Protein AF-0000000067828177 (afdb_homodimer)

Secondary structure (DSSP, 8-state):
--EEEE-HHHHH--SHHHHHHHHHHHHHHHHSGGGGEEEEEETT-S---TT-EEEEE----GGGHHHHHHHHHHHHHHTT-SEEEESSS---SSS-EEEEE---HHHHHT--TTSHHHHHHHHHHHH-SEEEESSHHHHHHHHHH-TTS-GGGEEE----B-TT-SPPPHHHHHHHHHHTT--SEEEEEES--SSTT--S-THHHHHHHHH---SS-EEEEEESS-GGGGGG-----TTEEEEEE---HHHHHHHHHH-SEEEE--S--SS-HHHHHHHHTT--EEEESSTTHHHHHGGGSEEE-TT-HHHHHHHHHHHTSHHHHHHHHHHHHHHHTT-BHHHHHHHHHHHHHHHHHHHHH----HHHHHHHHHHHHHHHHHHHHHHHHHHHHHHHHHHHHHHHHHHHHHHHHHHHHHHHHHHHHHHHHHHHHHHHHHHHHHHHHHHHHHHHHHHHHHHHHHHHHHHHHHHH-/--EEEE-HHHHH--SHHHHHHHHHHHHHHHHSGGGGEEEEEETT-S---TT-EEEEE----GGGHHHHHHHHHHHHHHTT-SEEEESSS---SSS-EEEEE---HHHHHT--TTSHHHHHHHHHHHH-SEEEESSHHHHHHHHHH-TTS-GGGEEE----B-TT-SPPPHHHHHHHHHHTT--SEEEEEES--SSTT-SS-THHHHHHHHH---SS-EEEEEESS-GGGGGG-----TTEEEEEE---HHHHHHHHHH-SEEEE--S--SS-HHHHHHHHTT--EEEESSTTHHHHHGGGSEEE-TT-HHHHHHHHHHTTSHHHHHHHHHHHHHHHTT-BHHHHHHHHHHHHHHHHHHHHH----HHHHHHHHHHHHHHHHHHHHHHHHHHHHHHHHHHHHHHHHHHHHHHHHHHHHHHHHHHHHHHHHHHHHHHHHHHHHHHHHHHHHHHHHHHHHHHHHHHHHHHHHHH--

pLDDT: mean 90.27, std 10.96, range [35.34, 98.75]

Foldseek 3Di:
DAEEEEPQVLLVDDDPLLVQVVLLCALCLVVVVQLRYEYEAEPNSHDDGPNHHYDYDYHDDLLCLLVQQDVVQVVCVVVVHQEYEYSAQRHHQQHAYEYEDFADLCVVLVHDCPDSRSVSNVVSQVRHQAYEAQFPLRLVVCCVSPVVDDSVRYDYFHAAADPLQAADDPVLLVVLCVVQVPPDAEEEEEDACDDDSHQQLVVLLQVLQQVADDPAAYEYEYEDHDPVCVVVRPDGDPRYYYTYDHDDPNSVSSVLNRHLAYEGAGNEGRACRPLLSSLNNLHAYEYAPDRNCCVQCVPLHHHDHSVDSVSSSVRSVQSPDPVSSVSSSVSSNVSNVVGHNSRSSVVVSVVVVVSSVVVVPDPPPVVVSVVSNVVSVVSNVVSVVVVVVVVVVVVVVVVVVVVVVVVVVVVVVVVVVVVVVVVVVVVVVVVVVVVVVVVVVVVVVVVVVVVVVVVVVVVVVVVVVVVVVVVVD/DAEEEEPQVLLVDDDPLLVQVVLLCQLCLVVVVQLRYEYEAEPNSHDDGPNHHYDYDYHDDLLCLLVVQDVVQVVCVVVVHQEYEYSAQRHHQQRAYEYEQFADLCVVLVHDCPDSRSVSNVVSQVRHQAYEAQFPLRLVVCCVSPVVDDSVRYDYFHAAADPLQAADDPVLLVVLCVVQVVPDAEEEEEDACDDDSHQQLVVLLQVLQQVADDPAAYEYEYEDHDPVCVVVRPDGDPRYYYTYDHDDPNSVSSVLNRHLAYEGAGNEGRACRPLLSSLRNLHAYEYAPDRNCCVQCVPLHHHDHSVDSVSSSVRSVQSPDPVSSNSSSVSSNVSNVVGHNSRSSVVVSVVVVVSSVVVVPDPPDVVVSVVSNVVSVVSNVVSVVVVVVVVVVVVVVVVVVVVVVVVVVVVVVVVVVVVVVVVVVVVVVVVVVVVVVVVVVVVVVVVVVVVVVVVVVVVVVVVVVVVVVVVVD

Nearest PDB structures (foldseek):
  3c4q-assembly1_A  TM=8.137E-01  e=4.133E-17  Corynebacterium glutamicum
  6n1x-assembly1_A  TM=7.890E-01  e=1.104E-14  Staphylococcus aureus subsp. aureus CN1
  3c48-assembly1_A  TM=4.936E-01  e=5.446E-18  Corynebacterium glutamicum
  3c48-assembly1_B  TM=4.935E-01  e=3.712E-18  Corynebacterium glutamicum
  3vuf-assembly1_A  TM=6.745E-01  e=2.109E-09  Oryza sativa Japonica Group

Organism: Synechocystis sp. (strain ATCC 27184 / PCC 6803 / Kazusa) (NCBI:txid1111708)

Sequence (946 aa):
MKIVIDGIFFHIANTGIARVWRSVLAQWCDSGFIENIILIDRGHTAPQLQGAQYYHLPTFNYQEEALFSTKLQEICDQFHADLFISTYYTTPLSTPSLLMIHDMIPEVMGWDLREFWWREKNYAILYANQYIAVSNNTAQDLMRFYPEVQPSRITVIHNGVDKGFHPAESREISGIKTKFAINASYLLLVGTHLGANQYKNGTILFEALKHWQSPEKLTIVCVGGNVDLQREMPSLPNNVDICLIRPTDEELKALYSGAIALVYPSLYEGFGLPILEAMACGCPVITCHNSSLPEVGKDAVIYIDGQNKREMIEALEKVQNQAIRNELITKGKERAKKFPWSTTAGKISDLCLEIIADTKNKAEKNNFISLWQDFRQCQVQEYQYSSMAETIQAKNIAVNDLVCHLENEIENNNYVIAHLQTENQQLQDSIDKLNWQIEELLNTKKTLKRLCRKVLKKLFRLKLDTDKRYRDHMKIVIDGIFFHIANTGIARVWRSVLAQWCDSGFIENIILIDRGHTAPQLQGAQYYHLPTFNYQEEALFSTKLQEICDQFHADLFISTYYTTPLSTPSLLMIHDMIPEVMGWDLREFWWREKNYAILYANQYIAVSNNTAQDLMRFYPEVQPSRITVIHNGVDKGFHPAESREISGIKTKFAINASYLLLVGTHLGANQYKNGTILFEALKHWQSPEKLTIVCVGGNVDLQREMPSLPNNVDICLIRPTDEELKALYSGAIALVYPSLYEGFGLPILEAMACGCPVITCHNSSLPEVGKDAVIYIDGQNKREMIEALEKVQNQAIRNELITKGKERAKKFPWSTTAGKISDLCLEIIADTKNKAEKNNFISLWQDFRQCQVQEYQYSSMAETIQAKNIAVNDLVCHLENEIENNNYVIAHLQTENQQLQDSIDKLNWQIEELLNTKKTLKRLCRKVLKKLFRLKLDTDKRYRDH

Radius of gyration: 51.06 Å; Cα contacts (8 Å, |Δi|>4): 1534; chains: 2; bounding box: 177×111×82 Å

Solvent-accessible surface area (backbone atoms only — not comparable to full-atom values): 48750 Å² total; per-residue (Å²): 125,31,34,36,34,40,32,58,34,42,59,74,43,88,48,71,68,36,51,52,51,53,50,34,52,51,42,23,42,74,72,51,58,24,67,34,33,38,37,32,23,28,64,74,43,45,83,90,57,75,68,50,40,76,44,81,43,69,66,87,54,80,88,46,52,40,51,45,22,56,51,46,32,50,52,34,58,76,62,58,36,54,32,34,32,33,66,55,44,64,53,52,48,75,64,46,28,48,37,64,43,65,51,56,58,54,73,76,72,63,50,72,56,79,40,69,67,48,38,32,37,53,50,32,63,72,65,33,67,34,35,36,15,30,19,69,43,30,42,51,50,47,38,67,78,36,64,81,55,55,69,89,36,50,42,72,46,50,69,47,50,63,83,80,39,34,63,51,50,72,68,50,30,52,50,50,29,58,72,68,69,49,87,50,56,30,38,32,34,76,46,59,50,72,57,96,83,57,35,42,36,44,56,48,56,58,57,23,45,61,73,44,82,65,92,57,58,35,31,41,38,31,32,56,51,72,75,72,42,66,77,71,55,71,89,62,51,92,53,50,45,81,44,81,45,81,70,52,72,71,50,41,23,22,49,30,37,61,27,63,25,39,50,48,32,33,67,56,46,21,43,50,62,67,60,43,42,24,12,30,9,44,12,28,38,38,28,23,76,40,64,14,35,47,79,65,41,57,88,22,43,47,68,31,58,69,85,37,46,67,45,50,44,51,49,60,54,48,50,68,36,67,69,54,35,51,50,23,21,54,41,13,37,61,52,35,67,76,24,45,39,60,57,35,32,49,53,50,54,52,48,52,54,51,51,46,60,48,56,75,72,43,91,73,53,62,70,56,36,51,52,51,40,53,37,38,49,37,43,41,50,25,48,53,26,45,52,49,30,52,53,48,50,53,50,43,54,53,48,51,51,49,42,53,52,46,53,51,50,41,54,51,45,52,52,52,40,53,51,42,52,53,51,40,51,53,43,51,53,51,43,53,52,49,51,50,50,44,52,52,51,52,51,49,44,53,51,52,53,51,51,42,53,52,52,50,51,52,44,52,50,54,52,50,54,57,55,49,59,59,68,76,93,124,30,33,37,35,40,33,56,35,42,57,74,44,88,49,70,66,37,50,52,53,53,49,33,52,51,44,24,41,76,72,51,58,24,66,34,34,38,38,32,24,28,64,74,43,46,83,90,57,76,68,50,40,76,46,82,43,69,65,89,52,79,89,47,52,42,50,46,21,57,52,46,32,52,51,34,58,72,63,59,35,54,33,32,34,31,68,55,43,66,52,53,48,74,64,47,27,47,36,63,42,64,53,57,58,53,71,75,73,62,51,73,54,79,40,70,68,47,38,32,37,53,51,32,63,69,66,34,68,34,35,35,15,29,20,69,42,30,42,50,49,48,38,68,78,36,63,82,53,56,71,89,37,52,44,73,48,52,69,47,48,65,82,81,38,34,64,51,52,71,66,51,30,53,49,50,28,58,74,69,68,49,89,48,55,30,38,34,33,75,47,59,51,74,58,95,85,52,38,42,38,44,58,48,58,57,57,24,45,61,75,44,83,67,93,55,58,35,31,40,36,32,32,56,51,72,77,73,44,66,76,69,54,71,90,62,49,93,53,51,45,79,43,81,45,82,70,53,70,69,51,43,23,22,49,29,38,61,28,62,24,37,52,48,33,34,66,55,47,22,44,50,63,66,59,43,41,24,12,30,10,46,12,29,38,38,28,24,77,41,64,13,35,48,79,66,41,58,88,22,42,45,69,32,57,70,85,38,46,68,46,50,46,50,49,60,55,48,50,67,35,65,70,53,34,52,52,24,22,52,41,14,36,61,52,34,67,75,25,47,39,62,59,33,33,49,52,50,54,51,47,51,53,50,50,46,59,49,57,76,72,43,92,71,55,62,68,58,35,52,53,51,40,53,38,39,50,36,43,41,48,24,49,51,26,44,52,48,31,53,50,47,50,54,50,42,55,54,50,52,51,48,43,54,51,47,53,52,50,41,55,51,45,53,51,51,42,55,51,43,53,52,50,39,51,54,43,51,52,50,42,54,51,49,52,51,50,44,52,52,50,52,51,49,46,54,50,50,54,52,50,41,52,52,50,51,53,53,42,52,53,52,50,57,56,50,52,55,58,48,70,79,89

InterPro domains:
  IPR001296 Glycosyl transferase, family 1 [PF00534] (198-334)
  IPR028098 Glycosyltransferase subfamily 4-like, N-terminal domain [PF13439] (53-162)

Structure (mmCIF, N/CA/C/O backbone):
data_AF-0000000067828177-model_v1
#
loop_
_entity.id
_entity.type
_entity.pdbx_description
1 polymer 'Mannosyl transferase'
#
loop_
_atom_site.group_PDB
_atom_site.id
_atom_site.type_symbol
_atom_site.label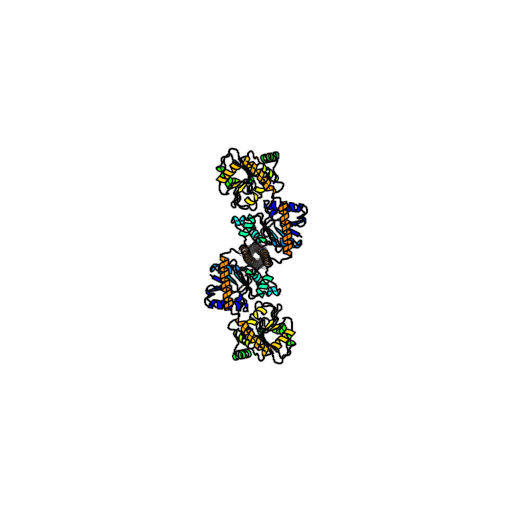_atom_id
_atom_site.label_alt_id
_atom_site.label_comp_id
_atom_site.label_asym_id
_atom_site.label_entity_id
_atom_site.label_seq_id
_atom_site.pdbx_PDB_ins_code
_atom_site.Cartn_x
_atom_site.Cartn_y
_atom_site.Cartn_z
_atom_site.occupancy
_atom_site.B_iso_or_equiv
_atom_site.auth_seq_id
_atom_site.auth_comp_id
_atom_site.auth_asym_id
_atom_site.auth_atom_id
_atom_site.pdbx_PDB_model_num
ATOM 1 N N . MET A 1 1 ? 6.637 21.594 -20.297 1 91.06 1 MET A N 1
ATOM 2 C CA . MET A 1 1 ? 6.684 21.094 -18.922 1 91.06 1 MET A CA 1
ATOM 3 C C . MET A 1 1 ? 5.516 21.625 -18.109 1 91.06 1 MET A C 1
ATOM 5 O O . MET A 1 1 ? 5.23 22.828 -18.141 1 91.06 1 MET A O 1
ATOM 9 N N . LYS A 1 2 ? 4.754 20.812 -17.5 1 96.25 2 LYS A N 1
ATOM 10 C CA . LYS A 1 2 ? 3.645 21.203 -16.641 1 96.25 2 LYS A CA 1
ATOM 11 C C . LYS A 1 2 ? 3.773 20.594 -15.25 1 96.25 2 LYS A C 1
ATOM 13 O O . LYS A 1 2 ? 4.051 19.391 -15.125 1 96.25 2 LYS A O 1
ATOM 18 N N . ILE A 1 3 ? 3.637 21.438 -14.281 1 98.19 3 ILE A N 1
ATOM 19 C CA . ILE A 1 3 ? 3.707 21 -12.891 1 98.19 3 ILE A CA 1
ATOM 20 C C . ILE A 1 3 ? 2.398 21.344 -12.18 1 98.19 3 ILE A C 1
ATOM 22 O O . ILE A 1 3 ? 1.932 22.484 -12.227 1 98.19 3 ILE A O 1
ATOM 26 N N . VAL A 1 4 ? 1.787 20.359 -11.578 1 98.44 4 VAL A N 1
ATOM 27 C CA . VAL A 1 4 ? 0.589 20.578 -10.781 1 98.44 4 VAL A CA 1
ATOM 28 C C . VAL A 1 4 ? 0.97 20.719 -9.305 1 98.44 4 VAL A C 1
ATOM 30 O O . VAL A 1 4 ? 1.676 19.875 -8.758 1 98.44 4 VAL A O 1
ATOM 33 N N . ILE A 1 5 ? 0.545 21.797 -8.695 1 98.44 5 ILE A N 1
ATOM 34 C CA . ILE A 1 5 ? 0.7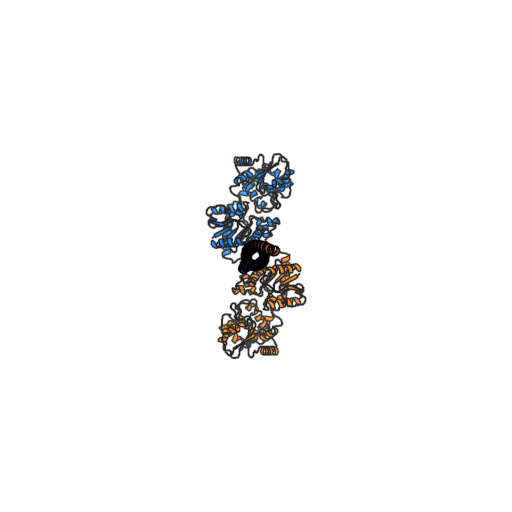7 22.016 -7.266 1 98.44 5 ILE A CA 1
ATOM 35 C C . ILE A 1 5 ? -0.566 22.016 -6.527 1 98.44 5 ILE A C 1
ATOM 37 O O . ILE A 1 5 ? -1.457 22.812 -6.844 1 98.44 5 ILE A O 1
ATOM 41 N N . ASP A 1 6 ? -0.733 21.094 -5.578 1 97.38 6 ASP A N 1
ATOM 42 C CA . ASP A 1 6 ? -1.915 21.109 -4.723 1 97.38 6 ASP A CA 1
ATOM 43 C C . ASP A 1 6 ? -1.773 22.156 -3.609 1 97.38 6 ASP A C 1
ATOM 45 O O . ASP A 1 6 ? -0.955 21.984 -2.703 1 97.38 6 ASP A O 1
ATOM 49 N N . GLY A 1 7 ? -2.613 23.203 -3.656 1 96.81 7 GLY A N 1
ATOM 50 C CA . GLY A 1 7 ? -2.566 24.266 -2.666 1 96.81 7 GLY A CA 1
ATOM 51 C C . GLY A 1 7 ? -3.301 23.922 -1.386 1 96.81 7 GLY A C 1
ATOM 52 O O . GLY A 1 7 ? -3.869 24.797 -0.734 1 96.81 7 GLY A O 1
ATOM 53 N N . ILE A 1 8 ? -3.289 22.688 -0.943 1 95.19 8 ILE A N 1
ATOM 54 C CA . ILE A 1 8 ? -4.117 22.172 0.144 1 95.19 8 ILE A CA 1
ATOM 55 C C . ILE A 1 8 ? -3.754 22.875 1.447 1 95.19 8 ILE A C 1
ATOM 57 O O . ILE A 1 8 ? -4.617 23.109 2.297 1 95.19 8 ILE A O 1
ATOM 61 N N . PHE A 1 9 ? -2.525 23.266 1.608 1 96.5 9 PHE A N 1
ATOM 62 C CA . PHE A 1 9 ? -2.143 23.812 2.906 1 96.5 9 PHE A CA 1
ATOM 63 C C . PHE A 1 9 ? -2.721 25.203 3.1 1 96.5 9 PHE A C 1
ATOM 65 O O . PHE A 1 9 ? -2.982 25.625 4.227 1 96.5 9 PHE A O 1
ATOM 72 N N . PHE A 1 10 ? -2.912 25.922 2.049 1 95.88 10 PHE A N 1
ATOM 73 C CA . PHE A 1 10 ? -3.541 27.219 2.162 1 95.88 10 PHE A CA 1
ATOM 74 C C . PHE A 1 10 ? -4.945 27.109 2.748 1 95.88 10 PHE A C 1
ATOM 76 O O . PHE A 1 10 ? -5.441 28.031 3.381 1 95.88 10 PHE A O 1
ATOM 83 N N . HIS A 1 11 ? -5.516 25.969 2.539 1 92.12 11 HIS A N 1
ATOM 84 C CA . HIS A 1 11 ? -6.848 25.688 3.066 1 92.12 11 HIS A CA 1
ATOM 85 C C . HIS A 1 11 ? -6.781 25.25 4.523 1 92.12 11 HIS A C 1
ATOM 87 O O . HIS A 1 11 ? -7.703 25.516 5.301 1 92.12 11 HIS A O 1
ATOM 93 N N . ILE A 1 12 ? -5.738 24.656 4.91 1 90.94 12 ILE A N 1
ATOM 94 C CA . ILE A 1 12 ? -5.609 24.031 6.227 1 90.94 12 ILE A CA 1
ATOM 95 C C . ILE A 1 12 ? -5.234 25.094 7.258 1 90.94 12 ILE A C 1
ATOM 97 O O . ILE A 1 12 ? -5.82 25.156 8.344 1 90.94 12 ILE A O 1
ATOM 101 N N . ALA A 1 13 ? -4.203 25.875 6.914 1 88.94 13 ALA A N 1
ATOM 102 C CA . ALA A 1 13 ? -3.703 26.828 7.906 1 88.94 13 ALA A CA 1
ATOM 103 C C . ALA A 1 13 ? -2.922 27.953 7.246 1 88.94 13 ALA A C 1
ATOM 105 O O . ALA A 1 13 ? -2.525 27.844 6.082 1 88.94 13 ALA A O 1
ATOM 106 N N . ASN A 1 14 ? -2.781 29 7.938 1 87.94 14 ASN A N 1
ATOM 107 C CA . ASN A 1 14 ? -1.951 30.125 7.531 1 87.94 14 ASN A CA 1
ATOM 108 C C . ASN A 1 14 ? -0.753 30.297 8.461 1 87.94 14 ASN A C 1
ATOM 110 O O . ASN A 1 14 ? -0.645 31.312 9.148 1 87.94 14 ASN A O 1
ATOM 114 N N . THR A 1 15 ? 0.125 29.344 8.43 1 88.19 15 THR A N 1
ATOM 115 C CA . THR A 1 15 ? 1.312 29.297 9.281 1 88.19 15 THR A CA 1
ATOM 116 C C . THR A 1 15 ? 2.582 29.391 8.438 1 88.19 15 THR A C 1
ATOM 118 O O . THR A 1 15 ? 2.562 29.953 7.336 1 88.19 15 THR A O 1
ATOM 121 N N . GLY A 1 16 ? 3.668 28.953 9.008 1 91 16 GLY A N 1
ATOM 122 C CA . GLY A 1 16 ? 4.961 29.031 8.344 1 91 16 GLY A CA 1
ATOM 123 C C . GLY A 1 16 ? 5 28.297 7.02 1 91 16 GLY A C 1
ATOM 124 O O . GLY A 1 16 ? 5.652 28.75 6.074 1 91 16 GLY A O 1
ATOM 125 N N . ILE A 1 17 ? 4.273 27.25 6.926 1 95.62 17 ILE A N 1
ATOM 126 C CA . ILE A 1 17 ? 4.266 26.469 5.699 1 95.62 17 ILE A CA 1
ATOM 127 C C . ILE A 1 17 ? 3.59 27.25 4.582 1 95.62 17 ILE A C 1
ATOM 129 O O . ILE A 1 17 ? 4.062 27.266 3.443 1 95.62 17 ILE A O 1
ATOM 133 N N . ALA A 1 18 ? 2.512 27.906 4.926 1 95.12 18 ALA A N 1
ATOM 134 C CA . ALA A 1 18 ? 1.847 28.766 3.945 1 95.12 18 ALA A CA 1
ATOM 135 C C . ALA A 1 18 ? 2.779 29.875 3.463 1 95.12 18 ALA A C 1
ATOM 137 O O . ALA A 1 18 ? 2.797 30.203 2.275 1 95.12 18 ALA A O 1
ATOM 138 N N . ARG A 1 19 ? 3.537 30.438 4.375 1 93.75 19 ARG A N 1
ATOM 139 C CA . ARG A 1 19 ? 4.484 31.484 4.031 1 93.75 19 ARG A CA 1
ATOM 140 C C . ARG A 1 19 ? 5.543 30.984 3.061 1 93.75 19 ARG A C 1
ATOM 142 O O . ARG A 1 19 ? 5.91 31.688 2.111 1 93.75 19 ARG A O 1
ATOM 149 N N . VAL A 1 20 ? 6.031 29.797 3.291 1 97.69 20 VAL A N 1
ATOM 150 C CA . VAL A 1 20 ? 7.043 29.203 2.422 1 97.69 20 VAL A CA 1
ATOM 151 C C . VAL A 1 20 ? 6.508 29.109 0.996 1 97.69 20 VAL A C 1
ATOM 153 O O . VAL A 1 20 ? 7.145 29.578 0.053 1 97.69 20 VAL A O 1
ATOM 156 N N . TRP A 1 21 ? 5.367 28.594 0.835 1 98.06 21 TRP A N 1
ATOM 157 C CA . TRP A 1 21 ? 4.828 28.359 -0.5 1 98.06 21 TRP A CA 1
ATOM 158 C C . TRP A 1 21 ? 4.426 29.672 -1.159 1 98.06 21 TRP A C 1
ATOM 160 O O . TRP A 1 21 ? 4.609 29.859 -2.365 1 98.06 21 TRP A O 1
ATOM 170 N N . ARG A 1 22 ? 3.895 30.609 -0.367 1 96.25 22 ARG A N 1
ATOM 171 C CA . ARG A 1 22 ? 3.586 31.922 -0.917 1 96.25 22 ARG A CA 1
ATOM 172 C C . ARG A 1 22 ? 4.84 32.594 -1.463 1 96.25 22 ARG A C 1
ATOM 174 O O . ARG A 1 22 ? 4.805 33.219 -2.523 1 96.25 22 ARG A O 1
ATOM 181 N N . SER A 1 23 ? 5.867 32.469 -0.699 1 97.19 23 SER A N 1
ATOM 182 C CA . SER A 1 23 ? 7.121 33.125 -1.074 1 97.19 23 SER A CA 1
ATOM 183 C C . SER A 1 23 ? 7.73 32.469 -2.312 1 97.19 23 SER A C 1
ATOM 185 O O . SER A 1 23 ? 8.188 33.156 -3.225 1 97.19 23 SER A O 1
ATOM 187 N N . VAL A 1 24 ? 7.711 31.141 -2.402 1 98.12 24 VAL A N 1
ATOM 188 C CA . VAL A 1 24 ? 8.258 30.422 -3.541 1 98.12 24 VAL A CA 1
ATOM 189 C C . VAL A 1 24 ? 7.453 30.734 -4.797 1 98.12 24 VAL A C 1
ATOM 191 O O . VAL A 1 24 ? 8.023 31.047 -5.848 1 98.12 24 VAL A O 1
ATOM 194 N N . LEU A 1 25 ? 6.148 30.703 -4.695 1 97.88 25 LEU A N 1
ATOM 195 C CA . LEU A 1 25 ? 5.273 30.969 -5.832 1 97.88 25 LEU A CA 1
ATOM 196 C C . LEU A 1 25 ? 5.449 32.406 -6.328 1 97.88 25 LEU A C 1
ATOM 198 O O . LEU A 1 25 ? 5.449 32.656 -7.535 1 97.88 25 LEU A O 1
ATOM 202 N N . ALA A 1 26 ? 5.613 33.312 -5.379 1 96.5 26 ALA A N 1
ATOM 203 C CA . ALA A 1 26 ? 5.824 34.719 -5.75 1 96.5 26 ALA A CA 1
ATOM 204 C C . ALA A 1 26 ? 7.117 34.875 -6.547 1 96.5 26 ALA A C 1
ATOM 206 O O . ALA A 1 26 ? 7.152 35.625 -7.539 1 96.5 26 ALA A O 1
ATOM 207 N N . GLN A 1 27 ? 8.172 34.25 -6.082 1 97.25 27 GLN A N 1
ATOM 208 C CA . GLN A 1 27 ? 9.438 34.312 -6.801 1 97.25 27 GLN A CA 1
ATOM 209 C C . GLN A 1 27 ? 9.305 33.719 -8.203 1 97.25 27 GLN A C 1
ATOM 211 O O . GLN A 1 27 ? 9.945 34.156 -9.141 1 97.25 27 GLN A O 1
ATOM 216 N N . TRP A 1 28 ? 8.484 32.688 -8.352 1 97.69 28 TRP A N 1
ATOM 217 C CA . TRP A 1 28 ? 8.289 32.031 -9.641 1 97.69 28 TRP A CA 1
ATOM 218 C C . TRP A 1 28 ? 7.496 32.906 -10.594 1 97.69 28 TRP A C 1
ATOM 220 O O . TRP A 1 28 ? 7.613 32.781 -11.812 1 97.69 28 TRP A O 1
ATOM 230 N N . CYS A 1 29 ? 6.625 33.812 -10.016 1 96.62 29 CYS A N 1
ATOM 231 C CA . CYS A 1 29 ? 5.992 34.844 -10.852 1 96.62 29 CYS A CA 1
ATOM 232 C C . CYS A 1 29 ? 7.035 35.75 -11.477 1 96.62 29 CYS A C 1
ATOM 234 O O . CYS A 1 29 ? 6.977 36.031 -12.672 1 96.62 29 CYS A O 1
ATOM 236 N N . ASP A 1 30 ? 8 36.125 -10.688 1 94.81 30 ASP A N 1
ATOM 237 C CA . ASP A 1 30 ? 9.039 37.031 -11.125 1 94.81 30 ASP A CA 1
ATOM 238 C C . ASP A 1 30 ? 9.93 36.406 -12.18 1 94.81 30 ASP A C 1
ATOM 240 O O . ASP A 1 30 ? 10.336 37.062 -13.141 1 94.81 30 ASP A O 1
ATOM 244 N N . SER A 1 31 ? 10.211 35.156 -12.039 1 95.62 31 SER A N 1
ATOM 245 C CA . SER A 1 31 ? 11.141 34.5 -12.945 1 95.62 31 SER A CA 1
ATOM 246 C C . SER A 1 31 ? 10.422 33.969 -14.18 1 95.62 31 SER A C 1
ATOM 248 O O . SER A 1 31 ? 11.07 33.562 -15.156 1 95.62 31 SER A O 1
ATOM 250 N N . GLY A 1 32 ? 9.109 33.875 -14.109 1 96.06 32 GLY A N 1
ATOM 251 C CA . GLY A 1 32 ? 8.336 33.344 -15.211 1 96.06 32 GLY A CA 1
ATOM 252 C C . GLY A 1 32 ? 8.078 31.859 -15.094 1 96.06 32 GLY A C 1
ATOM 253 O O . GLY A 1 32 ? 7.324 31.297 -15.883 1 96.06 32 GLY A O 1
ATOM 254 N N . PHE A 1 33 ? 8.656 31.234 -14.102 1 97 33 PHE A N 1
ATOM 255 C CA . PHE A 1 33 ? 8.484 29.797 -13.898 1 97 33 PHE A CA 1
ATOM 256 C C . PHE A 1 33 ? 7.031 29.453 -13.609 1 97 33 PHE A C 1
ATOM 258 O O . PHE A 1 33 ? 6.582 28.344 -13.875 1 97 33 PHE A O 1
ATOM 265 N N . ILE A 1 34 ? 6.254 30.469 -13.188 1 97.06 34 ILE A N 1
ATOM 266 C CA . ILE A 1 34 ? 4.863 30.312 -12.766 1 97.06 34 ILE A CA 1
ATOM 267 C C . ILE A 1 34 ? 4.012 29.859 -13.953 1 97.06 34 ILE A C 1
ATOM 269 O O . ILE A 1 34 ? 2.949 29.266 -13.773 1 97.06 34 ILE A O 1
ATOM 273 N N . GLU A 1 35 ? 4.438 30.141 -15.141 1 95.94 35 GLU A N 1
ATOM 274 C CA . GLU A 1 35 ? 3.686 29.812 -16.344 1 95.94 35 GLU A CA 1
ATOM 275 C C . GLU A 1 35 ? 3.582 28.297 -16.531 1 95.94 35 GLU A C 1
ATOM 277 O O . GLU A 1 35 ? 2.699 27.812 -17.25 1 95.94 35 GLU A O 1
ATOM 282 N N . ASN A 1 36 ? 4.488 27.578 -15.906 1 96.31 36 ASN A N 1
ATOM 283 C CA . ASN A 1 36 ? 4.512 26.125 -16 1 96.31 36 ASN A CA 1
ATOM 284 C C . ASN A 1 36 ? 3.668 25.469 -14.914 1 96.31 36 ASN A C 1
ATOM 286 O O . ASN A 1 36 ? 3.518 24.25 -14.891 1 96.31 36 ASN A O 1
ATOM 290 N N . ILE A 1 37 ? 3.018 26.328 -14.086 1 97.06 37 ILE A N 1
ATOM 291 C CA . ILE A 1 37 ? 2.396 25.797 -12.875 1 97.06 37 ILE A CA 1
ATOM 292 C C . ILE A 1 37 ? 0.877 25.828 -13.023 1 97.06 37 ILE A C 1
ATOM 294 O O . ILE A 1 37 ? 0.306 26.828 -13.469 1 97.06 37 ILE A O 1
ATOM 298 N N . ILE A 1 38 ? 0.232 24.734 -12.75 1 97.88 38 ILE A N 1
ATOM 299 C CA . ILE A 1 38 ? -1.198 24.672 -12.469 1 97.88 38 ILE A CA 1
ATOM 300 C C . ILE A 1 38 ? -1.426 24.547 -10.969 1 97.88 38 ILE A C 1
ATOM 302 O O . ILE A 1 38 ? -1.095 23.531 -10.359 1 97.88 38 ILE A O 1
ATOM 306 N N . LEU A 1 39 ? -2 25.562 -10.344 1 98.12 39 LEU A N 1
ATOM 307 C CA . LEU A 1 39 ? -2.215 25.594 -8.898 1 98.12 39 LEU A CA 1
ATOM 308 C C . LEU A 1 39 ? -3.643 25.172 -8.555 1 98.12 39 LEU A C 1
ATOM 310 O O . LEU A 1 39 ? -4.602 25.828 -8.977 1 98.12 39 LEU A O 1
ATOM 314 N N . ILE A 1 40 ? -3.771 24.078 -7.852 1 97.06 40 ILE A N 1
ATOM 315 C CA . ILE A 1 40 ? -5.086 23.672 -7.359 1 97.06 40 ILE A CA 1
ATOM 316 C C . ILE A 1 40 ? -5.492 24.562 -6.188 1 97.06 40 ILE A C 1
ATOM 318 O O . ILE A 1 40 ? -4.812 24.594 -5.156 1 97.06 40 ILE A O 1
ATOM 322 N N . ASP A 1 41 ? -6.566 25.281 -6.324 1 96.81 41 ASP A N 1
ATOM 323 C CA . ASP A 1 41 ? -7.09 26.219 -5.332 1 96.81 41 ASP A CA 1
ATOM 324 C C . ASP A 1 41 ? -8.336 25.656 -4.656 1 96.81 41 ASP A C 1
ATOM 326 O O . ASP A 1 41 ? -9.414 25.625 -5.254 1 96.81 41 ASP A O 1
ATOM 330 N N . ARG A 1 42 ? -8.133 25.297 -3.416 1 93.12 42 ARG A N 1
ATOM 331 C CA . ARG A 1 42 ? -9.25 24.75 -2.652 1 93.12 42 ARG A CA 1
ATOM 332 C C . ARG A 1 42 ? -9.961 25.828 -1.854 1 93.12 42 ARG A C 1
ATOM 334 O O . ARG A 1 42 ? -9.336 26.547 -1.073 1 93.12 42 ARG A O 1
ATOM 341 N N . GLY A 1 43 ? -11.266 25.953 -2.051 1 91.75 43 GLY A N 1
ATOM 342 C CA . GLY A 1 43 ? -12.055 26.922 -1.292 1 91.75 43 GLY A CA 1
ATOM 343 C C . GLY A 1 43 ? -11.617 28.344 -1.518 1 91.75 43 GLY A C 1
ATOM 344 O O . GLY A 1 43 ? -11.805 29.203 -0.651 1 91.75 43 GLY A O 1
ATOM 345 N N . HIS A 1 44 ? -10.781 28.562 -2.516 1 94.31 44 HIS A N 1
ATOM 346 C CA . HIS A 1 44 ? -10.305 29.891 -2.873 1 94.31 44 HIS A CA 1
ATOM 347 C C . HIS A 1 44 ? -9.406 30.469 -1.786 1 94.31 44 HIS A C 1
ATOM 349 O O . HIS A 1 44 ? -9.523 31.641 -1.429 1 94.31 44 HIS A O 1
ATOM 355 N N . THR A 1 45 ? -8.641 29.578 -1.296 1 95.06 45 THR A N 1
ATOM 356 C CA . THR A 1 45 ? -7.762 30 -0.21 1 95.06 45 THR A CA 1
ATOM 357 C C . THR A 1 45 ? -6.348 30.25 -0.725 1 95.06 45 THR A C 1
ATOM 359 O O . THR A 1 45 ? -5.535 30.875 -0.036 1 95.06 45 THR A O 1
ATOM 362 N N . ALA A 1 46 ? -6.035 29.844 -1.941 1 95.69 46 ALA A N 1
ATOM 363 C CA . ALA A 1 46 ? -4.699 30.031 -2.5 1 95.69 46 ALA A CA 1
ATOM 364 C C . ALA A 1 46 ? -4.461 31.5 -2.869 1 95.69 46 ALA A C 1
ATOM 366 O O . ALA A 1 46 ? -5.406 32.219 -3.166 1 95.69 46 ALA A O 1
ATOM 367 N N . PRO A 1 47 ? -3.201 31.922 -2.83 1 94.88 47 PRO A N 1
ATOM 368 C CA . PRO A 1 47 ? -2.922 33.312 -3.238 1 94.88 47 PRO A CA 1
ATOM 369 C C . PRO A 1 47 ? -3.191 33.531 -4.723 1 94.88 47 PRO A C 1
ATOM 371 O O . PRO A 1 47 ? -3.018 32.625 -5.539 1 94.88 47 PRO A O 1
ATOM 374 N N . GLN A 1 48 ? -3.553 34.75 -4.977 1 93.19 48 GLN A N 1
ATOM 375 C CA . GLN A 1 48 ? -3.734 35.156 -6.367 1 93.19 48 GLN A CA 1
ATOM 376 C C . GLN A 1 48 ? -2.418 35.625 -6.984 1 93.19 48 GLN A C 1
ATOM 378 O O . GLN A 1 48 ? -1.837 36.625 -6.543 1 93.19 48 GLN A O 1
ATOM 383 N N . LEU A 1 49 ? -1.972 34.906 -7.938 1 93.69 49 LEU A N 1
ATOM 384 C CA . LEU A 1 49 ? -0.672 35.156 -8.555 1 93.69 49 LEU A CA 1
ATOM 385 C C . LEU A 1 49 ? -0.826 35.469 -10.039 1 93.69 49 LEU A C 1
ATOM 387 O O . LEU A 1 49 ? -1.592 34.812 -10.742 1 93.69 49 LEU A O 1
ATOM 391 N N . GLN A 1 50 ? -0.135 36.438 -10.43 1 90.5 50 GLN A N 1
ATOM 392 C CA . GLN A 1 50 ? -0.181 36.812 -11.844 1 90.5 50 GLN A CA 1
ATOM 393 C C . GLN A 1 50 ? 0.461 35.75 -12.719 1 90.5 50 GLN A C 1
ATOM 395 O O . GLN A 1 50 ? 1.581 35.312 -12.445 1 90.5 50 GLN A O 1
ATOM 400 N N . GLY A 1 51 ? -0.262 35.281 -13.719 1 89.75 51 GLY A N 1
ATOM 401 C CA . GLY A 1 51 ? 0.295 34.312 -14.68 1 89.75 51 GLY A CA 1
ATOM 402 C C . GLY A 1 51 ? 0.046 32.875 -14.305 1 89.75 51 GLY A C 1
ATOM 403 O O . GLY A 1 51 ? 0.278 31.969 -15.109 1 89.75 51 GLY A O 1
ATOM 404 N N . ALA A 1 52 ? -0.404 32.656 -13.125 1 89.06 52 ALA A N 1
ATOM 405 C CA . ALA A 1 52 ? -0.632 31.297 -12.695 1 89.06 52 ALA A CA 1
ATOM 406 C C . ALA A 1 52 ? -1.944 30.75 -13.25 1 89.06 52 ALA A C 1
ATOM 408 O O . ALA A 1 52 ? -2.902 31.5 -13.445 1 89.06 52 ALA A O 1
ATOM 409 N N . GLN A 1 53 ? -1.968 29.531 -13.609 1 95.69 53 GLN A N 1
ATOM 410 C CA . GLN A 1 53 ? -3.193 28.797 -13.93 1 95.69 53 GLN A CA 1
ATOM 411 C C . GLN A 1 53 ? -3.766 28.109 -12.695 1 95.69 53 GLN A C 1
ATOM 413 O O . GLN A 1 53 ? -3.02 27.578 -11.875 1 95.69 53 GLN A O 1
ATOM 418 N N . TYR A 1 54 ? -5.117 28.219 -12.586 1 96.88 54 TYR A N 1
ATOM 419 C CA . TYR A 1 54 ? -5.738 27.672 -11.391 1 96.88 54 TYR A CA 1
ATOM 420 C C . TYR A 1 54 ? -6.73 26.562 -11.75 1 96.88 54 TYR A C 1
ATOM 422 O O . TYR A 1 54 ? -7.387 26.625 -12.789 1 96.88 54 TYR A O 1
ATOM 430 N N . TYR A 1 55 ? -6.805 25.562 -10.977 1 96.88 55 TYR A N 1
ATOM 431 C CA . TYR A 1 55 ? -7.891 24.594 -10.938 1 96.88 55 TYR A CA 1
ATOM 432 C C . TYR A 1 55 ? -8.633 24.656 -9.602 1 96.88 55 TYR A C 1
ATOM 434 O O . TYR A 1 55 ? -8.039 24.406 -8.547 1 96.88 55 TYR A O 1
ATOM 442 N N . HIS A 1 56 ? -9.891 24.969 -9.641 1 95.69 56 HIS A N 1
ATOM 443 C CA . HIS A 1 56 ? -10.641 25.203 -8.406 1 95.69 56 HIS A CA 1
ATOM 444 C C . HIS A 1 56 ? -11.312 23.922 -7.918 1 95.69 56 HIS A C 1
ATOM 446 O O . HIS A 1 56 ? -11.953 23.219 -8.695 1 95.69 56 HIS A O 1
ATOM 452 N N . LEU A 1 57 ? -11.07 23.5 -6.672 1 92.19 57 LEU A N 1
ATOM 453 C CA . LEU A 1 57 ? -11.727 22.406 -5.973 1 92.19 57 LEU A CA 1
ATOM 454 C C . LEU A 1 57 ? -12.453 22.922 -4.73 1 92.19 57 LEU A C 1
ATOM 456 O O . LEU A 1 57 ? -12.062 23.922 -4.148 1 92.19 57 LEU A O 1
ATOM 460 N N . PRO A 1 58 ? -13.516 22.188 -4.312 1 88.31 58 PRO A N 1
ATOM 461 C CA . PRO A 1 58 ? -14.148 22.531 -3.035 1 88.31 58 PRO A CA 1
ATOM 462 C C . PRO A 1 58 ? -13.242 22.266 -1.837 1 88.31 58 PRO A C 1
ATOM 464 O O . PRO A 1 58 ? -12.148 21.703 -1.996 1 88.31 58 PRO A O 1
ATOM 467 N N . THR A 1 59 ? -13.734 22.625 -0.675 1 87.94 59 THR A N 1
ATOM 468 C CA . THR A 1 59 ? -13 22.406 0.565 1 87.94 59 THR A CA 1
ATOM 469 C C . THR A 1 59 ? -12.719 20.922 0.785 1 87.94 59 THR A C 1
ATOM 471 O O . THR A 1 59 ? -13.508 20.078 0.366 1 87.94 59 THR A O 1
ATOM 474 N N . PHE A 1 60 ? -11.641 20.766 1.406 1 81.12 60 PHE A N 1
ATOM 475 C CA . PHE A 1 60 ? -11.172 19.406 1.649 1 81.12 60 PHE A CA 1
ATOM 476 C C . PHE A 1 60 ? -12.047 18.703 2.68 1 81.12 60 PHE A C 1
ATOM 478 O O . PHE A 1 60 ? -12.336 19.266 3.742 1 81.12 60 PHE A O 1
ATOM 485 N N . ASN A 1 61 ? -12.516 17.531 2.219 1 78.62 61 ASN A N 1
ATOM 486 C CA . ASN A 1 61 ? -13.289 16.688 3.123 1 78.62 61 ASN A CA 1
ATOM 487 C C . ASN A 1 61 ? -12.469 15.484 3.598 1 78.62 61 ASN A C 1
ATOM 489 O O . ASN A 1 61 ? -12.164 14.586 2.811 1 78.62 61 ASN A O 1
ATOM 493 N N . TYR A 1 62 ? -12.227 15.383 4.863 1 75.06 62 TYR A N 1
ATOM 494 C CA . TYR A 1 62 ? -11.367 14.359 5.457 1 75.06 62 TYR A CA 1
ATOM 495 C C . TYR A 1 62 ? -11.977 12.977 5.305 1 75.06 62 TYR A C 1
ATOM 497 O O . TYR A 1 62 ? -11.266 11.969 5.328 1 75.06 62 TYR A O 1
ATOM 505 N N . GLN A 1 63 ? -13.273 12.883 5.152 1 69.25 63 GLN A N 1
ATOM 506 C CA . GLN A 1 63 ? -13.945 11.602 5.023 1 69.25 63 GLN A CA 1
ATOM 507 C C . GLN A 1 63 ? -13.758 11.016 3.627 1 69.25 63 GLN A C 1
ATOM 509 O O . GLN A 1 63 ? -13.953 9.812 3.42 1 69.25 63 GLN A O 1
ATOM 514 N N . GLU A 1 64 ? -13.383 11.945 2.785 1 68.5 64 GLU A N 1
ATOM 515 C CA . GLU A 1 64 ? -13.211 11.492 1.41 1 68.5 64 GLU A CA 1
ATOM 516 C C . GLU A 1 64 ? -11.734 11.398 1.039 1 68.5 64 GLU A C 1
ATOM 518 O O . GLU A 1 64 ? -11.359 11.703 -0.095 1 68.5 64 GLU A O 1
ATOM 523 N N . GLU A 1 65 ? -10.945 11.023 1.946 1 60.94 65 GLU A N 1
ATOM 524 C CA . GLU A 1 65 ? -9.492 11 1.803 1 60.94 65 GLU A CA 1
ATOM 525 C C . GLU A 1 65 ? -9.078 10.312 0.504 1 60.94 65 GLU A C 1
ATOM 527 O O . GLU A 1 65 ? -8.25 10.836 -0.245 1 60.94 65 GLU A O 1
ATOM 532 N N . ALA A 1 66 ? -9.547 8.992 0.303 1 60.06 66 ALA A N 1
ATOM 533 C CA . ALA A 1 66 ? -9.094 8.219 -0.848 1 60.06 66 ALA A CA 1
ATOM 534 C C . ALA A 1 66 ? -9.539 8.867 -2.156 1 60.06 66 ALA A C 1
ATOM 536 O O . ALA A 1 66 ? -8.859 8.75 -3.176 1 60.06 66 ALA A O 1
ATOM 537 N N . LEU A 1 67 ? -10.469 9.711 -1.979 1 67.5 67 LEU A N 1
ATOM 538 C CA . LEU A 1 67 ? -11.023 10.352 -3.17 1 67.5 67 LEU A CA 1
ATOM 539 C C . LEU A 1 67 ? -10.102 11.461 -3.668 1 67.5 67 LEU A C 1
ATOM 541 O O . LEU A 1 67 ? -10.07 11.75 -4.867 1 67.5 67 LEU A O 1
ATOM 545 N N . PHE A 1 68 ? -9.211 11.734 -2.871 1 80.38 68 PHE A N 1
ATOM 546 C CA . PHE A 1 68 ? -8.414 12.883 -3.279 1 80.38 68 PHE A CA 1
ATOM 547 C C . PHE A 1 68 ? -7.293 12.461 -4.215 1 80.38 68 PHE A C 1
ATOM 549 O O . PHE A 1 68 ? -6.984 13.164 -5.18 1 80.38 68 PHE A O 1
ATOM 556 N N . SER A 1 69 ? -6.766 11.258 -4.008 1 92.5 69 SER A N 1
ATOM 557 C CA . SER A 1 69 ? -5.684 10.836 -4.891 1 92.5 69 SER A CA 1
ATOM 558 C C . SER A 1 69 ? -6.18 10.625 -6.316 1 92.5 69 SER A C 1
ATOM 560 O O . SER A 1 69 ? -5.48 10.953 -7.277 1 92.5 69 SER A O 1
ATOM 562 N N . THR A 1 70 ? -7.367 10.125 -6.402 1 91.62 70 THR A N 1
ATOM 563 C CA . THR A 1 70 ? -7.957 9.898 -7.719 1 91.62 70 THR A CA 1
ATOM 564 C C . THR A 1 70 ? -8.227 11.227 -8.422 1 91.62 70 THR A C 1
ATOM 566 O O . THR A 1 70 ? -7.926 11.375 -9.609 1 91.62 70 THR A O 1
ATOM 569 N N . LYS A 1 71 ? -8.789 12.109 -7.695 1 92.38 71 LYS A N 1
ATOM 570 C CA . LYS A 1 71 ? -9.086 13.422 -8.266 1 92.38 71 LYS A CA 1
ATOM 571 C C . LYS A 1 71 ? -7.801 14.141 -8.664 1 92.38 71 LYS A C 1
ATOM 573 O O . LYS A 1 71 ? -7.746 14.773 -9.719 1 92.38 71 LYS A O 1
ATOM 578 N N . LEU A 1 72 ? -6.824 14.078 -7.812 1 95.69 72 LEU A N 1
ATOM 579 C CA . LEU A 1 72 ? -5.543 14.703 -8.125 1 95.69 72 LEU A CA 1
ATOM 580 C C . LEU A 1 72 ? -4.934 14.094 -9.383 1 95.69 72 LEU A C 1
ATOM 582 O O . LEU A 1 72 ? -4.379 14.82 -10.219 1 95.69 72 LEU A O 1
ATOM 586 N N . GLN A 1 73 ? -5.039 12.797 -9.5 1 96.12 73 GLN A N 1
ATOM 587 C CA . GLN A 1 73 ? -4.504 12.133 -10.688 1 96.12 73 GLN A CA 1
ATOM 588 C C . GLN A 1 73 ? -5.242 12.578 -11.945 1 96.12 73 GLN A C 1
ATOM 590 O O . GLN A 1 73 ? -4.629 12.781 -12.992 1 96.12 73 GLN A O 1
ATOM 595 N N . GLU A 1 74 ? -6.574 12.711 -11.844 1 95.75 74 GLU A N 1
ATOM 596 C CA . GLU A 1 74 ? -7.375 13.188 -12.961 1 95.75 74 GLU A CA 1
ATOM 597 C C . GLU A 1 74 ? -6.906 14.562 -13.43 1 95.75 74 GLU A C 1
ATOM 599 O O . GLU A 1 74 ? -6.824 14.82 -14.633 1 95.75 74 GLU A O 1
ATOM 604 N N . ILE A 1 75 ? -6.637 15.375 -12.516 1 96.69 75 ILE A N 1
ATOM 605 C CA . ILE A 1 75 ? -6.168 16.719 -12.836 1 96.69 75 ILE A CA 1
ATOM 606 C C . ILE A 1 75 ? -4.793 16.641 -13.5 1 96.69 75 ILE A C 1
ATOM 608 O O . ILE A 1 75 ? -4.551 17.312 -14.508 1 96.69 75 ILE A O 1
ATOM 612 N N . CYS A 1 76 ? -3.906 15.867 -12.906 1 97.88 76 CYS A N 1
ATOM 613 C CA . CYS A 1 76 ? -2.59 15.688 -13.508 1 97.88 76 CYS A CA 1
ATOM 614 C C . CYS A 1 76 ? -2.711 15.18 -14.945 1 97.88 76 CYS A C 1
ATOM 616 O O . CYS A 1 76 ? -2.002 15.648 -15.836 1 97.88 76 CYS A O 1
ATOM 618 N N . ASP A 1 77 ? -3.598 14.258 -15.141 1 97.5 77 ASP A N 1
ATOM 619 C CA . ASP A 1 77 ? -3.791 13.695 -16.469 1 97.5 77 ASP A CA 1
ATOM 620 C C . ASP A 1 77 ? -4.375 14.734 -17.422 1 97.5 77 ASP A C 1
ATOM 622 O O . ASP A 1 77 ? -3.967 14.812 -18.594 1 97.5 77 ASP A O 1
ATOM 626 N N . GLN A 1 78 ? -5.344 15.477 -16.969 1 96.94 78 GLN A N 1
ATOM 627 C CA . GLN A 1 78 ? -6 16.5 -17.781 1 96.94 78 GLN A CA 1
ATOM 628 C C . GLN A 1 78 ? -4.984 17.5 -18.328 1 96.94 78 GLN A C 1
ATOM 630 O O . GLN A 1 78 ? -5.094 17.938 -19.469 1 96.94 78 GLN A O 1
ATOM 635 N N . PHE A 1 79 ? -3.971 17.766 -17.562 1 97.25 79 PHE A N 1
ATOM 636 C CA . PHE A 1 79 ? -3.012 18.797 -17.969 1 97.25 79 PHE A CA 1
ATOM 637 C C . PHE A 1 79 ? -1.708 18.156 -18.438 1 97.25 79 PHE A C 1
ATOM 639 O O . PHE A 1 79 ? -0.71 18.844 -18.641 1 97.25 79 PHE A O 1
ATOM 646 N N . HIS A 1 80 ? -1.685 16.812 -18.438 1 96.56 80 HIS A N 1
ATOM 647 C CA . HIS A 1 80 ? -0.478 16.078 -18.812 1 96.56 80 HIS A CA 1
ATOM 648 C C . HIS A 1 80 ? 0.716 16.531 -17.969 1 96.56 80 HIS A C 1
ATOM 650 O O . HIS A 1 80 ? 1.768 16.875 -18.516 1 96.56 80 HIS A O 1
ATOM 656 N N . ALA A 1 81 ? 0.481 16.531 -16.672 1 97.38 81 ALA A N 1
ATOM 657 C CA . ALA A 1 81 ? 1.496 17.016 -15.742 1 97.38 81 ALA A CA 1
ATOM 658 C C . ALA A 1 81 ? 2.711 16.094 -15.727 1 97.38 81 ALA A C 1
ATOM 660 O O . ALA A 1 81 ? 2.566 14.867 -15.711 1 97.38 81 ALA A O 1
ATOM 661 N N . ASP A 1 82 ? 3.877 16.688 -15.703 1 97.31 82 ASP A N 1
ATOM 662 C CA . ASP A 1 82 ? 5.129 15.938 -15.609 1 97.31 82 ASP A CA 1
ATOM 663 C C . ASP A 1 82 ? 5.508 15.68 -14.156 1 97.31 82 ASP A C 1
ATOM 665 O O . ASP A 1 82 ? 6.254 14.742 -13.852 1 97.31 82 ASP A O 1
ATOM 669 N N . LEU A 1 83 ? 5.039 16.531 -13.359 1 97.94 83 LEU A N 1
ATOM 670 C CA . LEU A 1 83 ? 5.426 16.484 -11.953 1 97.94 83 LEU A CA 1
ATOM 671 C C . LEU A 1 83 ? 4.301 17 -11.062 1 97.94 83 LEU A C 1
ATOM 673 O O . LEU A 1 83 ? 3.547 17.891 -11.461 1 97.94 83 LEU A O 1
ATOM 677 N N . PHE A 1 84 ? 4.16 16.406 -9.906 1 98.25 84 PHE A N 1
ATOM 678 C CA . PHE A 1 84 ? 3.189 16.828 -8.898 1 98.25 84 PHE A CA 1
ATOM 679 C C . PHE A 1 84 ? 3.889 17.266 -7.621 1 98.25 84 PHE A C 1
ATOM 681 O O . PHE A 1 84 ? 4.863 16.656 -7.191 1 98.25 84 PHE A O 1
ATOM 688 N N . ILE A 1 85 ? 3.42 18.359 -7.047 1 98.62 85 ILE A N 1
ATOM 689 C CA . ILE A 1 85 ? 3.906 18.859 -5.762 1 98.62 85 ILE A CA 1
ATOM 690 C C . ILE A 1 85 ? 2.725 19.172 -4.848 1 98.62 85 ILE A C 1
ATOM 692 O O . ILE A 1 85 ? 1.763 19.812 -5.27 1 98.62 85 ILE A O 1
ATOM 696 N N . SER A 1 86 ? 2.773 18.672 -3.674 1 97.81 86 SER A N 1
ATOM 697 C CA . SER A 1 86 ? 1.805 19.062 -2.656 1 97.81 86 SER A CA 1
ATOM 698 C C . SER A 1 86 ? 2.389 20.109 -1.714 1 97.81 86 SER A C 1
ATOM 700 O O . SER A 1 86 ? 3.553 20.016 -1.32 1 97.81 86 SER A O 1
ATOM 702 N N . THR A 1 87 ? 1.576 21.078 -1.372 1 98 87 THR A N 1
ATOM 703 C CA . THR A 1 87 ? 2.041 22.031 -0.374 1 98 87 THR A CA 1
ATOM 704 C C . THR A 1 87 ? 2.07 21.391 1.013 1 98 87 THR A C 1
ATOM 706 O O . THR A 1 87 ? 2.533 22.016 1.975 1 98 87 THR A O 1
ATOM 709 N N . TYR A 1 88 ? 1.568 20.141 1.032 1 96.44 88 TYR A N 1
ATOM 710 C CA . TYR A 1 88 ? 1.62 19.375 2.27 1 96.44 88 TYR A CA 1
ATOM 711 C C . TYR A 1 88 ? 1.876 17.906 1.981 1 96.44 88 TYR A C 1
ATOM 713 O O . TYR A 1 88 ? 2.934 17.531 1.461 1 96.44 88 TYR A O 1
ATOM 721 N N . TYR A 1 89 ? 0.775 17.062 2.133 1 95.81 89 TYR A N 1
ATOM 722 C CA . TYR A 1 89 ? 1.109 15.648 2.057 1 95.81 89 TYR A CA 1
ATOM 723 C C . TYR A 1 89 ? 0.088 14.891 1.216 1 95.81 89 TYR A C 1
ATOM 725 O O . TYR A 1 89 ? -0.139 13.695 1.428 1 95.81 89 TYR A O 1
ATOM 733 N N . THR A 1 90 ? -0.536 15.562 0.251 1 95 90 THR A N 1
ATOM 734 C CA . THR A 1 90 ? -1.421 14.867 -0.675 1 95 90 THR A CA 1
ATOM 735 C C . THR A 1 90 ? -0.623 14.219 -1.802 1 95 90 THR A C 1
ATOM 737 O O . THR A 1 90 ? 0.466 14.688 -2.146 1 95 90 THR A O 1
ATOM 740 N N . THR A 1 91 ? -1.14 13.117 -2.359 1 95.38 91 THR A N 1
ATOM 741 C CA . THR A 1 91 ? -0.422 12.359 -3.373 1 95.38 91 THR A CA 1
ATOM 742 C C . THR A 1 91 ? -1.365 11.922 -4.492 1 95.38 91 THR A C 1
ATOM 744 O O . THR A 1 91 ? -2.51 11.539 -4.23 1 95.38 91 THR A O 1
ATOM 747 N N . PRO A 1 92 ? -0.935 12.062 -5.75 1 96.19 92 PRO A N 1
ATOM 748 C CA . PRO A 1 92 ? -1.703 11.453 -6.84 1 96.19 92 PRO A CA 1
ATOM 749 C C . PRO A 1 92 ? -1.496 9.945 -6.934 1 96.19 92 PRO A C 1
ATOM 751 O O . PRO A 1 92 ? -0.967 9.328 -6 1 96.19 92 PRO A O 1
ATOM 754 N N . LEU A 1 93 ? -1.918 9.328 -8.016 1 94.44 93 LEU A N 1
ATOM 755 C CA . LEU A 1 93 ? -1.9 7.867 -8.094 1 94.44 93 LEU A CA 1
ATOM 756 C C . LEU A 1 93 ? -0.662 7.379 -8.836 1 94.44 93 LEU A C 1
ATOM 758 O O . LEU A 1 93 ? -0.18 6.273 -8.594 1 94.44 93 LEU A O 1
ATOM 762 N N . SER A 1 94 ? -0.093 8.211 -9.789 1 94.06 94 SER A N 1
ATOM 763 C CA . SER A 1 94 ? 1.003 7.664 -10.586 1 94.06 94 SER A CA 1
ATOM 764 C C . SER A 1 94 ? 1.961 8.766 -11.031 1 94.06 94 SER A C 1
ATOM 766 O O . SER A 1 94 ? 3.115 8.492 -11.367 1 94.06 94 SER A O 1
ATOM 768 N N . THR A 1 95 ? 1.55 10.031 -11.047 1 95.75 95 THR A N 1
ATOM 769 C CA . THR A 1 95 ? 2.404 11.125 -11.484 1 95.75 95 THR A CA 1
ATOM 770 C C . THR A 1 95 ? 3.59 11.305 -10.547 1 95.75 95 THR A C 1
ATOM 772 O O . THR A 1 95 ? 3.42 11.328 -9.32 1 95.75 95 THR A O 1
ATOM 775 N N . PRO A 1 96 ? 4.789 11.445 -11.086 1 95.88 96 PRO A N 1
ATOM 776 C CA . PRO A 1 96 ? 5.953 11.656 -10.227 1 95.88 96 PRO A CA 1
ATOM 777 C C . PRO A 1 96 ? 5.805 12.875 -9.32 1 95.88 96 PRO A C 1
ATOM 779 O O . PRO A 1 96 ? 5.211 13.883 -9.734 1 95.88 96 PRO A O 1
ATOM 782 N N . SER A 1 97 ? 6.395 12.789 -8.109 1 96.81 97 SER A N 1
ATOM 783 C CA . SER A 1 97 ? 6.137 13.867 -7.16 1 96.81 97 SER A CA 1
ATOM 784 C C . SER A 1 97 ? 7.422 14.328 -6.488 1 96.81 97 SER A C 1
ATOM 786 O O . SER A 1 97 ? 8.375 13.555 -6.348 1 96.81 97 SER A O 1
ATOM 788 N N . LEU A 1 98 ? 7.484 15.594 -6.176 1 98.38 98 LEU A N 1
ATOM 789 C CA . LEU A 1 98 ? 8.484 16.234 -5.328 1 98.38 98 LEU A CA 1
ATOM 790 C C . LEU A 1 98 ? 7.883 16.625 -3.984 1 98.38 98 LEU A C 1
ATOM 792 O O . LEU A 1 98 ? 6.859 17.312 -3.934 1 98.38 98 LEU A O 1
ATOM 796 N N . LEU A 1 99 ? 8.484 16.125 -2.92 1 98.56 99 LEU A N 1
ATOM 797 C CA . LEU A 1 99 ? 7.938 16.375 -1.591 1 98.56 99 LEU A CA 1
ATOM 798 C C . LEU A 1 99 ? 8.867 17.281 -0.781 1 98.56 99 LEU A C 1
ATOM 800 O O . LEU A 1 99 ? 10.062 17.016 -0.685 1 98.56 99 LEU A O 1
ATOM 804 N N . MET A 1 100 ? 8.305 18.312 -0.273 1 98.69 100 MET A N 1
ATOM 805 C CA . MET A 1 100 ? 9.055 19.156 0.654 1 98.69 100 MET A CA 1
ATOM 806 C C . MET A 1 100 ? 8.82 18.719 2.098 1 98.69 100 MET A C 1
ATOM 808 O O . MET A 1 100 ? 7.672 18.656 2.549 1 98.69 100 MET A O 1
ATOM 812 N N . ILE A 1 101 ? 9.859 18.391 2.762 1 98.56 101 ILE A N 1
ATOM 813 C CA . ILE A 1 101 ? 9.797 18.047 4.18 1 98.56 101 ILE A CA 1
ATOM 814 C C . ILE A 1 101 ? 10.062 19.297 5.023 1 98.56 101 ILE A C 1
ATOM 816 O O . ILE A 1 101 ? 11.203 19.766 5.098 1 98.56 101 ILE A O 1
ATOM 820 N N . HIS A 1 102 ? 9.016 19.719 5.664 1 97.88 102 HIS A N 1
ATOM 821 C CA . HIS A 1 102 ? 9.109 20.953 6.434 1 97.88 102 HIS A CA 1
ATOM 822 C C . HIS A 1 102 ? 9.734 20.703 7.805 1 97.88 102 HIS A C 1
ATOM 824 O O . HIS A 1 102 ? 10.352 21.594 8.383 1 97.88 102 HIS A O 1
ATOM 830 N N . ASP A 1 103 ? 9.461 19.578 8.336 1 96.44 103 ASP A N 1
ATOM 831 C CA . ASP A 1 103 ? 9.992 19.203 9.641 1 96.44 103 ASP A CA 1
ATOM 832 C C . ASP A 1 103 ? 9.758 17.719 9.922 1 96.44 103 ASP A C 1
ATOM 834 O O . ASP A 1 103 ? 9.109 17.031 9.125 1 96.44 103 ASP A O 1
ATOM 838 N N . MET A 1 104 ? 10.414 17.297 10.969 1 96.94 104 MET A N 1
ATOM 839 C CA . MET A 1 104 ? 10.211 15.938 11.469 1 96.94 104 MET A CA 1
ATOM 840 C C . MET A 1 104 ? 9.695 15.961 12.906 1 96.94 104 MET A C 1
ATOM 842 O O . MET A 1 104 ? 10.039 15.086 13.695 1 96.94 104 MET A O 1
ATOM 846 N N . ILE A 1 105 ? 8.891 16.953 13.273 1 94.38 105 ILE A N 1
ATOM 847 C CA . ILE A 1 105 ? 8.453 17.219 14.641 1 94.38 105 ILE A CA 1
ATOM 848 C C . ILE A 1 105 ? 7.656 16.031 15.172 1 94.38 105 ILE A C 1
ATOM 850 O O . ILE A 1 105 ? 7.965 15.484 16.234 1 94.38 105 ILE A O 1
ATOM 854 N N . PRO A 1 106 ? 6.641 15.555 14.43 1 94 106 PRO A N 1
ATOM 855 C CA . PRO A 1 106 ? 5.855 14.453 15 1 94 106 PRO A CA 1
ATOM 856 C C . PRO A 1 106 ? 6.695 13.219 15.289 1 94 106 PRO A C 1
ATOM 858 O O . PRO A 1 106 ? 6.496 12.555 16.312 1 94 106 PRO A O 1
ATOM 861 N N . GLU A 1 107 ? 7.605 12.922 14.445 1 93.81 107 GLU A N 1
ATOM 862 C CA . GLU A 1 107 ? 8.477 11.758 14.609 1 93.81 107 GLU A CA 1
ATOM 863 C C . GLU A 1 107 ? 9.414 11.938 15.797 1 93.81 107 GLU A C 1
ATOM 865 O O . GLU A 1 107 ? 9.57 11.031 16.625 1 93.81 107 GLU A O 1
ATOM 870 N N . VAL A 1 108 ? 10 13.133 15.883 1 94.06 108 VAL A N 1
ATOM 871 C CA . VAL A 1 108 ? 10.984 13.414 16.922 1 94.06 108 VAL A CA 1
ATOM 872 C C . VAL A 1 108 ? 10.289 13.492 18.281 1 94.06 108 VAL A C 1
ATOM 874 O O . VAL A 1 108 ? 10.812 13.016 19.297 1 94.06 108 VAL A O 1
ATOM 877 N N . MET A 1 109 ? 9.078 14.094 18.266 1 91.06 109 MET A N 1
ATOM 878 C CA . MET A 1 109 ? 8.359 14.305 19.516 1 91.06 109 MET A CA 1
ATOM 879 C C . MET A 1 109 ? 7.57 13.055 19.906 1 91.06 109 MET A C 1
ATOM 881 O O . MET A 1 109 ? 7.023 12.984 21.016 1 91.06 109 MET A O 1
ATOM 885 N N . GLY A 1 110 ? 7.449 12.109 19.031 1 91.06 110 GLY A N 1
ATOM 886 C CA . GLY A 1 110 ? 6.77 10.859 19.344 1 91.06 110 GLY A CA 1
ATOM 887 C C . GLY A 1 110 ? 5.258 10.984 19.312 1 91.06 110 GLY A C 1
ATOM 888 O O . GLY A 1 110 ? 4.57 10.391 20.156 1 91.06 110 GLY A O 1
ATOM 889 N N . TRP A 1 111 ? 4.773 11.797 18.391 1 91.31 111 TRP A N 1
ATOM 890 C CA . TRP A 1 111 ? 3.326 11.93 18.25 1 91.31 111 TRP A CA 1
ATOM 891 C C . TRP A 1 111 ? 2.709 10.672 17.656 1 91.31 111 TRP A C 1
ATOM 893 O O . TRP A 1 111 ? 3.428 9.773 17.219 1 91.31 111 TRP A O 1
ATOM 903 N N . ASP A 1 112 ? 1.366 10.57 17.766 1 92 112 ASP A N 1
ATOM 904 C CA . ASP A 1 112 ? 0.66 9.453 17.141 1 92 112 ASP A CA 1
ATOM 905 C C . ASP A 1 112 ? 0.657 9.57 15.625 1 92 112 ASP A C 1
ATOM 907 O O . ASP A 1 112 ? -0.158 10.297 15.055 1 92 112 ASP A O 1
ATOM 911 N N . LEU A 1 113 ? 1.488 8.82 15.047 1 91.31 113 LEU A N 1
ATOM 912 C CA . LEU A 1 113 ? 1.687 8.922 13.602 1 91.31 113 LEU A CA 1
ATOM 913 C C . LEU A 1 113 ? 0.519 8.305 12.844 1 91.31 113 LEU A C 1
ATOM 915 O O . LEU A 1 113 ? 0.5 8.305 11.609 1 91.31 113 LEU A O 1
ATOM 919 N N . ARG A 1 114 ? -0.516 7.824 13.641 1 88.88 114 ARG A N 1
ATOM 920 C CA . ARG A 1 114 ? -1.708 7.258 13.016 1 88.88 114 ARG A CA 1
ATOM 921 C C . ARG A 1 114 ? -2.738 8.344 12.727 1 88.88 114 ARG A C 1
ATOM 923 O O . ARG A 1 114 ? -3.703 8.109 11.992 1 88.88 114 ARG A O 1
ATOM 930 N N . GLU A 1 115 ? -2.469 9.477 13.164 1 90.44 115 GLU A N 1
ATOM 931 C CA . GLU A 1 115 ? -3.346 10.594 12.844 1 90.44 115 GLU A CA 1
ATOM 932 C C . GLU A 1 115 ? -3.338 10.891 11.344 1 90.44 115 GLU A C 1
ATOM 934 O O . GLU A 1 115 ? -2.344 10.633 10.664 1 90.44 115 GLU A O 1
ATOM 939 N N . PHE A 1 116 ? -4.348 11.469 10.82 1 89.5 116 PHE A N 1
ATOM 940 C CA . PHE A 1 116 ? -4.629 11.578 9.398 1 89.5 116 PHE A CA 1
ATOM 941 C C . PHE A 1 116 ? -3.43 12.156 8.648 1 89.5 116 PHE A C 1
ATOM 943 O O . PHE A 1 116 ? -2.881 11.516 7.758 1 89.5 116 PHE A O 1
ATOM 950 N N . TRP A 1 117 ? -2.961 13.328 9.055 1 92.06 117 TRP A N 1
ATOM 951 C CA . TRP A 1 117 ? -1.938 14.016 8.273 1 92.06 117 TRP A CA 1
ATOM 952 C C . TRP A 1 117 ? -0.58 13.352 8.453 1 92.06 117 TRP A C 1
ATOM 954 O O . TRP A 1 117 ? 0.265 13.406 7.551 1 92.06 117 TRP A O 1
ATOM 964 N N . TRP A 1 118 ? -0.373 12.758 9.609 1 94.25 118 TRP A N 1
ATOM 965 C CA . TRP A 1 118 ? 0.907 12.086 9.805 1 94.25 118 TRP A CA 1
ATOM 966 C C . TRP A 1 118 ? 0.958 10.773 9.016 1 94.25 118 TRP A C 1
ATOM 968 O O . TRP A 1 118 ? 2.012 10.391 8.5 1 94.25 118 TRP A O 1
ATOM 978 N N . ARG A 1 119 ? -0.194 10.125 8.867 1 92.12 119 ARG A N 1
ATOM 979 C CA . ARG A 1 119 ? -0.281 8.961 7.992 1 92.12 119 ARG A CA 1
ATOM 980 C C . ARG A 1 119 ? -0.05 9.344 6.535 1 92.12 119 ARG A C 1
ATOM 982 O O . ARG A 1 119 ? 0.679 8.664 5.812 1 92.12 119 ARG A O 1
ATOM 989 N N . GLU A 1 120 ? -0.706 10.438 6.184 1 93.38 120 GLU A N 1
ATOM 990 C CA . GLU A 1 120 ? -0.55 10.914 4.812 1 93.38 120 GLU A CA 1
ATOM 991 C C . GLU A 1 120 ? 0.891 11.328 4.531 1 93.38 120 GLU A C 1
ATOM 993 O O . GLU A 1 120 ? 1.386 11.164 3.414 1 93.38 120 GLU A O 1
ATOM 998 N N . LYS A 1 121 ? 1.52 11.898 5.535 1 95.88 121 LYS A N 1
ATOM 999 C CA . LYS A 1 121 ? 2.934 12.227 5.398 1 95.88 121 LYS A CA 1
ATOM 1000 C C . LYS A 1 121 ? 3.768 10.984 5.117 1 95.88 121 LYS A C 1
ATOM 1002 O O . LYS A 1 121 ? 4.641 10.992 4.25 1 95.88 121 LYS A O 1
ATOM 1007 N N . ASN A 1 122 ? 3.488 10 5.855 1 94.69 122 ASN A N 1
ATOM 1008 C CA . ASN A 1 122 ? 4.176 8.727 5.652 1 94.69 122 ASN A CA 1
ATOM 1009 C C . ASN A 1 122 ? 3.984 8.203 4.23 1 94.69 122 ASN A C 1
ATOM 1011 O O . ASN A 1 122 ? 4.938 7.746 3.6 1 94.69 122 ASN A O 1
ATOM 1015 N N . TYR A 1 123 ? 2.766 8.266 3.742 1 94.44 123 TYR A N 1
ATOM 1016 C CA . TYR A 1 123 ? 2.475 7.828 2.381 1 94.44 123 TYR A CA 1
ATOM 1017 C C . TYR A 1 123 ? 3.203 8.695 1.361 1 94.44 123 TYR A C 1
ATOM 1019 O O . TYR A 1 123 ? 3.736 8.18 0.373 1 94.44 123 TYR A O 1
ATOM 1027 N N . ALA A 1 124 ? 3.178 9.969 1.656 1 96.12 124 ALA A N 1
ATOM 1028 C CA . ALA A 1 124 ? 3.816 10.898 0.733 1 96.12 124 ALA A CA 1
ATOM 1029 C C . ALA A 1 124 ? 5.316 10.641 0.641 1 96.12 124 ALA A C 1
ATOM 1031 O O . ALA A 1 124 ? 5.914 10.773 -0.432 1 96.12 124 ALA A O 1
ATOM 1032 N N . ILE A 1 125 ? 5.918 10.305 1.746 1 96.62 125 ILE A N 1
ATOM 1033 C CA . ILE A 1 125 ? 7.348 10.016 1.78 1 96.62 125 ILE A CA 1
ATOM 1034 C C . ILE A 1 125 ? 7.641 8.758 0.962 1 96.62 125 ILE A C 1
ATOM 1036 O O . ILE A 1 125 ? 8.625 8.711 0.225 1 96.62 125 ILE A O 1
ATOM 1040 N N . LEU A 1 126 ? 6.797 7.766 1.042 1 93.25 126 LEU A N 1
ATOM 1041 C CA . LEU A 1 126 ? 6.969 6.535 0.276 1 93.25 126 LEU A CA 1
ATOM 1042 C C . LEU A 1 126 ? 6.754 6.789 -1.213 1 93.25 126 LEU A C 1
ATOM 1044 O O . LEU A 1 126 ? 7.441 6.199 -2.051 1 93.25 126 LEU A O 1
ATOM 1048 N N . TYR A 1 127 ? 5.891 7.668 -1.546 1 94 127 TYR A N 1
ATOM 1049 C CA . TYR A 1 127 ? 5.449 7.898 -2.916 1 94 127 TYR A CA 1
ATOM 1050 C C . TYR A 1 127 ? 6.438 8.789 -3.664 1 94 127 TYR A C 1
ATOM 1052 O O . TYR A 1 127 ? 6.648 8.617 -4.867 1 94 127 TYR A O 1
ATOM 1060 N N . ALA A 1 128 ? 7.082 9.711 -2.994 1 95.75 128 ALA A N 1
ATOM 1061 C CA . ALA A 1 128 ? 7.84 10.789 -3.625 1 95.75 128 ALA A CA 1
ATOM 1062 C C . ALA A 1 128 ? 9.039 10.242 -4.387 1 95.75 128 ALA A C 1
ATOM 1064 O O . ALA A 1 128 ? 9.641 9.242 -3.979 1 95.75 128 ALA A O 1
ATOM 1065 N N . ASN A 1 129 ? 9.352 10.938 -5.461 1 93.62 129 ASN A N 1
ATOM 1066 C CA . ASN A 1 129 ? 10.547 10.617 -6.234 1 93.62 129 ASN A CA 1
ATOM 1067 C C . ASN A 1 129 ? 11.789 11.281 -5.648 1 93.62 129 ASN A C 1
ATOM 1069 O O . ASN A 1 129 ? 12.875 10.703 -5.676 1 93.62 129 ASN A O 1
ATOM 1073 N N . GLN A 1 130 ? 11.633 12.492 -5.184 1 96.5 130 GLN A N 1
ATOM 1074 C CA . GLN A 1 130 ? 12.695 13.266 -4.551 1 96.5 130 GLN A CA 1
ATOM 1075 C C . GLN A 1 130 ? 12.148 14.109 -3.4 1 96.5 130 GLN A C 1
ATOM 1077 O O . GLN A 1 130 ? 10.938 14.305 -3.291 1 96.5 130 GLN A O 1
ATOM 1082 N N . TYR A 1 131 ? 13.109 14.555 -2.6 1 98.25 131 TYR A N 1
ATOM 1083 C CA . TYR A 1 131 ? 12.742 15.297 -1.401 1 98.25 131 TYR A CA 1
ATOM 1084 C C . TYR A 1 131 ? 13.531 16.594 -1.305 1 98.25 131 TYR A C 1
ATOM 1086 O O . TYR A 1 131 ? 14.703 16.641 -1.663 1 98.25 131 TYR A O 1
ATOM 1094 N N . ILE A 1 132 ? 12.836 17.562 -0.87 1 98.75 132 ILE A N 1
ATOM 1095 C CA . ILE A 1 132 ? 13.492 18.766 -0.372 1 98.75 132 ILE A CA 1
ATOM 1096 C C . ILE A 1 132 ? 13.453 18.781 1.154 1 98.75 132 ILE A C 1
ATOM 1098 O O . ILE A 1 132 ? 12.383 18.625 1.755 1 98.75 132 ILE A O 1
ATOM 1102 N N . ALA A 1 133 ? 14.562 18.859 1.793 1 98.75 133 ALA A N 1
ATOM 1103 C CA . ALA A 1 133 ? 14.625 19.156 3.223 1 98.75 133 ALA A CA 1
ATOM 1104 C C . ALA A 1 133 ? 14.961 20.625 3.467 1 98.75 133 ALA A C 1
ATOM 1106 O O . ALA A 1 133 ? 15.914 21.156 2.887 1 98.75 133 ALA A O 1
ATOM 1107 N N . VAL A 1 134 ? 14.281 21.203 4.324 1 98.69 134 VAL A N 1
ATOM 1108 C CA . VAL A 1 134 ? 14.414 22.656 4.48 1 98.69 134 VAL A CA 1
ATOM 1109 C C . VAL A 1 134 ? 15.672 22.969 5.297 1 98.69 134 VAL A C 1
ATOM 1111 O O . VAL A 1 134 ? 16.062 24.125 5.422 1 98.69 134 VAL A O 1
ATOM 1114 N N . SER A 1 135 ? 16.297 22 5.871 1 98.56 135 SER A N 1
ATOM 1115 C CA . SER A 1 135 ? 17.562 22.141 6.598 1 98.56 135 SER A CA 1
ATOM 1116 C C . SER A 1 135 ? 18.359 20.844 6.59 1 98.56 135 SER A C 1
ATOM 1118 O O . SER A 1 135 ? 17.828 19.781 6.246 1 98.56 135 SER A O 1
ATOM 1120 N N . ASN A 1 136 ? 19.641 20.953 6.91 1 98.31 136 ASN A N 1
ATOM 1121 C CA . ASN A 1 136 ? 20.453 19.734 7.066 1 98.31 136 ASN A CA 1
ATOM 1122 C C . ASN A 1 136 ? 19.922 18.844 8.188 1 98.31 136 ASN A C 1
ATOM 1124 O O . ASN A 1 136 ? 19.922 17.625 8.062 1 98.31 136 ASN A O 1
ATOM 1128 N N . ASN A 1 137 ? 19.5 19.484 9.195 1 98.38 137 ASN A N 1
ATOM 1129 C CA . ASN A 1 137 ? 18.953 18.719 10.305 1 98.38 137 ASN A CA 1
ATOM 1130 C C . ASN A 1 137 ? 17.688 17.953 9.891 1 98.38 137 ASN A C 1
ATOM 1132 O O . ASN A 1 137 ? 17.516 16.797 10.266 1 98.38 137 ASN A O 1
ATOM 1136 N N . THR A 1 138 ? 16.812 18.641 9.195 1 98.38 138 THR A N 1
ATOM 1137 C CA . THR A 1 138 ? 15.602 17.984 8.711 1 98.38 138 THR A CA 1
ATOM 1138 C C . THR A 1 138 ? 15.961 16.812 7.812 1 98.38 138 THR A C 1
ATOM 1140 O O . THR A 1 138 ? 15.328 15.75 7.891 1 98.38 138 THR A O 1
ATOM 1143 N N . ALA A 1 139 ? 16.969 16.969 6.969 1 98.5 139 ALA A N 1
ATOM 1144 C CA . ALA A 1 139 ? 17.438 15.883 6.105 1 98.5 139 ALA A CA 1
ATOM 1145 C C . ALA A 1 139 ? 17.938 14.703 6.926 1 98.5 139 ALA A C 1
ATOM 1147 O O . ALA A 1 139 ? 17.609 13.555 6.637 1 98.5 139 ALA A O 1
ATOM 1148 N N . GLN A 1 140 ? 18.688 15.008 7.906 1 97.88 140 GLN A N 1
ATOM 1149 C CA . GLN A 1 140 ? 19.25 13.961 8.75 1 97.88 140 GLN A CA 1
ATOM 1150 C C . GLN A 1 140 ? 18.156 13.188 9.477 1 97.88 140 GLN A C 1
ATOM 1152 O O . GLN A 1 140 ? 18.203 11.961 9.562 1 97.88 140 GLN A O 1
ATOM 1157 N N . ASP A 1 141 ? 17.234 13.953 10.023 1 97.69 141 ASP A N 1
ATOM 1158 C CA . ASP A 1 141 ? 16.141 13.305 10.75 1 97.69 141 ASP A CA 1
ATOM 1159 C C . ASP A 1 141 ? 15.258 12.492 9.812 1 97.69 141 ASP A C 1
ATOM 1161 O O . ASP A 1 141 ? 14.734 11.445 10.195 1 97.69 141 ASP A O 1
ATOM 1165 N N . LEU A 1 142 ? 15.055 13.016 8.594 1 97.31 142 LEU A N 1
ATOM 1166 C CA . LEU A 1 142 ? 14.32 12.242 7.602 1 97.31 142 LEU A CA 1
ATOM 1167 C C . LEU A 1 142 ? 14.977 10.891 7.367 1 97.31 142 LEU A C 1
ATOM 1169 O O . LEU A 1 142 ? 14.305 9.859 7.363 1 97.31 142 LEU A O 1
ATOM 1173 N N . MET A 1 143 ? 16.266 10.844 7.223 1 95.5 143 MET A N 1
ATOM 1174 C CA . MET A 1 143 ? 17 9.609 6.977 1 95.5 143 MET A CA 1
ATOM 1175 C C . MET A 1 143 ? 16.984 8.711 8.211 1 95.5 143 MET A C 1
ATOM 1177 O O . MET A 1 143 ? 16.953 7.484 8.086 1 95.5 143 MET A O 1
ATOM 1181 N N . ARG A 1 144 ? 17 9.359 9.32 1 94.44 144 ARG A N 1
ATOM 1182 C CA . ARG A 1 144 ? 17 8.617 10.578 1 94.44 144 ARG A CA 1
ATOM 1183 C C . ARG A 1 144 ? 15.695 7.852 10.766 1 94.44 144 ARG A C 1
ATOM 1185 O O . ARG A 1 144 ? 15.703 6.668 11.109 1 94.44 144 ARG A O 1
ATOM 1192 N N . PHE A 1 145 ? 14.57 8.539 10.516 1 93.69 145 PHE A N 1
ATOM 1193 C CA . PHE A 1 145 ? 13.266 7.957 10.812 1 93.69 145 PHE A CA 1
ATOM 1194 C C . PHE A 1 145 ? 12.758 7.141 9.633 1 93.69 145 PHE A C 1
ATOM 1196 O O . PHE A 1 145 ? 11.914 6.262 9.797 1 93.69 145 PHE A O 1
ATOM 1203 N N . TYR A 1 146 ? 13.266 7.414 8.477 1 92.75 146 TYR A N 1
ATOM 1204 C CA . TYR A 1 146 ? 12.898 6.699 7.258 1 92.75 146 TYR A CA 1
ATOM 1205 C C . TYR A 1 146 ? 14.141 6.227 6.512 1 92.75 146 TYR A C 1
ATOM 1207 O O . TYR A 1 146 ? 14.469 6.754 5.445 1 92.75 146 TYR A O 1
ATOM 1215 N N . PRO A 1 147 ? 14.695 5.191 6.973 1 87.25 147 PRO A N 1
ATOM 1216 C CA . PRO A 1 147 ? 15.977 4.734 6.422 1 87.25 147 PRO A CA 1
ATOM 1217 C C . PRO A 1 147 ? 15.859 4.254 4.977 1 87.25 147 PRO A C 1
ATOM 1219 O O . PRO A 1 147 ? 16.875 4.133 4.281 1 87.25 147 PRO A O 1
ATOM 1222 N N . GLU A 1 148 ? 14.742 4.02 4.512 1 82.94 148 GLU A N 1
ATOM 1223 C CA . GLU A 1 148 ? 14.539 3.588 3.133 1 82.94 148 GLU A CA 1
ATOM 1224 C C . GLU A 1 148 ? 14.758 4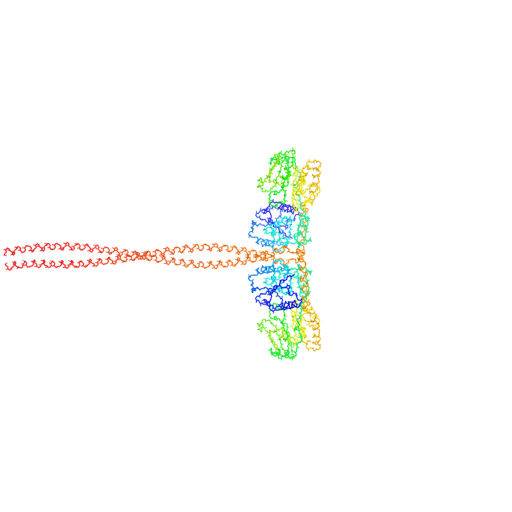.738 2.154 1 82.94 148 GLU A C 1
ATOM 1226 O O . GLU A 1 148 ? 14.922 4.516 0.954 1 82.94 148 GLU A O 1
ATOM 1231 N N . VAL A 1 149 ? 14.734 5.969 2.695 1 90.12 149 VAL A N 1
ATOM 1232 C CA . VAL A 1 149 ? 14.969 7.137 1.853 1 90.12 149 VAL A CA 1
ATOM 1233 C C . VAL A 1 149 ? 16.453 7.246 1.524 1 90.12 149 VAL A C 1
ATOM 1235 O O . VAL A 1 149 ? 17.297 7.367 2.424 1 90.12 149 VAL A O 1
ATOM 1238 N N . GLN A 1 150 ? 16.766 7.219 0.295 1 89.31 150 GLN A N 1
ATOM 1239 C CA . GLN A 1 150 ? 18.156 7.316 -0.138 1 89.31 150 GLN A CA 1
ATOM 1240 C C . GLN A 1 150 ? 18.656 8.758 -0.04 1 89.31 150 GLN A C 1
ATOM 1242 O O . GLN A 1 150 ? 17.984 9.688 -0.473 1 89.31 150 GLN A O 1
ATOM 1247 N N . PRO A 1 151 ? 19.812 8.922 0.43 1 95 151 PRO A N 1
ATOM 1248 C CA . PRO A 1 151 ? 20.375 10.273 0.556 1 95 151 PRO A CA 1
ATOM 1249 C C . PRO A 1 151 ? 20.469 11 -0.783 1 95 151 PRO A C 1
ATOM 1251 O O . PRO A 1 151 ? 20.312 12.219 -0.837 1 95 151 PRO A O 1
ATOM 1254 N N . SER A 1 152 ? 20.609 10.227 -1.837 1 94.62 152 SER A N 1
ATOM 1255 C CA . SER A 1 152 ? 20.766 10.82 -3.158 1 94.62 152 SER A CA 1
ATOM 1256 C C . SER A 1 152 ? 19.469 11.477 -3.635 1 94.62 152 SER A C 1
ATOM 1258 O O . SER A 1 152 ? 19.484 12.273 -4.57 1 94.62 152 SER A O 1
ATOM 1260 N N . ARG A 1 153 ? 18.422 11.195 -2.965 1 95.06 153 ARG A N 1
ATOM 1261 C CA . ARG A 1 153 ? 17.125 11.727 -3.377 1 95.06 153 ARG A CA 1
ATOM 1262 C C . ARG A 1 153 ? 16.719 12.93 -2.531 1 95.06 153 ARG A C 1
ATOM 1264 O O . ARG A 1 153 ? 15.648 13.5 -2.715 1 95.06 153 ARG A O 1
ATOM 1271 N N . ILE A 1 154 ? 17.609 13.352 -1.623 1 98.12 154 ILE A N 1
ATOM 1272 C CA . ILE A 1 154 ? 17.328 14.477 -0.738 1 98.12 154 ILE A CA 1
ATOM 1273 C C . ILE A 1 154 ? 18.188 15.68 -1.143 1 98.12 154 ILE A C 1
ATOM 1275 O O . ILE A 1 154 ? 19.406 15.578 -1.24 1 98.12 154 ILE A O 1
ATOM 1279 N N . THR A 1 155 ? 17.594 16.734 -1.432 1 98.62 155 THR A N 1
ATOM 1280 C CA . THR A 1 155 ? 18.281 18 -1.646 1 98.62 155 THR A CA 1
ATOM 1281 C C . THR A 1 155 ? 17.953 18.984 -0.531 1 98.62 155 THR A C 1
ATOM 1283 O O . THR A 1 155 ? 16.781 19.266 -0.259 1 98.62 155 THR A O 1
ATOM 1286 N N . VAL A 1 156 ? 18.953 19.5 0.117 1 98.69 156 VAL A N 1
ATOM 1287 C CA . VAL A 1 156 ? 18.734 20.5 1.158 1 98.69 156 VAL A CA 1
ATOM 1288 C C . VAL A 1 156 ? 18.594 21.875 0.527 1 98.69 156 VAL A C 1
ATOM 1290 O O . VAL A 1 156 ? 19.516 22.359 -0.141 1 98.69 156 VAL A O 1
ATOM 1293 N N . ILE A 1 157 ? 17.469 22.469 0.686 1 98.75 157 ILE A N 1
ATOM 1294 C CA . ILE A 1 157 ? 17.188 23.812 0.23 1 98.75 157 ILE A CA 1
ATOM 1295 C C . ILE A 1 157 ? 16.609 24.641 1.38 1 98.75 157 ILE A C 1
ATOM 1297 O O . ILE A 1 157 ? 15.445 24.484 1.742 1 98.75 157 ILE A O 1
ATOM 1301 N N . HIS A 1 158 ? 17.391 25.562 1.862 1 98.56 158 HIS A N 1
ATOM 1302 C CA . HIS A 1 158 ? 16.984 26.391 2.996 1 98.56 158 HIS A CA 1
ATOM 1303 C C . HIS A 1 158 ? 15.867 27.344 2.609 1 98.56 158 HIS A C 1
ATOM 1305 O O . HIS A 1 158 ? 15.797 27.797 1.464 1 98.56 158 HIS A O 1
ATOM 1311 N N . ASN A 1 159 ? 14.969 27.625 3.592 1 98.38 159 ASN A N 1
ATOM 1312 C CA . ASN A 1 159 ? 13.984 28.688 3.395 1 98.38 159 ASN A CA 1
ATOM 1313 C C . ASN A 1 159 ? 14.641 30.062 3.377 1 98.38 159 ASN A C 1
ATOM 1315 O O . ASN A 1 159 ? 15.828 30.203 3.684 1 98.38 159 ASN A O 1
ATOM 1319 N N . GLY A 1 160 ? 13.828 31.062 2.979 1 97.75 160 GLY A N 1
ATOM 1320 C CA . GLY A 1 160 ? 14.328 32.406 2.92 1 97.75 160 GLY A CA 1
ATOM 1321 C C . GLY A 1 160 ? 13.562 33.375 3.82 1 97.75 160 GLY A C 1
ATOM 1322 O O . GLY A 1 160 ? 12.742 32.938 4.629 1 97.75 160 GLY A O 1
ATOM 1323 N N . VAL A 1 161 ? 13.961 34.625 3.756 1 97.25 161 VAL A N 1
ATOM 1324 C CA . VAL A 1 161 ? 13.258 35.656 4.48 1 97.25 161 VAL A CA 1
ATOM 1325 C C . VAL A 1 161 ? 12.789 36.75 3.502 1 97.25 161 VAL A C 1
ATOM 1327 O O . VAL A 1 161 ? 13.516 37.125 2.582 1 97.25 161 VAL A O 1
ATOM 1330 N N . ASP A 1 162 ? 11.508 37.094 3.686 1 93.88 162 ASP A N 1
ATOM 1331 C CA . ASP A 1 162 ? 10.883 38.094 2.816 1 93.88 162 ASP A CA 1
ATOM 1332 C C . ASP A 1 162 ? 11.578 39.438 2.943 1 93.88 162 ASP A C 1
ATOM 1334 O O . ASP A 1 162 ? 11.945 39.875 4.043 1 93.88 162 ASP A O 1
ATOM 1338 N N . LYS A 1 163 ? 11.602 40.156 1.849 1 91.38 163 LYS A N 1
ATOM 1339 C CA . LYS A 1 163 ? 12.203 41.469 1.833 1 91.38 163 LYS A CA 1
ATOM 1340 C C . LYS A 1 163 ? 11.414 42.438 2.705 1 91.38 163 LYS A C 1
ATOM 1342 O O . LYS A 1 163 ? 11.945 43.469 3.139 1 91.38 163 LYS A O 1
ATOM 1347 N N . GLY A 1 164 ? 10.258 42.062 2.945 1 93.19 164 GLY A N 1
ATOM 1348 C CA . GLY A 1 164 ? 9.422 42.906 3.799 1 93.19 164 GLY A CA 1
ATOM 1349 C C . GLY A 1 164 ? 9.914 42.969 5.234 1 93.19 164 GLY A C 1
ATOM 1350 O O . GLY A 1 164 ? 9.578 43.906 5.969 1 93.19 164 GLY A O 1
ATOM 1351 N N . PHE A 1 165 ? 10.648 42.031 5.629 1 96.25 165 PHE A N 1
ATOM 1352 C CA . PHE A 1 165 ? 11.242 42.031 6.965 1 96.25 165 PHE A CA 1
ATOM 1353 C C . PHE A 1 165 ? 12.57 42.781 6.961 1 96.25 165 PHE A C 1
ATOM 1355 O O . PHE A 1 165 ? 13.578 42.219 6.496 1 96.25 165 PHE A O 1
ATOM 1362 N N . HIS A 1 166 ? 12.609 43.906 7.355 1 96.81 166 HIS A N 1
ATOM 1363 C CA . HIS A 1 166 ? 13.742 44.812 7.531 1 96.81 166 HIS A CA 1
ATOM 1364 C C . HIS A 1 166 ? 13.508 45.781 8.688 1 96.81 166 HIS A C 1
ATOM 1366 O O . HIS A 1 166 ? 12.383 45.906 9.172 1 96.81 166 HIS A O 1
ATOM 1372 N N . PRO A 1 167 ? 14.562 46.406 9.18 1 97.25 167 PRO A N 1
ATOM 1373 C CA . PRO A 1 167 ? 14.367 47.281 10.336 1 97.25 167 PRO A CA 1
ATOM 1374 C C . PRO A 1 167 ? 13.305 48.344 10.094 1 97.25 167 PRO A C 1
ATOM 1376 O O . PRO A 1 167 ? 13.328 49.031 9.062 1 97.25 167 PRO A O 1
ATOM 1379 N N . ALA A 1 168 ? 12.414 48.438 11.016 1 97.38 168 ALA A N 1
ATOM 1380 C CA . ALA A 1 168 ? 11.328 49.438 10.922 1 97.38 168 ALA A CA 1
ATOM 1381 C C . ALA A 1 168 ? 11.781 50.812 11.406 1 97.38 168 ALA A C 1
ATOM 1383 O O . ALA A 1 168 ? 12.719 50.906 12.203 1 97.38 168 ALA A O 1
ATOM 1384 N N . GLU A 1 169 ? 11.008 51.812 10.977 1 96.56 169 GLU A N 1
ATOM 1385 C CA . GLU A 1 169 ? 11.266 53.156 11.445 1 96.56 169 GLU A CA 1
ATOM 1386 C C . GLU A 1 169 ? 10.703 53.406 12.844 1 96.56 169 GLU A C 1
ATOM 1388 O O . GLU A 1 169 ? 9.773 52.688 13.258 1 96.56 169 GLU A O 1
ATOM 1393 N N . SER A 1 170 ? 11.305 54.438 13.461 1 95.56 170 SER A N 1
ATOM 1394 C CA . SER A 1 170 ? 10.898 54.719 14.828 1 95.56 170 SER A CA 1
ATOM 1395 C C . SER A 1 170 ? 9.406 55.031 14.914 1 95.56 170 SER A C 1
ATOM 1397 O O . SER A 1 170 ? 8.742 54.656 15.875 1 95.56 170 SER A O 1
ATOM 1399 N N . ARG A 1 171 ? 8.984 55.656 13.914 1 95.81 171 ARG A N 1
ATOM 1400 C CA . ARG A 1 171 ? 7.57 56.031 13.891 1 95.81 171 ARG A CA 1
ATOM 1401 C C . ARG A 1 171 ? 6.691 54.781 13.805 1 95.81 171 ARG A C 1
ATOM 1403 O O . ARG A 1 171 ? 5.625 54.719 14.422 1 95.81 171 ARG A O 1
ATOM 1410 N N . GLU A 1 172 ? 7.117 53.812 13.016 1 96.19 172 GLU A N 1
ATOM 1411 C CA . GLU A 1 172 ? 6.391 52.531 12.883 1 96.19 172 GLU A CA 1
ATOM 1412 C C . GLU A 1 172 ? 6.375 51.781 14.195 1 96.19 172 GLU A C 1
ATOM 1414 O O . GLU A 1 172 ? 5.348 51.219 14.578 1 96.19 172 GLU A O 1
ATOM 1419 N N . ILE A 1 173 ? 7.496 51.781 14.867 1 96.75 173 ILE A N 1
ATOM 1420 C CA . ILE A 1 173 ? 7.641 51.094 16.141 1 96.75 173 ILE A CA 1
ATOM 1421 C C . ILE A 1 173 ? 6.727 51.719 17.188 1 96.75 173 ILE A C 1
ATOM 1423 O O . ILE A 1 173 ? 6.012 51 17.906 1 96.75 173 ILE A O 1
ATOM 1427 N N . SER A 1 174 ? 6.723 53.031 17.219 1 96.12 174 SER A N 1
ATOM 1428 C CA . SER A 1 174 ? 5.867 53.75 18.156 1 96.12 174 SER A CA 1
ATOM 1429 C C . SER A 1 174 ? 4.395 53.5 17.859 1 96.12 174 SER A C 1
ATOM 1431 O O . SER A 1 174 ? 3.582 53.375 18.781 1 96.12 174 SER A O 1
ATOM 1433 N N . GLY A 1 175 ? 4.098 53.5 16.641 1 95.38 175 GLY A N 1
ATOM 1434 C CA . GLY A 1 175 ? 2.727 53.25 16.219 1 95.38 175 GLY A CA 1
ATOM 1435 C C . GLY A 1 175 ? 2.211 51.906 16.641 1 95.38 175 GLY A C 1
ATOM 1436 O O . GLY A 1 175 ? 1.073 51.781 17.109 1 95.38 175 GLY A O 1
ATOM 1437 N N . ILE A 1 176 ? 3.043 50.906 16.484 1 94.94 176 ILE A N 1
ATOM 1438 C CA . ILE A 1 176 ? 2.617 49.531 16.797 1 94.94 176 ILE A CA 1
ATOM 1439 C C . ILE A 1 176 ? 2.512 49.375 18.312 1 94.94 176 ILE A C 1
ATOM 1441 O O . ILE A 1 176 ? 1.632 48.688 18.812 1 94.94 176 ILE A O 1
ATOM 1445 N N . LYS A 1 177 ? 3.434 49.938 19.062 1 95.06 177 LYS A N 1
ATOM 1446 C CA . LYS A 1 177 ? 3.371 49.906 20.531 1 95.06 177 LYS A CA 1
ATOM 1447 C C . LYS A 1 177 ? 2.078 50.531 21.031 1 95.06 177 LYS A C 1
ATOM 1449 O O . LYS A 1 177 ? 1.453 50 21.969 1 95.06 177 LYS A O 1
ATOM 1454 N N . THR A 1 178 ? 1.728 51.625 20.375 1 95.19 178 THR A N 1
ATOM 1455 C CA . THR A 1 178 ? 0.486 52.281 20.734 1 95.19 178 THR A CA 1
ATOM 1456 C C . THR A 1 178 ? -0.721 51.406 20.391 1 95.19 178 THR A C 1
ATOM 1458 O O . THR A 1 178 ? -1.64 51.25 21.188 1 95.19 178 THR A O 1
ATOM 1461 N N . LYS A 1 179 ? -0.662 50.906 19.266 1 95.38 179 LYS A N 1
ATOM 1462 C CA . LYS A 1 179 ? -1.772 50.094 18.766 1 95.38 179 LYS A CA 1
ATOM 1463 C C . LYS A 1 179 ? -2.064 48.938 19.703 1 95.38 179 LYS A C 1
ATOM 1465 O O . LYS A 1 179 ? -3.225 48.625 19.969 1 95.38 179 LYS A O 1
ATOM 1470 N N . PHE A 1 180 ? -1.018 48.312 20.234 1 93.69 180 PHE A N 1
ATOM 1471 C CA . PHE A 1 180 ? -1.213 47.125 21.016 1 93.69 180 PHE A CA 1
ATOM 1472 C C . PHE A 1 180 ? -1.031 47.406 22.5 1 93.69 180 PHE A C 1
ATOM 1474 O O . PHE A 1 180 ? -0.927 46.469 23.312 1 93.69 180 PHE A O 1
ATOM 1481 N N . ALA A 1 181 ? -0.904 48.625 22.922 1 92.12 181 ALA A N 1
ATOM 1482 C CA . ALA A 1 181 ? -0.806 49.094 24.297 1 92.12 181 ALA A CA 1
ATOM 1483 C C . ALA A 1 181 ? 0.415 48.5 25 1 92.12 181 ALA A C 1
ATOM 1485 O O . ALA A 1 181 ? 0.31 47.969 26.109 1 92.12 181 ALA A O 1
ATOM 1486 N N . ILE A 1 182 ? 1.473 48.5 24.203 1 93.12 182 ILE A N 1
ATOM 1487 C CA . ILE A 1 182 ? 2.75 48.094 24.781 1 93.12 182 ILE A CA 1
ATOM 1488 C C . ILE A 1 182 ? 3.475 49.312 25.359 1 93.12 182 ILE A C 1
ATOM 1490 O O . ILE A 1 182 ? 4.145 50.031 24.625 1 93.12 182 ILE A O 1
ATOM 1494 N N . ASN A 1 183 ? 3.465 49.5 26.609 1 87.38 183 ASN A N 1
ATOM 1495 C CA . ASN A 1 183 ? 3.904 50.75 27.234 1 87.38 183 ASN A CA 1
ATOM 1496 C C . ASN A 1 183 ? 5.289 50.594 27.859 1 87.38 183 ASN A C 1
ATOM 1498 O O . ASN A 1 183 ? 5.781 51.5 28.516 1 87.38 183 ASN A O 1
ATOM 1502 N N . ALA A 1 184 ? 5.898 49.5 27.703 1 90.12 184 ALA A N 1
ATOM 1503 C CA . ALA A 1 184 ? 7.227 49.219 28.25 1 90.12 184 ALA A CA 1
ATOM 1504 C C . ALA A 1 184 ? 8.078 48.469 27.234 1 90.12 184 ALA A C 1
ATOM 1506 O O . ALA A 1 184 ? 7.641 48.188 26.109 1 90.12 184 ALA A O 1
ATOM 1507 N N . SER A 1 185 ? 9.367 48.312 27.688 1 93.62 185 SER A N 1
ATOM 1508 C CA . SER A 1 185 ? 10.195 47.406 26.906 1 93.62 185 SER A CA 1
ATOM 1509 C C . SER A 1 185 ? 9.57 46 26.859 1 93.62 185 SER A C 1
ATOM 1511 O O . SER A 1 185 ? 8.82 45.625 27.766 1 93.62 185 SER A O 1
ATOM 1513 N N . TYR A 1 186 ? 9.82 45.312 25.719 1 94.81 186 TYR A N 1
ATOM 1514 C CA . TYR A 1 186 ? 9.125 44.031 25.625 1 94.81 186 TYR A CA 1
ATOM 1515 C C . TYR A 1 186 ? 10.016 42.969 24.984 1 94.81 186 TYR A C 1
ATOM 1517 O O . TYR A 1 186 ? 10.953 43.281 24.25 1 94.81 186 TYR A O 1
ATOM 1525 N N . LEU A 1 187 ? 9.703 41.719 25.359 1 94.81 187 LEU A N 1
ATOM 1526 C CA . LEU A 1 187 ? 10.195 40.5 24.703 1 94.81 187 LEU A CA 1
ATOM 1527 C C . LEU A 1 187 ? 9.125 39.906 23.812 1 94.81 187 LEU A C 1
ATOM 1529 O O . LEU A 1 187 ? 7.934 40.031 24.094 1 94.81 187 LEU A O 1
ATOM 1533 N N . LEU A 1 188 ? 9.625 39.312 22.75 1 95.62 188 LEU A N 1
ATOM 1534 C CA . LEU A 1 188 ? 8.695 38.719 21.812 1 95.62 188 LEU A CA 1
ATOM 1535 C C . LEU A 1 188 ? 8.75 37.188 21.891 1 95.62 188 LEU A C 1
ATOM 1537 O O . LEU A 1 188 ? 9.836 36.625 21.984 1 95.62 188 LEU A O 1
ATOM 1541 N N . LEU A 1 189 ? 7.605 36.625 21.953 1 91.38 189 LEU A N 1
ATOM 1542 C CA . LEU A 1 189 ? 7.43 35.188 21.875 1 91.38 189 LEU A CA 1
ATOM 1543 C C . LEU A 1 189 ? 6.527 34.781 20.719 1 91.38 189 LEU A C 1
ATOM 1545 O O . LEU A 1 189 ? 5.328 35.094 20.734 1 91.38 189 LEU A O 1
ATOM 1549 N N . VAL A 1 190 ? 7.113 34.125 19.734 1 85.5 190 VAL A N 1
ATOM 1550 C CA . VAL A 1 190 ? 6.352 33.781 18.531 1 85.5 190 VAL A CA 1
ATOM 1551 C C . VAL A 1 190 ? 6 32.312 18.531 1 85.5 190 VAL A C 1
ATOM 1553 O O . VAL A 1 190 ? 6.859 31.453 18.797 1 85.5 190 VAL A O 1
ATOM 1556 N N . GLY A 1 191 ? 4.715 31.891 18.25 1 76.69 191 GLY A N 1
ATOM 1557 C CA . GLY A 1 191 ? 4.254 30.516 18.125 1 76.69 191 GLY A CA 1
ATOM 1558 C C . GLY A 1 191 ? 3.27 30.109 19.203 1 76.69 191 GLY A C 1
ATOM 1559 O O . GLY A 1 191 ? 2.957 30.906 20.094 1 76.69 191 GLY A O 1
ATOM 1560 N N . THR A 1 192 ? 2.611 28.906 19 1 62.53 192 THR A N 1
ATOM 1561 C CA . THR A 1 192 ? 1.673 28.406 20 1 62.53 192 THR A CA 1
ATOM 1562 C C . THR A 1 192 ? 2.406 27.969 21.266 1 62.53 192 THR A C 1
ATOM 1564 O O . THR A 1 192 ? 3.348 27.172 21.203 1 62.53 192 THR A O 1
ATOM 1567 N N . HIS A 1 193 ? 2.334 28.766 22.344 1 56.34 193 HIS A N 1
ATOM 1568 C CA . HIS A 1 193 ? 3.264 28.734 23.469 1 56.34 193 HIS A CA 1
ATOM 1569 C C . HIS A 1 193 ? 2.809 27.734 24.531 1 56.34 193 HIS A C 1
ATOM 1571 O O . HIS A 1 193 ? 3.598 27.344 25.375 1 56.34 193 HIS A O 1
ATOM 1577 N N . LEU A 1 194 ? 1.431 27.531 24.625 1 49.56 194 LEU A N 1
ATOM 1578 C CA . LEU A 1 194 ? 0.913 26.734 25.719 1 49.56 194 LEU A CA 1
ATOM 1579 C C . LEU A 1 194 ? 0.113 25.547 25.203 1 49.56 194 LEU A C 1
ATOM 1581 O O . LEU A 1 194 ? -0.545 25.641 24.156 1 49.56 194 LEU A O 1
ATOM 1585 N N . GLY A 1 195 ? 0.676 24.234 25.234 1 47.38 195 GLY A N 1
ATOM 1586 C CA . GLY A 1 195 ? -0.077 23.016 24.969 1 47.38 195 GLY A CA 1
ATOM 1587 C C . GLY A 1 195 ? 0.789 21.781 24.938 1 47.38 195 GLY A C 1
ATOM 1588 O O . GLY A 1 195 ? 2.018 21.875 24.906 1 47.38 195 GLY A O 1
ATOM 1589 N N . ALA A 1 196 ? 0.115 20.656 25.109 1 44.88 196 ALA A N 1
ATOM 1590 C CA . ALA A 1 196 ? 0.593 19.297 25.281 1 44.88 196 ALA A CA 1
ATOM 1591 C C . ALA A 1 196 ? 1.77 19 24.359 1 44.88 196 ALA A C 1
ATOM 1593 O O . ALA A 1 196 ? 2.641 18.188 24.688 1 44.88 196 ALA A O 1
ATOM 1594 N N . ASN A 1 197 ? 1.779 19.547 23.172 1 56.25 197 ASN A N 1
ATOM 1595 C CA . ASN A 1 197 ? 2.748 19.141 22.156 1 56.25 197 ASN A CA 1
ATOM 1596 C C . ASN A 1 197 ? 3.943 20.094 22.109 1 56.25 197 ASN A C 1
ATOM 1598 O O . ASN A 1 197 ? 4.438 20.438 21.031 1 56.25 197 ASN A O 1
ATOM 1602 N N . GLN A 1 198 ? 4.496 20.531 23.188 1 71.12 198 GLN A N 1
ATOM 1603 C CA . GLN A 1 198 ? 5.246 21.641 23.75 1 71.12 198 GLN A CA 1
ATOM 1604 C C . GLN A 1 198 ? 6.637 21.734 23.125 1 71.12 198 GLN A C 1
ATOM 1606 O O . GLN A 1 198 ? 7.645 21.719 23.844 1 71.12 198 GLN A O 1
ATOM 1611 N N . TYR A 1 199 ? 6.746 21.734 21.906 1 86.75 199 TYR A N 1
ATOM 1612 C CA . TYR A 1 199 ? 8.109 21.797 21.391 1 86.75 199 TYR A CA 1
ATOM 1613 C C . TYR A 1 199 ? 8.578 23.25 21.266 1 86.75 199 TYR A C 1
ATOM 1615 O O . TYR A 1 199 ? 9.773 23.516 21.188 1 86.75 199 TYR A O 1
ATOM 1623 N N . LYS A 1 200 ? 7.668 24.25 21.344 1 88.38 200 LYS A N 1
ATOM 1624 C CA . LYS A 1 200 ? 8.062 25.641 21.281 1 88.38 200 LYS A CA 1
ATOM 1625 C C . LYS A 1 200 ? 8.594 26.125 22.625 1 88.38 200 LYS A C 1
ATOM 1627 O O . LYS A 1 200 ? 9.297 27.141 22.703 1 88.38 200 LYS A O 1
ATOM 1632 N N . ASN A 1 201 ? 8.188 25.562 23.719 1 89 201 ASN A N 1
ATOM 1633 C CA . ASN A 1 201 ? 8.82 25.625 25.031 1 89 201 ASN A CA 1
ATOM 1634 C C . ASN A 1 201 ? 8.805 27.047 25.594 1 89 201 ASN A C 1
ATOM 1636 O O . ASN A 1 201 ? 9.766 27.484 26.234 1 89 201 ASN A O 1
ATOM 1640 N N . GLY A 1 202 ? 7.734 27.781 25.375 1 86.31 202 GLY A N 1
ATOM 1641 C CA . GLY A 1 202 ? 7.605 29.125 25.922 1 86.31 202 GLY A CA 1
ATOM 1642 C C . GLY A 1 202 ? 7.57 29.156 27.438 1 86.31 202 GLY A C 1
ATOM 1643 O O . GLY A 1 202 ? 7.922 30.156 28.047 1 86.31 202 GLY A O 1
ATOM 1644 N N . THR A 1 203 ? 7.355 28.031 28.047 1 84.56 203 THR A N 1
ATOM 1645 C CA . THR A 1 203 ? 7.191 27.922 29.5 1 84.56 203 THR A CA 1
ATOM 1646 C C . THR A 1 203 ? 8.5 28.25 30.219 1 84.56 203 THR A C 1
ATOM 1648 O O . THR A 1 203 ? 8.484 28.812 31.312 1 84.56 203 THR A O 1
ATOM 1651 N N . ILE A 1 204 ? 9.57 28 29.594 1 89.06 204 ILE A N 1
ATOM 1652 C CA . ILE A 1 204 ? 10.859 28.203 30.25 1 89.06 204 ILE A CA 1
ATOM 1653 C C . ILE A 1 204 ? 11.094 29.703 30.453 1 89.06 204 ILE A C 1
ATOM 1655 O O . ILE A 1 204 ? 11.703 30.109 31.453 1 89.06 204 ILE A O 1
ATOM 1659 N N . LEU A 1 205 ? 10.594 30.516 29.578 1 90.25 205 LEU A N 1
ATOM 1660 C CA . LEU A 1 205 ? 10.719 31.953 29.734 1 90.25 205 LEU A CA 1
ATOM 1661 C C . LEU A 1 205 ? 9.93 32.438 30.938 1 90.25 205 LEU A C 1
ATOM 1663 O O . LEU A 1 205 ? 10.438 33.219 31.75 1 90.25 205 LEU A O 1
ATOM 1667 N N . PHE A 1 206 ? 8.773 31.938 31.078 1 86.88 206 PHE A N 1
ATOM 1668 C CA . PHE A 1 206 ? 7.91 32.375 32.188 1 86.88 206 PHE A CA 1
ATOM 1669 C C . PHE A 1 206 ? 8.477 31.891 33.5 1 86.88 206 PHE A C 1
ATOM 1671 O O . PHE A 1 206 ? 8.398 32.625 34.5 1 86.88 206 PHE A O 1
ATOM 1678 N N . GLU A 1 207 ? 8.969 30.797 33.469 1 87.56 207 GLU A N 1
ATOM 1679 C CA . GLU A 1 207 ? 9.594 30.297 34.688 1 87.56 207 GLU A CA 1
ATOM 1680 C C . GLU A 1 207 ? 10.82 31.109 35.062 1 87.56 207 GLU A C 1
ATOM 1682 O O . GLU A 1 207 ? 11.062 31.375 36.25 1 87.56 207 GLU A O 1
ATOM 1687 N N . ALA A 1 208 ? 11.555 31.438 34.094 1 90.62 208 ALA A N 1
ATOM 1688 C CA . ALA A 1 208 ? 12.75 32.25 34.344 1 90.62 208 ALA A CA 1
ATOM 1689 C C . ALA A 1 208 ? 12.375 33.625 34.875 1 90.62 208 ALA A C 1
ATOM 1691 O O . ALA A 1 208 ? 13.07 34.156 35.719 1 90.62 208 ALA A O 1
ATOM 1692 N N . LEU A 1 209 ? 11.266 34.188 34.438 1 88.88 209 LEU A N 1
ATOM 1693 C CA . LEU A 1 209 ? 10.844 35.531 34.812 1 88.88 209 LEU A CA 1
ATOM 1694 C C . LEU A 1 209 ? 10.398 35.562 36.25 1 88.88 209 LEU A C 1
ATOM 1696 O O . LEU A 1 209 ? 10.445 36.625 36.906 1 88.88 209 LEU A O 1
ATOM 1700 N N . LYS A 1 210 ? 10.023 34.438 36.75 1 85.56 210 LYS A N 1
ATOM 1701 C CA . LYS A 1 210 ? 9.648 34.375 38.156 1 85.56 210 LYS A CA 1
ATOM 1702 C C . LYS A 1 210 ? 10.859 34.625 39.062 1 85.56 210 LYS A C 1
ATOM 1704 O O . LYS A 1 210 ? 10.711 35.094 40.188 1 85.56 210 LYS A O 1
ATOM 1709 N N . HIS A 1 211 ? 11.914 34.312 38.562 1 85.06 211 HIS A N 1
ATOM 1710 C CA . HIS A 1 211 ? 13.117 34.375 39.375 1 85.06 211 HIS A CA 1
ATOM 1711 C C . HIS A 1 211 ? 14.016 35.531 38.969 1 85.06 211 HIS A C 1
ATOM 1713 O O . HIS A 1 211 ? 15.055 35.781 39.562 1 85.06 211 HIS A O 1
ATOM 1719 N N . TRP A 1 212 ? 13.594 36.094 37.906 1 82.25 212 TRP A N 1
ATOM 1720 C CA . TRP A 1 212 ? 14.375 37.188 37.375 1 82.25 212 TRP A CA 1
ATOM 1721 C C . TRP A 1 212 ? 13.758 38.531 37.781 1 82.25 212 TRP A C 1
ATOM 1723 O O . TRP A 1 212 ? 12.562 38.75 37.562 1 82.25 212 TRP A O 1
ATOM 1733 N N . GLN A 1 213 ? 14.461 39.312 38.5 1 75.25 213 GLN A N 1
ATOM 1734 C CA . GLN A 1 213 ? 13.984 40.656 38.875 1 75.25 213 GLN A CA 1
ATOM 1735 C C . GLN A 1 213 ? 14.414 41.688 37.812 1 75.25 213 GLN A C 1
ATOM 1737 O O . GLN A 1 213 ? 15.586 42.062 37.781 1 75.25 213 GLN A O 1
ATOM 1742 N N . SER A 1 214 ? 13.461 41.938 36.969 1 71.12 214 SER A N 1
ATOM 1743 C CA . SER A 1 214 ? 13.734 42.969 36 1 71.12 214 SER A CA 1
ATOM 1744 C C . SER A 1 214 ? 13.727 44.344 36.625 1 71.12 214 SER A C 1
ATOM 1746 O O . SER A 1 214 ? 12.844 44.656 37.438 1 71.12 214 SER A O 1
ATOM 1748 N N . PRO A 1 215 ? 14.711 45.062 36.25 1 69.69 215 PRO A N 1
ATOM 1749 C CA . PRO A 1 215 ? 14.75 46.375 36.875 1 69.69 215 PRO A CA 1
ATOM 1750 C C . PRO A 1 215 ? 13.602 47.281 36.406 1 69.69 215 PRO A C 1
ATOM 1752 O O . PRO A 1 215 ? 13.211 48.219 37.125 1 69.69 215 PRO A O 1
ATOM 1755 N N . GLU A 1 216 ? 13.094 47.062 35.281 1 82.56 216 GLU A N 1
ATOM 1756 C CA . GLU A 1 216 ? 12.039 47.906 34.719 1 82.56 216 GLU A CA 1
ATOM 1757 C C . GLU A 1 216 ? 10.82 47.094 34.312 1 82.56 216 GLU A C 1
ATOM 1759 O O . GLU A 1 216 ? 10.867 45.844 34.375 1 82.56 216 GLU A O 1
ATOM 1764 N N . LYS A 1 217 ? 9.805 47.812 34.062 1 90.06 217 LYS A N 1
ATOM 1765 C CA . LYS A 1 217 ? 8.594 47.188 33.594 1 90.06 217 LYS A CA 1
ATOM 1766 C C . LYS A 1 217 ? 8.836 46.469 32.25 1 90.06 217 LYS A C 1
ATOM 1768 O O . LYS A 1 217 ? 9.516 47.031 31.391 1 90.06 217 LYS A O 1
ATOM 1773 N N . LEU A 1 218 ? 8.305 45.25 32.219 1 91.69 218 LEU A N 1
ATOM 1774 C CA . LEU A 1 218 ? 8.523 44.438 31.031 1 91.69 218 LEU A CA 1
ATOM 1775 C C . LEU A 1 218 ? 7.215 43.844 30.531 1 91.69 218 LEU A C 1
ATOM 1777 O O . LEU A 1 218 ? 6.375 43.406 31.312 1 91.69 218 LEU A O 1
ATOM 1781 N N . THR A 1 219 ? 7.051 43.875 29.219 1 92.44 219 THR A N 1
ATOM 1782 C CA . THR A 1 219 ? 5.902 43.219 28.594 1 92.44 219 THR A CA 1
ATOM 1783 C C . THR A 1 219 ? 6.348 42.031 27.766 1 92.44 219 THR A C 1
ATOM 1785 O O . THR A 1 219 ? 7.344 42.094 27.047 1 92.44 219 THR A O 1
ATOM 1788 N N . ILE A 1 220 ? 5.684 40.938 27.969 1 91.69 220 ILE A N 1
ATOM 1789 C CA . ILE A 1 220 ? 5.871 39.781 27.094 1 91.69 220 ILE A CA 1
ATOM 1790 C C . ILE A 1 220 ? 4.793 39.781 26.016 1 91.69 220 ILE A C 1
ATOM 1792 O O . ILE A 1 220 ? 3.617 39.531 26.297 1 91.69 220 ILE A O 1
ATOM 1796 N N . VAL A 1 221 ? 5.234 40 24.766 1 92.56 221 VAL A N 1
ATOM 1797 C CA . VAL A 1 221 ? 4.301 40 23.641 1 92.56 221 VAL A CA 1
ATOM 1798 C C . VAL A 1 221 ? 4.262 38.625 23 1 92.56 221 VAL A C 1
ATOM 1800 O O . VAL A 1 221 ? 5.262 38.156 22.438 1 92.56 221 VAL A O 1
ATOM 1803 N N . CYS A 1 222 ? 3.15 37.969 23.031 1 89.12 222 CYS A N 1
ATOM 1804 C CA . CYS A 1 222 ? 2.947 36.656 22.453 1 89.12 222 CYS A CA 1
ATOM 1805 C C . CYS A 1 222 ? 2.197 36.75 21.125 1 89.12 222 CYS A C 1
ATOM 1807 O O . CYS A 1 222 ? 1.082 37.281 21.078 1 89.12 222 CYS A O 1
ATOM 1809 N N . VAL A 1 223 ? 2.918 36.219 20.156 1 87 223 VAL A N 1
ATOM 1810 C CA . VAL A 1 223 ? 2.316 36.219 18.828 1 87 223 VAL A CA 1
ATOM 1811 C C . VAL A 1 223 ? 1.792 34.844 18.484 1 87 223 VAL A C 1
ATOM 1813 O O . VAL A 1 223 ? 2.549 33.875 18.484 1 87 223 VAL A O 1
ATOM 1816 N N . GLY A 1 224 ? 0.607 34.719 18.109 1 74.75 224 GLY A N 1
ATOM 1817 C CA . GLY A 1 224 ? 0.002 33.469 17.688 1 74.75 224 GLY A CA 1
ATOM 1818 C C . GLY A 1 224 ? -0.495 32.625 18.859 1 74.75 224 GLY A C 1
ATOM 1819 O O . GLY A 1 224 ? -0.437 33.062 20 1 74.75 224 GLY A O 1
ATOM 1820 N N . GLY A 1 225 ? -1.131 31.5 18.797 1 62.5 225 GLY A N 1
ATOM 1821 C CA . GLY A 1 225 ? -1.541 30.531 19.781 1 62.5 225 GLY A CA 1
ATOM 1822 C C . GLY A 1 225 ? -2.975 30.703 20.25 1 62.5 225 GLY A C 1
ATOM 1823 O O . GLY A 1 225 ? -3.658 31.641 19.812 1 62.5 225 GLY A O 1
ATOM 1824 N N . ASN A 1 226 ? -3.43 29.641 20.891 1 57.28 226 ASN A N 1
ATOM 1825 C CA . ASN A 1 226 ? -4.801 29.641 21.375 1 57.28 226 ASN A CA 1
ATOM 1826 C C . ASN A 1 226 ? -4.949 30.547 22.609 1 57.28 226 ASN A C 1
ATOM 1828 O O . ASN A 1 226 ? -4.043 30.625 23.438 1 57.28 226 ASN A O 1
ATOM 1832 N N . VAL A 1 227 ? -5.805 31.469 22.562 1 53.62 227 VAL A N 1
ATOM 1833 C CA . VAL A 1 227 ? -6.156 32.469 23.562 1 53.62 227 VAL A CA 1
ATOM 1834 C C . VAL A 1 227 ? -6.34 31.797 24.922 1 53.62 227 VAL A C 1
ATOM 1836 O O . VAL A 1 227 ? -6.223 32.438 25.953 1 53.62 227 VAL A O 1
ATOM 1839 N N . ASP A 1 228 ? -6.594 30.516 24.875 1 52.56 228 ASP A N 1
ATOM 1840 C CA . ASP A 1 228 ? -6.969 29.922 26.156 1 52.56 228 ASP A CA 1
ATOM 1841 C C . ASP A 1 228 ? -5.777 29.875 27.109 1 52.56 228 ASP A C 1
ATOM 1843 O O . ASP A 1 228 ? -5.891 29.375 28.219 1 52.56 228 ASP A O 1
ATOM 1847 N N . LEU A 1 229 ? -4.672 30.188 26.719 1 50.62 229 LEU A N 1
ATOM 1848 C CA . LEU A 1 229 ? -3.445 30.109 27.516 1 50.62 229 LEU A CA 1
ATOM 1849 C C . LEU A 1 229 ? -3.506 31.062 28.703 1 50.62 229 LEU A C 1
ATOM 1851 O O . LEU A 1 229 ? -2.779 30.875 29.688 1 50.62 229 LEU A O 1
ATOM 1855 N N . GLN A 1 230 ? -4.215 32.094 28.578 1 51.12 230 GLN A N 1
ATOM 1856 C CA . GLN A 1 230 ? -4.254 33.094 29.641 1 51.12 230 GLN A CA 1
ATOM 1857 C C . GLN A 1 230 ? -4.629 32.469 30.984 1 51.12 230 GLN A C 1
ATOM 1859 O O . GLN A 1 230 ? -4.148 32.906 32.031 1 51.12 230 GLN A O 1
ATOM 1864 N N . ARG A 1 231 ? -5.379 31.469 30.719 1 50.97 231 ARG A N 1
ATOM 1865 C CA . ARG A 1 231 ? -5.848 30.938 32 1 50.97 231 ARG A CA 1
ATOM 1866 C C . ARG A 1 231 ? -4.738 30.172 32.719 1 50.97 231 ARG A C 1
ATOM 1868 O O . ARG A 1 231 ? -4.77 30.031 33.938 1 50.97 231 ARG A O 1
ATOM 1875 N N . GLU A 1 232 ? -3.857 29.719 31.922 1 55.12 232 GLU A N 1
ATOM 1876 C CA . GLU A 1 232 ? -2.859 28.875 32.562 1 55.12 232 GLU A CA 1
ATOM 1877 C C . GLU A 1 232 ? -1.574 29.656 32.844 1 55.12 232 GLU A C 1
ATOM 1879 O O . GLU A 1 232 ? -0.533 29.062 33.125 1 55.12 232 GLU A O 1
ATOM 1884 N N . MET A 1 233 ? -1.734 30.953 32.688 1 57.5 233 MET A N 1
ATOM 1885 C CA . MET A 1 233 ? -0.49 31.719 32.812 1 57.5 233 MET A CA 1
ATOM 1886 C C . MET A 1 233 ? -0.042 31.797 34.25 1 57.5 233 MET A C 1
ATOM 1888 O O . MET A 1 233 ? -0.81 32.219 35.125 1 57.5 233 MET A O 1
ATOM 1892 N N . PRO A 1 234 ? 1.18 31.328 34.469 1 60.97 234 PRO A N 1
ATOM 1893 C CA . PRO A 1 234 ? 1.805 31.312 35.812 1 60.97 234 PRO A CA 1
ATOM 1894 C C . PRO A 1 234 ? 1.83 32.688 36.469 1 60.97 234 PRO A C 1
ATOM 1896 O O . PRO A 1 234 ? 1.77 33.719 35.781 1 60.97 234 PRO A O 1
ATOM 1899 N N . SER A 1 235 ? 1.611 32.781 37.75 1 71.81 235 SER A N 1
ATOM 1900 C CA . SER A 1 235 ? 1.773 33.969 38.594 1 71.81 235 SER A CA 1
ATOM 1901 C C . SER A 1 235 ? 3.07 34.688 38.281 1 71.81 235 SER A C 1
ATOM 1903 O O . SER A 1 235 ? 4.156 34.219 38.625 1 71.81 235 SER A O 1
ATOM 1905 N N . LEU A 1 236 ? 3.043 35.688 37.344 1 80.06 236 LEU A N 1
ATOM 1906 C CA . LEU A 1 236 ? 4.195 36.5 37 1 80.06 236 LEU A CA 1
ATOM 1907 C C . LEU A 1 236 ? 4.367 37.656 37.969 1 80.06 236 LEU A C 1
ATOM 1909 O O . LEU A 1 236 ? 3.414 38.062 38.656 1 80.06 236 LEU A O 1
ATOM 1913 N N . PRO A 1 237 ? 5.648 38.094 38.094 1 83.69 237 PRO A N 1
ATOM 1914 C CA . PRO A 1 237 ? 5.859 39.281 38.938 1 83.69 237 PRO A CA 1
ATOM 1915 C C . PRO A 1 237 ? 5.004 40.469 38.531 1 83.69 237 PRO A C 1
ATOM 1917 O O . PRO A 1 237 ? 4.598 40.562 37.375 1 83.69 237 PRO A O 1
ATOM 1920 N N . ASN A 1 238 ? 4.793 41.438 39.438 1 81.19 238 ASN A N 1
ATOM 1921 C CA . ASN A 1 238 ? 3.889 42.562 39.25 1 81.19 238 ASN A CA 1
ATOM 1922 C C . ASN A 1 238 ? 4.391 43.5 38.156 1 81.19 238 ASN A C 1
ATOM 1924 O O . ASN A 1 238 ? 3.605 44.219 37.562 1 81.19 238 ASN A O 1
ATOM 1928 N N . ASN A 1 239 ? 5.613 43.406 37.875 1 87.38 239 ASN A N 1
ATOM 1929 C CA . ASN A 1 239 ? 6.164 44.344 36.875 1 87.38 239 ASN A CA 1
ATOM 1930 C C . ASN A 1 239 ? 6.242 43.719 35.5 1 87.38 239 ASN A C 1
ATOM 1932 O O . ASN A 1 239 ? 6.848 44.281 34.594 1 87.38 239 ASN A O 1
ATOM 1936 N N . VAL A 1 240 ? 5.656 42.562 35.344 1 88.56 240 VAL A N 1
ATOM 1937 C CA . VAL A 1 240 ? 5.668 41.906 34.031 1 88.56 240 VAL A CA 1
ATOM 1938 C C . VAL A 1 240 ? 4.238 41.75 33.531 1 88.56 240 VAL A C 1
ATOM 1940 O O . VAL A 1 240 ? 3.387 41.156 34.219 1 88.56 240 VAL A O 1
ATOM 1943 N N . ASP A 1 241 ? 3.998 42.219 32.312 1 87.06 241 ASP A N 1
ATOM 1944 C CA . ASP A 1 241 ? 2.691 42.094 31.672 1 87.06 241 ASP A CA 1
ATOM 1945 C C . ASP A 1 241 ? 2.756 41.156 30.469 1 87.06 241 ASP A C 1
ATOM 1947 O O . ASP A 1 241 ? 3.814 40.969 29.859 1 87.06 241 ASP A O 1
ATOM 1951 N N . ILE A 1 242 ? 1.627 40.594 30.141 1 86.12 242 ILE A N 1
ATOM 1952 C CA . ILE A 1 242 ? 1.53 39.719 28.984 1 86.12 242 ILE A CA 1
ATOM 1953 C C . ILE A 1 242 ? 0.538 40.312 27.984 1 86.12 242 ILE A C 1
ATOM 1955 O O . ILE A 1 242 ? -0.552 40.75 28.359 1 86.12 242 ILE A O 1
ATOM 1959 N N . CYS A 1 243 ? 0.981 40.312 26.719 1 86.81 243 CYS A N 1
ATOM 1960 C CA . CYS A 1 243 ? 0.139 40.812 25.625 1 86.81 243 CYS A CA 1
ATOM 1961 C C . CYS A 1 243 ? 0.028 39.75 24.531 1 86.81 243 CYS A C 1
ATOM 1963 O O . CYS A 1 243 ? 1.036 39.375 23.938 1 86.81 243 CYS A O 1
ATOM 1965 N N . LEU A 1 244 ? -1.192 39.281 24.25 1 85.81 244 LEU A N 1
ATOM 1966 C CA . LEU A 1 244 ? -1.435 38.344 23.172 1 85.81 244 LEU A CA 1
ATOM 1967 C C . LEU A 1 244 ? -1.964 39.062 21.922 1 85.81 244 LEU A C 1
ATOM 1969 O O . LEU A 1 244 ? -2.967 39.781 22 1 85.81 244 LEU A O 1
ATOM 1973 N N . ILE A 1 245 ? -1.22 38.812 20.891 1 87.56 245 ILE A N 1
ATOM 1974 C CA . ILE A 1 245 ? -1.66 39.562 19.703 1 87.56 245 ILE A CA 1
ATOM 1975 C C . ILE A 1 245 ? -1.581 38.656 18.484 1 87.56 245 ILE A C 1
ATOM 1977 O O . ILE A 1 245 ? -0.937 37.594 18.516 1 87.56 245 ILE A O 1
ATOM 1981 N N . ARG A 1 246 ? -2.305 39 17.375 1 85.69 246 ARG A N 1
ATOM 1982 C CA . ARG A 1 246 ? -2.264 38.406 16.047 1 85.69 246 ARG A CA 1
ATOM 1983 C C . ARG A 1 246 ? -1.958 39.438 14.977 1 85.69 246 ARG A C 1
ATOM 1985 O O . ARG A 1 246 ? -2.863 39.906 14.281 1 85.69 246 ARG A O 1
ATOM 1992 N N . PRO A 1 247 ? -0.648 39.688 14.82 1 91 247 PRO A N 1
ATOM 1993 C CA . PRO A 1 247 ? -0.252 40.781 13.938 1 91 247 PRO A CA 1
ATOM 1994 C C . PRO A 1 247 ? -0.192 40.375 12.469 1 91 247 PRO A C 1
ATOM 1996 O O . PRO A 1 247 ? -0.106 39.188 12.156 1 91 247 PRO A O 1
ATOM 1999 N N . THR A 1 248 ? -0.324 41.375 11.562 1 90.44 248 THR A N 1
ATOM 2000 C CA . THR A 1 248 ? 0.052 41.219 10.164 1 90.44 248 THR A CA 1
ATOM 2001 C C . THR A 1 248 ? 1.57 41.156 10.016 1 90.44 248 THR A C 1
ATOM 2003 O O . THR A 1 248 ? 2.303 41.406 10.977 1 90.44 248 THR A O 1
ATOM 2006 N N . ASP A 1 249 ? 2.006 40.906 8.883 1 90.81 249 ASP A N 1
ATOM 2007 C CA . ASP A 1 249 ? 3.445 40.844 8.641 1 90.81 249 ASP A CA 1
ATOM 2008 C C . ASP A 1 249 ? 4.105 42.188 8.859 1 90.81 249 ASP A C 1
ATOM 2010 O O . ASP A 1 249 ? 5.211 42.281 9.398 1 90.81 249 ASP A O 1
ATOM 2014 N N . GLU A 1 250 ? 3.414 43.156 8.43 1 93.5 250 GLU A N 1
ATOM 2015 C CA . GLU A 1 250 ? 3.939 44.5 8.602 1 93.5 250 GLU A CA 1
ATOM 2016 C C . GLU A 1 250 ? 4.02 44.875 10.078 1 93.5 250 GLU A C 1
ATOM 2018 O O . GLU A 1 250 ? 4.984 45.5 10.516 1 93.5 250 GLU A O 1
ATOM 2023 N N . GLU A 1 251 ? 3.047 44.469 10.758 1 95.19 251 GLU A N 1
ATOM 2024 C CA . GLU A 1 251 ? 3.041 44.719 12.195 1 95.19 251 GLU A CA 1
ATOM 2025 C C . GLU A 1 251 ? 4.117 43.906 12.898 1 95.19 251 GLU A C 1
ATOM 2027 O O . GLU A 1 251 ? 4.766 44.406 13.828 1 95.19 251 GLU A O 1
ATOM 2032 N N . LEU A 1 252 ? 4.238 42.75 12.422 1 95.06 252 LEU A N 1
ATOM 2033 C CA . LEU A 1 252 ? 5.242 41.875 13.008 1 95.06 252 LEU A CA 1
ATOM 2034 C C . LEU A 1 252 ? 6.645 42.438 12.797 1 95.06 252 LEU A C 1
ATOM 2036 O O . LEU A 1 252 ? 7.496 42.344 13.688 1 95.06 252 LEU A O 1
ATOM 2040 N N . LYS A 1 253 ? 6.875 42.969 11.633 1 96.69 253 LYS A N 1
ATOM 2041 C CA . LYS A 1 253 ? 8.141 43.625 11.328 1 96.69 253 LYS A CA 1
ATOM 2042 C C . LYS A 1 253 ? 8.445 44.719 12.344 1 96.69 253 LYS A C 1
ATOM 2044 O O . LYS A 1 253 ? 9.555 44.812 12.867 1 96.69 253 LYS A O 1
ATOM 2049 N N . ALA A 1 254 ? 7.465 45.469 12.633 1 97.44 254 ALA A N 1
ATOM 2050 C CA . ALA A 1 254 ? 7.633 46.562 13.594 1 97.44 254 ALA A CA 1
ATOM 2051 C C . ALA A 1 254 ? 7.84 46 15.008 1 97.44 254 ALA A C 1
ATOM 2053 O O . ALA A 1 254 ? 8.625 46.562 15.781 1 97.44 254 ALA A O 1
ATOM 2054 N N . LEU A 1 255 ? 7.168 44.969 15.289 1 97.19 255 LEU A N 1
ATOM 2055 C CA . LEU A 1 255 ? 7.305 44.344 16.594 1 97.19 255 LEU A CA 1
ATOM 2056 C C . LEU A 1 255 ? 8.711 43.781 16.781 1 97.19 255 LEU A C 1
ATOM 2058 O O . LEU A 1 255 ? 9.328 44 17.828 1 97.19 255 LEU A O 1
ATOM 2062 N N . TYR A 1 256 ? 9.188 43.156 15.812 1 98 256 TYR A N 1
ATOM 2063 C CA . TYR A 1 256 ? 10.555 42.656 15.867 1 98 256 TYR A CA 1
ATOM 2064 C C . TYR A 1 256 ? 11.539 43.781 16.094 1 98 256 TYR A C 1
ATOM 2066 O O . TYR A 1 256 ? 12.414 43.688 16.953 1 98 256 TYR A O 1
ATOM 2074 N N . SER A 1 257 ? 11.383 44.844 15.367 1 97.88 257 SER A N 1
ATOM 2075 C CA . SER A 1 257 ? 12.328 45.938 15.344 1 97.88 257 SER A CA 1
ATOM 2076 C C . SER A 1 257 ? 12.375 46.656 16.688 1 97.88 257 SER A C 1
ATOM 2078 O O . SER A 1 257 ? 13.398 47.25 17.047 1 97.88 257 SER A O 1
ATOM 2080 N N . GLY A 1 258 ? 11.281 46.594 17.375 1 96.19 258 GLY A N 1
ATOM 2081 C CA . GLY A 1 258 ? 11.203 47.312 18.641 1 96.19 258 GLY A CA 1
ATOM 2082 C C . GLY A 1 258 ? 11.453 46.438 19.844 1 96.19 258 GLY A C 1
ATOM 2083 O O . GLY A 1 258 ? 11.586 46.906 20.969 1 96.19 258 GLY A O 1
ATOM 2084 N N . ALA A 1 259 ? 11.625 45.188 19.703 1 97 259 ALA A N 1
ATOM 2085 C CA . ALA A 1 259 ? 11.727 44.25 20.812 1 97 259 ALA A CA 1
ATOM 2086 C C . ALA A 1 259 ? 13.141 44.219 21.391 1 97 259 ALA A C 1
ATOM 2088 O O . ALA A 1 259 ? 14.117 44.438 20.672 1 97 259 ALA A O 1
ATOM 2089 N N . ILE A 1 260 ? 13.188 43.906 22.703 1 95.69 260 ILE A N 1
ATOM 2090 C CA . ILE A 1 260 ? 14.484 43.625 23.297 1 95.69 260 ILE A CA 1
ATOM 2091 C C . ILE A 1 260 ? 15.117 42.406 22.656 1 95.69 260 ILE A C 1
ATOM 2093 O O . ILE A 1 260 ? 16.297 42.406 22.312 1 95.69 260 ILE A O 1
ATOM 2097 N N . ALA A 1 261 ? 14.328 41.438 22.5 1 97.56 261 ALA A N 1
ATOM 2098 C CA . ALA A 1 261 ? 14.758 40.219 21.859 1 97.56 261 ALA A CA 1
ATOM 2099 C C . ALA A 1 261 ? 13.555 39.312 21.5 1 97.56 261 ALA A C 1
ATOM 2101 O O . ALA A 1 261 ? 12.5 39.438 22.125 1 97.56 261 ALA A O 1
ATOM 2102 N N . LEU A 1 262 ? 13.734 38.531 20.5 1 98.06 262 LEU A N 1
ATOM 2103 C CA . LEU A 1 262 ? 12.883 37.375 20.312 1 98.06 262 LEU A CA 1
ATOM 2104 C C . LEU A 1 262 ? 13.352 36.219 21.172 1 98.06 262 LEU A C 1
ATOM 2106 O O . LEU A 1 262 ? 14.516 35.812 21.094 1 98.06 262 LEU A O 1
ATOM 2110 N N . VAL A 1 263 ? 12.484 35.781 22.016 1 96.5 263 VAL A N 1
ATOM 2111 C CA . VAL A 1 263 ? 12.758 34.562 22.766 1 96.5 263 VAL A CA 1
ATOM 2112 C C . VAL A 1 263 ? 12.07 33.375 22.094 1 96.5 263 VAL A C 1
ATOM 2114 O O . VAL A 1 263 ? 10.844 33.281 22.109 1 96.5 263 VAL A O 1
ATOM 2117 N N . TYR A 1 264 ? 12.914 32.469 21.531 1 95.38 264 TYR A N 1
ATOM 2118 C CA . TYR A 1 264 ? 12.453 31.328 20.734 1 95.38 264 TYR A CA 1
ATOM 2119 C C . TYR A 1 264 ? 13.102 30.031 21.203 1 95.38 264 TYR A C 1
ATOM 2121 O O . TYR A 1 264 ? 13.844 29.406 20.453 1 95.38 264 TYR A O 1
ATOM 2129 N N . PRO A 1 265 ? 12.734 29.641 22.406 1 94.44 265 PRO A N 1
ATOM 2130 C CA . PRO A 1 265 ? 13.422 28.484 23.016 1 94.44 265 PRO A CA 1
ATOM 2131 C C . PRO A 1 265 ? 12.844 27.156 22.578 1 94.44 265 PRO A C 1
ATOM 2133 O O . PRO A 1 265 ? 12.602 26.266 23.406 1 94.44 265 PRO A O 1
ATOM 2136 N N . SER A 1 266 ? 12.672 26.984 21.266 1 93.31 266 SER A N 1
ATOM 2137 C CA . SER A 1 266 ? 12.062 25.781 20.719 1 93.31 266 SER A CA 1
ATOM 2138 C C . SER A 1 266 ? 12.969 24.562 20.922 1 93.31 266 SER A C 1
ATOM 2140 O O . SER A 1 266 ? 14.188 24.656 20.734 1 93.31 266 SER A O 1
ATOM 2142 N N . LEU A 1 267 ? 12.328 23.453 21.281 1 93.31 267 LEU A N 1
ATOM 2143 C CA . LEU A 1 267 ? 13.062 22.203 21.453 1 93.31 267 LEU A CA 1
ATOM 2144 C C . LEU A 1 267 ? 13.328 21.531 20.109 1 93.31 267 LEU A C 1
ATOM 2146 O O . LEU A 1 267 ? 14.195 20.672 20 1 93.31 267 LEU A O 1
ATOM 2150 N N . TYR A 1 268 ? 12.547 21.922 19.125 1 94.5 268 TYR A N 1
ATOM 2151 C CA . TYR A 1 268 ? 12.734 21.422 17.766 1 94.5 268 TYR A CA 1
ATOM 2152 C C . TYR A 1 268 ? 12.102 22.344 16.75 1 94.5 268 TYR A C 1
ATOM 2154 O O . TYR A 1 268 ? 11.008 22.875 16.969 1 94.5 268 TYR A O 1
ATOM 2162 N N . GLU A 1 269 ? 12.898 22.547 15.656 1 94.88 269 GLU A N 1
ATOM 2163 C CA . GLU A 1 269 ? 12.375 23.281 14.508 1 94.88 269 GLU A CA 1
ATOM 2164 C C . GLU A 1 269 ? 12.82 22.641 13.195 1 94.88 269 GLU A C 1
ATOM 2166 O O . GLU A 1 269 ? 13.898 22.047 13.125 1 94.88 269 GLU A O 1
ATOM 2171 N N . GLY A 1 270 ? 11.977 22.766 12.227 1 96.88 270 GLY A N 1
ATOM 2172 C CA . GLY A 1 270 ? 12.375 22.328 10.898 1 96.88 270 GLY A CA 1
ATOM 2173 C C . GLY A 1 270 ? 13.383 23.25 10.242 1 96.88 270 GLY A C 1
ATOM 2174 O O . GLY A 1 270 ? 14.344 22.781 9.617 1 96.88 270 GLY A O 1
ATOM 2175 N N . PHE A 1 271 ? 13.117 24.5 10.367 1 97.44 271 PHE A N 1
ATOM 2176 C CA . PHE A 1 271 ? 14.016 25.5 9.82 1 97.44 271 PHE A CA 1
ATOM 2177 C C . PHE A 1 271 ? 14.188 26.656 10.797 1 97.44 271 PHE A C 1
ATOM 2179 O O . PHE A 1 271 ? 15.297 26.922 11.273 1 97.44 271 PHE A O 1
ATOM 2186 N N . GLY A 1 272 ? 13.133 27.328 11.203 1 96 272 GLY A N 1
ATOM 2187 C CA . GLY A 1 272 ? 13.219 28.438 12.133 1 96 272 GLY A CA 1
ATOM 2188 C C . GLY A 1 272 ? 13.023 29.797 11.469 1 96 272 GLY A C 1
ATOM 2189 O O . GLY A 1 272 ? 13.828 30.703 11.656 1 96 272 GLY A O 1
ATOM 2190 N N . LEU A 1 273 ? 11.953 29.922 10.805 1 96.19 273 LEU A N 1
ATOM 2191 C CA . LEU A 1 273 ? 11.641 31.141 10.078 1 96.19 273 LEU A CA 1
ATOM 2192 C C . LEU A 1 273 ? 11.602 32.344 11.016 1 96.19 273 LEU A C 1
ATOM 2194 O O . LEU A 1 273 ? 12.133 33.406 10.688 1 96.19 273 LEU A O 1
ATOM 2198 N N . PRO A 1 274 ? 11.07 32.219 12.227 1 95.31 274 PRO A N 1
ATOM 2199 C CA . PRO A 1 274 ? 10.953 33.375 13.109 1 95.31 274 PRO A CA 1
ATOM 2200 C C . PRO A 1 274 ? 12.312 33.969 13.484 1 95.31 274 PRO A C 1
ATOM 2202 O O . PRO A 1 274 ? 12.453 35.188 13.586 1 95.31 274 PRO A O 1
ATOM 2205 N N . ILE A 1 275 ? 13.305 33.156 13.703 1 97.69 275 ILE A N 1
ATOM 2206 C CA . ILE A 1 275 ? 14.602 33.688 14.094 1 97.69 275 ILE A CA 1
ATOM 2207 C C . ILE A 1 275 ? 15.227 34.438 12.922 1 97.69 275 ILE A C 1
ATOM 2209 O O . ILE A 1 275 ? 15.875 35.469 13.109 1 97.69 275 ILE A O 1
ATOM 2213 N N . LEU A 1 276 ? 14.961 33.875 11.758 1 97.75 276 LEU A N 1
ATOM 2214 C CA . LEU A 1 276 ? 15.461 34.531 10.555 1 97.75 276 LEU A CA 1
ATOM 2215 C C . LEU A 1 276 ? 14.773 35.906 10.352 1 97.75 276 LEU A C 1
ATOM 2217 O O . LEU A 1 276 ? 15.43 36.875 10.016 1 97.75 276 LEU A O 1
ATOM 2221 N N . GLU A 1 277 ? 13.516 35.969 10.492 1 97.62 277 GLU A N 1
ATOM 2222 C CA . GLU A 1 277 ? 12.742 37.188 10.391 1 97.62 277 GLU A CA 1
ATOM 2223 C C . GLU A 1 277 ? 13.195 38.219 11.414 1 97.62 277 GLU A C 1
ATOM 2225 O O . GLU A 1 277 ? 13.367 39.406 11.086 1 97.62 277 GLU A O 1
ATOM 2230 N N . ALA A 1 278 ? 13.375 37.781 12.586 1 98.31 278 ALA A N 1
ATOM 2231 C CA . ALA A 1 278 ? 13.828 38.656 13.672 1 98.31 278 ALA A CA 1
ATOM 2232 C C . ALA A 1 278 ? 15.195 39.25 13.352 1 98.31 278 ALA A C 1
ATOM 2234 O O . ALA A 1 278 ? 15.398 40.469 13.477 1 98.31 278 ALA A O 1
ATOM 2235 N N . MET A 1 279 ? 16.094 38.406 12.922 1 98.69 279 MET A N 1
ATOM 2236 C CA . MET A 1 279 ? 17.438 38.875 12.57 1 98.69 279 MET A CA 1
ATOM 2237 C C . MET A 1 279 ? 17.391 39.875 11.438 1 98.69 279 MET A C 1
ATOM 2239 O O . MET A 1 279 ? 18.078 40.906 11.484 1 98.69 279 MET A O 1
ATOM 2243 N N . ALA A 1 280 ? 16.578 39.656 10.477 1 98.44 280 ALA A N 1
ATOM 2244 C CA . ALA A 1 280 ? 16.422 40.562 9.344 1 98.44 280 ALA A CA 1
ATOM 2245 C C . ALA A 1 280 ? 15.938 41.938 9.805 1 98.44 280 ALA A C 1
ATOM 2247 O O . ALA A 1 280 ? 16.297 42.969 9.211 1 98.44 280 ALA A O 1
ATOM 2248 N N . CYS A 1 281 ? 15.188 41.969 10.844 1 98.38 281 CYS A N 1
ATOM 2249 C CA . CYS A 1 281 ? 14.586 43.188 11.352 1 98.38 281 CYS A CA 1
ATOM 2250 C C . CYS A 1 281 ? 15.492 43.844 12.375 1 98.38 281 CYS A C 1
ATOM 2252 O O . CYS A 1 281 ? 15.141 44.875 12.945 1 98.38 281 CYS A O 1
ATOM 2254 N N . GLY A 1 282 ? 16.594 43.219 12.68 1 98.19 282 GLY A N 1
ATOM 2255 C CA . GLY A 1 282 ? 17.516 43.75 13.664 1 98.19 282 GLY A CA 1
ATOM 2256 C C . GLY A 1 282 ? 17.125 43.438 15.094 1 98.19 282 GLY A C 1
ATOM 2257 O O . GLY A 1 282 ? 17.438 44.188 16.016 1 98.19 282 GLY A O 1
ATOM 2258 N N . CYS A 1 283 ? 16.438 42.438 15.273 1 98.44 283 CYS A N 1
ATOM 2259 C CA . CYS A 1 283 ? 16.031 42 16.594 1 98.44 283 CYS A CA 1
ATOM 2260 C C . CYS A 1 283 ? 16.953 40.906 17.109 1 98.44 283 CYS A C 1
ATOM 2262 O O . CYS A 1 283 ? 17.109 39.844 16.469 1 98.44 283 CYS A O 1
ATOM 2264 N N . PRO A 1 284 ? 17.609 41.094 18.266 1 98.56 284 PRO A N 1
ATOM 2265 C CA . PRO A 1 284 ? 18.375 40 18.844 1 98.56 284 PRO A CA 1
ATOM 2266 C C . PRO A 1 284 ? 17.516 38.75 19.125 1 98.56 284 PRO A C 1
ATOM 2268 O O . PRO A 1 284 ? 16.328 38.875 19.406 1 98.56 284 PRO A O 1
ATOM 2271 N N . VAL A 1 285 ? 18.203 37.562 19.062 1 98.75 285 VAL A N 1
ATOM 2272 C CA . VAL A 1 285 ? 17.453 36.344 19.203 1 98.75 285 VAL A CA 1
ATOM 2273 C C . VAL A 1 285 ? 18.078 35.5 20.328 1 98.75 285 VAL A C 1
ATOM 2275 O O . VAL A 1 285 ? 19.297 35.344 20.391 1 98.75 285 VAL A O 1
ATOM 2278 N N . ILE A 1 286 ? 17.25 35.062 21.234 1 98.31 286 ILE A N 1
ATOM 2279 C CA . ILE A 1 286 ? 17.594 34.031 22.203 1 98.31 286 ILE A CA 1
ATOM 2280 C C . ILE A 1 286 ? 16.906 32.719 21.812 1 98.31 286 ILE A C 1
ATOM 2282 O O . ILE A 1 286 ? 15.672 32.656 21.734 1 98.31 286 ILE A O 1
ATOM 2286 N N . THR A 1 287 ? 17.688 31.688 21.531 1 97.94 287 THR A N 1
ATOM 2287 C CA . THR A 1 287 ? 17.109 30.422 21.094 1 97.94 287 THR A CA 1
ATOM 2288 C C . THR A 1 287 ? 17.938 29.25 21.594 1 97.94 287 THR A C 1
ATOM 2290 O O . THR A 1 287 ? 18.781 29.406 22.469 1 97.94 287 THR A O 1
ATOM 2293 N N . CYS A 1 288 ? 17.594 28.047 21.141 1 97.19 288 CYS A N 1
ATOM 2294 C CA . CYS A 1 288 ? 18.266 26.828 21.594 1 97.19 288 CYS A CA 1
ATOM 2295 C C . CYS A 1 288 ? 19.25 26.328 20.547 1 97.19 288 CYS A C 1
ATOM 2297 O O . CYS A 1 288 ? 19.062 26.562 19.344 1 97.19 288 CYS A O 1
ATOM 2299 N N . HIS A 1 289 ? 20.312 25.656 21.016 1 96.75 289 HIS A N 1
ATOM 2300 C CA . HIS A 1 289 ? 21.297 25.047 20.109 1 96.75 289 HIS A CA 1
ATOM 2301 C C . HIS A 1 289 ? 20.891 23.641 19.734 1 96.75 289 HIS A C 1
ATOM 2303 O O . HIS A 1 289 ? 21.609 22.672 20.031 1 96.75 289 HIS A O 1
ATOM 2309 N N . ASN A 1 290 ? 19.797 23.5 19.109 1 95.69 290 ASN A N 1
ATOM 2310 C CA . ASN A 1 290 ? 19.266 22.203 18.703 1 95.69 290 ASN A CA 1
ATOM 2311 C C . ASN A 1 290 ? 18.578 22.281 17.344 1 95.69 290 ASN A C 1
ATOM 2313 O O . ASN A 1 290 ? 18.344 23.375 16.828 1 95.69 290 ASN A O 1
ATOM 2317 N N . SER A 1 291 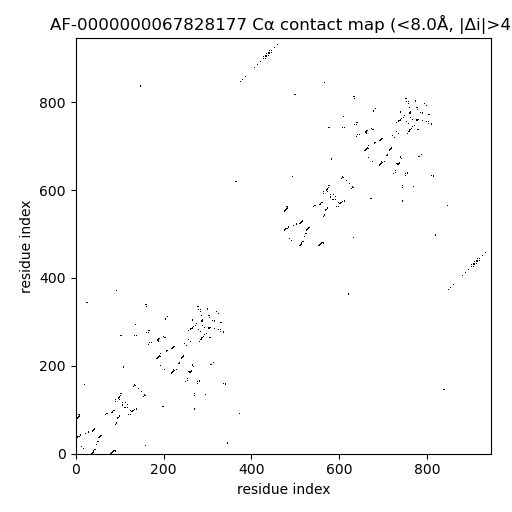? 18.453 21.109 16.719 1 96.75 291 SER A N 1
ATOM 2318 C CA . SER A 1 291 ? 17.75 20.953 15.445 1 96.75 291 SER A CA 1
ATOM 2319 C C . SER A 1 291 ? 18.359 21.875 14.383 1 96.75 291 SER A C 1
ATOM 2321 O O . SER A 1 291 ? 19.578 21.906 14.219 1 96.75 291 SER A O 1
ATOM 2323 N N . SER A 1 292 ? 17.5 22.609 13.672 1 98.06 292 SER A N 1
ATOM 2324 C CA . SER A 1 292 ? 17.969 23.422 12.555 1 98.06 292 SER A CA 1
ATOM 2325 C C . SER A 1 292 ? 18.438 24.797 13.031 1 98.06 292 SER A C 1
ATOM 2327 O O . SER A 1 292 ? 19.047 25.562 12.273 1 98.06 292 SER A O 1
ATOM 2329 N N . LEU A 1 293 ? 18.281 25.188 14.258 1 98 293 LEU A N 1
ATOM 2330 C CA . LEU A 1 293 ? 18.438 26.562 14.75 1 98 293 LEU A CA 1
ATOM 2331 C C . LEU A 1 293 ? 19.906 27 14.648 1 98 293 LEU A C 1
ATOM 2333 O O . LEU A 1 293 ? 20.188 28.141 14.258 1 98 293 LEU A O 1
ATOM 2337 N N . PRO A 1 294 ? 20.844 26.078 14.883 1 97.81 294 PRO A N 1
ATOM 2338 C CA . PRO A 1 294 ? 22.25 26.484 14.711 1 97.81 294 PRO A CA 1
ATOM 2339 C C . PRO A 1 294 ? 22.609 26.734 13.25 1 97.81 294 PRO A C 1
ATOM 2341 O O . PRO A 1 294 ? 23.516 27.516 12.953 1 97.81 294 PRO A O 1
ATOM 2344 N N . GLU A 1 295 ? 21.922 26.047 12.344 1 97.19 295 GLU A N 1
ATOM 2345 C CA . GLU A 1 295 ? 22.125 26.25 10.914 1 97.19 295 GLU A CA 1
ATOM 2346 C C . GLU A 1 295 ? 21.656 27.625 10.469 1 97.19 295 GLU A C 1
ATOM 2348 O O . GLU A 1 295 ? 22.281 28.25 9.609 1 97.19 295 GLU A O 1
ATOM 2353 N N . VAL A 1 296 ? 20.672 28.109 11.125 1 97.81 296 VAL A N 1
ATOM 2354 C CA . VAL A 1 296 ? 20.047 29.375 10.75 1 97.81 296 VAL A CA 1
ATOM 2355 C C . VAL A 1 296 ? 20.719 30.516 11.5 1 97.81 296 VAL A C 1
ATOM 2357 O O . VAL A 1 296 ? 21.062 31.547 10.898 1 97.81 296 VAL A O 1
ATOM 2360 N N . GLY A 1 297 ? 20.953 30.375 12.797 1 98.25 297 GLY A N 1
ATOM 2361 C CA . GLY A 1 297 ? 21.406 31.469 13.648 1 98.25 297 GLY A CA 1
ATOM 2362 C C . GLY A 1 297 ? 22.922 31.625 13.664 1 98.25 297 GLY A C 1
ATOM 2363 O O . GLY A 1 297 ? 23.422 32.75 13.828 1 98.25 297 GLY A O 1
ATOM 2364 N N . LYS A 1 298 ? 23.641 30.469 13.531 1 97.94 298 LYS A N 1
ATOM 2365 C CA . LYS A 1 298 ? 25.094 30.438 13.68 1 97.94 298 LYS A CA 1
ATOM 2366 C C . LYS A 1 298 ? 25.531 31.266 14.883 1 97.94 298 LYS A C 1
ATOM 2368 O O . LYS A 1 298 ? 25.047 31.062 16 1 97.94 298 LYS A O 1
ATOM 2373 N N . ASP A 1 299 ? 26.406 32.312 14.641 1 97.56 299 ASP A N 1
ATOM 2374 C CA . ASP A 1 299 ? 26.922 33.062 15.766 1 97.56 299 ASP A CA 1
ATOM 2375 C C . ASP A 1 299 ? 26.156 34.375 15.953 1 97.56 299 ASP A C 1
ATOM 2377 O O . ASP A 1 299 ? 26.578 35.25 16.719 1 97.56 299 ASP A O 1
ATOM 2381 N N . ALA A 1 300 ? 25.016 34.469 15.391 1 98.44 300 ALA A N 1
ATOM 2382 C CA . ALA A 1 300 ? 24.266 35.719 15.422 1 98.44 300 ALA A CA 1
ATOM 2383 C C . ALA A 1 300 ? 23.188 35.688 16.5 1 98.44 300 ALA A C 1
ATOM 2385 O O . ALA A 1 300 ? 22.391 36.625 16.625 1 98.44 300 ALA A O 1
ATOM 2386 N N . VAL A 1 301 ? 23.125 34.625 17.297 1 98.62 301 VAL A N 1
ATOM 2387 C CA . VAL A 1 301 ? 22.062 34.5 18.297 1 98.62 301 VAL A CA 1
ATOM 2388 C C . VAL A 1 301 ? 22.672 34.031 19.625 1 98.62 301 VAL A C 1
ATOM 2390 O O . VAL A 1 301 ? 23.844 33.688 19.688 1 98.62 301 VAL A O 1
ATOM 2393 N N . ILE A 1 302 ? 21.906 34.25 20.688 1 98.44 302 ILE A N 1
ATOM 2394 C CA . ILE A 1 302 ? 22.281 33.688 21.984 1 98.44 302 ILE A CA 1
ATOM 2395 C C . ILE A 1 302 ? 21.641 32.312 22.156 1 98.44 302 ILE A C 1
ATOM 2397 O O . ILE A 1 302 ? 20.406 32.188 22.125 1 98.44 302 ILE A O 1
ATOM 2401 N N . TYR A 1 303 ? 22.516 31.312 22.297 1 98.38 303 TYR A N 1
ATOM 2402 C CA . TYR A 1 303 ? 22.016 29.969 22.484 1 98.38 303 TYR A CA 1
ATOM 2403 C C . TYR A 1 303 ? 21.891 29.609 23.953 1 98.38 303 TYR A C 1
ATOM 2405 O O . TYR A 1 303 ? 22.75 29.969 24.766 1 98.38 303 TYR A O 1
ATOM 2413 N N . ILE A 1 304 ? 20.828 28.969 24.281 1 97.69 304 ILE A N 1
ATOM 2414 C CA . ILE A 1 304 ? 20.625 28.438 25.625 1 97.69 304 ILE A CA 1
ATOM 2415 C C . ILE A 1 304 ? 20.219 26.969 25.547 1 97.69 304 ILE A C 1
ATOM 2417 O O . ILE A 1 304 ? 19.844 26.469 24.469 1 97.69 304 ILE A O 1
ATOM 2421 N N . ASP A 1 305 ? 20.344 26.25 26.688 1 96.12 305 ASP A N 1
ATOM 2422 C CA . ASP A 1 305 ? 19.719 24.938 26.828 1 96.12 305 ASP A CA 1
ATOM 2423 C C . ASP A 1 305 ? 18.234 25.078 27.156 1 96.12 305 ASP A C 1
ATOM 2425 O O . ASP A 1 305 ? 17.859 25.75 28.125 1 96.12 305 ASP A O 1
ATOM 2429 N N . GLY A 1 306 ? 17.422 24.453 26.391 1 92.19 306 GLY A N 1
ATOM 2430 C CA . GLY A 1 306 ? 15.977 24.594 26.484 1 92.19 306 GLY A CA 1
ATOM 2431 C C . GLY A 1 306 ? 15.398 24.062 27.781 1 92.19 306 GLY A C 1
ATOM 2432 O O . GLY A 1 306 ? 14.234 24.297 28.094 1 92.19 306 GLY A O 1
ATOM 2433 N N . GLN A 1 307 ? 16.266 23.5 28.609 1 91.81 307 GLN A N 1
ATOM 2434 C CA . GLN A 1 307 ? 15.812 22.969 29.875 1 91.81 307 GLN A CA 1
ATOM 2435 C C . GLN A 1 307 ? 16.5 23.656 31.047 1 91.81 307 GLN A C 1
ATOM 2437 O O . GLN A 1 307 ? 16.312 23.297 32.219 1 91.81 307 GLN A O 1
ATOM 2442 N N . ASN A 1 308 ? 17.234 24.672 30.734 1 94.62 308 ASN A N 1
ATOM 2443 C CA . ASN A 1 308 ? 18.031 25.344 31.75 1 94.62 308 ASN A CA 1
ATOM 2444 C C . ASN A 1 308 ? 17.531 26.766 32 1 94.62 308 ASN A C 1
ATOM 2446 O O . ASN A 1 308 ? 17.906 27.703 31.312 1 94.62 308 ASN A O 1
ATOM 2450 N N . LYS A 1 309 ? 16.891 26.953 33.156 1 93.62 309 LYS A N 1
ATOM 2451 C CA . LYS A 1 309 ? 16.297 28.234 33.531 1 93.62 309 LYS A CA 1
ATOM 2452 C C . LYS A 1 309 ? 17.375 29.281 33.781 1 93.62 309 LYS A C 1
ATOM 2454 O O . LYS A 1 309 ? 17.203 30.453 33.469 1 93.62 309 LYS A O 1
ATOM 2459 N N . ARG A 1 310 ? 18.438 28.875 34.406 1 95.19 310 ARG A N 1
ATOM 2460 C CA . ARG A 1 310 ? 19.516 29.797 34.719 1 95.19 310 ARG A CA 1
ATOM 2461 C C . ARG A 1 310 ? 20.125 30.391 33.438 1 95.19 310 ARG A C 1
ATOM 2463 O O . ARG A 1 310 ? 20.438 31.578 33.406 1 95.19 310 ARG A O 1
ATOM 2470 N N . GLU A 1 311 ? 20.234 29.578 32.438 1 97 311 GLU A N 1
ATOM 2471 C CA . GLU A 1 311 ? 20.766 30.062 31.188 1 97 311 GLU A CA 1
ATOM 2472 C C . GLU A 1 311 ? 19.812 31.062 30.531 1 97 311 GLU A C 1
ATOM 2474 O O . GLU A 1 311 ? 20.234 32 29.875 1 97 311 GLU A O 1
ATOM 2479 N N . MET A 1 312 ? 18.547 30.828 30.688 1 96 312 MET A N 1
ATOM 2480 C CA . MET A 1 312 ? 17.562 31.766 30.188 1 96 312 MET A CA 1
ATOM 2481 C C . MET A 1 312 ? 17.719 33.125 30.875 1 96 312 MET A C 1
ATOM 2483 O O . MET A 1 312 ? 17.719 34.156 30.203 1 96 312 MET A O 1
ATOM 2487 N N . ILE A 1 313 ? 17.891 33.125 32.188 1 94.88 313 ILE A N 1
ATOM 2488 C CA . ILE A 1 313 ? 18.047 34.344 32.969 1 94.88 313 ILE A CA 1
ATOM 2489 C C . ILE A 1 313 ? 19.312 35.062 32.531 1 94.88 313 ILE A C 1
ATOM 2491 O O . ILE A 1 313 ? 19.297 36.281 32.312 1 94.88 313 ILE A O 1
ATOM 2495 N N . GLU A 1 314 ? 20.359 34.281 32.375 1 96.25 314 GLU A N 1
ATOM 2496 C CA . GLU A 1 314 ? 21.625 34.875 31.922 1 96.25 314 GLU A CA 1
ATOM 2497 C C . GLU A 1 314 ? 21.5 35.5 30.547 1 96.25 314 GLU A C 1
ATOM 2499 O O . GLU A 1 314 ? 22.062 36.562 30.281 1 96.25 314 GLU A O 1
ATOM 2504 N N . ALA A 1 315 ? 20.812 34.844 29.656 1 97.06 315 ALA A N 1
ATOM 2505 C CA . ALA A 1 315 ? 20.609 35.344 28.297 1 97.06 315 ALA A CA 1
ATOM 2506 C C . ALA A 1 315 ? 19.812 36.656 28.312 1 97.06 315 ALA A C 1
ATOM 2508 O O . ALA A 1 315 ? 20.109 37.562 27.547 1 97.06 315 ALA A O 1
ATOM 2509 N N . LEU A 1 316 ? 18.812 36.719 29.188 1 94.56 316 LEU A N 1
ATOM 2510 C CA . LEU A 1 316 ? 18 37.938 29.297 1 94.56 316 LEU A CA 1
ATOM 2511 C C . LEU A 1 316 ? 18.812 39.094 29.812 1 94.56 316 LEU A C 1
ATOM 2513 O O . LEU A 1 316 ? 18.609 40.25 29.406 1 94.56 316 LEU A O 1
ATOM 2517 N N . GLU A 1 317 ? 19.703 38.812 30.672 1 93.81 317 GLU A N 1
ATOM 2518 C CA . GLU A 1 317 ? 20.594 39.844 31.172 1 93.81 317 GLU A CA 1
ATOM 2519 C C . GLU A 1 317 ? 21.594 40.281 30.109 1 93.81 317 GLU A C 1
ATOM 2521 O O . GLU A 1 317 ? 21.828 41.469 29.922 1 93.81 317 GLU A O 1
ATOM 2526 N N . LYS A 1 318 ? 22.109 39.312 29.453 1 95.44 318 LYS A N 1
ATOM 2527 C CA . LYS A 1 318 ? 23.141 39.531 28.438 1 95.44 318 LYS A CA 1
ATOM 2528 C C . LYS A 1 318 ? 22.594 40.406 27.297 1 95.44 318 LYS A C 1
ATOM 2530 O O . LYS A 1 318 ? 23.297 41.281 26.797 1 95.44 318 LYS A O 1
ATOM 2535 N N . VAL A 1 319 ? 21.391 40.219 26.875 1 95.5 319 VAL A N 1
ATOM 2536 C CA . VAL A 1 319 ? 20.844 40.875 25.703 1 95.5 319 VAL A CA 1
ATOM 2537 C C . VAL A 1 319 ? 20.531 42.344 26.031 1 95.5 319 VAL A C 1
ATOM 2539 O O . VAL A 1 319 ? 20.375 43.156 25.125 1 95.5 319 VAL A O 1
ATOM 2542 N N . GLN A 1 320 ? 20.5 42.656 27.297 1 90.94 320 GLN A N 1
ATOM 2543 C CA . GLN A 1 320 ? 20.234 44.031 27.703 1 90.94 320 GLN A CA 1
ATOM 2544 C C . GLN A 1 320 ? 21.5 44.875 27.672 1 90.94 320 GLN A C 1
ATOM 2546 O O . GLN A 1 320 ? 21.422 46.094 27.734 1 90.94 320 GLN A O 1
ATOM 2551 N N . ASN A 1 321 ? 22.641 44.156 27.578 1 93.44 321 ASN A N 1
ATOM 2552 C CA . ASN A 1 321 ? 23.906 44.875 27.391 1 93.44 321 ASN A CA 1
ATOM 2553 C C . ASN A 1 321 ? 23.984 45.469 26 1 93.44 321 ASN A C 1
ATOM 2555 O O . ASN A 1 321 ? 23.953 44.75 24.984 1 93.44 321 ASN A O 1
ATOM 2559 N N . GLN A 1 322 ? 24.281 46.781 25.938 1 94.56 322 GLN A N 1
ATOM 2560 C CA . GLN A 1 322 ? 24.203 47.5 24.672 1 94.56 322 GLN A CA 1
ATOM 2561 C C . GLN A 1 322 ? 25.25 47.031 23.688 1 94.56 322 GLN A C 1
ATOM 2563 O O . GLN A 1 322 ? 24.984 46.938 22.484 1 94.56 322 GLN A O 1
ATOM 2568 N N . ALA A 1 323 ? 26.406 46.75 24.172 1 96.5 323 ALA A N 1
ATOM 2569 C CA . ALA A 1 323 ? 27.484 46.25 23.297 1 96.5 323 ALA A CA 1
ATOM 2570 C C . ALA A 1 323 ? 27.141 44.906 22.703 1 96.5 323 ALA A C 1
ATOM 2572 O O . ALA A 1 323 ? 27.328 44.688 21.5 1 96.5 323 ALA A O 1
ATOM 2573 N N . ILE A 1 324 ? 26.672 44.062 23.484 1 96.94 324 ILE A N 1
ATOM 2574 C CA . ILE A 1 324 ? 26.297 42.719 23.047 1 96.94 324 ILE A CA 1
ATOM 2575 C C . ILE A 1 324 ? 25.125 42.812 22.094 1 96.94 324 ILE A C 1
ATOM 2577 O O . ILE A 1 324 ? 25.109 42.156 21.047 1 96.94 324 ILE A O 1
ATOM 2581 N N . ARG A 1 325 ? 24.156 43.562 22.438 1 96.81 325 ARG A N 1
ATOM 2582 C CA . ARG A 1 325 ? 22.969 43.75 21.609 1 96.81 325 ARG A CA 1
ATOM 2583 C C . ARG A 1 325 ? 23.328 44.25 20.219 1 96.81 325 ARG A C 1
ATOM 2585 O O . ARG A 1 325 ? 22.859 43.719 19.219 1 96.81 325 ARG A O 1
ATOM 2592 N N . ASN A 1 326 ? 24.203 45.219 20.156 1 97.12 326 ASN A N 1
ATOM 2593 C CA . ASN A 1 326 ? 24.625 45.781 18.875 1 97.12 326 ASN A CA 1
ATOM 2594 C C . ASN A 1 326 ? 25.359 44.75 18.031 1 97.12 326 ASN A C 1
ATOM 2596 O O . ASN A 1 326 ? 25.203 44.719 16.812 1 97.12 326 ASN A O 1
ATOM 2600 N N . GLU A 1 327 ? 26.156 44 18.656 1 98.06 327 GLU A N 1
ATOM 2601 C CA . GLU A 1 327 ? 26.859 42.969 17.953 1 98.06 327 GLU A CA 1
ATOM 2602 C C . GLU A 1 327 ? 25.891 41.938 17.375 1 98.06 327 GLU A C 1
ATOM 2604 O O . GLU A 1 327 ? 26.047 41.5 16.219 1 98.06 327 GLU A O 1
ATOM 2609 N N . LEU A 1 328 ? 24.906 41.531 18.141 1 98.44 328 LEU A N 1
ATOM 2610 C CA . LEU A 1 328 ? 23.906 40.562 17.703 1 98.44 328 LEU A CA 1
ATOM 2611 C C . LEU A 1 328 ? 23.094 41.125 16.531 1 98.44 328 LEU A C 1
ATOM 2613 O O . LEU A 1 328 ? 22.797 40.375 15.578 1 98.44 328 LEU A O 1
ATOM 2617 N N . ILE A 1 329 ? 22.75 42.375 16.625 1 98.38 329 ILE A N 1
ATOM 2618 C CA . ILE A 1 329 ? 21.969 43 15.578 1 98.38 329 ILE A CA 1
ATOM 2619 C C . ILE A 1 329 ? 22.766 43.031 14.273 1 98.38 329 ILE A C 1
ATOM 2621 O O . ILE A 1 329 ? 22.25 42.688 13.211 1 98.38 329 ILE A O 1
ATOM 2625 N N . THR A 1 330 ? 24.047 43.375 14.367 1 98.31 330 THR A N 1
ATOM 2626 C CA . THR A 1 330 ? 24.906 43.438 13.195 1 98.31 330 THR A CA 1
ATOM 2627 C C . THR A 1 330 ? 25.109 42.062 12.578 1 98.31 330 THR A C 1
ATOM 2629 O O . THR A 1 330 ? 24.922 41.875 11.367 1 98.31 330 THR A O 1
ATOM 2632 N N . LYS A 1 331 ? 25.406 41.125 13.336 1 98.56 331 LYS A N 1
ATOM 2633 C CA . LYS A 1 331 ? 25.609 39.75 12.859 1 98.56 331 LYS A CA 1
ATOM 2634 C C . LYS A 1 331 ? 24.312 39.156 12.297 1 98.56 331 LYS A C 1
ATOM 2636 O O . LYS A 1 331 ? 24.344 38.438 11.297 1 98.56 331 LYS A O 1
ATOM 2641 N N . GLY A 1 332 ? 23.219 39.469 13 1 98.62 332 GLY A N 1
ATOM 2642 C CA . GLY A 1 332 ? 21.922 38.969 12.562 1 98.62 332 GLY A CA 1
ATOM 2643 C C . GLY A 1 332 ? 21.531 39.469 11.188 1 98.62 332 GLY A C 1
ATOM 2644 O O . GLY A 1 332 ? 21.062 38.688 10.344 1 98.62 332 GLY A O 1
ATOM 2645 N N . LYS A 1 333 ? 21.719 40.719 10.984 1 98.12 333 LYS A N 1
ATOM 2646 C CA . LYS A 1 333 ? 21.391 41.312 9.688 1 98.12 333 LYS A CA 1
ATOM 2647 C C . LYS A 1 333 ? 22.25 40.688 8.578 1 98.12 333 LYS A C 1
ATOM 2649 O O . LYS A 1 333 ? 21.75 40.406 7.492 1 98.12 333 LYS A O 1
ATOM 2654 N N . GLU A 1 334 ? 23.516 40.531 8.844 1 98 334 GLU A N 1
ATOM 2655 C CA . GLU A 1 334 ? 24.422 39.906 7.867 1 98 334 GLU A CA 1
ATOM 2656 C C . GLU A 1 334 ? 24.031 38.469 7.578 1 98 334 GLU A C 1
ATOM 2658 O O . GLU A 1 334 ? 24.094 38.031 6.434 1 98 334 GLU A O 1
ATOM 2663 N N . ARG A 1 335 ? 23.656 37.781 8.602 1 98 335 ARG A N 1
ATOM 2664 C CA . ARG A 1 335 ? 23.234 36.406 8.469 1 98 335 ARG A CA 1
ATOM 2665 C C . ARG A 1 335 ? 21.969 36.281 7.637 1 98 335 ARG A C 1
ATOM 2667 O O . ARG A 1 335 ? 21.875 35.438 6.754 1 98 335 ARG A O 1
ATOM 2674 N N . ALA A 1 336 ? 20.984 37.125 7.887 1 97.94 336 ALA A N 1
ATOM 2675 C CA . ALA A 1 336 ? 19.703 37.094 7.211 1 97.94 336 ALA A CA 1
ATOM 2676 C C . ALA A 1 336 ? 19.859 37.312 5.707 1 97.94 336 ALA A C 1
ATOM 2678 O O . ALA A 1 336 ? 19.109 36.75 4.91 1 97.94 336 ALA A O 1
ATOM 2679 N N . LYS A 1 337 ? 20.859 38 5.289 1 97.06 337 LYS A N 1
ATOM 2680 C CA . LYS A 1 337 ? 21.109 38.344 3.885 1 97.06 337 LYS A CA 1
ATOM 2681 C C . LYS A 1 337 ? 21.469 37.094 3.092 1 97.06 337 LYS A C 1
ATOM 2683 O O . LYS A 1 337 ? 21.359 37.062 1.864 1 97.06 337 LYS A O 1
ATOM 2688 N N . LYS A 1 338 ? 21.844 36.062 3.734 1 97.56 338 LYS A N 1
ATOM 2689 C CA . LYS A 1 338 ? 22.312 34.844 3.076 1 97.56 338 LYS A CA 1
ATOM 2690 C C . LYS A 1 338 ? 21.125 33.938 2.701 1 97.56 338 LYS A C 1
ATOM 2692 O O . LYS A 1 338 ? 21.312 32.938 2.021 1 97.56 338 LYS A O 1
ATOM 2697 N N . PHE A 1 339 ? 19.906 34.375 3.035 1 98.25 339 PHE A N 1
ATOM 2698 C CA . PHE A 1 339 ? 18.75 33.531 2.834 1 98.25 339 PHE A CA 1
ATOM 2699 C C . PHE A 1 339 ? 17.703 34.219 1.973 1 98.25 339 PHE A C 1
ATOM 2701 O O . PHE A 1 339 ? 16.547 34.344 2.381 1 98.25 339 PHE A O 1
ATOM 2708 N N . PRO A 1 340 ? 18.031 34.594 0.778 1 97.5 340 PRO A N 1
ATOM 2709 C CA . PRO A 1 340 ? 16.984 35.125 -0.093 1 97.5 340 PRO A CA 1
ATOM 2710 C C . PRO A 1 340 ? 16.062 34.062 -0.666 1 97.5 340 PRO A C 1
ATOM 2712 O O . PRO A 1 340 ? 16.516 33 -1.047 1 97.5 340 PRO A O 1
ATOM 2715 N N . TRP A 1 341 ? 14.797 34.375 -0.804 1 98 341 TRP A N 1
ATOM 2716 C CA . TRP A 1 341 ? 13.828 33.438 -1.353 1 98 341 TRP A CA 1
ATOM 2717 C C . TRP A 1 341 ? 14.117 33.125 -2.818 1 98 341 TRP A C 1
ATOM 2719 O O . TRP A 1 341 ? 13.781 32.062 -3.32 1 98 341 TRP A O 1
ATOM 2729 N N . SER A 1 342 ? 14.711 34.031 -3.512 1 97.56 342 SER A N 1
ATOM 2730 C CA . SER A 1 342 ? 15.047 33.844 -4.918 1 97.56 342 SER A CA 1
ATOM 2731 C C . SER A 1 342 ? 15.945 32.625 -5.109 1 97.56 342 SER A C 1
ATOM 2733 O O . SER A 1 342 ? 15.758 31.859 -6.051 1 97.56 342 SER A O 1
ATOM 2735 N N . THR A 1 343 ? 16.875 32.469 -4.184 1 97.81 343 THR A N 1
ATOM 2736 C CA . THR A 1 343 ? 17.75 31.297 -4.223 1 97.81 343 THR A CA 1
ATOM 2737 C C . THR A 1 343 ? 16.969 30.016 -3.973 1 97.81 343 THR A C 1
ATOM 2739 O O . THR A 1 343 ? 17.156 29.016 -4.68 1 97.81 343 THR A O 1
ATOM 2742 N N . THR A 1 344 ? 16.125 30.062 -2.994 1 98.38 344 THR A N 1
ATOM 2743 C CA . THR A 1 344 ? 15.297 28.906 -2.658 1 98.38 344 THR A CA 1
ATOM 2744 C C . THR A 1 344 ? 14.43 28.5 -3.848 1 98.38 344 THR A C 1
ATOM 2746 O O . THR A 1 344 ? 14.445 27.344 -4.262 1 98.38 344 THR A O 1
ATOM 2749 N N . ALA A 1 345 ? 13.719 29.469 -4.402 1 98.5 345 ALA A N 1
ATOM 2750 C CA . ALA A 1 345 ? 12.805 29.203 -5.516 1 98.5 345 ALA A CA 1
ATOM 2751 C C . ALA A 1 345 ? 13.57 28.703 -6.742 1 98.5 345 ALA A C 1
ATOM 2753 O O . ALA A 1 345 ? 13.094 27.812 -7.453 1 98.5 345 ALA A O 1
ATOM 2754 N N . GLY A 1 346 ? 14.711 29.281 -6.984 1 98.5 346 GLY A N 1
ATOM 2755 C CA . GLY A 1 346 ? 15.539 28.859 -8.102 1 98.5 346 GLY A CA 1
ATOM 2756 C C . GLY A 1 346 ? 16.016 27.422 -7.98 1 98.5 346 GLY A C 1
ATOM 2757 O O . GLY A 1 346 ? 15.953 26.656 -8.945 1 98.5 346 GLY A O 1
ATOM 2758 N N . LYS A 1 347 ? 16.438 27.047 -6.848 1 98.56 347 LYS A N 1
ATOM 2759 C CA . LYS A 1 347 ? 16.906 25.688 -6.617 1 98.56 347 LYS A CA 1
ATOM 2760 C C . LYS A 1 347 ? 15.773 24.688 -6.762 1 98.56 347 LYS A C 1
ATOM 2762 O O . LYS A 1 347 ? 15.977 23.578 -7.273 1 98.56 347 LYS A O 1
ATOM 2767 N N . ILE A 1 348 ? 14.602 25.078 -6.309 1 98.69 348 ILE A N 1
ATOM 2768 C CA . ILE A 1 348 ? 13.461 24.172 -6.41 1 98.69 348 ILE A CA 1
ATOM 2769 C C . ILE A 1 348 ? 13.07 24 -7.875 1 98.69 348 ILE A C 1
ATOM 2771 O O . ILE A 1 348 ? 12.781 22.875 -8.312 1 98.69 348 ILE A O 1
ATOM 2775 N N . SER A 1 349 ? 13.031 25.125 -8.625 1 98.31 349 SER A N 1
ATOM 2776 C CA . SER A 1 349 ? 12.703 25.016 -10.047 1 98.31 349 SER A CA 1
ATOM 2777 C C . SER A 1 349 ? 13.719 24.156 -10.789 1 98.31 349 SER A C 1
ATOM 2779 O O . SER A 1 349 ? 13.344 23.359 -11.648 1 98.31 349 SER A O 1
ATOM 2781 N N . ASP A 1 350 ? 15.023 24.266 -10.445 1 98.06 350 ASP A N 1
ATOM 2782 C CA . ASP A 1 350 ? 16.062 23.438 -11.047 1 98.06 350 ASP A CA 1
ATOM 2783 C C . ASP A 1 350 ? 15.828 21.953 -10.734 1 98.06 350 ASP A C 1
ATOM 2785 O O . ASP A 1 350 ? 15.992 21.094 -11.602 1 98.06 350 ASP A O 1
ATOM 2789 N N . LEU A 1 351 ? 15.469 21.766 -9.539 1 97.94 351 LEU A N 1
ATOM 2790 C CA . LEU A 1 351 ? 15.219 20.391 -9.117 1 97.94 351 LEU A CA 1
ATOM 2791 C C . LEU A 1 351 ? 14.016 19.797 -9.852 1 97.94 351 LEU A C 1
ATOM 2793 O O . LEU A 1 351 ? 14.023 18.625 -10.211 1 97.94 351 LEU A O 1
ATOM 2797 N N . CYS A 1 352 ? 12.953 20.578 -10.023 1 97.81 352 CYS A N 1
ATOM 2798 C CA . CYS A 1 352 ? 11.797 20.141 -10.797 1 97.81 352 CYS A CA 1
ATOM 2799 C C . CYS A 1 352 ? 12.211 19.688 -12.188 1 97.81 352 CYS A C 1
ATOM 2801 O O . CYS A 1 352 ? 11.797 18.625 -12.648 1 97.81 352 CYS A O 1
ATOM 2803 N N . LEU A 1 353 ? 13.039 20.453 -12.805 1 96.69 353 LEU A N 1
ATOM 2804 C CA . LEU A 1 353 ? 13.492 20.156 -14.156 1 96.69 353 LEU A CA 1
ATOM 2805 C C . LEU A 1 353 ? 14.312 18.859 -14.18 1 96.69 353 LEU A C 1
ATOM 2807 O O . LEU A 1 353 ? 14.164 18.047 -15.102 1 96.69 353 LEU A O 1
ATOM 2811 N N . GLU A 1 354 ? 15.086 18.703 -13.188 1 95.62 354 GLU A N 1
ATOM 2812 C CA . GLU A 1 354 ? 15.906 17.5 -13.078 1 95.62 354 GLU A CA 1
ATOM 2813 C C . GLU A 1 354 ? 15.047 16.25 -12.938 1 95.62 354 GLU A C 1
ATOM 2815 O O . GLU A 1 354 ? 15.297 15.242 -13.594 1 95.62 354 GLU A O 1
ATOM 2820 N N . ILE A 1 355 ? 14.07 16.328 -12.086 1 94.75 355 ILE A N 1
ATOM 2821 C CA . ILE A 1 355 ? 13.195 15.188 -11.836 1 94.75 355 ILE A CA 1
ATOM 2822 C C . ILE A 1 355 ? 12.438 14.828 -13.109 1 94.75 355 ILE A C 1
ATOM 2824 O O . ILE A 1 355 ? 12.305 13.648 -13.445 1 94.75 355 ILE A O 1
ATOM 2828 N N . ILE A 1 356 ? 11.938 15.836 -13.789 1 94.88 356 ILE A N 1
ATOM 2829 C CA . ILE A 1 356 ? 11.156 15.633 -15.008 1 94.88 356 ILE A CA 1
ATOM 2830 C C . ILE A 1 356 ? 12.031 14.953 -16.062 1 94.88 356 ILE A C 1
ATOM 2832 O O . ILE A 1 356 ? 11.578 14.031 -16.75 1 94.88 356 ILE A O 1
ATOM 2836 N N . ALA A 1 357 ? 13.25 15.305 -16.156 1 92.5 357 ALA A N 1
ATOM 2837 C CA . ALA A 1 357 ? 14.18 14.695 -17.109 1 92.5 357 ALA A CA 1
ATOM 2838 C C . ALA A 1 357 ? 14.477 13.25 -16.734 1 92.5 357 ALA A C 1
ATOM 2840 O O . ALA A 1 357 ? 14.547 12.383 -17.609 1 92.5 357 ALA A O 1
ATOM 2841 N N . ASP A 1 358 ? 14.578 12.969 -15.477 1 88.94 358 ASP A N 1
ATOM 2842 C CA . ASP A 1 358 ? 14.93 11.633 -14.992 1 88.94 358 ASP A CA 1
ATOM 2843 C C . ASP A 1 358 ? 13.758 10.664 -15.148 1 88.94 358 ASP A C 1
ATOM 2845 O O . ASP A 1 358 ? 13.961 9.484 -15.43 1 88.94 358 ASP A O 1
ATOM 2849 N N . THR A 1 359 ? 12.594 11.086 -14.82 1 83.69 359 THR A N 1
ATOM 2850 C CA . THR A 1 359 ? 11.43 10.203 -14.828 1 83.69 359 THR A CA 1
ATOM 2851 C C . THR A 1 359 ? 11.031 9.844 -16.25 1 83.69 359 THR A C 1
ATOM 2853 O O . THR A 1 359 ? 10.367 8.828 -16.484 1 83.69 359 THR A O 1
ATOM 2856 N N . LYS A 1 360 ? 11.297 10.555 -17.125 1 76.69 360 LYS A N 1
ATOM 2857 C CA . LYS A 1 360 ? 11.047 10.227 -18.531 1 76.69 360 LYS A CA 1
ATOM 2858 C C . LYS A 1 360 ? 11.961 9.094 -18.984 1 76.69 360 LYS A C 1
ATOM 2860 O O . LYS A 1 360 ? 11.57 8.281 -19.828 1 76.69 360 LYS A O 1
ATOM 2865 N N . ASN A 1 361 ? 13 8.82 -18.266 1 66.94 361 ASN A N 1
ATOM 2866 C CA . ASN A 1 361 ? 14.008 7.863 -18.703 1 66.94 361 ASN A CA 1
ATOM 2867 C C . ASN A 1 361 ? 13.953 6.582 -17.875 1 66.94 361 ASN A C 1
ATOM 2869 O O . ASN A 1 361 ? 14.508 5.555 -18.266 1 66.94 361 ASN A O 1
ATOM 2873 N N . LYS A 1 362 ? 13.492 6.699 -16.766 1 63.62 362 LYS A N 1
ATOM 2874 C CA . LYS A 1 362 ? 13.586 5.543 -15.883 1 63.62 362 LYS A CA 1
ATOM 2875 C C . LYS A 1 362 ? 12.195 5.074 -15.445 1 63.62 362 LYS A C 1
ATOM 2877 O O . LYS A 1 362 ? 11.359 5.883 -15.047 1 63.62 362 LYS A O 1
ATOM 2882 N N . ALA A 1 363 ? 11.906 3.791 -15.836 1 57.38 363 ALA A N 1
ATOM 2883 C CA . ALA A 1 363 ? 10.703 3.188 -15.266 1 57.38 363 ALA A CA 1
ATOM 2884 C C . ALA A 1 363 ? 10.883 2.891 -13.781 1 57.38 363 ALA A C 1
ATOM 2886 O O . ALA A 1 363 ? 11.492 1.88 -13.414 1 57.38 363 ALA A O 1
ATOM 2887 N N . GLU A 1 364 ? 10.859 3.908 -12.898 1 63.44 364 GLU A N 1
ATOM 2888 C CA . GLU A 1 364 ? 11.102 3.609 -11.492 1 63.44 364 GLU A CA 1
ATOM 2889 C C . GLU A 1 364 ? 9.789 3.475 -10.727 1 63.44 364 GLU A C 1
ATOM 2891 O O . GLU A 1 364 ? 8.773 4.047 -11.117 1 63.44 364 GLU A O 1
ATOM 2896 N N . LYS A 1 365 ? 9.5 2.496 -9.914 1 71.19 365 LYS A N 1
ATOM 2897 C CA . LYS A 1 365 ? 8.602 2.25 -8.789 1 71.19 365 LYS A CA 1
ATOM 2898 C C . LYS A 1 365 ? 7.285 1.64 -9.258 1 71.19 365 LYS A C 1
ATOM 2900 O O . LYS A 1 365 ? 6.23 1.916 -8.688 1 71.19 365 LYS A O 1
ATOM 2905 N N . ASN A 1 366 ? 7.277 0.958 -10.414 1 77.44 366 ASN A N 1
ATOM 2906 C CA . ASN A 1 366 ? 6.031 0.467 -10.984 1 77.44 366 ASN A CA 1
ATOM 2907 C C . ASN A 1 366 ? 5.309 -0.478 -10.023 1 77.44 366 ASN A C 1
ATOM 2909 O O . ASN A 1 366 ? 4.086 -0.423 -9.898 1 77.44 366 ASN A O 1
ATOM 2913 N N . ASN A 1 367 ? 6.098 -1.23 -9.375 1 83.69 367 ASN A N 1
ATOM 2914 C CA . ASN A 1 367 ? 5.477 -2.188 -8.461 1 83.69 367 ASN A CA 1
ATOM 2915 C C . ASN A 1 367 ? 4.828 -1.491 -7.273 1 83.69 367 ASN A C 1
ATOM 2917 O O . ASN A 1 367 ? 3.701 -1.818 -6.895 1 83.69 367 ASN A O 1
ATOM 2921 N N . PHE A 1 368 ? 5.477 -0.499 -6.77 1 87.25 368 PHE A N 1
ATOM 2922 C CA . PHE A 1 368 ? 4.906 0.26 -5.664 1 87.25 368 PHE A CA 1
ATOM 2923 C C . PHE A 1 368 ? 3.658 1.014 -6.109 1 87.25 368 PHE A C 1
ATOM 2925 O O . PHE A 1 368 ? 2.66 1.059 -5.383 1 87.25 368 PHE A O 1
ATOM 2932 N N . ILE A 1 369 ? 3.703 1.612 -7.289 1 88.75 369 ILE A N 1
ATOM 2933 C CA . ILE A 1 369 ? 2.596 2.412 -7.797 1 88.75 369 ILE A CA 1
ATOM 2934 C C . ILE A 1 369 ? 1.352 1.539 -7.941 1 88.75 369 ILE A C 1
ATOM 2936 O O . ILE A 1 369 ? 0.239 1.979 -7.645 1 88.75 369 ILE A O 1
ATOM 2940 N N . SER A 1 370 ? 1.565 0.331 -8.32 1 88.69 370 SER A N 1
ATOM 2941 C CA . SER A 1 370 ? 0.438 -0.588 -8.438 1 88.69 370 SER A CA 1
ATOM 2942 C C . SER A 1 370 ? -0.209 -0.847 -7.082 1 88.69 370 SER A C 1
ATOM 2944 O O . SER A 1 370 ? -1.434 -0.794 -6.953 1 88.69 370 SER A O 1
ATOM 2946 N N . LEU A 1 371 ? 0.599 -1.141 -6.113 1 90.69 371 LEU A N 1
ATOM 2947 C CA . LEU A 1 371 ? 0.088 -1.339 -4.762 1 90.69 371 LEU A CA 1
ATOM 2948 C C . LEU A 1 371 ? -0.605 -0.079 -4.254 1 90.69 371 LEU A C 1
ATOM 2950 O O . LEU A 1 371 ? -1.675 -0.157 -3.643 1 90.69 371 LEU A O 1
ATOM 2954 N N . TRP A 1 372 ? 0.042 1.077 -4.492 1 92.25 372 TRP A N 1
ATOM 2955 C CA . TRP A 1 372 ? -0.497 2.365 -4.07 1 92.25 372 TRP A CA 1
ATOM 2956 C C . TRP A 1 372 ? -1.881 2.6 -4.668 1 92.25 372 TRP A C 1
ATOM 2958 O O . TRP A 1 372 ? -2.814 2.98 -3.957 1 92.25 372 TRP A O 1
ATOM 2968 N N . GLN A 1 373 ? -2.041 2.305 -5.938 1 91.62 373 GLN A N 1
ATOM 2969 C CA . GLN A 1 373 ? -3.326 2.469 -6.613 1 91.62 373 GLN A CA 1
ATOM 2970 C C . GLN A 1 373 ? -4.371 1.517 -6.043 1 91.62 373 GLN A C 1
ATOM 2972 O O . GLN A 1 373 ? -5.523 1.906 -5.828 1 91.62 373 GLN A O 1
ATOM 2977 N N . ASP A 1 374 ? -3.938 0.282 -5.77 1 90.81 374 ASP A N 1
ATOM 2978 C CA . ASP A 1 374 ? -4.844 -0.69 -5.172 1 90.81 374 ASP A CA 1
ATOM 2979 C C . ASP A 1 374 ? -5.32 -0.223 -3.797 1 90.81 374 ASP A C 1
ATOM 2981 O O . ASP A 1 374 ? -6.496 -0.36 -3.461 1 90.81 374 ASP A O 1
ATOM 2985 N N . PHE A 1 375 ? -4.438 0.319 -3.029 1 92.5 375 PHE A N 1
ATOM 2986 C CA . PHE A 1 375 ? -4.742 0.778 -1.679 1 92.5 375 PHE A CA 1
ATOM 2987 C C . PHE A 1 375 ? -5.738 1.933 -1.713 1 92.5 375 PHE A C 1
ATOM 2989 O O . PHE A 1 375 ? -6.758 1.899 -1.022 1 92.5 375 PHE A O 1
ATOM 2996 N N . ARG A 1 376 ? -5.406 2.945 -2.508 1 91.81 376 ARG A N 1
ATOM 2997 C CA . ARG A 1 376 ? -6.285 4.109 -2.586 1 91.81 376 ARG A CA 1
ATOM 2998 C C . ARG A 1 376 ? -7.664 3.717 -3.109 1 91.81 376 ARG A C 1
ATOM 3000 O O . ARG A 1 376 ? -8.68 4.211 -2.619 1 91.81 376 ARG A O 1
ATOM 3007 N N . GLN A 1 377 ? -7.719 2.824 -4.09 1 88.94 377 GLN A N 1
ATOM 3008 C CA . GLN A 1 377 ? -8.992 2.338 -4.609 1 88.94 377 GLN A CA 1
ATOM 3009 C C . GLN A 1 377 ? -9.773 1.59 -3.533 1 88.94 377 GLN A C 1
ATOM 3011 O O . GLN A 1 377 ? -11 1.713 -3.451 1 88.94 377 GLN A O 1
ATOM 3016 N N . CYS A 1 378 ? -9.07 0.788 -2.789 1 89.31 378 CYS A N 1
ATOM 3017 C CA . CYS A 1 378 ? -9.695 0.063 -1.687 1 89.31 378 CYS A CA 1
ATOM 3018 C C . CYS A 1 378 ? -10.336 1.025 -0.694 1 89.31 378 CYS A C 1
ATOM 3020 O O . CYS A 1 378 ? -11.438 0.776 -0.206 1 89.31 378 CYS A O 1
ATOM 3022 N N . GLN A 1 379 ? -9.602 2.096 -0.384 1 88.06 379 GLN A N 1
ATOM 3023 C CA . GLN A 1 379 ? -10.133 3.09 0.54 1 88.06 379 GLN A CA 1
ATOM 3024 C C . GLN A 1 379 ? -11.422 3.705 0.001 1 88.06 379 GLN A C 1
ATOM 3026 O O . GLN A 1 379 ? -12.359 3.957 0.76 1 88.06 379 GLN A O 1
ATOM 3031 N N . VAL A 1 380 ? -11.477 3.957 -1.289 1 85.38 380 VAL A N 1
ATOM 3032 C CA . VAL A 1 380 ? -12.672 4.504 -1.928 1 85.38 380 VAL A CA 1
ATOM 3033 C C . VAL A 1 380 ? -13.828 3.518 -1.792 1 85.38 380 VAL A C 1
ATOM 3035 O O . VAL A 1 380 ? -14.938 3.904 -1.425 1 85.38 380 VAL A O 1
ATOM 3038 N N . GLN A 1 381 ? -13.531 2.305 -2.049 1 85.38 381 GLN A N 1
ATOM 3039 C CA . GLN A 1 381 ? -14.57 1.276 -1.975 1 85.38 381 GLN A CA 1
ATOM 3040 C C . GLN A 1 381 ? -15.055 1.089 -0.541 1 85.38 381 GLN A C 1
ATOM 3042 O O . GLN A 1 381 ? -16.25 0.919 -0.302 1 85.38 381 GLN A O 1
ATOM 3047 N N . GLU A 1 382 ? -14.133 1.073 0.321 1 84.81 382 GLU A N 1
ATOM 3048 C CA . GLU A 1 382 ? -14.492 0.964 1.731 1 84.81 382 GLU A CA 1
ATOM 3049 C C . GLU A 1 382 ? -15.461 2.068 2.139 1 84.81 382 GLU A C 1
ATOM 3051 O O . GLU A 1 382 ? -16.453 1.81 2.822 1 84.81 382 GLU A O 1
ATOM 3056 N N . TYR A 1 383 ? -15.164 3.238 1.756 1 83.12 383 TYR A N 1
ATOM 3057 C CA . TYR A 1 383 ? -16.016 4.375 2.072 1 83.12 383 TYR A CA 1
ATOM 3058 C C . TYR A 1 383 ? -17.391 4.219 1.428 1 83.12 383 TYR A C 1
ATOM 3060 O O . TYR A 1 383 ? -18.422 4.5 2.057 1 83.12 383 TYR A O 1
ATOM 3068 N N . GLN A 1 384 ? -17.406 3.809 0.231 1 83.38 384 GLN A N 1
ATOM 3069 C CA . GLN A 1 384 ? -18.672 3.631 -0.489 1 83.38 384 GLN A CA 1
ATOM 3070 C C . GLN A 1 384 ? -19.547 2.586 0.193 1 83.38 384 GLN A C 1
ATOM 3072 O O . GLN A 1 384 ? -20.75 2.814 0.403 1 83.38 384 GLN A O 1
ATOM 3077 N N . TYR A 1 385 ? -18.922 1.554 0.573 1 85.12 385 TYR A N 1
ATOM 3078 C CA . TYR A 1 385 ? -19.672 0.485 1.212 1 85.12 385 TYR A CA 1
ATOM 3079 C C . TYR A 1 385 ? -20.125 0.896 2.609 1 85.12 385 TYR A C 1
ATOM 3081 O O . TYR A 1 385 ? -21.234 0.555 3.037 1 85.12 385 TYR A O 1
ATOM 3089 N N . SER A 1 386 ? -19.312 1.523 3.283 1 84.25 386 SER A N 1
ATOM 3090 C CA . SER A 1 386 ? -19.672 1.989 4.617 1 84.25 386 SER A CA 1
ATOM 3091 C C . SER A 1 386 ? -20.844 2.973 4.559 1 84.25 386 SER A C 1
ATOM 3093 O O . SER A 1 386 ? -21.766 2.895 5.363 1 84.25 386 SER A O 1
ATOM 3095 N N . SER A 1 387 ? -20.797 3.861 3.631 1 82.81 387 SER A N 1
ATOM 3096 C CA . SER A 1 387 ? -21.875 4.832 3.441 1 82.81 387 SER A CA 1
ATOM 3097 C C . SER A 1 387 ? -23.156 4.148 3.018 1 82.81 387 SER A C 1
ATOM 3099 O O . SER A 1 387 ? -24.25 4.508 3.488 1 82.81 387 SER A O 1
ATOM 3101 N N . MET A 1 388 ? -23.031 3.229 2.184 1 84 388 MET A N 1
ATOM 3102 C CA . MET A 1 388 ? -24.188 2.461 1.731 1 84 388 MET A CA 1
ATOM 3103 C C . MET A 1 388 ? -24.812 1.695 2.891 1 84 388 MET A C 1
ATOM 3105 O O . MET A 1 388 ? -26.047 1.675 3.031 1 84 388 MET A O 1
ATOM 3109 N N . ALA A 1 389 ? -24 1.118 3.648 1 83.5 389 ALA A N 1
ATOM 3110 C CA . ALA A 1 389 ? -24.5 0.374 4.805 1 83.5 389 ALA A CA 1
ATOM 3111 C C . ALA A 1 389 ? -25.266 1.287 5.762 1 83.5 389 ALA A C 1
ATOM 3113 O O . ALA A 1 389 ? -26.312 0.914 6.277 1 83.5 389 ALA A O 1
ATOM 3114 N N . GLU A 1 390 ? -24.734 2.422 5.934 1 83.31 390 GLU A N 1
ATOM 3115 C CA . GLU A 1 390 ? -25.406 3.387 6.809 1 83.31 390 GLU A CA 1
ATOM 3116 C C . GLU A 1 390 ? -26.75 3.814 6.234 1 83.31 390 GLU A C 1
ATOM 3118 O O . GLU A 1 390 ? -27.734 3.92 6.965 1 83.31 390 GLU A O 1
ATOM 3123 N N . THR A 1 391 ? -26.797 4.008 5 1 84.44 391 THR A N 1
ATOM 3124 C CA . THR A 1 391 ? -28.016 4.422 4.332 1 84.44 391 THR A CA 1
ATOM 3125 C C . THR A 1 391 ? -29.062 3.316 4.387 1 84.44 391 THR A C 1
ATOM 3127 O O . THR A 1 391 ? -30.234 3.572 4.691 1 84.44 391 THR A O 1
ATOM 3130 N N . ILE A 1 392 ? -28.625 2.152 4.141 1 84.06 392 ILE A N 1
ATOM 3131 C CA . ILE A 1 392 ? -29.547 1.014 4.133 1 84.06 392 ILE A CA 1
ATOM 3132 C C . ILE A 1 392 ? -30.062 0.763 5.547 1 84.06 392 ILE A C 1
ATOM 3134 O O . ILE A 1 392 ? -31.25 0.47 5.734 1 84.06 392 ILE A O 1
ATOM 3138 N N . GLN A 1 393 ? -29.25 0.932 6.449 1 83.12 393 GLN A N 1
ATOM 3139 C CA . GLN A 1 393 ? -29.656 0.752 7.836 1 83.12 393 GLN A CA 1
ATOM 3140 C C . GLN A 1 393 ? -30.719 1.785 8.234 1 83.12 393 GLN A C 1
ATOM 3142 O O . GLN A 1 393 ? -31.688 1.457 8.922 1 83.12 393 GLN A O 1
ATOM 3147 N N . ALA A 1 394 ? -30.562 2.961 7.805 1 84.5 394 ALA A N 1
ATOM 3148 C CA . ALA A 1 394 ? -31.547 4.008 8.094 1 84.5 394 ALA A CA 1
ATOM 3149 C C . ALA A 1 394 ? -32.906 3.688 7.441 1 84.5 394 ALA A C 1
ATOM 3151 O O . ALA A 1 394 ? -33.938 3.863 8.062 1 84.5 394 ALA A O 1
ATOM 3152 N N . LYS A 1 395 ? -32.844 3.184 6.32 1 82.81 395 LYS A N 1
ATOM 3153 C CA . LYS A 1 395 ? -34.062 2.805 5.621 1 82.81 395 LYS A CA 1
ATOM 3154 C C . LYS A 1 395 ? -34.75 1.642 6.324 1 82.81 395 LYS A C 1
ATOM 3156 O O . LYS A 1 395 ? -36 1.611 6.418 1 82.81 395 LYS A O 1
ATOM 3161 N N . ASN A 1 396 ? -33.969 0.77 6.801 1 82.75 396 ASN A N 1
ATOM 3162 C CA . ASN A 1 396 ? -34.5 -0.38 7.516 1 82.75 396 ASN A CA 1
ATOM 3163 C C . ASN A 1 396 ? -35.219 0.041 8.797 1 82.75 396 ASN A C 1
ATOM 3165 O O . ASN A 1 396 ? -36.281 -0.502 9.133 1 82.75 396 ASN A O 1
ATOM 3169 N N . ILE A 1 397 ? -34.688 0.98 9.406 1 85.81 397 ILE A N 1
ATOM 3170 C CA . ILE A 1 397 ? -35.312 1.486 10.617 1 85.81 397 ILE A CA 1
ATOM 3171 C C . ILE A 1 397 ? -36.656 2.135 10.266 1 85.81 397 ILE A C 1
ATOM 3173 O O . ILE A 1 397 ? -37.656 1.895 10.938 1 85.81 397 ILE A O 1
ATOM 3177 N N . ALA A 1 398 ? -36.719 2.834 9.188 1 86.94 398 ALA A N 1
ATOM 3178 C CA . ALA A 1 398 ? -37.938 3.5 8.758 1 86.94 398 ALA A CA 1
ATOM 3179 C C . ALA A 1 398 ? -39 2.482 8.359 1 86.94 398 ALA A C 1
ATOM 3181 O O . ALA A 1 398 ? -40.156 2.633 8.711 1 86.94 398 ALA A O 1
ATOM 3182 N N . VAL A 1 399 ? -38.562 1.438 7.73 1 88.94 399 VAL A N 1
ATOM 3183 C CA . VAL A 1 399 ? -39.531 0.435 7.254 1 88.94 399 VAL A CA 1
ATOM 3184 C C . VAL A 1 399 ? -40.031 -0.381 8.43 1 88.94 399 VAL A C 1
ATOM 3186 O O . VAL A 1 399 ? -41.219 -0.732 8.469 1 88.94 399 VAL A O 1
ATOM 3189 N N . ASN A 1 400 ? -39.25 -0.59 9.336 1 88.75 400 ASN A N 1
ATOM 3190 C CA . ASN A 1 400 ? -39.719 -1.308 10.523 1 88.75 400 ASN A CA 1
ATOM 3191 C C . ASN A 1 400 ? -40.719 -0.494 11.32 1 88.75 400 ASN A C 1
ATOM 3193 O O . ASN A 1 400 ? -41.688 -1.05 11.867 1 88.75 400 ASN A O 1
ATOM 3197 N N . ASP A 1 401 ? -40.5 0.787 11.312 1 91.31 401 ASP A N 1
ATOM 3198 C CA . ASP A 1 401 ? -41.469 1.662 11.945 1 91.31 401 ASP A CA 1
ATOM 3199 C C . ASP A 1 401 ? -42.812 1.602 11.219 1 91.31 401 ASP A C 1
ATOM 3201 O O . ASP A 1 401 ? -43.875 1.558 11.852 1 91.31 401 ASP A O 1
ATOM 3205 N N . LEU A 1 402 ? -42.75 1.536 9.969 1 91.19 402 LEU A N 1
ATOM 3206 C CA . LEU A 1 402 ? -43.969 1.429 9.156 1 91.19 402 LEU A CA 1
ATOM 3207 C C . LEU A 1 402 ? -44.688 0.111 9.422 1 91.19 402 LEU A C 1
ATOM 3209 O O . LEU A 1 402 ? -45.906 0.082 9.555 1 91.19 402 LEU A O 1
ATOM 3213 N N . VAL A 1 403 ? -43.938 -0.888 9.531 1 91.94 403 VAL A N 1
ATOM 3214 C CA . VAL A 1 403 ? -44.5 -2.203 9.805 1 91.94 403 VAL A CA 1
ATOM 3215 C C . VAL A 1 403 ? -45.25 -2.18 11.148 1 91.94 403 VAL A C 1
ATOM 3217 O O . VAL A 1 403 ? -46.375 -2.674 11.25 1 91.94 403 VAL A O 1
ATOM 3220 N N . CYS A 1 404 ? -44.656 -1.529 12.086 1 93.12 404 CYS A N 1
ATOM 3221 C CA . CYS A 1 404 ? -45.281 -1.426 13.398 1 93.12 404 CYS A CA 1
ATOM 3222 C C . CYS A 1 404 ? -46.594 -0.659 13.312 1 93.12 404 CYS A C 1
ATOM 3224 O O . CYS A 1 404 ? -47.594 -1.07 13.898 1 93.12 404 CYS A O 1
ATOM 3226 N N . HIS A 1 405 ? -46.625 0.369 12.508 1 94.81 405 HIS A N 1
ATOM 3227 C CA . HIS A 1 405 ? -47.812 1.164 12.328 1 94.81 405 HIS A CA 1
ATOM 3228 C C . HIS A 1 405 ? -48.906 0.358 11.625 1 94.81 405 HIS A C 1
ATOM 3230 O O . HIS A 1 405 ? -50.062 0.387 12.039 1 94.81 405 HIS A O 1
ATOM 3236 N N . LEU A 1 406 ? -48.5 -0.405 10.703 1 93.06 406 LEU A N 1
ATOM 3237 C CA . LEU A 1 406 ? -49.469 -1.192 9.938 1 93.06 406 LEU A CA 1
ATOM 3238 C C . LEU A 1 406 ? -50.031 -2.316 10.789 1 93.06 406 LEU A C 1
ATOM 3240 O O . LEU A 1 406 ? -51.25 -2.602 10.719 1 93.06 406 LEU A O 1
ATOM 3244 N N . GLU A 1 407 ? -49.188 -2.861 11.578 1 94.44 407 GLU A N 1
ATOM 3245 C CA . GLU A 1 407 ? -49.656 -3.914 12.469 1 94.44 407 GLU A CA 1
ATOM 3246 C C . GLU A 1 407 ? -50.688 -3.367 13.484 1 94.44 407 GLU A C 1
ATOM 3248 O O . GLU A 1 407 ? -51.688 -4.02 13.781 1 94.44 407 GLU A O 1
ATOM 3253 N N . ASN A 1 408 ? -50.438 -2.139 13.922 1 95.5 408 ASN A N 1
ATOM 3254 C CA . ASN A 1 408 ? -51.375 -1.493 14.828 1 95.5 408 ASN A CA 1
ATOM 3255 C C . ASN A 1 408 ? -52.719 -1.194 14.148 1 95.5 408 ASN A C 1
ATOM 3257 O O . ASN A 1 408 ? -53.781 -1.367 14.742 1 95.5 408 ASN A O 1
ATOM 3261 N N . GLU A 1 409 ? -52.625 -0.799 12.961 1 95.44 409 GLU A N 1
ATOM 3262 C CA . GLU A 1 409 ? -53.844 -0.525 12.195 1 95.44 409 GLU A CA 1
ATOM 3263 C C . GLU A 1 409 ? -54.656 -1.801 11.969 1 95.44 409 GLU A C 1
ATOM 3265 O O . GLU A 1 409 ? -55.875 -1.79 12.062 1 95.44 409 GLU A O 1
ATOM 3270 N N . ILE A 1 410 ? -54 -2.818 11.734 1 95 410 ILE A N 1
ATOM 3271 C CA . ILE A 1 410 ? -54.656 -4.098 11.516 1 95 410 ILE A CA 1
ATOM 3272 C C . ILE A 1 410 ? -55.312 -4.566 12.805 1 95 410 ILE A C 1
ATOM 3274 O O . ILE A 1 410 ? -56.438 -5.055 12.789 1 95 410 ILE A O 1
ATOM 3278 N N . GLU A 1 411 ? -54.625 -4.355 13.898 1 95.5 411 GLU A N 1
ATOM 3279 C CA . GLU A 1 411 ? -55.219 -4.711 15.188 1 95.5 411 GLU A CA 1
ATOM 3280 C C . GLU A 1 411 ? -56.469 -3.887 15.477 1 95.5 411 GLU A C 1
ATOM 3282 O O . GLU A 1 411 ? -57.469 -4.422 15.945 1 95.5 411 GLU A O 1
ATOM 3287 N N . ASN A 1 412 ? -56.469 -2.646 15.148 1 96.44 412 ASN A N 1
ATOM 3288 C CA . ASN A 1 412 ? -57.625 -1.777 15.312 1 96.44 412 ASN A CA 1
ATOM 3289 C C . ASN A 1 412 ? -58.781 -2.207 14.406 1 96.44 412 ASN A C 1
ATOM 3291 O O . ASN A 1 412 ? -59.938 -2.25 14.836 1 96.44 412 ASN A O 1
ATOM 3295 N N . ASN A 1 413 ? -58.438 -2.547 13.219 1 95.62 413 ASN A N 1
ATOM 3296 C CA . ASN A 1 413 ? -59.469 -3.006 12.281 1 95.62 413 ASN A CA 1
ATOM 3297 C C . ASN A 1 413 ? -60.094 -4.305 12.758 1 95.62 413 ASN A C 1
ATOM 3299 O O . ASN A 1 413 ? -61.312 -4.469 12.641 1 95.62 413 ASN A O 1
ATOM 3303 N N . ASN A 1 414 ? -59.281 -5.109 13.312 1 95.94 414 ASN A N 1
ATOM 3304 C CA . ASN A 1 414 ? -59.812 -6.359 13.836 1 95.94 414 ASN A CA 1
ATOM 3305 C C . ASN A 1 414 ? -60.781 -6.117 15 1 95.94 414 ASN A C 1
ATOM 3307 O O . ASN A 1 414 ? -61.812 -6.789 15.117 1 95.94 414 ASN A O 1
ATOM 3311 N N . TYR A 1 415 ? -60.5 -5.105 15.766 1 96.12 415 TYR A N 1
ATOM 3312 C CA . TYR A 1 415 ? -61.406 -4.727 16.859 1 96.12 415 TYR A CA 1
ATOM 3313 C C . TYR A 1 415 ? -62.719 -4.176 16.328 1 96.12 415 TYR A C 1
ATOM 3315 O O . TYR A 1 415 ? -63.781 -4.562 16.812 1 96.12 415 TYR A O 1
ATOM 3323 N N . VAL A 1 416 ? -62.656 -3.385 15.383 1 96.38 416 VAL A N 1
ATOM 3324 C CA . VAL A 1 416 ? -63.844 -2.785 14.781 1 96.38 416 VAL A CA 1
ATOM 3325 C C . VAL A 1 416 ? -64.688 -3.871 14.133 1 96.38 416 VAL A C 1
ATOM 3327 O O . VAL A 1 416 ? -65.938 -3.889 14.297 1 96.38 416 VAL A O 1
ATOM 3330 N N . ILE A 1 417 ? -64.062 -4.746 13.516 1 96 417 ILE A N 1
ATOM 3331 C CA . ILE A 1 417 ? -64.75 -5.836 12.852 1 96 417 ILE A CA 1
ATOM 3332 C C . ILE A 1 417 ? -65.5 -6.695 13.883 1 96 417 ILE A C 1
ATOM 3334 O O . ILE A 1 417 ? -66.625 -7.008 13.727 1 96 417 ILE A O 1
ATOM 3338 N N . ALA A 1 418 ? -64.812 -6.984 14.961 1 96.12 418 ALA A N 1
ATOM 3339 C CA . ALA A 1 418 ? -65.438 -7.781 16.031 1 96.12 418 ALA A CA 1
ATOM 3340 C C . ALA A 1 418 ? -66.625 -7.059 16.641 1 96.12 418 ALA A C 1
ATOM 3342 O O . ALA A 1 418 ? -67.688 -7.676 16.891 1 96.12 418 ALA A O 1
ATOM 3343 N N . HIS A 1 419 ? -66.562 -5.801 16.766 1 96.5 419 HIS A N 1
ATOM 3344 C CA . HIS A 1 419 ? -67.688 -4.996 17.328 1 96.5 419 HIS A CA 1
ATOM 3345 C C . HIS A 1 419 ? -68.875 -4.945 16.375 1 96.5 419 HIS A C 1
ATOM 3347 O O . HIS A 1 419 ? -70 -5.129 16.812 1 96.5 419 HIS A O 1
ATOM 3353 N N . LEU A 1 420 ? -68.625 -4.797 15.141 1 95.38 420 LEU A N 1
ATOM 3354 C CA . LEU A 1 420 ? -69.688 -4.723 14.156 1 95.38 420 LEU A CA 1
ATOM 3355 C C . LEU A 1 420 ? -70.375 -6.066 14.008 1 95.38 420 LEU A C 1
ATOM 3357 O O . LEU A 1 420 ? -71.625 -6.121 13.859 1 95.38 420 LEU A O 1
ATOM 3361 N N . GLN A 1 421 ? -69.625 -7.113 14.156 1 95.62 421 GLN A N 1
ATOM 3362 C CA . GLN A 1 421 ? -70.188 -8.445 14.094 1 95.62 421 GLN A CA 1
ATOM 3363 C C . GLN A 1 421 ? -71.125 -8.695 15.289 1 95.62 421 GLN A C 1
ATOM 3365 O O . GLN A 1 421 ? -72.25 -9.234 15.141 1 95.62 421 GLN A O 1
ATOM 3370 N N . THR A 1 422 ? -70.75 -8.234 16.438 1 96.06 422 THR A N 1
ATOM 3371 C CA . THR A 1 422 ? -71.562 -8.367 17.641 1 96.06 422 THR A CA 1
ATOM 3372 C C . THR A 1 422 ? -72.875 -7.531 17.531 1 96.06 422 THR A C 1
ATOM 3374 O O . THR A 1 422 ? -73.938 -8 17.875 1 96.06 422 THR A O 1
ATOM 3377 N N . GLU A 1 423 ? -72.688 -6.375 17.016 1 95.94 423 GLU A N 1
ATOM 3378 C CA . GLU A 1 423 ? -73.875 -5.488 16.828 1 95.94 423 GLU A CA 1
ATOM 3379 C C . GLU A 1 423 ? -74.812 -6.078 15.828 1 95.94 423 GLU A C 1
ATOM 3381 O O . GLU A 1 423 ? -76.062 -6.055 16.062 1 95.94 423 GLU A O 1
ATOM 3386 N N . ASN A 1 424 ? -74.375 -6.602 14.781 1 95.25 424 ASN A N 1
ATOM 3387 C CA . ASN A 1 424 ? -75.188 -7.234 13.773 1 95.25 424 ASN A CA 1
ATOM 3388 C C . ASN A 1 424 ? -76 -8.422 14.359 1 95.25 424 ASN A C 1
ATOM 3390 O O . ASN A 1 424 ? -77.188 -8.594 14.086 1 95.25 424 ASN A O 1
ATOM 3394 N N . GLN A 1 425 ? -75.375 -9.125 15.234 1 95.06 425 GLN A N 1
ATOM 3395 C CA . GLN A 1 425 ? -76 -10.258 15.875 1 95.06 425 GLN A CA 1
ATOM 3396 C C . GLN A 1 425 ? -77.125 -9.797 16.812 1 95.06 425 GLN A C 1
ATOM 3398 O O . GLN A 1 425 ? -78.188 -10.375 16.844 1 95.06 425 GLN A O 1
ATOM 3403 N N . GLN A 1 426 ? -76.938 -8.727 17.547 1 95.31 426 GLN A N 1
ATOM 3404 C CA . GLN A 1 426 ? -77.938 -8.172 18.438 1 95.31 426 GLN A CA 1
ATOM 3405 C C . GLN A 1 426 ? -79.125 -7.645 17.672 1 95.31 426 GLN A C 1
ATOM 3407 O O . GLN A 1 426 ? -80.25 -7.852 18.078 1 95.31 426 GLN A O 1
ATOM 3412 N N . LEU A 1 427 ? -78.875 -7.051 16.547 1 94.69 427 LEU A N 1
ATOM 3413 C CA . LEU A 1 427 ? -79.938 -6.539 15.719 1 94.69 427 LEU A CA 1
ATOM 3414 C C . LEU A 1 427 ? -80.75 -7.68 15.125 1 94.69 427 LEU A C 1
ATOM 3416 O O . LEU A 1 427 ? -82 -7.609 15.086 1 94.69 427 LEU A O 1
ATOM 3420 N N . GLN A 1 428 ? -80.125 -8.727 14.82 1 95.12 428 GLN A N 1
ATOM 3421 C CA . GLN A 1 428 ? -80.812 -9.891 14.312 1 95.12 428 GLN A CA 1
ATOM 3422 C C . GLN A 1 428 ? -81.688 -10.531 15.391 1 95.12 428 GLN A C 1
ATOM 3424 O O . GLN A 1 428 ? -82.812 -10.914 15.133 1 95.12 428 GLN A O 1
ATOM 3429 N N . ASP A 1 429 ? -81.25 -10.531 16.609 1 94.75 429 ASP A N 1
ATOM 3430 C CA . ASP A 1 429 ? -82 -11.047 17.719 1 94.75 429 ASP A CA 1
ATOM 3431 C C . ASP A 1 429 ? -83.25 -10.18 17.984 1 94.75 429 ASP A C 1
ATOM 3433 O O . ASP A 1 429 ? -84.375 -10.695 18.25 1 94.75 429 ASP A O 1
ATOM 3437 N N . SER A 1 430 ? -83.062 -8.922 17.891 1 95.06 430 SER A N 1
ATOM 3438 C CA . SER A 1 430 ? -84.188 -7.996 18.062 1 95.06 430 SER A CA 1
ATOM 3439 C C . SER A 1 430 ? -85.25 -8.188 16.984 1 95.06 430 SER A C 1
ATOM 3441 O O . SER A 1 430 ? -86.438 -8.164 17.266 1 95.06 430 SER A O 1
ATOM 3443 N N . ILE A 1 431 ? -84.75 -8.391 15.828 1 94.69 431 ILE A N 1
ATOM 3444 C CA . ILE A 1 431 ? -85.688 -8.617 14.711 1 94.69 431 ILE A CA 1
ATOM 3445 C C . ILE A 1 431 ? -86.5 -9.898 14.953 1 94.69 431 ILE A C 1
ATOM 3447 O O . ILE A 1 431 ? -87.688 -9.93 14.766 1 94.69 431 ILE A O 1
ATOM 3451 N N . ASP A 1 432 ? -85.938 -10.938 15.469 1 94.25 432 ASP A N 1
ATOM 3452 C CA . ASP A 1 432 ? -86.625 -12.188 15.758 1 94.25 432 ASP A CA 1
ATOM 3453 C C . ASP A 1 432 ? -87.625 -12 16.859 1 94.25 432 ASP A C 1
ATOM 3455 O O . ASP A 1 432 ? -88.75 -12.516 16.75 1 94.25 432 ASP A O 1
ATOM 3459 N N . LYS A 1 433 ? -87.438 -11.195 17.844 1 94.88 433 LYS A N 1
ATOM 3460 C CA . LYS A 1 433 ? -88.375 -10.914 18.922 1 94.88 433 LYS A CA 1
ATOM 3461 C C . LYS A 1 433 ? -89.562 -10.133 18.391 1 94.88 433 LYS A C 1
ATOM 3463 O O . LYS A 1 433 ? -90.688 -10.438 18.734 1 94.88 433 LYS A O 1
ATOM 3468 N N . LEU A 1 434 ? -89.25 -9.219 17.516 1 93.56 434 LEU A N 1
ATOM 3469 C CA . LEU A 1 434 ? -90.312 -8.414 16.953 1 93.56 434 LEU A CA 1
ATOM 3470 C C . LEU A 1 434 ? -91.188 -9.258 16.047 1 93.56 434 LEU A C 1
ATOM 3472 O O . LEU A 1 434 ? -92.438 -9.117 16.062 1 93.56 434 LEU A O 1
ATOM 3476 N N . ASN A 1 435 ? -90.562 -10.133 15.375 1 93.56 435 ASN A N 1
ATOM 3477 C CA . ASN A 1 435 ? -91.375 -11.039 14.547 1 93.56 435 ASN A CA 1
ATOM 3478 C C . ASN A 1 435 ? -92.25 -11.938 15.398 1 93.56 435 ASN A C 1
ATOM 3480 O O . ASN A 1 435 ? -93.375 -12.18 15.039 1 93.56 435 ASN A O 1
ATOM 3484 N N . TRP A 1 436 ? -91.812 -12.32 16.562 1 94.56 436 TRP A N 1
ATOM 3485 C CA . TRP A 1 436 ? -92.625 -13.109 17.484 1 94.56 436 TRP A CA 1
ATOM 3486 C C . TRP A 1 436 ? -93.812 -12.281 18.016 1 94.56 436 TRP A C 1
ATOM 3488 O O . TRP A 1 436 ? -94.938 -12.75 18.047 1 94.56 436 TRP A O 1
ATOM 3498 N N . GLN A 1 437 ? -93.562 -11.117 18.312 1 93.56 437 GLN A N 1
ATOM 3499 C CA . GLN A 1 437 ? -94.625 -10.227 18.812 1 93.56 437 GLN A CA 1
ATOM 3500 C C . GLN A 1 437 ? -95.688 -9.984 17.734 1 93.56 437 GLN A C 1
ATOM 3502 O O . GLN A 1 437 ? -96.875 -9.969 18.031 1 93.56 437 GLN A O 1
ATOM 3507 N N . ILE A 1 438 ? -95.188 -9.805 16.562 1 93 438 ILE A N 1
ATOM 3508 C CA . ILE A 1 438 ? -96.062 -9.594 15.461 1 93 438 ILE A CA 1
ATOM 3509 C C . ILE A 1 438 ? -96.938 -10.836 15.266 1 93 438 ILE A C 1
ATOM 3511 O O . ILE A 1 438 ? -98.188 -10.742 15.086 1 93 438 ILE A O 1
ATOM 3515 N N . GLU A 1 439 ? -96.375 -11.977 15.375 1 92.06 439 GLU A N 1
ATOM 3516 C CA . GLU A 1 439 ? -97.188 -13.211 15.25 1 92.06 439 GLU A CA 1
ATOM 3517 C C . GLU A 1 439 ? -98.188 -13.328 16.359 1 92.06 439 GLU A C 1
ATOM 3519 O O . GLU A 1 439 ? -99.375 -13.703 16.109 1 92.06 439 GLU A O 1
ATOM 3524 N N . GLU A 1 440 ? -97.875 -12.961 17.547 1 91.88 440 GLU A N 1
ATOM 3525 C CA . GLU A 1 440 ? -98.812 -13 18.672 1 91.88 440 GLU A CA 1
ATOM 3526 C C . GLU A 1 440 ? -99.938 -12.008 18.469 1 91.88 440 GLU A C 1
ATOM 3528 O O . GLU A 1 440 ? -101.125 -12.336 18.703 1 91.88 440 GLU A O 1
ATOM 3533 N N . LEU A 1 441 ? -99.625 -10.867 17.969 1 90.19 441 LEU A N 1
ATOM 3534 C CA . LEU A 1 441 ? -100.625 -9.859 17.719 1 90.19 441 LEU A CA 1
ATOM 3535 C C . LEU A 1 441 ? -101.562 -10.273 16.578 1 90.19 441 LEU A C 1
ATOM 3537 O O . LEU A 1 441 ? -102.812 -10.047 16.641 1 90.19 441 LEU A O 1
ATOM 3541 N N . LEU A 1 442 ? -101.062 -10.898 15.641 1 89.94 442 LEU A N 1
ATOM 3542 C CA . LEU A 1 442 ? -101.875 -11.391 14.539 1 89.94 442 LEU A CA 1
ATOM 3543 C C . LEU A 1 442 ? -102.812 -12.484 15.023 1 89.94 442 LEU A C 1
ATOM 3545 O O . LEU A 1 442 ? -104 -12.516 14.633 1 89.94 442 LEU A O 1
ATOM 3549 N N . ASN A 1 443 ? -102.375 -13.32 15.914 1 90.06 443 ASN A N 1
ATOM 3550 C CA . ASN A 1 443 ? -103.188 -14.344 16.484 1 90.06 443 ASN A CA 1
ATOM 3551 C C . ASN A 1 443 ? -104.312 -13.742 17.359 1 90.06 443 ASN A C 1
ATOM 3553 O O . ASN A 1 443 ? -105.438 -14.156 17.281 1 90.06 443 ASN A O 1
ATOM 3557 N N . THR A 1 444 ? -103.938 -12.82 18.062 1 89.88 444 THR A N 1
ATOM 3558 C CA . THR A 1 444 ? -104.938 -12.141 18.891 1 89.88 444 THR A CA 1
ATOM 3559 C C . THR A 1 444 ? -105.938 -11.438 18.031 1 89.88 444 THR A C 1
ATOM 3561 O O . THR A 1 444 ? -107.125 -11.484 18.312 1 89.88 444 THR A O 1
ATOM 3564 N N . LYS A 1 445 ? -105.5 -10.82 17.016 1 86.38 445 LYS A N 1
ATOM 3565 C CA . LYS A 1 445 ? -106.438 -10.164 16.094 1 86.38 445 LYS A CA 1
ATOM 3566 C C . LYS A 1 445 ? -107.438 -11.172 15.484 1 86.38 445 LYS A C 1
ATOM 3568 O O . LYS A 1 445 ? -108.625 -10.898 15.414 1 86.38 445 LYS A O 1
ATOM 3573 N N . LYS A 1 446 ? -107 -12.266 15.117 1 86.19 446 LYS A N 1
ATOM 3574 C CA . LYS A 1 446 ? -107.875 -13.305 14.562 1 86.19 446 LYS A CA 1
ATOM 3575 C C . LYS A 1 446 ? -108.875 -13.773 15.594 1 86.19 446 LYS A C 1
ATOM 3577 O O . LYS A 1 446 ? -110.062 -13.93 15.281 1 86.19 446 LYS A O 1
ATOM 3582 N N . THR A 1 447 ? -108.438 -13.922 16.828 1 87.75 447 THR A N 1
ATOM 3583 C CA . THR A 1 447 ? -109.375 -14.359 17.891 1 87.75 447 THR A CA 1
ATOM 3584 C C . THR A 1 447 ? -110.438 -13.305 18.172 1 87.75 447 THR A C 1
ATOM 3586 O O . THR A 1 447 ? -111.562 -13.625 18.312 1 87.75 447 THR A O 1
ATOM 3589 N N . LEU A 1 448 ? -110 -12.133 18.172 1 86.12 448 LEU A N 1
ATOM 3590 C CA . LEU A 1 448 ? -110.938 -11.055 18.406 1 86.12 448 LEU A CA 1
ATOM 3591 C C . LEU A 1 448 ? -111.938 -10.953 17.266 1 86.12 448 LEU A C 1
ATOM 3593 O O . LEU A 1 448 ? -113.125 -10.734 17.484 1 86.12 448 LEU A O 1
ATOM 3597 N N . LYS A 1 449 ? -111.562 -11.148 16.078 1 84.5 449 LYS A N 1
ATOM 3598 C CA . LYS A 1 449 ? -112.5 -11.125 14.93 1 84.5 449 LYS A CA 1
ATOM 3599 C C . LYS A 1 449 ? -113.5 -12.258 15.008 1 84.5 449 LYS A C 1
ATOM 3601 O O . LYS A 1 449 ? -114.688 -12.062 14.734 1 84.5 449 LYS A O 1
ATOM 3606 N N . ARG A 1 450 ? -113.062 -13.398 15.492 1 85.56 450 ARG A N 1
ATOM 3607 C CA . ARG A 1 450 ? -114 -14.531 15.633 1 85.56 450 ARG A CA 1
ATOM 3608 C C . ARG A 1 450 ? -115 -14.281 16.734 1 85.56 450 ARG A C 1
ATOM 3610 O O . ARG A 1 450 ? -116.188 -14.562 16.547 1 85.56 450 ARG A O 1
ATOM 3617 N N . LEU A 1 451 ? -114.562 -13.742 17.781 1 84.06 451 LEU A N 1
ATOM 3618 C CA . LEU A 1 451 ? -115.438 -13.445 18.891 1 84.06 451 LEU A CA 1
ATOM 3619 C C . LEU A 1 451 ? -116.5 -12.383 18.484 1 84.06 451 LEU A C 1
ATOM 3621 O O . LEU A 1 451 ? -117.688 -12.508 18.781 1 84.06 451 LEU A O 1
ATOM 3625 N N . CYS A 1 452 ? -116.062 -11.469 17.766 1 82.62 452 CYS A N 1
ATOM 3626 C CA . CYS A 1 452 ? -117 -10.422 17.297 1 82.62 452 CYS A CA 1
ATOM 3627 C C . CYS A 1 452 ? -118 -11 16.328 1 82.62 452 CYS A C 1
ATOM 3629 O O . CYS A 1 452 ? -119.188 -10.664 16.422 1 82.62 452 CYS A O 1
ATOM 3631 N N . ARG A 1 453 ? -117.625 -11.859 15.516 1 82.75 453 ARG A N 1
ATOM 3632 C CA . ARG A 1 453 ? -118.562 -12.484 14.594 1 82.75 453 ARG A CA 1
ATOM 3633 C C . ARG A 1 453 ? -119.625 -13.32 15.344 1 82.75 453 ARG A C 1
ATOM 3635 O O . ARG A 1 453 ? -120.812 -13.289 15.016 1 82.75 453 ARG A O 1
ATOM 3642 N N . LYS A 1 454 ? -119.188 -13.961 16.406 1 83.62 454 LYS A N 1
ATOM 3643 C CA . LYS A 1 454 ? -120.062 -14.781 17.188 1 83.62 454 LYS A CA 1
ATOM 3644 C C . LYS A 1 454 ? -121.062 -13.906 17.938 1 83.62 454 LYS A C 1
ATOM 3646 O O . LYS A 1 454 ? -122.312 -14.211 17.969 1 83.62 454 LYS A O 1
ATOM 3651 N N . VAL A 1 455 ? -120.625 -12.852 18.406 1 82.5 455 VAL A N 1
ATOM 3652 C CA . VAL A 1 455 ? -121.5 -11.961 19.156 1 82.5 455 VAL A CA 1
ATOM 3653 C C . VAL A 1 455 ? -122.5 -11.266 18.203 1 82.5 455 VAL A C 1
ATOM 3655 O O . VAL A 1 455 ? -123.688 -11.148 18.5 1 82.5 455 VAL A O 1
ATOM 3658 N N . LEU A 1 456 ? -122.125 -11.008 17.078 1 81 456 LEU A N 1
ATOM 3659 C CA . LEU A 1 456 ? -123 -10.367 16.094 1 81 456 LEU A CA 1
ATOM 3660 C C . LEU A 1 456 ? -124 -11.344 15.57 1 81 456 LEU A C 1
ATOM 3662 O O . LEU A 1 456 ? -125.188 -10.977 15.383 1 81 456 LEU A O 1
ATOM 3666 N N . LYS A 1 457 ? -123.625 -12.57 15.43 1 80.81 457 LYS A N 1
ATOM 3667 C CA . LYS A 1 457 ? -124.625 -13.57 15 1 80.81 457 LYS A CA 1
ATOM 3668 C C . LYS A 1 457 ? -125.625 -13.805 16.094 1 80.81 457 LYS A C 1
ATOM 3670 O O . LYS A 1 457 ? -126.812 -13.922 15.789 1 80.81 457 LYS A O 1
ATOM 3675 N N . LYS A 1 458 ? -125.188 -13.867 17.297 1 81.12 458 LYS A N 1
ATOM 3676 C CA . LYS A 1 458 ? -126.188 -14.039 18.391 1 81.12 458 LYS A CA 1
ATOM 3677 C C . LYS A 1 458 ? -127.062 -12.82 18.516 1 81.12 458 LYS A C 1
ATOM 3679 O O . LYS A 1 458 ? -128.25 -12.953 18.75 1 81.12 458 LYS A O 1
ATOM 3684 N N . LEU A 1 459 ? -126.562 -11.703 18.25 1 78 459 LEU A N 1
ATOM 3685 C CA . LEU A 1 459 ? -127.375 -10.484 18.297 1 78 459 LEU A CA 1
ATOM 3686 C C . LEU A 1 459 ? -128.375 -10.461 17.141 1 78 459 LEU A C 1
ATOM 3688 O O . LEU A 1 459 ? -129.5 -10.086 17.344 1 78 459 LEU A O 1
ATOM 3692 N N . PHE A 1 460 ? -128 -10.961 16.031 1 78.12 460 PHE A N 1
ATOM 3693 C CA . PHE A 1 460 ? -128.875 -11.016 14.891 1 78.12 460 PHE A CA 1
ATOM 3694 C C . PHE A 1 460 ? -130 -12.07 15.102 1 78.12 460 PHE A C 1
ATOM 3696 O O . PHE A 1 460 ? -131.125 -11.852 14.781 1 78.12 460 PHE A O 1
ATOM 3703 N N . ARG A 1 461 ? -129.625 -13.18 15.68 1 77.56 461 ARG A N 1
ATOM 3704 C CA . ARG A 1 461 ? -130.625 -14.203 15.961 1 77.56 461 ARG A CA 1
ATOM 3705 C C . ARG A 1 461 ? -131.625 -13.734 17.031 1 77.56 461 ARG A C 1
ATOM 3707 O O . ARG A 1 461 ? -132.875 -13.977 16.938 1 77.56 461 ARG A O 1
ATOM 3714 N N . LEU A 1 462 ? -131.25 -13.125 17.953 1 77.19 462 LEU A N 1
ATOM 3715 C CA . LEU A 1 462 ? -132.125 -12.625 18.984 1 77.19 462 LEU A CA 1
ATOM 3716 C C . LEU A 1 462 ? -133 -11.539 18.438 1 77.19 462 LEU A C 1
ATOM 3718 O O . LEU A 1 462 ? -134.25 -11.453 18.812 1 77.19 462 LEU A O 1
ATOM 3722 N N . LYS A 1 463 ? -132.625 -10.828 17.531 1 70.88 463 LYS A N 1
ATOM 3723 C CA . LYS A 1 463 ? -133.5 -9.828 16.906 1 70.88 463 LYS A CA 1
ATOM 3724 C C . LYS A 1 463 ? -134.5 -10.477 15.961 1 70.88 463 LYS A C 1
ATOM 3726 O O . LYS A 1 463 ? -135.75 -10.062 15.898 1 70.88 463 LYS A O 1
ATOM 3731 N N . LEU A 1 464 ? -134.25 -11.539 15.273 1 72.56 464 LEU A N 1
ATOM 3732 C CA . LEU A 1 464 ? -135.125 -12.242 14.422 1 72.56 464 LEU A CA 1
ATOM 3733 C C . LEU A 1 464 ? -136.125 -13.023 15.266 1 72.56 464 LEU A C 1
ATOM 3735 O O . LEU A 1 464 ? -137.375 -13.102 14.914 1 72.56 464 LEU A O 1
ATOM 3739 N N . ASP A 1 465 ? -135.75 -13.664 16.266 1 74.06 465 ASP A N 1
ATOM 3740 C CA . ASP A 1 465 ? -136.75 -14.359 17.141 1 74.06 465 ASP A CA 1
ATOM 3741 C C . ASP A 1 465 ? -137.625 -13.367 17.828 1 74.06 465 ASP A C 1
ATOM 3743 O O . ASP A 1 465 ? -138.875 -13.68 18.062 1 74.06 465 ASP A O 1
ATOM 3747 N N . THR A 1 466 ? -137.25 -12.352 18.172 1 68.06 466 THR A N 1
ATOM 3748 C CA . THR A 1 466 ? -138.25 -11.352 18.734 1 68.06 466 THR A CA 1
ATOM 3749 C C . THR A 1 466 ? -139.125 -10.805 17.656 1 68.06 466 THR A C 1
ATOM 3751 O O . THR A 1 466 ? -140.25 -10.492 17.938 1 68.06 466 THR A O 1
ATOM 3754 N N . ASP A 1 467 ? -138.75 -10.75 16.484 1 61.72 467 ASP A N 1
ATOM 3755 C CA . ASP A 1 467 ? -139.625 -10.273 15.43 1 61.72 467 ASP A CA 1
ATOM 3756 C C . ASP A 1 467 ? -140.625 -11.375 14.984 1 61.72 467 ASP A C 1
ATOM 3758 O O . ASP A 1 467 ? -141.75 -11.086 14.531 1 61.72 467 ASP A O 1
ATOM 3762 N N . LYS A 1 468 ? -140.375 -12.633 15 1 61.19 468 LYS A N 1
ATOM 3763 C CA . LYS A 1 468 ? -141.375 -13.703 14.703 1 61.19 468 LYS A CA 1
ATOM 3764 C C . LYS A 1 468 ? -142.375 -13.914 15.852 1 61.19 468 LYS A C 1
ATOM 3766 O O . LYS A 1 468 ? -143.5 -14.312 15.641 1 61.19 468 LYS A O 1
ATOM 3771 N N . ARG A 1 469 ? -142.25 -14.125 16.969 1 58.25 469 ARG A N 1
ATOM 3772 C CA . ARG A 1 469 ? -143.25 -14.234 18.047 1 58.25 469 ARG A CA 1
ATOM 3773 C C . ARG A 1 469 ? -144.125 -13.039 18.047 1 58.25 469 ARG A C 1
ATOM 3775 O O . ARG A 1 469 ? -145.25 -13.109 18.594 1 58.25 469 ARG A O 1
ATOM 3782 N N . TYR A 1 470 ? -143.875 -11.922 17.672 1 57.97 470 TYR A N 1
ATOM 3783 C CA . TYR A 1 470 ? -144.75 -10.836 17.5 1 57.97 470 TYR A CA 1
ATOM 3784 C C . TYR A 1 470 ? -145.75 -11.094 16.312 1 57.97 470 TYR A C 1
ATOM 3786 O O . TYR A 1 470 ? -146.75 -10.531 16.219 1 57.97 470 TYR A O 1
ATOM 3794 N N . ARG A 1 471 ? -145.375 -11.82 15.227 1 60.41 471 ARG A N 1
ATOM 3795 C CA . ARG A 1 471 ? -146.25 -12.156 14.172 1 60.41 471 ARG A CA 1
ATOM 3796 C C . ARG A 1 471 ? -147.125 -13.336 14.586 1 60.41 471 ARG A C 1
ATOM 3798 O O . ARG A 1 471 ? -148.25 -13.531 14.031 1 60.41 471 ARG A O 1
ATOM 3805 N N . ASP A 1 472 ? -146.75 -14.422 15.227 1 55.28 472 ASP A N 1
ATOM 3806 C CA . ASP A 1 472 ? -147.625 -15.508 15.609 1 55.28 472 ASP A CA 1
ATOM 3807 C C . ASP A 1 472 ? -148.5 -15.086 16.766 1 55.28 472 ASP A C 1
ATOM 3809 O O . ASP A 1 472 ? -149.375 -15.852 17.188 1 55.28 472 ASP A O 1
ATOM 3813 N N . HIS A 1 473 ? -148.25 -14.367 17.594 1 36.5 473 HIS A N 1
ATOM 3814 C CA . HIS A 1 473 ? -149.375 -13.812 18.406 1 36.5 473 HIS A CA 1
ATOM 3815 C C . HIS A 1 473 ? -150 -12.609 17.734 1 36.5 473 HIS A C 1
ATOM 3817 O O . HIS A 1 473 ? -149.25 -11.688 17.312 1 36.5 473 HIS A O 1
ATOM 3823 N N . MET B 1 1 ? 15.422 -20.125 16.922 1 91 1 MET B N 1
ATOM 3824 C CA . MET B 1 1 ? 14.977 -19.656 15.609 1 91 1 MET B CA 1
ATOM 3825 C C . MET B 1 1 ? 13.703 -20.359 15.172 1 91 1 MET B C 1
ATOM 3827 O O . MET B 1 1 ? 13.602 -21.578 15.273 1 91 1 MET B O 1
ATOM 3831 N N . LYS B 1 2 ? 12.68 -19.656 14.859 1 96.19 2 LYS B N 1
ATOM 3832 C CA . LYS B 1 2 ? 11.43 -20.219 14.367 1 96.19 2 LYS B CA 1
ATOM 3833 C C . LYS B 1 2 ? 11.047 -19.609 13.016 1 96.19 2 LYS B C 1
ATOM 3835 O O . LYS B 1 2 ? 11.094 -18.406 12.836 1 96.19 2 LYS B O 1
ATOM 3840 N N . ILE B 1 3 ? 10.734 -20.5 12.117 1 98.19 3 ILE B N 1
ATOM 3841 C CA . ILE B 1 3 ? 10.32 -20.109 10.781 1 98.19 3 ILE B CA 1
ATOM 3842 C C . ILE B 1 3 ? 8.914 -20.625 10.492 1 98.19 3 ILE B C 1
ATOM 3844 O O . ILE B 1 3 ? 8.648 -21.812 10.664 1 98.19 3 ILE B O 1
ATOM 3848 N N . VAL B 1 4 ? 8.023 -19.75 10.125 1 98.44 4 VAL B N 1
ATOM 3849 C CA . VAL B 1 4 ? 6.684 -20.156 9.719 1 98.44 4 VAL B CA 1
ATOM 3850 C C . VAL B 1 4 ? 6.617 -20.266 8.195 1 98.44 4 VAL B C 1
ATOM 3852 O O . VAL B 1 4 ? 7.004 -19.344 7.48 1 98.44 4 VAL B O 1
ATOM 3855 N N . ILE B 1 5 ? 6.172 -21.406 7.719 1 98.44 5 ILE B N 1
ATOM 3856 C CA . ILE B 1 5 ? 5.98 -21.625 6.289 1 98.44 5 ILE B CA 1
ATOM 3857 C C . ILE B 1 5 ? 4.496 -21.828 5.992 1 98.44 5 ILE B C 1
ATOM 3859 O O . ILE B 1 5 ? 3.863 -22.719 6.551 1 98.44 5 ILE B O 1
ATOM 3863 N N . ASP B 1 6 ? 3.928 -20.953 5.16 1 97.25 6 ASP B N 1
ATOM 3864 C CA . ASP B 1 6 ? 2.555 -21.156 4.703 1 97.25 6 ASP B CA 1
ATOM 3865 C C . ASP B 1 6 ? 2.494 -22.188 3.58 1 97.25 6 ASP B C 1
ATOM 3867 O O . ASP B 1 6 ? 2.965 -21.938 2.469 1 97.25 6 ASP B O 1
ATOM 3871 N N . GLY B 1 7 ? 1.872 -23.344 3.855 1 96.75 7 GLY B N 1
ATOM 3872 C CA . GLY B 1 7 ? 1.763 -24.406 2.877 1 96.75 7 GLY B CA 1
ATOM 3873 C C . GLY B 1 7 ? 0.63 -24.203 1.89 1 96.75 7 GLY B C 1
ATOM 3874 O O . GLY B 1 7 ? 0.012 -25.172 1.434 1 96.75 7 GLY B O 1
ATOM 3875 N N . ILE B 1 8 ? 0.336 -22.984 1.483 1 95.12 8 ILE B N 1
ATOM 3876 C CA . ILE B 1 8 ? -0.846 -22.625 0.712 1 95.12 8 ILE B CA 1
ATOM 3877 C C . ILE B 1 8 ? -0.806 -23.297 -0.652 1 95.12 8 ILE B C 1
ATOM 3879 O O . ILE B 1 8 ? -1.849 -23.672 -1.201 1 95.12 8 ILE B O 1
ATOM 3883 N N . PHE B 1 9 ? 0.352 -23.516 -1.184 1 96.44 9 PHE B N 1
ATOM 3884 C CA . PHE B 1 9 ? 0.393 -24.047 -2.547 1 96.44 9 PHE B CA 1
ATOM 3885 C C . PHE B 1 9 ? -0.018 -25.5 -2.58 1 96.44 9 PHE B C 1
ATOM 3887 O O . PHE B 1 9 ? -0.547 -25.984 -3.586 1 96.44 9 PHE B O 1
ATOM 3894 N N . PHE B 1 10 ? 0.211 -26.219 -1.533 1 95.88 10 PHE B N 1
ATOM 3895 C CA . PHE B 1 10 ? -0.237 -27.594 -1.473 1 95.88 10 PHE B CA 1
ATOM 3896 C C . PHE B 1 10 ? -1.754 -27.688 -1.601 1 95.88 10 PHE B C 1
ATOM 3898 O O . PHE B 1 10 ? -2.287 -28.688 -2.072 1 95.88 10 PHE B O 1
ATOM 3905 N N . HIS B 1 11 ? -2.385 -26.625 -1.211 1 92.19 11 HIS B N 1
ATOM 3906 C CA . HIS B 1 11 ? -3.838 -26.547 -1.307 1 92.19 11 HIS B CA 1
ATOM 3907 C C . HIS B 1 11 ? -4.277 -26.125 -2.707 1 92.19 11 HIS B C 1
ATOM 3909 O O . HIS B 1 11 ? -5.34 -26.547 -3.176 1 92.19 11 HIS B O 1
ATOM 3915 N N . ILE B 1 12 ? -3.492 -25.406 -3.369 1 90.88 12 ILE B N 1
ATOM 3916 C CA . ILE B 1 12 ? -3.854 -24.797 -4.648 1 90.88 12 ILE B CA 1
ATOM 3917 C C . ILE B 1 12 ? -3.67 -25.828 -5.77 1 90.88 12 ILE B C 1
ATOM 3919 O O . ILE B 1 12 ? -4.551 -25.984 -6.617 1 90.88 12 ILE B O 1
ATOM 3923 N N . ALA B 1 13 ? -2.482 -26.469 -5.781 1 88.88 13 ALA B N 1
ATOM 3924 C CA . ALA B 1 13 ? -2.188 -27.359 -6.898 1 88.88 13 ALA B CA 1
ATOM 3925 C C . ALA B 1 13 ? -1.092 -28.359 -6.527 1 88.88 13 ALA B C 1
ATOM 3927 O O . ALA B 1 13 ? -0.368 -28.156 -5.551 1 88.88 13 ALA B O 1
ATOM 3928 N N . ASN B 1 14 ? -1.03 -29.391 -7.238 1 88.06 14 ASN B N 1
ATOM 3929 C CA . ASN B 1 14 ? 0.033 -30.375 -7.129 1 88.06 14 ASN B CA 1
ATOM 3930 C C . ASN B 1 14 ? 0.899 -30.422 -8.383 1 88.06 14 ASN B C 1
ATOM 3932 O O . ASN B 1 14 ? 0.918 -31.422 -9.102 1 88.06 14 ASN B O 1
ATOM 3936 N N . THR B 1 15 ? 1.614 -29.344 -8.602 1 88.12 15 THR B N 1
ATOM 3937 C CA . THR B 1 15 ? 2.469 -29.156 -9.773 1 88.12 15 THR B CA 1
ATOM 3938 C C . THR B 1 15 ? 3.934 -29.047 -9.359 1 88.12 15 THR B C 1
ATOM 3940 O O . THR B 1 15 ? 4.332 -29.578 -8.32 1 88.12 15 THR B O 1
ATOM 3943 N N . GLY B 1 16 ? 4.719 -28.484 -10.227 1 91 16 GLY B N 1
ATOM 3944 C CA . GLY B 1 16 ? 6.148 -28.359 -9.992 1 91 16 GLY B CA 1
ATOM 3945 C C . GLY B 1 16 ? 6.488 -27.609 -8.727 1 91 16 GLY B C 1
ATOM 3946 O O . GLY B 1 16 ? 7.449 -27.938 -8.031 1 91 16 GLY B O 1
ATOM 3947 N N . ILE B 1 17 ? 5.688 -26.672 -8.391 1 95.56 17 ILE B N 1
ATOM 3948 C CA . ILE B 1 17 ? 5.945 -25.859 -7.207 1 95.56 17 ILE B CA 1
ATOM 3949 C C . ILE B 1 17 ? 5.754 -26.719 -5.953 1 95.56 17 ILE B C 1
ATOM 3951 O O . ILE B 1 17 ? 6.547 -26.641 -5.012 1 95.56 17 ILE B O 1
ATOM 3955 N N . ALA B 1 18 ? 4.723 -27.516 -5.969 1 95.06 18 ALA B N 1
ATOM 3956 C CA . ALA B 1 18 ? 4.508 -28.422 -4.852 1 95.06 18 ALA B CA 1
ATOM 3957 C C . ALA B 1 18 ? 5.684 -29.391 -4.695 1 95.06 18 ALA B C 1
ATOM 3959 O O . ALA B 1 18 ? 6.109 -29.672 -3.576 1 95.06 18 ALA B O 1
ATOM 3960 N N . ARG B 1 19 ? 6.203 -29.859 -5.805 1 93.75 19 ARG B N 1
ATOM 3961 C CA . ARG B 1 19 ? 7.348 -30.766 -5.785 1 93.75 19 ARG B CA 1
ATOM 3962 C C . ARG B 1 19 ? 8.57 -30.094 -5.172 1 93.75 19 ARG B C 1
ATOM 3964 O O . ARG B 1 19 ? 9.297 -30.719 -4.391 1 93.75 19 ARG B O 1
ATOM 3971 N N . VAL B 1 20 ? 8.805 -28.859 -5.512 1 97.69 20 VAL B N 1
ATOM 3972 C CA . VAL B 1 20 ? 9.938 -28.125 -4.98 1 97.69 20 VAL B CA 1
ATOM 3973 C C . VAL B 1 20 ? 9.852 -28.062 -3.457 1 97.69 20 VAL B C 1
ATOM 3975 O O . VAL B 1 20 ? 10.805 -28.438 -2.764 1 97.69 20 VAL B O 1
ATOM 3978 N N . TRP B 1 21 ? 8.758 -27.719 -2.951 1 98.06 21 TRP B N 1
ATOM 3979 C CA . TRP B 1 21 ? 8.625 -27.531 -1.51 1 98.06 21 TRP B CA 1
ATOM 3980 C C . TRP B 1 21 ? 8.625 -28.859 -0.783 1 98.06 21 TRP B C 1
ATOM 3982 O O . TRP B 1 21 ? 9.188 -28.984 0.305 1 98.06 21 TRP B O 1
ATOM 3992 N N . ARG B 1 22 ? 8.016 -29.875 -1.399 1 96.25 22 ARG B N 1
ATOM 3993 C CA . ARG B 1 22 ? 8.07 -31.203 -0.805 1 96.25 22 ARG B CA 1
ATOM 3994 C C . ARG B 1 22 ? 9.508 -31.688 -0.68 1 96.25 22 ARG B C 1
ATOM 3996 O O . ARG B 1 22 ? 9.883 -32.281 0.331 1 96.25 22 ARG B O 1
ATOM 4003 N N . SER B 1 23 ? 10.227 -31.453 -1.716 1 97.25 23 SER B N 1
ATOM 4004 C CA . SER B 1 23 ? 11.609 -31.906 -1.754 1 97.25 23 SER B CA 1
ATOM 4005 C C . SER B 1 23 ? 12.469 -31.156 -0.747 1 97.25 23 SER B C 1
ATOM 4007 O O . SER B 1 23 ? 13.273 -31.75 -0.03 1 97.25 23 SER B O 1
ATOM 4009 N N . VAL B 1 24 ? 12.297 -29.844 -0.629 1 98.12 24 VAL B N 1
ATOM 4010 C CA . VAL B 1 24 ? 13.062 -29.016 0.302 1 98.12 24 VAL B CA 1
ATOM 4011 C C . VAL B 1 24 ? 12.727 -29.406 1.738 1 98.12 24 VAL B C 1
ATOM 4013 O O . VAL B 1 24 ? 13.625 -29.625 2.557 1 98.12 24 VAL B O 1
ATOM 4016 N N . LEU B 1 25 ? 11.453 -29.562 2.043 1 97.88 25 LEU B N 1
ATOM 4017 C CA . LEU B 1 25 ? 11.008 -29.922 3.385 1 97.88 25 LEU B CA 1
ATOM 4018 C C . LEU B 1 25 ? 11.523 -31.297 3.777 1 97.88 25 LEU B C 1
ATOM 4020 O O . LEU B 1 25 ? 11.922 -31.516 4.922 1 97.88 25 LEU B O 1
ATOM 4024 N N . ALA B 1 26 ? 11.516 -32.219 2.801 1 96.5 26 ALA B N 1
ATOM 4025 C CA . ALA B 1 26 ? 12.023 -33.562 3.066 1 96.5 26 ALA B CA 1
ATOM 4026 C C . ALA B 1 26 ? 13.5 -33.531 3.43 1 96.5 26 ALA B C 1
ATOM 4028 O O . ALA B 1 26 ? 13.938 -34.219 4.352 1 96.5 26 ALA B O 1
ATOM 4029 N N . GLN B 1 27 ? 14.266 -32.781 2.676 1 97.31 27 GLN B N 1
ATOM 4030 C CA . GLN B 1 27 ? 15.688 -32.625 2.977 1 97.31 27 GLN B CA 1
ATOM 4031 C C . GLN B 1 27 ? 15.898 -32.031 4.363 1 97.31 27 GLN B C 1
ATOM 4033 O O . GLN B 1 27 ? 16.859 -32.375 5.059 1 97.31 27 GLN B O 1
ATOM 4038 N N . TRP B 1 28 ? 15.039 -31.109 4.781 1 97.69 28 TRP B N 1
ATOM 4039 C CA . TRP B 1 28 ? 15.156 -30.453 6.078 1 97.69 28 TRP B CA 1
ATOM 4040 C C . TRP B 1 28 ? 14.812 -31.422 7.207 1 97.69 28 TRP B C 1
ATOM 4042 O O . TRP B 1 28 ? 15.281 -31.266 8.336 1 97.69 28 TRP B O 1
ATOM 4052 N N . CYS B 1 29 ? 13.945 -32.469 6.91 1 96.62 29 CYS B N 1
ATOM 4053 C CA . CYS B 1 29 ? 13.742 -33.531 7.875 1 96.62 29 CYS B CA 1
ATOM 4054 C C . CYS B 1 29 ? 15.039 -34.281 8.133 1 96.62 29 CYS B C 1
ATOM 4056 O O . CYS B 1 29 ? 15.383 -34.562 9.281 1 96.62 29 CYS B O 1
ATOM 4058 N N . ASP B 1 30 ? 15.766 -34.531 7.078 1 94.88 30 ASP B N 1
ATOM 4059 C CA . ASP B 1 30 ? 17 -35.312 7.16 1 94.88 30 ASP B CA 1
ATOM 4060 C C . ASP B 1 30 ? 18.078 -34.531 7.914 1 94.88 30 ASP B C 1
ATOM 4062 O O . ASP B 1 30 ? 18.844 -35.094 8.695 1 94.88 30 ASP B O 1
ATOM 4066 N N . SER B 1 31 ? 18.125 -33.25 7.715 1 95.62 31 SER B N 1
ATOM 4067 C CA . SER B 1 31 ? 19.188 -32.438 8.305 1 95.62 31 SER B CA 1
ATOM 4068 C C . SER B 1 31 ? 18.812 -31.984 9.711 1 95.62 31 SER B C 1
ATOM 4070 O O . SER B 1 31 ? 19.672 -31.469 10.445 1 95.62 31 SER B O 1
ATOM 4072 N N . GLY B 1 32 ? 17.547 -32.094 10.047 1 96.06 32 GLY B N 1
ATOM 4073 C CA . GLY B 1 32 ? 17.078 -31.641 11.344 1 96.06 32 GLY B CA 1
ATOM 4074 C C . GLY B 1 32 ? 16.594 -30.203 11.336 1 96.06 32 GLY B C 1
ATOM 4075 O O . GLY B 1 32 ? 16.047 -29.719 12.328 1 96.06 32 GLY B O 1
ATOM 4076 N N . PHE B 1 33 ? 16.75 -29.516 10.219 1 97 33 PHE B N 1
ATOM 4077 C CA . PHE B 1 33 ? 16.328 -28.125 10.109 1 97 33 PHE B CA 1
ATOM 4078 C C . PHE B 1 33 ? 14.82 -28 10.273 1 97 33 PHE B C 1
ATOM 4080 O O . PHE B 1 33 ? 14.328 -26.953 10.688 1 97 33 PHE B O 1
ATOM 4087 N N . ILE B 1 34 ? 14.094 -29.109 10.094 1 97.06 34 ILE B N 1
ATOM 4088 C CA . ILE B 1 34 ? 12.641 -29.156 10.117 1 97.06 34 ILE B CA 1
ATOM 4089 C C . ILE B 1 34 ? 12.133 -28.812 11.516 1 97.06 34 ILE B C 1
ATOM 4091 O O . ILE B 1 34 ? 10.992 -28.375 11.68 1 97.06 34 ILE B O 1
ATOM 4095 N N . GLU B 1 35 ? 12.93 -28.984 12.516 1 95.94 35 GLU B N 1
ATOM 4096 C CA . GLU B 1 35 ? 12.539 -28.734 13.898 1 95.94 35 GLU B CA 1
ATOM 4097 C C . GLU B 1 35 ? 12.297 -27.25 14.141 1 95.94 35 GLU B C 1
ATOM 4099 O O . GLU B 1 35 ? 11.617 -26.875 15.102 1 95.94 35 GLU B O 1
ATOM 4104 N N . ASN B 1 36 ? 12.867 -26.438 13.273 1 96.25 36 ASN B N 1
ATOM 4105 C CA . ASN B 1 36 ? 12.727 -24.984 13.398 1 96.25 36 ASN B CA 1
ATOM 4106 C C . ASN B 1 36 ? 11.508 -24.484 12.625 1 96.25 36 ASN B C 1
ATOM 4108 O O . ASN B 1 36 ? 11.195 -23.281 12.672 1 96.25 36 ASN B O 1
ATOM 4112 N N . ILE B 1 37 ? 10.758 -25.453 12.016 1 97.06 37 ILE B N 1
ATOM 4113 C CA . ILE B 1 37 ? 9.727 -25.031 11.062 1 97.06 37 ILE B CA 1
ATOM 4114 C C . ILE B 1 37 ? 8.344 -25.266 11.664 1 97.06 37 ILE B C 1
ATOM 4116 O O . ILE B 1 37 ? 8.078 -26.328 12.242 1 97.06 37 ILE B O 1
ATOM 4120 N N . ILE B 1 38 ? 7.508 -24.266 11.625 1 97.88 38 ILE B N 1
ATOM 4121 C CA . ILE B 1 38 ? 6.062 -24.391 11.789 1 97.88 38 ILE B CA 1
ATOM 4122 C C . ILE B 1 38 ? 5.379 -24.344 10.43 1 97.88 38 ILE B C 1
ATOM 4124 O O . ILE B 1 38 ? 5.371 -23.297 9.773 1 97.88 38 ILE B O 1
ATOM 4128 N N . LEU B 1 39 ? 4.785 -25.438 10 1 98.12 39 LEU B N 1
ATOM 4129 C CA . LEU B 1 39 ? 4.152 -25.531 8.688 1 98.12 39 LEU B CA 1
ATOM 4130 C C . LEU B 1 39 ? 2.645 -25.328 8.797 1 98.12 39 LEU B C 1
ATOM 4132 O O . LEU B 1 39 ? 1.958 -26.094 9.477 1 98.12 39 LEU B O 1
ATOM 4136 N N . ILE B 1 40 ? 2.15 -24.281 8.188 1 97 40 ILE B N 1
ATOM 4137 C CA . ILE B 1 40 ? 0.708 -24.078 8.125 1 97 40 ILE B CA 1
ATOM 4138 C C . ILE B 1 40 ? 0.09 -25.031 7.113 1 97 40 ILE B C 1
ATOM 4140 O O . ILE B 1 40 ? 0.418 -25 5.926 1 97 40 ILE B O 1
ATOM 4144 N N . ASP B 1 41 ? -0.77 -25.891 7.562 1 96.75 41 ASP B N 1
ATOM 4145 C CA . ASP B 1 41 ? -1.438 -26.906 6.762 1 96.75 41 ASP B CA 1
ATOM 4146 C C . ASP B 1 41 ? -2.898 -26.547 6.512 1 96.75 41 ASP B C 1
ATOM 4148 O O . ASP B 1 41 ? -3.736 -26.656 7.406 1 96.75 41 ASP B O 1
ATOM 4152 N N . ARG B 1 42 ? -3.143 -26.203 5.266 1 93.06 42 ARG B N 1
ATOM 4153 C CA . ARG B 1 42 ? -4.5 -25.812 4.895 1 93.06 42 ARG B CA 1
ATOM 4154 C C . ARG B 1 42 ? -5.27 -27 4.332 1 93.06 42 ARG B C 1
ATOM 4156 O O . ARG B 1 42 ? -4.82 -27.641 3.379 1 93.06 42 ARG B O 1
ATOM 4163 N N . GLY B 1 43 ? -6.414 -27.297 4.914 1 91.75 43 GLY B N 1
ATOM 4164 C CA . GLY B 1 43 ? -7.254 -28.375 4.41 1 91.75 43 GLY B CA 1
ATOM 4165 C C . GLY B 1 43 ? -6.578 -29.734 4.465 1 91.75 43 GLY B C 1
ATOM 4166 O O . GLY B 1 43 ? -6.902 -30.625 3.678 1 91.75 43 GLY B O 1
ATOM 4167 N N . HIS B 1 44 ? -5.465 -29.812 5.16 1 94.38 44 HIS B N 1
ATOM 4168 C CA . HIS B 1 44 ? -4.727 -31.062 5.332 1 94.38 44 HIS B CA 1
ATOM 4169 C C . HIS B 1 44 ? -4.129 -31.531 4.008 1 94.38 44 HIS B C 1
ATOM 4171 O O . HIS B 1 44 ? -4.195 -32.719 3.68 1 94.38 44 HIS B O 1
ATOM 4177 N N . THR B 1 45 ? -3.678 -30.547 3.326 1 95.06 45 THR B N 1
ATOM 4178 C CA . THR B 1 45 ? -3.123 -30.875 2.016 1 95.06 45 THR B CA 1
ATOM 4179 C C . THR B 1 45 ? -1.599 -30.922 2.07 1 95.06 45 THR B C 1
ATOM 4181 O O . THR B 1 45 ? -0.956 -31.438 1.151 1 95.06 45 THR B O 1
ATOM 4184 N N . ALA B 1 46 ? -0.986 -30.438 3.145 1 95.75 46 ALA B N 1
ATOM 4185 C CA . ALA B 1 46 ? 0.47 -30.438 3.266 1 95.75 46 ALA B CA 1
ATOM 4186 C C . ALA B 1 46 ? 1.006 -31.844 3.52 1 95.75 46 ALA B C 1
ATOM 4188 O O . ALA B 1 46 ? 0.302 -32.688 4.07 1 95.75 46 ALA B O 1
ATOM 4189 N N . PRO B 1 47 ? 2.242 -32.094 3.09 1 94.88 47 PRO B N 1
ATOM 4190 C CA . PRO B 1 47 ? 2.818 -33.406 3.367 1 94.88 47 PRO B CA 1
ATOM 4191 C C . PRO B 1 47 ? 3.049 -33.656 4.855 1 94.88 47 PRO B C 1
ATOM 4193 O O . PRO B 1 47 ? 3.336 -32.719 5.602 1 94.88 47 PRO B O 1
ATOM 4196 N N . GLN B 1 48 ? 2.951 -34.906 5.184 1 93.12 48 GLN B N 1
ATOM 4197 C CA . GLN B 1 48 ? 3.258 -35.281 6.559 1 93.12 48 GLN B CA 1
ATOM 4198 C C . GLN B 1 48 ? 4.75 -35.562 6.734 1 93.12 48 GLN B C 1
ATOM 4200 O O . GLN B 1 48 ? 5.301 -36.469 6.121 1 93.12 48 GLN B O 1
ATOM 4205 N N . LEU B 1 49 ? 5.371 -34.75 7.523 1 93.75 49 LEU B N 1
ATOM 4206 C CA . LEU B 1 49 ? 6.816 -34.781 7.707 1 93.75 49 LEU B CA 1
ATOM 4207 C C . LEU B 1 49 ? 7.168 -35.094 9.164 1 93.75 49 LEU B C 1
ATOM 4209 O O . LEU B 1 49 ? 6.57 -34.531 10.078 1 93.75 49 LEU B O 1
ATOM 4213 N N . GLN B 1 50 ? 8.062 -35.938 9.32 1 90.5 50 GLN B N 1
ATOM 4214 C CA . GLN B 1 50 ? 8.5 -36.281 10.672 1 90.5 50 GLN B CA 1
ATOM 4215 C C . GLN B 1 50 ? 9.227 -35.125 11.32 1 90.5 50 GLN B C 1
ATOM 4217 O O . GLN B 1 50 ? 10.141 -34.531 10.727 1 90.5 50 GLN B O 1
ATOM 4222 N N . GLY B 1 51 ? 8.797 -34.719 12.508 1 89.94 51 GLY B N 1
ATOM 4223 C CA . GLY B 1 51 ? 9.484 -33.688 13.258 1 89.94 51 GLY B CA 1
ATOM 4224 C C . GLY B 1 51 ? 8.938 -32.312 13 1 89.94 51 GLY B C 1
ATOM 4225 O O . GLY B 1 51 ? 9.273 -31.344 13.719 1 89.94 51 GLY B O 1
ATOM 4226 N N . ALA B 1 52 ? 8.125 -32.188 12.016 1 89.38 52 ALA B N 1
ATOM 4227 C CA . ALA B 1 52 ? 7.582 -30.859 11.703 1 89.38 52 ALA B CA 1
ATOM 4228 C C . ALA B 1 52 ? 6.441 -30.5 12.648 1 89.38 52 ALA B C 1
ATOM 4230 O O . ALA B 1 52 ? 5.703 -31.375 13.109 1 89.38 52 ALA B O 1
ATOM 4231 N N . GLN B 1 53 ? 6.344 -29.266 13.016 1 95.75 53 GLN B N 1
ATOM 4232 C CA . GLN B 1 53 ? 5.184 -28.719 13.711 1 95.75 53 GLN B CA 1
ATOM 4233 C C . GLN B 1 53 ? 4.172 -28.141 12.719 1 95.75 53 GLN B C 1
ATOM 4235 O O . GLN B 1 53 ? 4.555 -27.516 11.727 1 95.75 53 GLN B O 1
ATOM 4240 N N . TYR B 1 54 ? 2.881 -28.453 13.031 1 96.88 54 TYR B N 1
ATOM 4241 C CA . TYR B 1 54 ? 1.857 -28.016 12.094 1 96.88 54 TYR B CA 1
ATOM 4242 C C . TYR B 1 54 ? 0.882 -27.047 12.758 1 96.88 54 TYR B C 1
ATOM 4244 O O . TYR B 1 54 ? 0.578 -27.188 13.945 1 96.88 54 TYR B O 1
ATOM 4252 N N . TYR B 1 55 ? 0.45 -26.078 12.062 1 96.88 55 TYR B N 1
ATOM 4253 C CA . TYR B 1 55 ? -0.719 -25.266 12.375 1 96.88 55 TYR B CA 1
ATOM 4254 C C . TYR B 1 55 ? -1.812 -25.469 11.328 1 96.88 55 TYR B C 1
ATOM 4256 O O . TYR B 1 55 ? -1.612 -25.172 10.148 1 96.88 55 TYR B O 1
ATOM 4264 N N . HIS B 1 56 ? -2.951 -25.953 11.734 1 95.75 56 HIS B N 1
ATOM 4265 C CA . HIS B 1 56 ? -3.996 -26.312 10.789 1 95.75 56 HIS B CA 1
ATOM 4266 C C . HIS B 1 56 ? -4.953 -25.156 10.547 1 95.75 56 HIS B C 1
ATOM 4268 O O . HIS B 1 56 ? -5.422 -24.531 11.492 1 95.75 56 HIS B O 1
ATOM 4274 N N . LEU B 1 57 ? -5.152 -24.734 9.289 1 92 57 LEU B N 1
ATOM 4275 C CA . LEU B 1 57 ? -6.141 -23.766 8.844 1 92 57 LEU B CA 1
ATOM 4276 C C . LEU B 1 57 ? -7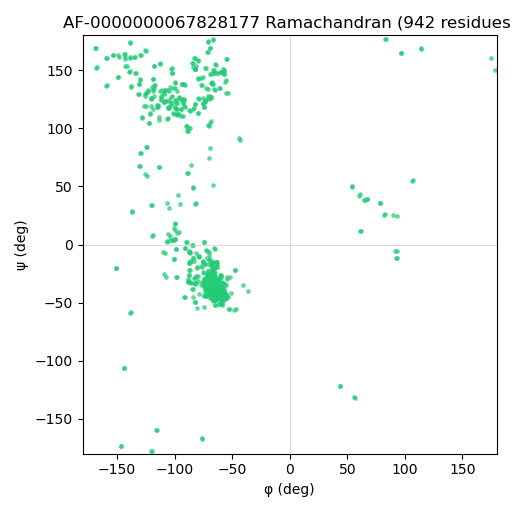.133 -24.391 7.875 1 92 57 LEU B C 1
ATOM 4278 O O . LEU B 1 57 ? -6.801 -25.359 7.18 1 92 57 LEU B O 1
ATOM 4282 N N . PRO B 1 58 ? -8.367 -23.828 7.812 1 88.44 58 PRO B N 1
ATOM 4283 C CA . PRO B 1 58 ? -9.297 -24.281 6.781 1 88.44 58 PRO B CA 1
ATOM 4284 C C . PRO B 1 58 ? -8.852 -23.922 5.371 1 88.44 58 PRO B C 1
ATOM 4286 O O . PRO B 1 58 ? -7.859 -23.203 5.199 1 88.44 58 PRO B O 1
ATOM 4289 N N . THR B 1 59 ? -9.617 -24.375 4.402 1 87.94 59 THR B N 1
ATOM 4290 C CA . THR B 1 59 ? -9.328 -24.094 2.998 1 87.94 59 THR B CA 1
ATOM 4291 C C . THR B 1 59 ? -9.336 -22.594 2.734 1 87.94 59 THR B C 1
ATOM 4293 O O . THR B 1 59 ? -10.07 -21.859 3.385 1 87.94 59 THR B O 1
ATOM 4296 N N . PHE B 1 60 ? -8.523 -22.297 1.822 1 81.62 60 PHE B N 1
ATOM 4297 C CA . PHE B 1 60 ? -8.344 -20.891 1.473 1 81.62 60 PHE B CA 1
ATOM 4298 C C . PHE B 1 60 ? -9.586 -20.344 0.765 1 81.62 60 PHE B C 1
ATOM 4300 O O . PHE B 1 60 ? -10.086 -20.969 -0.178 1 81.62 60 PHE B O 1
ATOM 4307 N N . ASN B 1 61 ? -10.062 -19.25 1.378 1 78.44 61 ASN B N 1
ATOM 4308 C CA . ASN B 1 61 ? -11.18 -18.531 0.761 1 78.44 61 ASN B CA 1
ATOM 4309 C C . ASN B 1 61 ? -10.727 -17.25 0.094 1 78.44 61 ASN B C 1
ATOM 4311 O O . ASN B 1 61 ? -10.336 -16.297 0.774 1 78.44 61 ASN B O 1
ATOM 4315 N N . TYR B 1 62 ? -10.891 -17.125 -1.192 1 74.81 62 TYR B N 1
ATOM 4316 C CA . TYR B 1 62 ? -10.406 -16 -1.993 1 74.81 62 TYR B CA 1
ATOM 4317 C C . TYR B 1 62 ? -11.141 -14.719 -1.633 1 74.81 62 TYR B C 1
ATOM 4319 O O . TYR B 1 62 ? -10.617 -13.625 -1.837 1 74.81 62 TYR B O 1
ATOM 4327 N N . GLN B 1 63 ? -12.336 -14.82 -1.099 1 68.94 63 GLN B N 1
ATOM 4328 C CA . GLN B 1 63 ? -13.117 -13.641 -0.738 1 68.94 63 GLN B CA 1
ATOM 4329 C C . GLN B 1 63 ? -12.602 -13.008 0.548 1 68.94 63 GLN B C 1
ATOM 4331 O O . GLN B 1 63 ? -12.891 -11.844 0.832 1 68.94 63 GLN B O 1
ATOM 4336 N N . GLU B 1 64 ? -11.883 -13.875 1.232 1 68.06 64 GLU B N 1
ATOM 4337 C CA . GLU B 1 64 ? -11.359 -13.375 2.5 1 68.06 64 GLU B CA 1
ATOM 4338 C C . GLU B 1 64 ? -9.867 -13.062 2.402 1 68.06 64 GLU B C 1
ATOM 4340 O O . GLU B 1 64 ? -9.133 -13.242 3.371 1 68.06 64 GLU B O 1
ATOM 4345 N N . GLU B 1 65 ? -9.461 -12.664 1.261 1 61.25 65 GLU B N 1
ATOM 4346 C CA . GLU B 1 65 ? -8.055 -12.445 0.94 1 61.25 65 GLU B CA 1
ATOM 4347 C C . GLU B 1 65 ? -7.352 -11.648 2.037 1 61.25 65 GLU B C 1
ATOM 4349 O O . GLU B 1 65 ? -6.262 -12.016 2.48 1 61.25 65 GLU B O 1
ATOM 4354 N N . ALA B 1 66 ? -7.93 -10.406 2.367 1 60.19 66 ALA B N 1
ATOM 4355 C CA . ALA B 1 66 ? -7.242 -9.516 3.303 1 60.19 66 ALA B CA 1
ATOM 4356 C C . ALA B 1 66 ? -7.137 -10.156 4.688 1 60.19 66 ALA B C 1
ATOM 4358 O O . ALA B 1 66 ? -6.207 -9.867 5.441 1 60.19 66 ALA B O 1
ATOM 4359 N N . LEU B 1 67 ? -7.93 -11.18 4.801 1 68 67 LEU B N 1
ATOM 4360 C CA . LEU B 1 67 ? -7.988 -11.805 6.117 1 68 67 LEU B CA 1
ATOM 4361 C C . LEU B 1 67 ? -6.816 -12.758 6.32 1 68 67 LEU B C 1
ATOM 4363 O O . LEU B 1 67 ? -6.41 -13.016 7.457 1 68 67 LEU B O 1
ATOM 4367 N N . PHE B 1 68 ? -6.145 -12.922 5.305 1 80.81 68 PHE B N 1
ATOM 4368 C CA . PHE B 1 68 ? -5.125 -13.953 5.469 1 80.81 68 PHE B CA 1
ATOM 4369 C C . PHE B 1 68 ? -3.836 -13.352 6.02 1 80.81 68 PHE B C 1
ATOM 4371 O O . PHE B 1 68 ? -3.164 -13.969 6.848 1 80.81 68 PHE B O 1
ATOM 4378 N N . SER B 1 69 ? -3.574 -12.102 5.676 1 92.38 69 SER B N 1
ATOM 4379 C CA . SER B 1 69 ? -2.344 -11.516 6.199 1 92.38 69 SER B CA 1
ATOM 4380 C C . SER B 1 69 ? -2.412 -11.344 7.711 1 92.38 69 SER B C 1
ATOM 4382 O O . SER B 1 69 ? -1.422 -11.562 8.414 1 92.38 69 SER B O 1
ATOM 4384 N N . THR B 1 70 ? -3.582 -10.992 8.172 1 91.62 70 THR B N 1
ATOM 4385 C CA . THR B 1 70 ? -3.773 -10.82 9.609 1 91.62 70 THR B CA 1
ATOM 4386 C C . THR B 1 70 ? -3.629 -12.156 10.336 1 91.62 70 THR B C 1
ATOM 4388 O O . THR B 1 70 ? -2.965 -12.234 11.375 1 91.62 70 THR B O 1
ATOM 4391 N N . LYS B 1 71 ? -4.254 -13.109 9.789 1 92.38 71 LYS B N 1
ATOM 4392 C CA . LYS B 1 71 ? -4.18 -14.438 10.391 1 92.38 71 LYS B CA 1
ATOM 4393 C C . LYS B 1 71 ? -2.752 -14.977 10.375 1 92.38 71 LYS B C 1
ATOM 4395 O O . LYS B 1 71 ? -2.291 -15.57 11.352 1 92.38 71 LYS B O 1
ATOM 4400 N N . LEU B 1 72 ? -2.096 -14.797 9.266 1 95.62 72 LEU B N 1
ATOM 4401 C CA . LEU B 1 72 ? -0.708 -15.234 9.156 1 95.62 72 LEU B CA 1
ATOM 4402 C C . LEU B 1 72 ? 0.166 -14.523 10.188 1 95.62 72 LEU B C 1
ATOM 4404 O O . LEU B 1 72 ? 1.039 -15.148 10.797 1 95.62 72 LEU B O 1
ATOM 4408 N N . GLN B 1 73 ? -0.076 -13.242 10.359 1 96.06 73 GLN B N 1
ATOM 4409 C CA . GLN B 1 73 ? 0.7 -12.484 11.336 1 96.06 73 GLN B CA 1
ATOM 4410 C C . GLN B 1 73 ? 0.445 -13 12.75 1 96.06 73 GLN B C 1
ATOM 4412 O O . GLN B 1 73 ? 1.371 -13.102 13.562 1 96.06 73 GLN B O 1
ATOM 4417 N N . GLU B 1 74 ? -0.833 -13.312 13.047 1 95.62 74 GLU B N 1
ATOM 4418 C CA . GLU B 1 74 ? -1.183 -13.867 14.352 1 95.62 74 GLU B CA 1
ATOM 4419 C C . GLU B 1 74 ? -0.411 -15.156 14.625 1 95.62 74 GLU B C 1
ATOM 4421 O O . GLU B 1 74 ? 0.065 -15.375 15.742 1 95.62 74 GLU B O 1
ATOM 4426 N N . ILE B 1 75 ? -0.313 -15.953 13.656 1 96.56 75 ILE B N 1
ATOM 4427 C CA . ILE B 1 75 ? 0.407 -17.219 13.789 1 96.56 75 ILE B CA 1
ATOM 4428 C C . ILE B 1 75 ? 1.894 -16.938 14.008 1 96.56 75 ILE B C 1
ATOM 4430 O O . ILE B 1 75 ? 2.52 -17.531 14.891 1 96.56 75 ILE B O 1
ATOM 4434 N N . CYS B 1 76 ? 2.449 -16.062 13.195 1 97.88 76 CYS B N 1
ATOM 4435 C CA . CYS B 1 76 ? 3.848 -15.68 13.375 1 97.88 76 CYS B CA 1
ATOM 4436 C C . CYS B 1 76 ? 4.098 -15.164 14.789 1 97.88 76 CYS B C 1
ATOM 4438 O O . CYS B 1 76 ? 5.098 -15.523 15.414 1 97.88 76 CYS B O 1
ATOM 4440 N N . ASP B 1 77 ? 3.193 -14.367 15.266 1 97.5 77 ASP B N 1
ATOM 4441 C CA . ASP B 1 77 ? 3.338 -13.797 16.609 1 97.5 77 ASP B CA 1
ATOM 4442 C C . ASP B 1 77 ? 3.219 -14.883 17.672 1 97.5 77 ASP B C 1
ATOM 4444 O O . ASP B 1 77 ? 3.969 -14.883 18.656 1 97.5 77 ASP B O 1
ATOM 4448 N N . GLN B 1 78 ? 2.271 -15.766 17.516 1 96.94 78 GLN B N 1
ATOM 4449 C CA . GLN B 1 78 ? 2.039 -16.859 18.453 1 96.94 78 GLN B CA 1
ATOM 4450 C C . GLN B 1 78 ? 3.297 -17.703 18.656 1 96.94 78 GLN B C 1
ATOM 4452 O O . GLN B 1 78 ? 3.6 -18.125 19.766 1 96.94 78 GLN B O 1
ATOM 4457 N N . PHE B 1 79 ? 4.055 -17.844 17.625 1 97.25 79 PHE B N 1
ATOM 4458 C CA . PHE B 1 79 ? 5.223 -18.719 17.703 1 97.25 79 PHE B CA 1
ATOM 4459 C C . PHE B 1 79 ? 6.508 -17.891 17.75 1 97.25 79 PHE B C 1
ATOM 4461 O O . PHE B 1 79 ? 7.605 -18.438 17.625 1 97.25 79 PHE B O 1
ATOM 4468 N N . HIS B 1 80 ? 6.355 -16.562 17.781 1 96.56 80 HIS B N 1
ATOM 4469 C CA . HIS B 1 80 ? 7.504 -15.672 17.781 1 96.56 80 HIS B CA 1
ATOM 4470 C C . HIS B 1 80 ? 8.438 -15.961 16.609 1 96.56 80 HIS B C 1
ATOM 4472 O O . HIS B 1 80 ? 9.641 -16.141 16.797 1 96.56 80 HIS B O 1
ATOM 4478 N N . ALA B 1 81 ? 7.809 -16.031 15.453 1 97.44 81 ALA B N 1
ATOM 4479 C CA . ALA B 1 81 ? 8.547 -16.391 14.242 1 97.44 81 ALA B CA 1
ATOM 4480 C C . ALA B 1 81 ? 9.562 -15.312 13.875 1 97.44 81 ALA B C 1
ATOM 4482 O O . ALA B 1 81 ? 9.258 -14.125 13.922 1 97.44 81 ALA B O 1
ATOM 4483 N N . ASP B 1 82 ? 10.742 -15.742 13.484 1 97.31 82 ASP B N 1
ATOM 4484 C CA . ASP B 1 82 ? 11.789 -14.836 13.031 1 97.31 82 ASP B CA 1
ATOM 4485 C C . ASP B 1 82 ? 11.672 -14.562 11.531 1 97.31 82 ASP B C 1
ATOM 4487 O O . ASP B 1 82 ? 12.156 -13.547 11.039 1 97.31 82 ASP B O 1
ATOM 4491 N N . LEU B 1 83 ? 11.102 -15.492 10.898 1 97.94 83 LEU B N 1
ATOM 4492 C CA . LEU B 1 83 ? 11.031 -15.422 9.438 1 97.94 83 LEU B CA 1
ATOM 4493 C C . LEU B 1 83 ? 9.773 -16.109 8.922 1 97.94 83 LEU B C 1
ATOM 4495 O O . LEU B 1 83 ? 9.305 -17.078 9.508 1 97.94 83 LEU B O 1
ATOM 4499 N N . PHE B 1 84 ? 9.219 -15.547 7.875 1 98.25 84 PHE B N 1
ATOM 4500 C CA . PHE B 1 84 ? 8.055 -16.109 7.203 1 98.25 84 PHE B CA 1
ATOM 4501 C C . PHE B 1 84 ? 8.383 -16.5 5.766 1 98.25 84 PHE B C 1
ATOM 4503 O O . PHE B 1 84 ? 9.086 -15.758 5.07 1 98.25 84 PHE B O 1
ATOM 4510 N N . ILE B 1 85 ? 7.91 -17.656 5.344 1 98.62 85 ILE B N 1
ATOM 4511 C CA . ILE B 1 85 ? 8.047 -18.109 3.963 1 98.62 85 ILE B CA 1
ATOM 4512 C C . ILE B 1 85 ? 6.703 -18.609 3.445 1 98.62 85 ILE B C 1
ATOM 4514 O O . ILE B 1 85 ? 6.012 -19.359 4.125 1 98.62 85 ILE B O 1
ATOM 4518 N N . SER B 1 86 ? 6.328 -18.125 2.322 1 97.75 86 SER B N 1
ATOM 4519 C CA . SER B 1 86 ? 5.156 -18.672 1.642 1 97.75 86 SER B CA 1
ATOM 4520 C C . SER B 1 86 ? 5.562 -19.641 0.543 1 97.75 86 SER B C 1
ATOM 4522 O O . SER B 1 86 ? 6.527 -19.406 -0.186 1 97.75 86 SER B O 1
ATOM 4524 N N . THR B 1 87 ? 4.82 -20.719 0.447 1 98 87 THR B N 1
ATOM 4525 C CA . THR B 1 87 ? 5.082 -21.625 -0.665 1 98 87 THR B CA 1
ATOM 4526 C C . THR B 1 87 ? 4.605 -21.016 -1.981 1 98 87 THR B C 1
ATOM 4528 O O . THR B 1 87 ? 4.836 -21.594 -3.051 1 98 87 THR B O 1
ATOM 4531 N N . TYR B 1 88 ? 3.963 -19.859 -1.822 1 96.31 88 TYR B N 1
ATOM 4532 C CA . TYR B 1 88 ? 3.535 -19.109 -3 1 96.31 88 TYR B CA 1
ATOM 4533 C C . TYR B 1 88 ? 3.66 -17.609 -2.768 1 96.31 88 TYR B C 1
ATOM 4535 O O . TYR B 1 88 ? 4.766 -17.094 -2.572 1 96.31 88 TYR B O 1
ATOM 4543 N N . TYR B 1 89 ? 2.459 -16.938 -2.568 1 95.56 89 TYR B N 1
ATOM 4544 C CA . TYR B 1 89 ? 2.605 -15.492 -2.568 1 95.56 89 TYR B CA 1
ATOM 4545 C C . TYR B 1 89 ? 1.796 -14.859 -1.441 1 95.56 89 TYR B C 1
ATOM 4547 O O . TYR B 1 89 ? 1.373 -13.703 -1.543 1 95.56 89 TYR B O 1
ATOM 4555 N N . THR B 1 90 ? 1.584 -15.586 -0.353 1 94.81 90 THR B N 1
ATOM 4556 C CA . THR B 1 90 ? 0.933 -15 0.811 1 94.81 90 THR B CA 1
ATOM 4557 C C . THR B 1 90 ? 1.938 -14.219 1.658 1 94.81 90 THR B C 1
ATOM 4559 O O . THR B 1 90 ? 3.133 -14.531 1.65 1 94.81 90 THR B O 1
ATOM 4562 N N . THR B 1 91 ? 1.478 -13.195 2.361 1 95.25 91 THR B N 1
ATOM 4563 C CA . THR B 1 91 ? 2.357 -12.32 3.127 1 95.25 91 THR B CA 1
ATOM 4564 C C . THR B 1 91 ? 1.745 -11.992 4.484 1 95.25 91 THR B C 1
ATOM 4566 O O . THR B 1 91 ? 0.536 -11.773 4.594 1 95.25 91 THR B O 1
ATOM 4569 N N . PRO B 1 92 ? 2.547 -12.039 5.551 1 96.06 92 PRO B N 1
ATOM 4570 C CA . PRO B 1 92 ? 2.066 -11.516 6.832 1 96.06 92 PRO B CA 1
ATOM 4571 C C . PRO B 1 92 ? 2.082 -9.984 6.891 1 96.06 92 PRO B C 1
ATOM 4573 O O . PRO B 1 92 ? 2.203 -9.328 5.855 1 96.06 92 PRO B O 1
ATOM 4576 N N . LEU B 1 93 ? 1.939 -9.422 8.07 1 94.31 93 LEU B N 1
ATOM 4577 C CA . LEU B 1 93 ? 1.781 -7.973 8.172 1 94.31 93 LEU B CA 1
ATOM 4578 C C . LEU B 1 93 ? 3.107 -7.305 8.523 1 94.31 93 LEU B C 1
ATOM 4580 O O . LEU B 1 93 ? 3.334 -6.145 8.172 1 94.31 93 LEU B O 1
ATOM 4584 N N . SER B 1 94 ? 4.047 -8.023 9.234 1 93.94 94 SER B N 1
ATOM 4585 C CA . SER B 1 94 ? 5.246 -7.32 9.672 1 93.94 94 SER B CA 1
ATOM 4586 C C . SER B 1 94 ? 6.434 -8.273 9.781 1 93.94 94 SER B C 1
ATOM 4588 O O . SER B 1 94 ? 7.586 -7.836 9.766 1 93.94 94 SER B O 1
ATOM 4590 N N . THR B 1 95 ? 6.227 -9.578 9.891 1 95.75 95 THR B N 1
ATOM 4591 C CA . THR B 1 95 ? 7.316 -10.531 10.031 1 95.75 95 THR B CA 1
ATOM 4592 C C . THR B 1 95 ? 8.172 -10.562 8.766 1 95.75 95 THR B C 1
ATOM 4594 O O . THR B 1 95 ? 7.645 -10.641 7.656 1 95.75 95 THR B O 1
ATOM 4597 N N . PRO B 1 96 ? 9.484 -10.523 8.922 1 95.81 96 PRO B N 1
ATOM 4598 C CA . PRO B 1 96 ? 10.352 -10.594 7.738 1 95.81 96 PRO B CA 1
ATOM 4599 C C . PRO B 1 96 ? 10.109 -11.852 6.898 1 95.81 96 PRO B C 1
ATOM 4601 O O . PRO B 1 96 ? 9.812 -12.914 7.449 1 95.81 96 PRO B O 1
ATOM 4604 N N . SER B 1 97 ? 10.281 -11.703 5.562 1 96.81 97 SER B N 1
ATOM 4605 C CA . SER B 1 97 ? 9.898 -12.828 4.711 1 96.81 97 SER B CA 1
ATOM 4606 C C . SER B 1 97 ? 10.969 -13.125 3.672 1 96.81 97 SER B C 1
ATOM 4608 O O . SER B 1 97 ? 11.711 -12.234 3.264 1 96.81 97 SER B O 1
ATOM 4610 N N . LEU B 1 98 ? 11.102 -14.375 3.336 1 98.38 98 LEU B N 1
ATOM 4611 C CA . LEU B 1 98 ? 11.875 -14.891 2.211 1 98.38 98 LEU B CA 1
ATOM 4612 C C . LEU B 1 98 ? 10.953 -15.398 1.104 1 98.38 98 LEU B C 1
ATOM 4614 O O . LEU B 1 98 ? 10.07 -16.219 1.354 1 98.38 98 LEU B O 1
ATOM 4618 N N . LEU B 1 99 ? 11.133 -14.844 -0.076 1 98.56 99 LEU B N 1
ATOM 4619 C CA . LEU B 1 99 ? 10.242 -15.195 -1.181 1 98.56 99 LEU B CA 1
ATOM 4620 C C . LEU B 1 99 ? 10.992 -15.984 -2.252 1 98.56 99 LEU B C 1
ATOM 4622 O O . LEU B 1 99 ? 12.062 -15.562 -2.703 1 98.56 99 LEU B O 1
ATOM 4626 N N . MET B 1 100 ? 10.445 -17.078 -2.592 1 98.69 100 MET B N 1
ATOM 4627 C CA . MET B 1 100 ? 10.984 -17.844 -3.719 1 98.69 100 MET B CA 1
ATOM 4628 C C . MET B 1 100 ? 10.266 -17.469 -5.012 1 98.69 100 MET B C 1
ATOM 4630 O O . MET B 1 100 ? 9.039 -17.562 -5.094 1 98.69 100 MET B O 1
ATOM 4634 N N . ILE B 1 101 ? 11.008 -17.047 -5.945 1 98.56 101 ILE B N 1
ATOM 4635 C CA . ILE B 1 101 ? 10.477 -16.734 -7.273 1 98.56 101 ILE B CA 1
ATOM 4636 C C . ILE B 1 101 ? 10.641 -17.953 -8.18 1 98.56 101 ILE B C 1
ATOM 4638 O O . ILE B 1 101 ? 11.75 -18.266 -8.609 1 98.56 101 ILE B O 1
ATOM 4642 N N . HIS B 1 102 ? 9.508 -18.516 -8.492 1 97.81 102 HIS B N 1
ATOM 4643 C CA . HIS B 1 102 ? 9.539 -19.75 -9.281 1 97.81 102 HIS B CA 1
ATOM 4644 C C . HIS B 1 102 ? 9.672 -19.438 -10.773 1 97.81 102 HIS B C 1
ATOM 4646 O O . HIS B 1 102 ? 10.203 -20.25 -11.531 1 97.81 102 HIS B O 1
ATOM 4652 N N . ASP B 1 103 ? 9.109 -18.375 -11.172 1 96.38 103 ASP B N 1
ATOM 4653 C CA . ASP B 1 103 ? 9.156 -17.969 -12.57 1 96.38 103 ASP B CA 1
ATOM 4654 C C . ASP B 1 103 ? 8.648 -16.531 -12.734 1 96.38 103 ASP B C 1
ATOM 4656 O O . ASP B 1 103 ? 8.188 -15.914 -11.766 1 96.38 103 ASP B O 1
ATOM 4660 N N . MET B 1 104 ? 8.883 -16.047 -13.922 1 96.88 104 MET B N 1
ATOM 4661 C CA . MET B 1 104 ? 8.352 -14.742 -14.312 1 96.88 104 MET B CA 1
ATOM 4662 C C . MET B 1 104 ? 7.438 -14.867 -15.523 1 96.88 104 MET B C 1
ATOM 4664 O O . MET B 1 104 ? 7.402 -13.969 -16.375 1 96.88 104 MET B O 1
ATOM 4668 N N . ILE B 1 105 ? 6.711 -15.961 -15.648 1 94.25 105 ILE B N 1
ATOM 4669 C CA . ILE B 1 105 ? 5.922 -16.312 -16.828 1 94.25 105 ILE B CA 1
ATOM 4670 C C . ILE B 1 105 ? 4.844 -15.258 -17.062 1 94.25 105 ILE B C 1
ATOM 4672 O O . ILE B 1 105 ? 4.738 -14.711 -18.156 1 94.25 105 ILE B O 1
ATOM 4676 N N . PRO B 1 106 ? 4.047 -14.914 -16.031 1 93.81 106 PRO B N 1
ATOM 4677 C CA . PRO B 1 106 ? 2.986 -13.945 -16.312 1 93.81 106 PRO B CA 1
ATOM 4678 C C . PRO B 1 106 ? 3.523 -12.609 -16.828 1 93.81 106 PRO B C 1
ATOM 4680 O O . PRO B 1 106 ? 2.934 -12.016 -17.719 1 93.81 106 PRO B O 1
ATOM 4683 N N . GLU B 1 107 ? 4.605 -12.172 -16.281 1 93.81 107 GLU B N 1
ATOM 4684 C CA . GLU B 1 107 ? 5.215 -10.914 -16.688 1 93.81 107 GLU B CA 1
ATOM 4685 C C . GLU B 1 107 ? 5.77 -10.992 -18.109 1 93.81 107 GLU B C 1
ATOM 4687 O O . GLU B 1 107 ? 5.539 -10.094 -18.922 1 93.81 107 GLU B O 1
ATOM 4692 N N . VAL B 1 108 ? 6.457 -12.102 -18.391 1 94.06 108 VAL B N 1
ATOM 4693 C CA . VAL B 1 108 ? 7.105 -12.266 -19.688 1 94.06 108 VAL B CA 1
ATOM 4694 C C . VAL B 1 108 ? 6.051 -12.469 -20.766 1 94.06 108 VAL B C 1
ATOM 4696 O O . VAL B 1 108 ? 6.184 -11.953 -21.875 1 94.06 108 VAL B O 1
ATOM 4699 N N . MET B 1 109 ? 4.996 -13.227 -20.391 1 91 109 MET B N 1
ATOM 4700 C CA . MET B 1 109 ? 3.965 -13.562 -21.375 1 91 109 MET B CA 1
ATOM 4701 C C . MET B 1 109 ? 2.936 -12.445 -21.484 1 91 109 MET B C 1
ATOM 4703 O O . MET B 1 109 ? 2.064 -12.477 -22.359 1 91 109 MET B O 1
ATOM 4707 N N . GLY B 1 110 ? 2.953 -11.508 -20.594 1 91 110 GLY B N 1
ATOM 4708 C CA . GLY B 1 110 ? 2.051 -10.367 -20.656 1 91 110 GLY B CA 1
ATOM 4709 C C . GLY B 1 110 ? 0.648 -10.688 -20.172 1 91 110 GLY B C 1
ATOM 4710 O O . GLY B 1 110 ? -0.333 -10.219 -20.75 1 91 110 GLY B O 1
ATOM 4711 N N . TRP B 1 111 ? 0.584 -11.539 -19.156 1 91.19 111 TRP B N 1
ATOM 4712 C CA . TRP B 1 111 ? -0.721 -11.875 -18.594 1 91.19 111 TRP B CA 1
ATOM 4713 C C . TRP B 1 111 ? -1.288 -10.695 -17.812 1 91.19 111 TRP B C 1
ATOM 4715 O O . TRP B 1 111 ? -0.595 -9.703 -17.578 1 91.19 111 TRP B O 1
ATOM 4725 N N . ASP B 1 112 ? -2.6 -10.773 -17.5 1 92 112 ASP B N 1
ATOM 4726 C CA . ASP B 1 112 ? -3.23 -9.75 -16.688 1 92 112 ASP B CA 1
ATOM 4727 C C . ASP B 1 112 ? -2.758 -9.836 -15.234 1 92 112 ASP B C 1
ATOM 4729 O O . ASP B 1 112 ? -3.254 -10.664 -14.461 1 92 112 ASP B O 1
ATOM 4733 N N . LEU B 1 113 ? -1.901 -8.969 -14.914 1 91.25 113 LEU B N 1
ATOM 4734 C CA . LEU B 1 113 ? -1.267 -9.016 -13.602 1 91.25 113 LEU B CA 1
ATOM 4735 C C . LEU B 1 113 ? -2.227 -8.547 -12.516 1 91.25 113 LEU B C 1
ATOM 4737 O O . LEU B 1 113 ? -1.875 -8.531 -11.328 1 91.25 113 LEU B O 1
ATOM 4741 N N . ARG B 1 114 ? -3.498 -8.219 -12.953 1 88.94 114 ARG B N 1
ATOM 4742 C CA . ARG B 1 114 ? -4.512 -7.812 -11.992 1 88.94 114 ARG B CA 1
ATOM 4743 C C . ARG B 1 114 ? -5.246 -9.023 -11.422 1 88.94 114 ARG B C 1
ATOM 4745 O O . ARG B 1 114 ? -5.977 -8.906 -10.438 1 88.94 114 ARG B O 1
ATOM 4752 N N . GLU B 1 115 ? -4.98 -10.109 -11.945 1 90.44 115 GLU B N 1
ATOM 4753 C CA . GLU B 1 115 ? -5.551 -11.336 -11.398 1 90.44 115 GLU B CA 1
ATOM 4754 C C . GLU B 1 115 ? -5.051 -11.594 -9.977 1 90.44 115 GLU B C 1
ATOM 4756 O O . GLU B 1 115 ? -3.941 -11.188 -9.625 1 90.44 115 GLU B O 1
ATOM 4761 N N . PHE B 1 116 ? -5.777 -12.297 -9.188 1 89.25 116 PHE B N 1
ATOM 4762 C CA . PHE B 1 116 ? -5.594 -12.406 -7.742 1 89.25 116 PHE B CA 1
ATOM 4763 C C . PHE B 1 116 ? -4.16 -12.805 -7.406 1 89.25 116 PHE B C 1
ATOM 4765 O O . PHE B 1 116 ? -3.457 -12.07 -6.711 1 89.25 116 PHE B O 1
ATOM 4772 N N . TRP B 1 117 ? -3.684 -13.906 -7.961 1 91.75 117 TRP B N 1
ATOM 4773 C CA . TRP B 1 117 ? -2.389 -14.43 -7.539 1 91.75 117 TRP B CA 1
ATOM 4774 C C . TRP B 1 117 ? -1.25 -13.586 -8.102 1 91.75 117 TRP B C 1
ATOM 4776 O O . TRP B 1 117 ? -0.175 -13.5 -7.508 1 91.75 117 TRP B O 1
ATOM 4786 N N . TRP B 1 118 ? -1.492 -13 -9.266 1 94.06 118 TRP B N 1
ATOM 4787 C CA . TRP B 1 118 ? -0.435 -12.156 -9.82 1 94.06 118 TRP B CA 1
ATOM 4788 C C . TRP B 1 118 ? -0.328 -10.844 -9.055 1 94.06 118 TRP B C 1
ATOM 4790 O O . TRP B 1 118 ? 0.769 -10.305 -8.875 1 94.06 118 TRP B O 1
ATOM 4800 N N . ARG B 1 119 ? -1.461 -10.352 -8.531 1 92 119 ARG B N 1
ATOM 4801 C CA . ARG B 1 119 ? -1.437 -9.188 -7.652 1 92 119 ARG B CA 1
ATOM 4802 C C . ARG B 1 119 ? -0.72 -9.516 -6.344 1 92 119 ARG B C 1
ATOM 4804 O O . ARG B 1 119 ? 0.094 -8.719 -5.863 1 92 119 ARG B O 1
ATOM 4811 N N . GLU B 1 120 ? -1.074 -10.68 -5.844 1 93.25 120 GLU B N 1
ATOM 4812 C CA . GLU B 1 120 ? -0.442 -11.094 -4.594 1 93.25 120 GLU B CA 1
ATOM 4813 C C . GLU B 1 120 ? 1.059 -11.305 -4.777 1 93.25 120 GLU B C 1
ATOM 4815 O O . GLU B 1 120 ? 1.844 -11.039 -3.863 1 93.25 120 GLU B O 1
ATOM 4820 N N . LYS B 1 121 ? 1.425 -11.789 -5.938 1 95.81 121 LYS B N 1
ATOM 4821 C CA . LYS B 1 121 ? 2.846 -11.922 -6.25 1 95.81 121 LYS B CA 1
ATOM 4822 C C . LYS B 1 121 ? 3.545 -10.57 -6.211 1 95.81 121 LYS B C 1
ATOM 4824 O O . LYS B 1 121 ? 4.633 -10.438 -5.645 1 95.81 121 LYS B O 1
ATOM 4829 N N . ASN B 1 122 ? 2.914 -9.648 -6.805 1 94.69 122 ASN B N 1
ATOM 4830 C CA . ASN B 1 122 ? 3.449 -8.289 -6.797 1 94.69 122 ASN B CA 1
ATOM 4831 C C . ASN B 1 122 ? 3.629 -7.766 -5.375 1 94.69 122 ASN B C 1
ATOM 4833 O O . ASN B 1 122 ? 4.656 -7.164 -5.059 1 94.69 122 ASN B O 1
ATOM 4837 N N . TYR B 1 123 ? 2.641 -7.984 -4.539 1 94.25 123 TYR B N 1
ATOM 4838 C CA . TYR B 1 123 ? 2.717 -7.555 -3.146 1 94.25 123 TYR B CA 1
ATOM 4839 C C . TYR B 1 123 ? 3.834 -8.289 -2.412 1 94.25 123 TYR B C 1
ATOM 4841 O O . TYR B 1 123 ? 4.566 -7.688 -1.622 1 94.25 123 TYR B O 1
ATOM 4849 N N . ALA B 1 124 ? 3.898 -9.562 -2.711 1 96.06 124 ALA B N 1
ATOM 4850 C CA . ALA B 1 124 ? 4.906 -10.375 -2.043 1 96.06 124 ALA B CA 1
ATOM 4851 C C . ALA B 1 124 ? 6.316 -9.914 -2.404 1 96.06 124 ALA B C 1
ATOM 4853 O O . ALA B 1 124 ? 7.219 -9.938 -1.564 1 96.06 124 ALA B O 1
ATOM 4854 N N . ILE B 1 125 ? 6.5 -9.523 -3.631 1 96.62 125 ILE B N 1
ATOM 4855 C CA . ILE B 1 125 ? 7.797 -9.047 -4.09 1 96.62 125 ILE B CA 1
ATOM 4856 C C . ILE B 1 125 ? 8.148 -7.742 -3.371 1 96.62 125 ILE B C 1
ATOM 4858 O O . ILE B 1 125 ? 9.297 -7.543 -2.963 1 96.62 125 ILE B O 1
ATOM 4862 N N . LEU B 1 126 ? 7.195 -6.867 -3.168 1 93.25 126 LEU B N 1
ATOM 4863 C CA . LEU B 1 126 ? 7.418 -5.609 -2.461 1 93.25 126 LEU B CA 1
ATOM 4864 C C . LEU B 1 126 ? 7.703 -5.863 -0.983 1 93.25 126 LEU B C 1
ATOM 4866 O O . LEU B 1 126 ? 8.523 -5.168 -0.378 1 93.25 126 LEU B O 1
ATOM 4870 N N . TYR B 1 127 ? 7.102 -6.848 -0.43 1 94 127 TYR B N 1
ATOM 4871 C CA . TYR B 1 127 ? 7.133 -7.113 1.004 1 94 127 TYR B CA 1
ATOM 4872 C C . TYR B 1 127 ? 8.414 -7.84 1.396 1 94 127 TYR B C 1
ATOM 4874 O O . TYR B 1 127 ? 8.953 -7.613 2.48 1 94 127 TYR B O 1
ATOM 4882 N N . ALA B 1 128 ? 8.945 -8.672 0.545 1 95.75 128 ALA B N 1
ATOM 4883 C CA . ALA B 1 128 ? 10 -9.625 0.891 1 95.75 128 ALA B CA 1
ATOM 4884 C C . ALA B 1 128 ? 11.289 -8.898 1.262 1 95.75 128 ALA B C 1
ATOM 4886 O O . ALA B 1 128 ? 11.586 -7.836 0.718 1 95.75 128 ALA B O 1
ATOM 4887 N N . ASN B 1 129 ? 12.008 -9.531 2.176 1 93.56 129 ASN B N 1
ATOM 4888 C CA . ASN B 1 129 ? 13.32 -9.031 2.561 1 93.56 129 ASN B CA 1
ATOM 4889 C C . ASN B 1 129 ? 14.406 -9.531 1.613 1 93.56 129 ASN B C 1
ATOM 4891 O O . ASN B 1 129 ? 15.359 -8.812 1.319 1 93.56 129 ASN B O 1
ATOM 4895 N N . GLN B 1 130 ? 14.281 -10.758 1.193 1 96.5 130 GLN B N 1
ATOM 4896 C CA . GLN B 1 130 ? 15.195 -11.398 0.253 1 96.5 130 GLN B CA 1
ATOM 4897 C C . GLN B 1 130 ? 14.453 -12.336 -0.691 1 96.5 130 GLN B C 1
ATOM 4899 O O . GLN B 1 130 ? 13.305 -12.695 -0.433 1 96.5 130 GLN B O 1
ATOM 4904 N N . TYR B 1 131 ? 15.18 -12.664 -1.756 1 98.25 131 TYR B N 1
ATOM 4905 C CA . TYR B 1 131 ? 14.57 -13.484 -2.801 1 98.25 131 TYR B CA 1
ATOM 4906 C C . TYR B 1 131 ? 15.461 -14.664 -3.154 1 98.25 131 TYR B C 1
ATOM 4908 O O . TYR B 1 131 ? 16.688 -14.547 -3.168 1 98.25 131 TYR B O 1
ATOM 4916 N N . ILE B 1 132 ? 14.797 -15.711 -3.387 1 98.75 132 ILE B N 1
ATOM 4917 C CA . ILE B 1 132 ? 15.43 -16.828 -4.082 1 98.75 132 ILE B CA 1
ATOM 4918 C C . ILE B 1 132 ? 14.93 -16.891 -5.523 1 98.75 132 ILE B C 1
ATOM 4920 O O . ILE B 1 132 ? 13.719 -16.891 -5.766 1 98.75 132 ILE B O 1
ATOM 4924 N N . ALA B 1 133 ? 15.805 -16.859 -6.465 1 98.75 133 ALA B N 1
ATOM 4925 C CA . ALA B 1 133 ? 15.469 -17.172 -7.852 1 98.75 133 ALA B CA 1
ATOM 4926 C C . ALA B 1 133 ? 15.914 -18.578 -8.219 1 98.75 133 ALA B C 1
ATOM 4928 O O . ALA B 1 133 ? 17.062 -18.969 -7.969 1 98.75 133 ALA B O 1
ATOM 4929 N N . VAL B 1 134 ? 15.086 -19.266 -8.836 1 98.69 134 VAL B N 1
ATOM 4930 C CA . VAL B 1 134 ? 15.359 -20.672 -9.062 1 98.69 134 VAL B CA 1
ATOM 4931 C C . VAL B 1 134 ? 16.344 -20.828 -10.227 1 98.69 134 VAL B C 1
ATOM 4933 O O . VAL B 1 134 ? 16.828 -21.938 -10.492 1 98.69 134 VAL B O 1
ATOM 4936 N N . SER B 1 135 ? 16.641 -19.797 -10.945 1 98.56 135 SER B N 1
ATOM 4937 C CA . SER B 1 135 ? 17.625 -19.781 -12.023 1 98.56 135 SER B CA 1
ATOM 4938 C C . SER B 1 135 ? 18.203 -18.391 -12.234 1 98.56 135 SER B C 1
ATOM 4940 O O . SER B 1 135 ? 17.656 -17.406 -11.719 1 98.56 135 SER B O 1
ATOM 4942 N N . ASN B 1 136 ? 19.328 -18.328 -12.93 1 98.38 136 ASN B N 1
ATOM 4943 C CA . ASN B 1 136 ? 19.891 -17.031 -13.297 1 98.38 136 ASN B CA 1
ATOM 4944 C C . ASN B 1 136 ? 18.922 -16.25 -14.188 1 98.38 136 ASN B C 1
ATOM 4946 O O . ASN B 1 136 ? 18.797 -15.023 -14.047 1 98.38 136 ASN B O 1
ATOM 4950 N N . ASN B 1 137 ? 18.297 -16.953 -15.031 1 98.38 137 ASN B N 1
ATOM 4951 C CA . ASN B 1 137 ? 17.328 -16.297 -15.906 1 98.38 137 ASN B CA 1
ATOM 4952 C C . ASN B 1 137 ? 16.172 -15.695 -15.117 1 98.38 137 ASN B C 1
ATOM 4954 O O . ASN B 1 137 ? 15.734 -14.578 -15.391 1 98.38 137 ASN B O 1
ATOM 4958 N N . THR B 1 138 ? 15.656 -16.484 -14.195 1 98.38 138 THR B N 1
ATOM 4959 C CA . THR B 1 138 ? 14.57 -15.984 -13.352 1 98.38 138 THR B CA 1
ATOM 4960 C C . THR B 1 138 ? 15.016 -14.75 -12.578 1 98.38 138 THR B C 1
ATOM 4962 O O . THR B 1 138 ? 14.258 -13.781 -12.445 1 98.38 138 THR B O 1
ATOM 4965 N N . ALA B 1 139 ? 16.25 -14.75 -12.086 1 98.5 139 ALA B N 1
ATOM 4966 C CA . ALA B 1 139 ? 16.812 -13.594 -11.383 1 98.5 139 ALA B CA 1
ATOM 4967 C C . ALA B 1 139 ? 16.859 -12.375 -12.297 1 98.5 139 ALA B C 1
ATOM 4969 O O . ALA B 1 139 ? 16.484 -11.273 -11.891 1 98.5 139 ALA B O 1
ATOM 4970 N N . GLN B 1 140 ? 17.312 -12.594 -13.461 1 97.94 140 GLN B N 1
ATOM 4971 C CA . GLN B 1 140 ? 17.438 -11.5 -14.414 1 97.94 140 GLN B CA 1
ATOM 4972 C C . GLN B 1 140 ? 16.078 -10.898 -14.766 1 97.94 140 GLN B C 1
ATOM 4974 O O . GLN B 1 140 ? 15.938 -9.68 -14.836 1 97.94 140 GLN B O 1
ATOM 4979 N N . ASP B 1 141 ? 15.156 -11.797 -15.008 1 97.75 141 ASP B N 1
ATOM 4980 C CA . ASP B 1 141 ? 13.82 -11.32 -15.367 1 97.75 141 ASP B CA 1
ATOM 4981 C C . ASP B 1 141 ? 13.164 -10.609 -14.18 1 97.75 141 ASP B C 1
ATOM 4983 O O . ASP B 1 141 ? 12.406 -9.648 -14.367 1 97.75 141 ASP B O 1
ATOM 4987 N N . LEU B 1 142 ? 13.414 -11.133 -12.977 1 97.38 142 LEU B N 1
ATOM 4988 C CA . LEU B 1 142 ? 12.914 -10.445 -11.797 1 97.38 142 LEU B CA 1
ATOM 4989 C C . LEU B 1 142 ? 13.422 -9.008 -11.742 1 97.38 142 LEU B C 1
ATOM 4991 O O . LEU B 1 142 ? 12.641 -8.078 -11.516 1 97.38 142 LEU B O 1
ATOM 4995 N N . MET B 1 143 ? 14.664 -8.781 -12 1 95.56 143 MET B N 1
ATOM 4996 C CA . MET B 1 143 ? 15.266 -7.449 -11.969 1 95.56 143 MET B CA 1
ATOM 4997 C C . MET B 1 143 ? 14.758 -6.59 -13.117 1 95.56 143 MET B C 1
ATOM 4999 O O . MET B 1 143 ? 14.602 -5.375 -12.969 1 95.56 143 MET B O 1
ATOM 5003 N N . ARG B 1 144 ? 14.516 -7.258 -14.188 1 94.56 144 ARG B N 1
ATOM 5004 C CA . ARG B 1 144 ? 14.039 -6.551 -15.367 1 94.56 144 ARG B CA 1
ATOM 5005 C C . ARG B 1 144 ? 12.641 -5.977 -15.133 1 94.56 144 ARG B C 1
ATOM 5007 O O . ARG B 1 144 ? 12.383 -4.812 -15.453 1 94.56 144 ARG B O 1
ATOM 5014 N N . PHE B 1 145 ? 11.758 -6.809 -14.578 1 93.88 145 PHE B N 1
ATOM 5015 C CA . PHE B 1 145 ? 10.359 -6.418 -14.445 1 93.88 145 PHE B CA 1
ATOM 5016 C C . PHE B 1 145 ? 10.125 -5.648 -13.156 1 93.88 145 PHE B C 1
ATOM 5018 O O . PHE B 1 145 ? 9.156 -4.898 -13.039 1 93.88 145 PHE B O 1
ATOM 5025 N N . TYR B 1 146 ? 10.992 -5.82 -12.219 1 92.94 146 TYR B N 1
ATOM 5026 C CA . TYR B 1 146 ? 10.922 -5.133 -10.93 1 92.94 146 TYR B CA 1
ATOM 5027 C C . TYR B 1 146 ? 12.258 -4.477 -10.586 1 92.94 146 TYR B C 1
ATOM 5029 O O . TYR B 1 146 ? 12.961 -4.93 -9.688 1 92.94 146 TYR B O 1
ATOM 5037 N N . PRO B 1 147 ? 12.492 -3.373 -11.172 1 87.25 147 PRO B N 1
ATOM 5038 C CA . PRO B 1 147 ? 13.805 -2.732 -11.031 1 87.25 147 PRO B CA 1
ATOM 5039 C C . PRO B 1 147 ? 14.07 -2.242 -9.609 1 87.25 147 PRO B C 1
ATOM 5041 O O . PRO B 1 147 ? 15.219 -1.967 -9.25 1 87.25 147 PRO B O 1
ATOM 5044 N N . GLU B 1 148 ? 13.125 -2.152 -8.82 1 82.94 148 GLU B N 1
ATOM 5045 C CA . GLU B 1 148 ? 13.297 -1.725 -7.438 1 82.94 148 GLU B CA 1
ATOM 5046 C C . GLU B 1 148 ? 13.953 -2.814 -6.598 1 82.94 148 GLU B C 1
ATOM 5048 O O . GLU B 1 148 ? 14.445 -2.549 -5.5 1 82.94 148 GLU B O 1
ATOM 5053 N N . VAL B 1 149 ? 13.938 -4.051 -7.137 1 90.25 149 VAL B N 1
ATOM 5054 C CA . VAL B 1 149 ? 14.578 -5.156 -6.43 1 90.25 149 VAL B CA 1
ATOM 5055 C C . VAL B 1 149 ? 16.094 -5.055 -6.57 1 90.25 149 VAL B C 1
ATOM 5057 O O . VAL B 1 149 ? 16.625 -5.082 -7.684 1 90.25 149 VAL B O 1
ATOM 5060 N N . GLN B 1 150 ? 16.766 -4.973 -5.484 1 89.25 150 GLN B N 1
ATOM 5061 C CA . GLN B 1 150 ? 18.219 -4.875 -5.496 1 89.25 150 GLN B CA 1
ATOM 5062 C C . GLN B 1 150 ? 18.859 -6.234 -5.77 1 89.25 150 GLN B C 1
ATOM 5064 O O . GLN B 1 150 ? 18.469 -7.238 -5.168 1 89.25 150 GLN B O 1
ATOM 5069 N N . PRO B 1 151 ? 19.828 -6.262 -6.578 1 95 151 PRO B N 1
ATOM 5070 C CA . PRO B 1 151 ? 20.5 -7.523 -6.895 1 95 151 PRO B CA 1
ATOM 5071 C C . PRO B 1 151 ? 21.094 -8.195 -5.66 1 95 151 PRO B C 1
ATOM 5073 O O . PRO B 1 151 ? 21.125 -9.43 -5.582 1 95 151 PRO B O 1
ATOM 5076 N N . SER B 1 152 ? 21.422 -7.383 -4.676 1 94.69 152 SER B N 1
ATOM 5077 C CA . SER B 1 152 ? 22.062 -7.922 -3.479 1 94.69 152 SER B CA 1
ATOM 5078 C C . SER B 1 152 ? 21.078 -8.727 -2.643 1 94.69 152 SER B C 1
ATOM 5080 O O . SER B 1 152 ? 21.484 -9.492 -1.766 1 94.69 152 SER B O 1
ATOM 5082 N N . ARG B 1 153 ? 19.844 -8.617 -2.963 1 95.12 153 ARG B N 1
ATOM 5083 C CA . ARG B 1 153 ? 18.828 -9.305 -2.186 1 95.12 153 ARG B CA 1
ATOM 5084 C C . ARG B 1 153 ? 18.359 -10.57 -2.896 1 95.12 153 ARG B C 1
ATOM 5086 O O . ARG B 1 153 ? 17.469 -11.273 -2.406 1 95.12 153 ARG B O 1
ATOM 5093 N N . ILE B 1 154 ? 18.969 -10.898 -4.035 1 98.19 154 ILE B N 1
ATOM 5094 C CA . ILE B 1 154 ? 18.594 -12.07 -4.812 1 98.19 154 ILE B CA 1
ATOM 5095 C C . ILE B 1 154 ? 19.688 -13.133 -4.711 1 98.19 154 ILE B C 1
ATOM 5097 O O . ILE B 1 154 ? 20.859 -12.859 -4.984 1 98.19 154 ILE B O 1
ATOM 5101 N N . THR B 1 155 ? 19.359 -14.25 -4.281 1 98.62 155 THR B N 1
ATOM 5102 C CA . THR B 1 155 ? 20.234 -15.406 -4.309 1 98.62 155 THR B CA 1
ATOM 5103 C C . THR B 1 155 ? 19.719 -16.453 -5.293 1 98.62 155 THR B C 1
ATOM 5105 O O . THR B 1 155 ? 18.578 -16.891 -5.203 1 98.62 155 THR B O 1
ATOM 5108 N N . VAL B 1 156 ? 20.547 -16.844 -6.215 1 98.69 156 VAL B N 1
ATOM 5109 C CA . VAL B 1 156 ? 20.156 -17.875 -7.16 1 98.69 156 VAL B CA 1
ATOM 5110 C C . VAL B 1 156 ? 20.406 -19.25 -6.543 1 98.69 156 VAL B C 1
ATOM 5112 O O . VAL B 1 156 ? 21.547 -19.594 -6.191 1 98.69 156 VAL B O 1
ATOM 5115 N N . ILE B 1 157 ? 19.375 -19.984 -6.359 1 98.75 157 ILE B N 1
ATOM 5116 C CA . ILE B 1 157 ? 19.438 -21.359 -5.871 1 98.75 157 ILE B CA 1
ATOM 5117 C C . ILE B 1 157 ? 18.656 -22.281 -6.809 1 98.75 157 ILE B C 1
ATOM 5119 O O . ILE B 1 157 ? 17.422 -22.266 -6.809 1 98.75 157 ILE B O 1
ATOM 5123 N N . HIS B 1 158 ? 19.375 -23.094 -7.527 1 98.56 158 HIS B N 1
ATOM 5124 C CA . HIS B 1 158 ? 18.766 -24 -8.5 1 98.56 158 HIS B CA 1
ATOM 5125 C C . HIS B 1 158 ? 17.953 -25.078 -7.812 1 98.56 158 HIS B C 1
ATOM 5127 O O . HIS B 1 158 ? 18.297 -25.516 -6.711 1 98.56 158 HIS B O 1
ATOM 5133 N N . ASN B 1 159 ? 16.844 -25.516 -8.484 1 98.38 159 ASN B N 1
ATOM 5134 C CA . ASN B 1 159 ? 16.125 -26.688 -8.016 1 98.38 159 ASN B CA 1
ATOM 5135 C C . ASN B 1 159 ? 16.938 -27.969 -8.227 1 98.38 159 ASN B C 1
ATOM 5137 O O . ASN B 1 159 ? 17.984 -27.938 -8.883 1 98.38 159 ASN B O 1
ATOM 5141 N N . GLY B 1 160 ? 16.422 -29.047 -7.609 1 97.81 160 GLY B N 1
ATOM 5142 C CA . GLY B 1 160 ? 17.094 -30.328 -7.734 1 97.81 160 GLY B CA 1
ATOM 5143 C C . GLY B 1 160 ? 16.234 -31.406 -8.375 1 97.81 160 GLY B C 1
ATOM 5144 O O . GLY B 1 160 ? 15.156 -31.109 -8.898 1 97.81 160 GLY B O 1
ATOM 5145 N N . VAL B 1 161 ? 16.797 -32.562 -8.453 1 97.31 161 VAL B N 1
ATOM 5146 C CA . VAL B 1 161 ? 16.062 -33.719 -8.953 1 97.31 161 VAL B CA 1
ATOM 5147 C C . VAL B 1 161 ? 16.062 -34.844 -7.898 1 97.31 161 VAL B C 1
ATOM 5149 O O . VAL B 1 161 ? 17.078 -35.094 -7.246 1 97.31 161 VAL B O 1
ATOM 5152 N N . ASP B 1 162 ? 14.836 -35.375 -7.691 1 93.81 162 ASP B N 1
ATOM 5153 C CA . ASP B 1 162 ? 14.641 -36.406 -6.695 1 93.81 162 ASP B CA 1
ATOM 5154 C C . ASP B 1 162 ? 15.438 -37.656 -7.051 1 93.81 162 ASP B C 1
ATOM 5156 O O . ASP B 1 162 ? 15.516 -38.062 -8.219 1 93.81 162 ASP B O 1
ATOM 5160 N N . LYS B 1 163 ? 15.891 -38.344 -6.027 1 91.44 163 LYS B N 1
ATOM 5161 C CA . LYS B 1 163 ? 16.641 -39.594 -6.223 1 91.44 163 LYS B CA 1
ATOM 5162 C C . LYS B 1 163 ? 15.766 -40.656 -6.832 1 91.44 163 LYS B C 1
ATOM 5164 O O . LYS B 1 163 ? 16.266 -41.625 -7.422 1 91.44 163 LYS B O 1
ATOM 5169 N N . GLY B 1 164 ? 14.547 -40.438 -6.703 1 93.25 164 GLY B N 1
ATOM 5170 C CA . GLY B 1 164 ? 13.609 -41.406 -7.281 1 93.25 164 GLY B CA 1
ATOM 5171 C C . GLY B 1 164 ? 13.641 -41.438 -8.797 1 93.25 164 GLY B C 1
ATOM 5172 O O . GLY B 1 164 ? 13.234 -42.406 -9.414 1 93.25 164 GLY B O 1
ATOM 5173 N N . PHE B 1 165 ? 14.102 -40.406 -9.375 1 96.31 165 PHE B N 1
ATOM 5174 C CA . PHE B 1 165 ? 14.258 -40.375 -10.828 1 96.31 165 PHE B CA 1
ATOM 5175 C C . PHE B 1 165 ? 15.617 -40.906 -11.242 1 96.31 165 PHE B C 1
ATOM 5177 O O . PHE B 1 165 ? 16.641 -40.25 -11.094 1 96.31 165 PHE B O 1
ATOM 5184 N N . HIS B 1 166 ? 15.688 -42.062 -11.656 1 96.81 166 HIS B N 1
ATOM 5185 C CA . HIS B 1 166 ? 16.828 -42.812 -12.18 1 96.81 166 HIS B CA 1
ATOM 5186 C C . HIS B 1 166 ? 16.391 -43.812 -13.227 1 96.81 166 HIS B C 1
ATOM 5188 O O . HIS B 1 166 ? 15.195 -44.094 -13.367 1 96.81 166 HIS B O 1
ATOM 5194 N N . PRO B 1 167 ? 17.312 -44.281 -14.031 1 97.31 167 PRO B N 1
ATOM 5195 C CA . PRO B 1 167 ? 16.906 -45.219 -15.094 1 97.31 167 PRO B CA 1
ATOM 5196 C C . PRO B 1 167 ? 16.125 -46.406 -14.57 1 97.31 167 PRO B C 1
ATOM 5198 O O . PRO B 1 167 ? 16.547 -47.062 -13.602 1 97.31 167 PRO B O 1
ATOM 5201 N N . ALA B 1 168 ? 15.023 -46.656 -15.18 1 97.44 168 ALA B N 1
ATOM 5202 C CA . ALA B 1 168 ? 14.156 -47.781 -14.781 1 97.44 168 ALA B CA 1
ATOM 5203 C C . ALA B 1 168 ? 14.625 -49.094 -15.406 1 97.44 168 ALA B C 1
ATOM 5205 O O . ALA B 1 168 ? 15.289 -49.094 -16.438 1 97.44 168 ALA B O 1
ATOM 5206 N N . GLU B 1 169 ? 14.164 -50.188 -14.789 1 96.62 169 GLU B N 1
ATOM 5207 C CA . GLU B 1 169 ? 14.453 -51.5 -15.336 1 96.62 169 GLU B CA 1
ATOM 5208 C C . GLU B 1 169 ? 13.523 -51.844 -16.5 1 96.62 169 GLU B C 1
ATOM 5210 O O . GLU B 1 169 ? 12.43 -51.281 -16.609 1 96.62 169 GLU B O 1
ATOM 5215 N N . SER B 1 170 ? 14.047 -52.781 -17.297 1 95.56 170 SER B N 1
ATOM 5216 C CA . SER B 1 170 ? 13.297 -53.188 -18.484 1 95.56 170 SER B CA 1
ATOM 5217 C C . SER B 1 170 ? 11.906 -53.688 -18.109 1 95.56 170 SER B C 1
ATOM 5219 O O . SER B 1 170 ? 10.93 -53.406 -18.812 1 95.56 170 SER B O 1
ATOM 5221 N N . ARG B 1 171 ? 11.883 -54.344 -17.031 1 95.88 171 ARG B N 1
ATOM 5222 C CA . ARG B 1 171 ? 10.602 -54.875 -16.594 1 95.88 171 ARG B CA 1
ATOM 5223 C C . ARG B 1 171 ? 9.633 -53.75 -16.219 1 95.88 171 ARG B C 1
ATOM 5225 O O . ARG B 1 171 ? 8.43 -53.875 -16.484 1 95.88 171 ARG B O 1
ATOM 5232 N N . GLU B 1 172 ? 10.141 -52.719 -15.57 1 96.25 172 GLU B N 1
ATOM 5233 C CA . GLU B 1 172 ? 9.328 -51.594 -15.195 1 96.25 172 GLU B CA 1
ATOM 5234 C C . GLU B 1 172 ? 8.805 -50.844 -16.438 1 96.25 172 GLU B C 1
ATOM 5236 O O . GLU B 1 172 ? 7.645 -50.438 -16.484 1 96.25 172 GLU B O 1
ATOM 5241 N N . ILE B 1 173 ? 9.664 -50.719 -17.422 1 96.81 173 ILE B N 1
ATOM 5242 C CA . ILE B 1 173 ? 9.32 -50.031 -18.656 1 96.81 173 ILE B CA 1
ATOM 5243 C C . ILE B 1 173 ? 8.227 -50.812 -19.391 1 96.81 173 ILE B C 1
ATOM 5245 O O . ILE B 1 173 ? 7.242 -50.219 -19.844 1 96.81 173 ILE B O 1
ATOM 5249 N N . SER B 1 174 ? 8.406 -52.125 -19.453 1 96.19 174 SER B N 1
ATOM 5250 C CA . SER B 1 174 ? 7.406 -52.969 -20.094 1 96.19 174 SER B CA 1
ATOM 5251 C C . SER B 1 174 ? 6.07 -52.906 -19.359 1 96.19 174 SER B C 1
ATOM 5253 O O . SER B 1 174 ? 5.012 -52.906 -20 1 96.19 174 SER B O 1
ATOM 5255 N N . GLY B 1 175 ? 6.164 -52.906 -18.109 1 95.44 175 GLY B N 1
ATOM 5256 C CA . GLY B 1 175 ? 4.965 -52.844 -17.281 1 95.44 175 GLY B CA 1
ATOM 5257 C C . GLY B 1 175 ? 4.164 -51.594 -17.516 1 95.44 175 GLY B C 1
ATOM 5258 O O . GLY B 1 175 ? 2.934 -51.625 -17.609 1 95.44 175 GLY B O 1
ATOM 5259 N N . ILE B 1 176 ? 4.855 -50.5 -17.578 1 94.94 176 ILE B N 1
ATOM 5260 C CA . ILE B 1 176 ? 4.172 -49.219 -17.734 1 94.94 176 ILE B CA 1
ATOM 5261 C C . ILE B 1 176 ? 3.592 -49.094 -19.141 1 94.94 176 ILE B C 1
ATOM 5263 O O . ILE B 1 176 ? 2.518 -48.531 -19.344 1 94.94 176 ILE B O 1
ATOM 5267 N N . LYS B 1 177 ? 4.305 -49.531 -20.156 1 95.06 177 LYS B N 1
ATOM 5268 C CA . LYS B 1 177 ? 3.801 -49.531 -21.516 1 95.06 177 LYS B CA 1
ATOM 5269 C C . LYS B 1 177 ? 2.516 -50.344 -21.625 1 95.06 177 LYS B C 1
ATOM 5271 O O . LYS B 1 177 ? 1.574 -49.938 -22.312 1 95.06 177 LYS B O 1
ATOM 5276 N N . THR B 1 178 ? 2.539 -51.469 -20.906 1 95.19 178 THR B N 1
ATOM 5277 C CA . THR B 1 178 ? 1.349 -52.312 -20.906 1 95.19 178 THR B CA 1
ATOM 5278 C C . THR B 1 178 ? 0.199 -51.594 -20.172 1 95.19 178 THR B C 1
ATOM 5280 O O . THR B 1 178 ? -0.932 -51.594 -20.672 1 95.19 178 THR B O 1
ATOM 5283 N N . LYS B 1 179 ? 0.523 -51.062 -19.109 1 95.38 179 LYS B N 1
ATOM 5284 C CA . LYS B 1 179 ? -0.484 -50.406 -18.281 1 95.38 179 LYS B CA 1
ATOM 5285 C C . LYS B 1 179 ? -1.202 -49.312 -19.062 1 95.38 179 LYS B C 1
ATOM 5287 O O . LYS B 1 179 ? -2.424 -49.156 -18.969 1 95.38 179 LYS B O 1
ATOM 5292 N N . PHE B 1 180 ? -0.464 -48.562 -19.859 1 93.69 180 PHE B N 1
ATOM 5293 C CA . PHE B 1 180 ? -1.055 -47.406 -20.547 1 93.69 180 PHE B CA 1
ATOM 5294 C C . PHE B 1 180 ? -1.292 -47.719 -22.016 1 93.69 180 PHE B C 1
ATOM 5296 O O . PHE B 1 180 ? -1.566 -46.812 -22.797 1 93.69 180 PHE B O 1
ATOM 5303 N N . ALA B 1 181 ? -1.127 -48.906 -22.484 1 92.12 181 ALA B N 1
ATOM 5304 C CA . ALA B 1 181 ? -1.387 -49.406 -23.828 1 92.12 181 ALA B CA 1
ATOM 5305 C C . ALA B 1 181 ? -0.526 -48.656 -24.859 1 92.12 181 ALA B C 1
ATOM 5307 O O . ALA B 1 181 ? -1.032 -48.188 -25.875 1 92.12 181 ALA B O 1
ATOM 5308 N N . ILE B 1 182 ? 0.717 -48.5 -24.422 1 93.06 182 ILE B N 1
ATOM 5309 C CA . ILE B 1 182 ? 1.692 -47.938 -25.344 1 93.06 182 ILE B CA 1
ATOM 5310 C C . ILE B 1 182 ? 2.365 -49.062 -26.141 1 93.06 182 ILE B C 1
ATOM 5312 O O . ILE B 1 182 ? 3.316 -49.688 -25.656 1 93.06 182 ILE B O 1
ATOM 5316 N N . ASN B 1 183 ? 1.993 -49.281 -27.328 1 87.25 183 ASN B N 1
ATOM 5317 C CA . ASN B 1 183 ? 2.387 -50.469 -28.094 1 87.25 183 ASN B CA 1
ATOM 5318 C C . ASN B 1 183 ? 3.482 -50.125 -29.094 1 87.25 183 ASN B C 1
ATOM 5320 O O . ASN B 1 183 ? 3.863 -51 -29.906 1 87.25 183 ASN B O 1
ATOM 5324 N N . ALA B 1 184 ? 3.953 -49 -29.109 1 90.19 184 ALA B N 1
ATOM 5325 C CA . ALA B 1 184 ? 5.008 -48.531 -30.016 1 90.19 184 ALA B CA 1
ATOM 5326 C C . ALA B 1 184 ? 6.012 -47.656 -29.297 1 90.19 184 ALA B C 1
ATOM 5328 O O . ALA B 1 184 ? 5.902 -47.406 -28.094 1 90.19 184 ALA B O 1
ATOM 5329 N N . SER B 1 185 ? 7.078 -47.344 -30.125 1 93.75 185 SER B N 1
ATOM 5330 C CA . SER B 1 185 ? 7.965 -46.281 -29.609 1 93.75 185 SER B CA 1
ATOM 5331 C C . SER B 1 185 ? 7.203 -45 -29.344 1 93.75 185 SER B C 1
ATOM 5333 O O . SER B 1 185 ? 6.168 -44.75 -29.969 1 93.75 185 SER B O 1
ATOM 5335 N N . TYR B 1 186 ? 7.688 -44.219 -28.328 1 94.88 186 TYR B N 1
ATOM 5336 C CA . TYR B 1 186 ? 6.883 -43.031 -28 1 94.88 186 TYR B CA 1
ATOM 5337 C C . TYR B 1 186 ? 7.77 -41.875 -27.641 1 94.88 186 TYR B C 1
ATOM 5339 O O . TYR B 1 186 ? 8.922 -42.031 -27.234 1 94.88 186 TYR B O 1
ATOM 5347 N N . LEU B 1 187 ? 7.195 -40.688 -27.875 1 94.88 187 LEU B N 1
ATOM 5348 C CA . LEU B 1 187 ? 7.691 -39.406 -27.375 1 94.88 187 LEU B CA 1
ATOM 5349 C C . LEU B 1 187 ? 6.871 -38.938 -26.188 1 94.88 187 LEU B C 1
ATOM 5351 O O . LEU B 1 187 ? 5.676 -39.219 -26.094 1 94.88 187 LEU B O 1
ATOM 5355 N N . LEU B 1 188 ? 7.582 -38.25 -25.328 1 95.62 188 LEU B N 1
ATOM 5356 C CA . LEU B 1 188 ? 6.906 -37.75 -24.125 1 95.62 188 LEU B CA 1
ATOM 5357 C C . LEU B 1 188 ? 6.727 -36.25 -24.203 1 95.62 188 LEU B C 1
ATOM 5359 O O . LEU B 1 188 ? 7.648 -35.531 -24.594 1 95.62 188 LEU B O 1
ATOM 5363 N N . LEU B 1 189 ? 5.555 -35.844 -23.906 1 91.38 189 LEU B N 1
ATOM 5364 C CA . LEU B 1 189 ? 5.215 -34.438 -23.75 1 91.38 189 LEU B CA 1
ATOM 5365 C C . LEU B 1 189 ? 4.66 -34.125 -22.359 1 91.38 189 LEU B C 1
ATOM 5367 O O . LEU B 1 189 ? 3.566 -34.594 -22.016 1 91.38 189 LEU B O 1
ATOM 5371 N N . VAL B 1 190 ? 5.418 -33.344 -21.578 1 85.25 190 VAL B N 1
ATOM 5372 C CA . VAL B 1 190 ? 5.016 -33.094 -20.203 1 85.25 190 VAL B CA 1
ATOM 5373 C C . VAL B 1 190 ? 4.48 -31.688 -20.062 1 85.25 190 VAL B C 1
ATOM 5375 O O . VAL B 1 190 ? 5.086 -30.734 -20.562 1 85.25 190 VAL B O 1
ATOM 5378 N N . GLY B 1 191 ? 3.301 -31.438 -19.391 1 76.25 191 GLY B N 1
ATOM 5379 C CA . GLY B 1 191 ? 2.719 -30.141 -19.109 1 76.25 191 GLY B CA 1
ATOM 5380 C C . GLY B 1 191 ? 1.411 -29.891 -19.828 1 76.25 191 GLY B C 1
ATOM 5381 O O . GLY B 1 191 ? 0.955 -30.734 -20.594 1 76.25 191 GLY B O 1
ATOM 5382 N N . THR B 1 192 ? 0.683 -28.781 -19.422 1 62.47 192 THR B N 1
ATOM 5383 C CA . THR B 1 192 ? -0.566 -28.422 -20.078 1 62.47 192 THR B CA 1
ATOM 5384 C C . THR B 1 192 ? -0.306 -27.953 -21.5 1 62.47 192 THR B C 1
ATOM 5386 O O . THR B 1 192 ? 0.528 -27.062 -21.734 1 62.47 192 THR B O 1
ATOM 5389 N N . HIS B 1 193 ? -0.635 -28.766 -22.531 1 56.38 193 HIS B N 1
ATOM 5390 C CA . HIS B 1 193 ? -0.12 -28.656 -23.906 1 56.38 193 HIS B CA 1
ATOM 5391 C C . HIS B 1 193 ? -0.976 -27.719 -24.734 1 56.38 193 HIS B C 1
ATOM 5393 O O . HIS B 1 193 ? -0.528 -27.219 -25.781 1 56.38 193 HIS B O 1
ATOM 5399 N N . LEU B 1 194 ? -2.338 -27.672 -24.422 1 49.09 194 LEU B N 1
ATOM 5400 C CA . LEU B 1 194 ? -3.262 -26.953 -25.297 1 49.09 194 LEU B CA 1
ATOM 5401 C C . LEU B 1 194 ? -3.996 -25.859 -24.531 1 49.09 194 LEU B C 1
ATOM 5403 O O . LEU B 1 194 ? -4.297 -26.016 -23.344 1 49.09 194 LEU B O 1
ATOM 5407 N N . GLY B 1 195 ? -3.605 -24.5 -24.719 1 46.91 195 GLY B N 1
ATOM 5408 C CA . GLY B 1 195 ? -4.379 -23.359 -24.25 1 46.91 195 GLY B CA 1
ATOM 5409 C C . GLY B 1 195 ? -3.719 -22.031 -24.547 1 46.91 195 GLY B C 1
ATOM 5410 O O . GLY B 1 195 ? -2.531 -21.969 -24.875 1 46.91 195 GLY B O 1
ATOM 5411 N N . ALA B 1 196 ? -4.559 -21.031 -24.734 1 44.47 196 ALA B N 1
ATOM 5412 C CA . ALA B 1 196 ? -4.348 -19.656 -25.188 1 44.47 196 ALA B CA 1
ATOM 5413 C C . ALA B 1 196 ? -3.033 -19.094 -24.656 1 44.47 196 ALA B C 1
ATOM 5415 O O . ALA B 1 196 ? -2.383 -18.281 -25.312 1 44.47 196 ALA B O 1
ATOM 5416 N N . ASN B 1 197 ? -2.664 -19.344 -23.469 1 55.47 197 ASN B N 1
ATOM 5417 C CA . ASN B 1 197 ? -1.562 -18.672 -22.781 1 55.47 197 ASN B CA 1
ATOM 5418 C C . ASN B 1 197 ? -0.269 -19.469 -22.891 1 55.47 197 ASN B C 1
ATOM 5420 O O . ASN B 1 197 ? 0.535 -19.484 -21.953 1 55.47 197 ASN B O 1
ATOM 5424 N N . GLN B 1 198 ? 0.087 -20.203 -23.984 1 71.31 198 GLN B N 1
ATOM 5425 C CA . GLN B 1 198 ? 0.701 -21.5 -24.219 1 71.31 198 GLN B CA 1
ATOM 5426 C C . GLN B 1 198 ? 2.223 -21.406 -24.203 1 71.31 198 GLN B C 1
ATOM 5428 O O . GLN B 1 198 ? 2.861 -21.422 -25.25 1 71.31 198 GLN B O 1
ATOM 5433 N N . TYR B 1 199 ? 2.793 -21.188 -23.266 1 86.62 199 TYR B N 1
ATOM 5434 C CA . TYR B 1 199 ? 4.246 -21.078 -23.172 1 86.62 199 TYR B CA 1
ATOM 5435 C C . TYR B 1 199 ? 4.906 -22.453 -23.234 1 86.62 199 TYR B C 1
ATOM 5437 O O . TYR B 1 199 ? 6.102 -22.562 -23.516 1 86.62 199 TYR B O 1
ATOM 5445 N N . LYS B 1 200 ? 4.141 -23.531 -23.078 1 88.38 200 LYS B N 1
ATOM 5446 C CA . LYS B 1 200 ? 4.715 -24.875 -23.172 1 88.38 200 LYS B CA 1
ATOM 5447 C C . LYS B 1 200 ? 4.867 -25.312 -24.625 1 88.38 200 LYS B C 1
ATOM 5449 O O . LYS B 1 200 ? 5.633 -26.234 -24.938 1 88.38 200 LYS B O 1
ATOM 5454 N N . ASN B 1 201 ? 4.082 -24.828 -25.531 1 89 201 ASN B N 1
ATOM 5455 C CA . ASN B 1 201 ? 4.285 -24.844 -26.984 1 89 201 ASN B CA 1
ATOM 5456 C C . ASN B 1 201 ? 4.289 -26.266 -27.547 1 89 201 ASN B C 1
ATOM 5458 O O . ASN B 1 201 ? 5.062 -26.578 -28.453 1 89 201 ASN B O 1
ATOM 5462 N N . GLY B 1 202 ? 3.451 -27.125 -27.031 1 86.38 202 GLY B N 1
ATOM 5463 C CA . GLY B 1 202 ? 3.346 -28.484 -27.516 1 86.38 202 GLY B CA 1
ATOM 5464 C C . GLY B 1 202 ? 2.857 -28.562 -28.953 1 86.38 202 GLY B C 1
ATOM 5465 O O . GLY B 1 202 ? 3.141 -29.531 -29.656 1 86.38 202 GLY B O 1
ATOM 5466 N N . THR B 1 203 ? 2.311 -27.5 -29.469 1 84.56 203 THR B N 1
ATOM 5467 C CA . THR B 1 203 ? 1.701 -27.453 -30.781 1 84.56 203 THR B CA 1
ATOM 5468 C C . THR B 1 203 ? 2.758 -27.625 -31.875 1 84.56 203 THR B C 1
ATOM 5470 O O . THR B 1 203 ? 2.49 -28.219 -32.938 1 84.56 203 THR B O 1
ATOM 5473 N N . ILE B 1 204 ? 3.926 -27.219 -31.609 1 89.06 204 ILE B N 1
ATOM 5474 C CA . ILE B 1 204 ? 4.965 -27.266 -32.625 1 89.06 204 ILE B CA 1
ATOM 5475 C C . ILE B 1 204 ? 5.332 -28.719 -32.938 1 89.06 204 ILE B C 1
ATOM 5477 O O . ILE B 1 204 ? 5.652 -29.062 -34.062 1 89.06 204 ILE B O 1
ATOM 5481 N N . LEU B 1 205 ? 5.242 -29.578 -31.953 1 90.31 205 LEU B N 1
ATOM 5482 C CA . LEU B 1 205 ? 5.504 -30.984 -32.156 1 90.31 205 LEU B CA 1
ATOM 5483 C C . LEU B 1 205 ? 4.457 -31.609 -33.094 1 90.31 205 LEU B C 1
ATOM 5485 O O . LEU B 1 205 ? 4.801 -32.312 -34.031 1 90.31 205 LEU B O 1
ATOM 5489 N N . PHE B 1 206 ? 3.256 -31.266 -32.844 1 86.81 206 PHE B N 1
ATOM 5490 C CA . PHE B 1 206 ? 2.166 -31.828 -33.656 1 86.81 206 PHE B CA 1
ATOM 5491 C C . PHE B 1 206 ? 2.229 -31.312 -35.094 1 86.81 206 PHE B C 1
ATOM 5493 O O . PHE B 1 206 ? 1.959 -32.062 -36.031 1 86.81 206 PHE B O 1
ATOM 5500 N N . GLU B 1 207 ? 2.559 -30.156 -35.156 1 87.62 207 GLU B N 1
ATOM 5501 C CA . GLU B 1 207 ? 2.705 -29.594 -36.5 1 87.62 207 GLU B CA 1
ATOM 5502 C C . GLU B 1 207 ? 3.859 -30.25 -37.25 1 87.62 207 GLU B C 1
ATOM 5504 O O . GLU B 1 207 ? 3.764 -30.516 -38.438 1 87.62 207 GLU B O 1
ATOM 5509 N N . ALA B 1 208 ? 4.895 -30.453 -36.562 1 90.69 208 ALA B N 1
ATOM 5510 C CA . ALA B 1 208 ? 6.059 -31.109 -37.156 1 90.69 208 ALA B CA 1
ATOM 5511 C C . ALA B 1 208 ? 5.73 -32.531 -37.594 1 90.69 208 ALA B C 1
ATOM 5513 O O . ALA B 1 208 ? 6.191 -33 -38.625 1 90.69 208 ALA B O 1
ATOM 5514 N N . LEU B 1 209 ? 4.891 -33.219 -36.844 1 88.81 209 LEU B N 1
ATOM 5515 C CA . LEU B 1 209 ? 4.559 -34.625 -37.094 1 88.81 209 LEU B CA 1
ATOM 5516 C C . LEU B 1 209 ? 3.701 -34.75 -38.344 1 88.81 209 LEU B C 1
ATOM 5518 O O . LEU B 1 209 ? 3.697 -35.812 -39 1 88.81 209 LEU B O 1
ATOM 5522 N N . LYS B 1 210 ? 3.049 -33.719 -38.688 1 85.62 210 LYS B N 1
ATOM 5523 C CA . LYS B 1 210 ? 2.256 -33.719 -39.906 1 85.62 210 LYS B CA 1
ATOM 5524 C C . LYS B 1 210 ? 3.148 -33.812 -41.125 1 85.62 210 LYS B C 1
ATOM 5526 O O . LYS B 1 210 ? 2.725 -34.312 -42.188 1 85.62 210 LYS B O 1
ATOM 5531 N N . HIS B 1 211 ? 4.258 -33.375 -40.969 1 85.06 211 HIS B N 1
ATOM 5532 C CA . HIS B 1 211 ? 5.141 -33.281 -42.125 1 85.06 211 HIS B CA 1
ATOM 5533 C C . HIS B 1 211 ? 6.277 -34.281 -42.031 1 85.06 211 HIS B C 1
ATOM 5535 O O . HIS B 1 211 ? 7.102 -34.406 -42.938 1 85.06 211 HIS B O 1
ATOM 5541 N N . TRP B 1 212 ? 6.273 -34.875 -40.906 1 82.25 212 TRP B N 1
ATOM 5542 C CA . TRP B 1 212 ? 7.32 -35.875 -40.656 1 82.25 212 TRP B CA 1
ATOM 5543 C C . TRP B 1 212 ? 6.793 -37.281 -40.875 1 82.25 212 TRP B C 1
ATOM 5545 O O . TRP B 1 212 ? 5.762 -37.656 -40.312 1 82.25 212 TRP B O 1
ATOM 5555 N N . GLN B 1 213 ? 7.336 -37.969 -41.812 1 75.5 213 GLN B N 1
ATOM 5556 C CA . GLN B 1 213 ? 6.957 -39.375 -42.031 1 75.5 213 GLN B CA 1
ATOM 5557 C C . GLN B 1 213 ? 7.824 -40.312 -41.188 1 75.5 213 GLN B C 1
ATOM 5559 O O . GLN B 1 213 ? 9 -40.531 -41.469 1 75.5 213 GLN B O 1
ATOM 5564 N N . SER B 1 214 ? 7.211 -40.656 -40.062 1 71.31 214 SER B N 1
ATOM 5565 C CA . SER B 1 214 ? 7.918 -41.625 -39.25 1 71.31 214 SER B CA 1
ATOM 5566 C C . SER B 1 214 ? 7.91 -43.031 -39.875 1 71.31 214 SER B C 1
ATOM 5568 O O . SER B 1 214 ? 6.879 -43.469 -40.375 1 71.31 214 SER B O 1
ATOM 5570 N N . PRO B 1 215 ? 9.07 -43.562 -39.844 1 70.12 215 PRO B N 1
ATOM 5571 C CA . PRO B 1 215 ? 9.109 -44.906 -40.469 1 70.12 215 PRO B CA 1
ATOM 5572 C C . PRO B 1 215 ? 8.281 -45.938 -39.688 1 70.12 215 PRO B C 1
ATOM 5574 O O . PRO B 1 215 ? 7.832 -46.906 -40.281 1 70.12 215 PRO B O 1
ATOM 5577 N N . GLU B 1 216 ? 8.117 -45.781 -38.438 1 82.69 216 GLU B N 1
ATOM 5578 C CA . GLU B 1 216 ? 7.406 -46.719 -37.625 1 82.69 216 GLU B CA 1
ATOM 5579 C C . GLU B 1 216 ? 6.262 -46.062 -36.844 1 82.69 216 GLU B C 1
ATOM 5581 O O . GLU B 1 216 ? 6.121 -44.844 -36.875 1 82.69 216 GLU B O 1
ATOM 5586 N N . LYS B 1 217 ? 5.48 -46.938 -36.344 1 90.12 217 LYS B N 1
ATOM 5587 C CA . LYS B 1 217 ? 4.395 -46.438 -35.5 1 90.12 217 LYS B CA 1
ATOM 5588 C C . LYS B 1 217 ? 4.934 -45.688 -34.281 1 90.12 217 LYS B C 1
ATOM 5590 O O . LYS B 1 217 ? 5.918 -46.125 -33.656 1 90.12 217 LYS B O 1
ATOM 5595 N N . LEU B 1 218 ? 4.285 -44.531 -34.062 1 91.69 218 LEU B N 1
ATOM 5596 C CA . LEU B 1 218 ? 4.742 -43.688 -32.969 1 91.69 218 LEU B CA 1
ATOM 5597 C C . LEU B 1 218 ? 3.576 -43.25 -32.094 1 91.69 218 LEU B C 1
ATOM 5599 O O . LEU B 1 218 ? 2.486 -42.969 -32.562 1 91.69 218 LEU B O 1
ATOM 5603 N N . THR B 1 219 ? 3.822 -43.281 -30.781 1 92.44 219 THR B N 1
ATOM 5604 C CA . THR B 1 219 ? 2.836 -42.781 -29.828 1 92.44 219 THR B CA 1
ATOM 5605 C C . THR B 1 219 ? 3.34 -41.5 -29.156 1 92.44 219 THR B C 1
ATOM 5607 O O . THR B 1 219 ? 4.508 -41.406 -28.766 1 92.44 219 THR B O 1
ATOM 5610 N N . ILE B 1 220 ? 2.512 -40.531 -29.109 1 91.69 220 ILE B N 1
ATOM 5611 C CA . ILE B 1 220 ? 2.797 -39.344 -28.312 1 91.69 220 ILE B CA 1
ATOM 5612 C C . ILE B 1 220 ? 2.102 -39.438 -26.969 1 91.69 220 ILE B C 1
ATOM 5614 O O . ILE B 1 220 ? 0.874 -39.375 -26.875 1 91.69 220 ILE B O 1
ATOM 5618 N N . VAL B 1 221 ? 2.926 -39.562 -25.922 1 92.56 221 VAL B N 1
ATOM 5619 C CA . VAL B 1 221 ? 2.389 -39.656 -24.562 1 92.56 221 VAL B CA 1
ATOM 5620 C C . VAL B 1 221 ? 2.357 -38.281 -23.922 1 92.56 221 VAL B C 1
ATOM 5622 O O . VAL B 1 221 ? 3.406 -37.688 -23.672 1 92.56 221 VAL B O 1
ATOM 5625 N N . CYS B 1 222 ? 1.208 -37.812 -23.609 1 89.06 222 CYS B N 1
ATOM 5626 C CA . CYS B 1 222 ? 1.01 -36.5 -22.969 1 89.06 222 CYS B CA 1
ATOM 5627 C C . CYS B 1 222 ? 0.714 -36.656 -21.484 1 89.06 222 CYS B C 1
ATOM 5629 O O . CYS B 1 222 ? -0.256 -37.312 -21.109 1 89.06 222 CYS B O 1
ATOM 5631 N N . VAL B 1 223 ? 1.618 -36.031 -20.766 1 86.94 223 VAL B N 1
ATOM 5632 C CA . VAL B 1 223 ? 1.457 -36.094 -19.312 1 86.94 223 VAL B CA 1
ATOM 5633 C C . VAL B 1 223 ? 0.877 -34.781 -18.797 1 86.94 223 VAL B C 1
ATOM 5635 O O . VAL B 1 223 ? 1.448 -33.719 -19.016 1 86.94 223 VAL B O 1
ATOM 5638 N N . GLY B 1 224 ? -0.133 -34.812 -18.078 1 74.75 224 GLY B N 1
ATOM 5639 C CA . GLY B 1 224 ? -0.751 -33.656 -17.469 1 74.75 224 GLY B CA 1
ATOM 5640 C C . GLY B 1 224 ? -1.692 -32.906 -18.422 1 74.75 224 GLY B C 1
ATOM 5641 O O . GLY B 1 224 ? -1.934 -33.375 -19.531 1 74.75 224 GLY B O 1
ATOM 5642 N N . GLY B 1 225 ? -2.414 -31.891 -18.141 1 62.41 225 GLY B N 1
ATOM 5643 C CA . GLY B 1 225 ? -3.244 -31 -18.938 1 62.41 225 GLY B CA 1
ATOM 5644 C C . GLY B 1 225 ? -4.711 -31.391 -18.922 1 62.41 225 GLY B C 1
ATOM 5645 O O . GLY B 1 225 ? -5.09 -32.375 -18.312 1 62.41 225 GLY B O 1
ATOM 5646 N N . ASN B 1 226 ? -5.492 -30.406 -19.375 1 57.53 226 ASN B N 1
ATOM 5647 C CA . ASN B 1 226 ? -6.938 -30.609 -19.422 1 57.53 226 ASN B CA 1
ATOM 5648 C C . ASN B 1 226 ? -7.332 -31.547 -20.562 1 57.53 226 ASN B C 1
ATOM 5650 O O . ASN B 1 226 ? -6.742 -31.5 -21.641 1 57.53 226 ASN B O 1
ATOM 5654 N N . VAL B 1 227 ? -8.008 -32.594 -20.266 1 53.81 227 VAL B N 1
ATOM 5655 C CA . VAL B 1 227 ? -8.5 -33.625 -21.141 1 53.81 227 VAL B CA 1
ATOM 5656 C C . VAL B 1 227 ? -9.195 -33.031 -22.344 1 53.81 227 VAL B C 1
ATOM 5658 O O . VAL B 1 227 ? -9.289 -33.656 -23.406 1 53.81 227 VAL B O 1
ATOM 5661 N N . ASP B 1 228 ? -9.625 -31.797 -22.172 1 52.31 228 ASP B N 1
ATOM 5662 C CA . ASP B 1 228 ? -10.461 -31.281 -23.25 1 52.31 228 ASP B CA 1
ATOM 5663 C C . ASP B 1 228 ? -9.648 -31.047 -24.516 1 52.31 228 ASP B C 1
ATOM 5665 O O . ASP B 1 228 ? -10.188 -30.609 -25.547 1 52.31 228 ASP B O 1
ATOM 5669 N N . LEU B 1 229 ? -8.438 -31.125 -24.516 1 50.31 229 LEU B N 1
ATOM 5670 C CA . LEU B 1 229 ? -7.559 -30.844 -25.641 1 50.31 229 LEU B CA 1
ATOM 5671 C C . LEU B 1 229 ? -7.785 -31.859 -26.766 1 50.31 229 LEU B C 1
ATOM 5673 O O . LEU B 1 229 ? -7.383 -31.609 -27.906 1 50.31 229 LEU B O 1
ATOM 5677 N N . GLN B 1 230 ? -8.227 -33 -26.469 1 50.94 230 GLN B N 1
ATOM 5678 C CA . GLN B 1 230 ? -8.398 -34.031 -27.469 1 50.94 230 GLN B CA 1
ATOM 5679 C C . GLN B 1 230 ? -9.25 -33.562 -28.625 1 50.94 230 GLN B C 1
ATOM 5681 O O . GLN B 1 230 ? -9.039 -33.938 -29.781 1 50.94 230 GLN B O 1
ATOM 5686 N N . ARG B 1 231 ? -10.039 -32.656 -28.141 1 50.78 231 ARG B N 1
ATOM 5687 C CA . ARG B 1 231 ? -10.945 -32.281 -29.219 1 50.78 231 ARG B CA 1
ATOM 5688 C C . ARG B 1 231 ? -10.242 -31.406 -30.234 1 50.78 231 ARG B C 1
ATOM 5690 O O . ARG B 1 231 ? -10.656 -31.328 -31.391 1 50.78 231 ARG B O 1
ATOM 5697 N N . GLU B 1 232 ? -9.25 -30.797 -29.766 1 55.25 232 GLU B N 1
ATOM 5698 C CA . GLU B 1 232 ? -8.641 -29.844 -30.688 1 55.25 232 GLU B CA 1
ATOM 5699 C C . GLU B 1 232 ? -7.387 -30.438 -31.344 1 55.25 232 GLU B C 1
ATOM 5701 O O . GLU B 1 232 ? -6.566 -29.703 -31.891 1 55.25 232 GLU B O 1
ATOM 5706 N N . MET B 1 233 ? -7.297 -31.766 -31.172 1 57.41 233 MET B N 1
ATOM 5707 C CA . MET B 1 233 ? -6.043 -32.312 -31.656 1 57.41 233 MET B CA 1
ATOM 5708 C C . MET B 1 233 ? -6.035 -32.375 -33.188 1 57.41 233 MET B C 1
ATOM 5710 O O . MET B 1 233 ? -6.949 -32.938 -33.781 1 57.41 233 MET B O 1
ATOM 5714 N N . PRO B 1 234 ? -5.027 -31.781 -33.75 1 61.25 234 PRO B N 1
ATOM 5715 C CA . PRO B 1 234 ? -4.828 -31.688 -35.188 1 61.25 234 PRO B CA 1
ATOM 5716 C C . PRO B 1 234 ? -4.812 -33.062 -35.875 1 61.25 234 PRO B C 1
ATOM 5718 O O . PRO B 1 234 ? -4.531 -34.062 -35.219 1 61.25 234 PRO B O 1
ATOM 5721 N N . SER B 1 235 ? -5.406 -33.219 -37.031 1 71.88 235 SER B N 1
ATOM 5722 C CA . SER B 1 235 ? -5.352 -34.375 -37.906 1 71.88 235 SER B CA 1
ATOM 5723 C C . SER B 1 235 ? -3.93 -34.938 -38.031 1 71.88 235 SER B C 1
ATOM 5725 O O . SER B 1 235 ? -3.076 -34.312 -38.688 1 71.88 235 SER B O 1
ATOM 5727 N N . LEU B 1 236 ? -3.531 -35.906 -37.125 1 80.25 236 LEU B N 1
ATOM 5728 C CA . LEU B 1 236 ? -2.225 -36.562 -37.188 1 80.25 236 LEU B CA 1
ATOM 5729 C C . LEU B 1 236 ? -2.213 -37.688 -38.188 1 80.25 236 LEU B C 1
ATOM 5731 O O . LEU B 1 236 ? -3.268 -38.219 -38.562 1 80.25 236 LEU B O 1
ATOM 5735 N N . PRO B 1 237 ? -0.976 -37.969 -38.719 1 83.75 237 PRO B N 1
ATOM 5736 C CA . PRO B 1 237 ? -0.881 -39.094 -39.594 1 83.75 237 PRO B CA 1
ATOM 5737 C C . PRO B 1 237 ? -1.394 -40.406 -38.969 1 83.75 237 PRO B C 1
ATOM 5739 O O . PRO B 1 237 ? -1.408 -40.5 -37.75 1 83.75 237 PRO B O 1
ATOM 5742 N N . ASN B 1 238 ? -1.748 -41.406 -39.781 1 81.25 238 ASN B N 1
ATOM 5743 C CA . ASN B 1 238 ? -2.383 -42.625 -39.344 1 81.25 238 ASN B CA 1
ATOM 5744 C C . ASN B 1 238 ? -1.447 -43.469 -38.469 1 81.25 238 ASN B C 1
ATOM 5746 O O . ASN B 1 238 ? -1.901 -44.281 -37.656 1 81.25 238 ASN B O 1
ATOM 5750 N N . ASN B 1 239 ? -0.213 -43.219 -38.594 1 87.5 239 ASN B N 1
ATOM 5751 C CA . ASN B 1 239 ? 0.734 -44.031 -37.844 1 87.5 239 ASN B CA 1
ATOM 5752 C C . ASN B 1 239 ? 1.142 -43.375 -36.531 1 87.5 239 ASN B C 1
ATOM 5754 O O . ASN B 1 239 ? 2.072 -43.812 -35.844 1 87.5 239 ASN B O 1
ATOM 5758 N N . VAL B 1 240 ? 0.479 -42.344 -36.156 1 88.62 240 VAL B N 1
ATOM 5759 C CA . VAL B 1 240 ? 0.788 -41.625 -34.906 1 88.62 240 VAL B CA 1
ATOM 5760 C C . VAL B 1 240 ? -0.428 -41.656 -34 1 88.62 240 VAL B C 1
ATOM 5762 O O . VAL B 1 240 ? -1.516 -41.219 -34.375 1 88.62 240 VAL B O 1
ATOM 5765 N N . ASP B 1 241 ? -0.218 -42.125 -32.75 1 87.19 241 ASP B N 1
ATOM 5766 C CA . ASP B 1 241 ? -1.273 -42.156 -31.75 1 87.19 241 ASP B CA 1
ATOM 5767 C C . ASP B 1 241 ? -0.984 -41.188 -30.625 1 87.19 241 ASP B C 1
ATOM 5769 O O . ASP B 1 241 ? 0.174 -40.844 -30.359 1 87.19 241 ASP B O 1
ATOM 5773 N N . ILE B 1 242 ? -2.029 -40.781 -29.969 1 86.12 242 ILE B N 1
ATOM 5774 C CA . ILE B 1 242 ? -1.886 -39.906 -28.812 1 86.12 242 ILE B CA 1
ATOM 5775 C C . ILE B 1 242 ? -2.438 -40.594 -27.562 1 86.12 242 ILE B C 1
ATOM 5777 O O . ILE B 1 242 ? -3.521 -41.188 -27.609 1 86.12 242 ILE B O 1
ATOM 5781 N N . CYS B 1 243 ? -1.632 -40.531 -26.5 1 86.81 243 CYS B N 1
ATOM 5782 C CA . CYS B 1 243 ? -2.031 -41.094 -25.219 1 86.81 243 CYS B CA 1
ATOM 5783 C C . CYS B 1 243 ? -1.944 -40.031 -24.109 1 86.81 243 CYS B C 1
ATOM 5785 O O . CYS B 1 243 ? -0.871 -39.5 -23.844 1 86.81 243 CYS B O 1
ATOM 5787 N N . LEU B 1 244 ? -3.086 -39.719 -23.469 1 85.69 244 LEU B N 1
ATOM 5788 C CA . LEU B 1 244 ? -3.117 -38.812 -22.344 1 85.69 244 LEU B CA 1
ATOM 5789 C C . LEU B 1 244 ? -3.141 -39.562 -21.031 1 85.69 244 LEU B C 1
ATOM 5791 O O . LEU B 1 244 ? 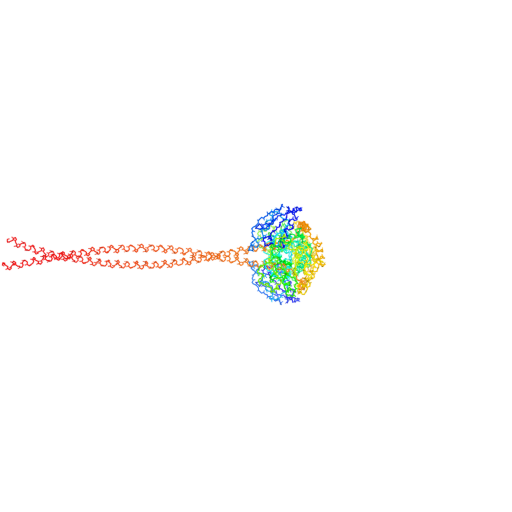-4.008 -40.406 -20.812 1 85.69 244 LEU B O 1
ATOM 5795 N N . ILE B 1 245 ? -2.154 -39.188 -20.25 1 87.44 245 ILE B N 1
ATOM 5796 C CA . ILE B 1 245 ? -2.107 -39.938 -19 1 87.44 245 ILE B CA 1
ATOM 5797 C C . ILE B 1 245 ? -1.787 -39 -17.844 1 87.44 245 ILE B C 1
ATOM 5799 O O . ILE B 1 245 ? -1.335 -37.875 -18.047 1 87.44 245 ILE B O 1
ATOM 5803 N N . ARG B 1 246 ? -2.076 -39.438 -16.578 1 84.88 246 ARG B N 1
ATOM 5804 C CA . ARG B 1 246 ? -1.717 -38.812 -15.312 1 84.88 246 ARG B CA 1
ATOM 5805 C C . ARG B 1 246 ? -0.96 -39.781 -14.406 1 84.88 246 ARG B C 1
ATOM 5807 O O . ARG B 1 246 ? -1.542 -40.375 -13.492 1 84.88 246 ARG B O 1
ATOM 5814 N N . PRO B 1 247 ? 0.356 -39.844 -14.664 1 90.88 247 PRO B N 1
ATOM 5815 C CA . PRO B 1 247 ? 1.146 -40.875 -13.969 1 90.88 247 PRO B CA 1
ATOM 5816 C C . PRO B 1 247 ? 1.596 -40.406 -12.578 1 90.88 247 PRO B C 1
ATOM 5818 O O . PRO B 1 247 ? 1.602 -39.219 -12.281 1 90.88 247 PRO B O 1
ATOM 5821 N N . THR B 1 248 ? 1.878 -41.406 -11.688 1 90.44 248 THR B N 1
ATOM 5822 C CA . THR B 1 248 ? 2.633 -41.156 -10.469 1 90.44 248 THR B CA 1
ATOM 5823 C C . THR B 1 248 ? 4.102 -40.875 -10.789 1 90.44 248 THR B C 1
ATOM 5825 O O . THR B 1 248 ? 4.531 -41.031 -11.93 1 90.44 248 THR B O 1
ATOM 5828 N N . ASP B 1 249 ? 4.82 -40.562 -9.836 1 90.81 249 ASP B N 1
ATOM 5829 C CA . ASP B 1 249 ? 6.238 -40.281 -10.047 1 90.81 249 ASP B CA 1
ATOM 5830 C C . ASP B 1 249 ? 6.984 -41.531 -10.477 1 90.81 249 ASP B C 1
ATOM 5832 O O . ASP B 1 249 ? 7.875 -41.469 -11.328 1 90.81 249 ASP B O 1
ATOM 5836 N N . GLU B 1 250 ? 6.59 -42.562 -9.891 1 93.56 250 GLU B N 1
ATOM 5837 C CA . GLU B 1 250 ? 7.219 -43.844 -10.242 1 93.56 250 GLU B CA 1
ATOM 5838 C C . GLU B 1 250 ? 6.898 -44.219 -11.68 1 93.56 250 GLU B C 1
ATOM 5840 O O . GLU B 1 250 ? 7.766 -44.719 -12.398 1 93.56 250 GLU B O 1
ATOM 5845 N N . GLU B 1 251 ? 5.727 -44 -12.008 1 95.19 251 GLU B N 1
ATOM 5846 C CA . GLU B 1 251 ? 5.316 -44.281 -13.375 1 95.19 251 GLU B CA 1
ATOM 5847 C C . GLU B 1 251 ? 6 -43.344 -14.359 1 95.19 251 GLU B C 1
ATOM 5849 O O . GLU B 1 251 ? 6.398 -43.75 -15.453 1 95.19 251 GLU B O 1
ATOM 5854 N N . LEU B 1 252 ? 6.102 -42.156 -13.93 1 95.06 252 LEU B N 1
ATOM 5855 C CA . LEU B 1 252 ? 6.75 -41.156 -14.773 1 95.06 252 LEU B CA 1
ATOM 5856 C C . LEU B 1 252 ? 8.211 -41.5 -15.008 1 95.06 252 LEU B C 1
ATOM 5858 O O . LEU B 1 252 ? 8.734 -41.344 -16.109 1 95.06 252 LEU B O 1
ATOM 5862 N N . LYS B 1 253 ? 8.859 -42 -13.977 1 96.69 253 LYS B N 1
ATOM 5863 C CA . LYS B 1 253 ? 10.234 -42.469 -14.078 1 96.69 253 LYS B CA 1
ATOM 5864 C C . LYS B 1 253 ? 10.359 -43.531 -15.164 1 96.69 253 LYS B C 1
ATOM 5866 O O . LYS B 1 253 ? 11.266 -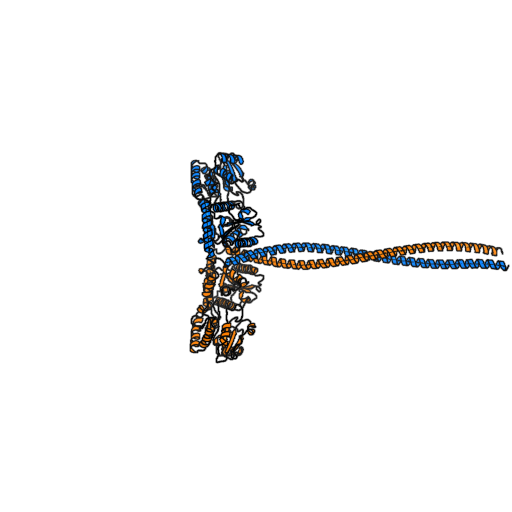43.469 -16 1 96.69 253 LYS B O 1
ATOM 5871 N N . ALA B 1 254 ? 9.453 -44.438 -15.156 1 97.44 254 ALA B N 1
ATOM 5872 C CA . ALA B 1 254 ? 9.469 -45.5 -16.156 1 97.44 254 ALA B CA 1
ATOM 5873 C C . ALA B 1 254 ? 9.156 -44.969 -17.547 1 97.44 254 ALA B C 1
ATOM 5875 O O . ALA B 1 254 ? 9.742 -45.406 -18.531 1 97.44 254 ALA B O 1
ATOM 5876 N N . LEU B 1 255 ? 8.297 -44.031 -17.578 1 97.25 255 LEU B N 1
ATOM 5877 C CA . LEU B 1 255 ? 7.945 -43.406 -18.844 1 97.25 255 LEU B CA 1
ATOM 5878 C C . LEU B 1 255 ? 9.133 -42.656 -19.438 1 97.25 255 LEU B C 1
ATOM 5880 O O . LEU B 1 255 ? 9.43 -42.812 -20.625 1 97.25 255 LEU B O 1
ATOM 5884 N N . TYR B 1 256 ? 9.789 -41.938 -18.656 1 98 256 TYR B N 1
ATOM 5885 C CA . TYR B 1 256 ? 11 -41.281 -19.109 1 98 256 TYR B CA 1
ATOM 5886 C C . TYR B 1 256 ? 12.008 -42.281 -19.656 1 98 256 TYR B C 1
ATOM 5888 O O . TYR B 1 256 ? 12.562 -42.094 -20.75 1 98 256 TYR B O 1
ATOM 5896 N N . SER B 1 257 ? 12.227 -43.312 -18.938 1 97.94 257 SER B N 1
ATOM 5897 C CA . SER B 1 257 ? 13.273 -44.281 -19.219 1 97.94 257 SER B CA 1
ATOM 5898 C C . SER B 1 257 ? 13.016 -45.031 -20.531 1 97.94 257 SER B C 1
ATOM 5900 O O . SER B 1 257 ? 13.953 -45.469 -21.203 1 97.94 257 SER B O 1
ATOM 5902 N N . GLY B 1 258 ? 11.766 -45.125 -20.859 1 96.25 258 GLY B N 1
ATOM 5903 C CA . GLY B 1 258 ? 11.406 -45.875 -22.062 1 96.25 258 GLY B CA 1
ATOM 5904 C C . GLY B 1 258 ? 11.156 -44.969 -23.266 1 96.25 258 GLY B C 1
ATOM 5905 O O . GLY B 1 258 ? 11 -45.469 -24.391 1 96.25 258 GLY B O 1
ATOM 5906 N N . ALA B 1 259 ? 11.188 -43.719 -23.156 1 97 259 ALA B N 1
ATOM 5907 C CA . ALA B 1 259 ? 10.828 -42.812 -24.219 1 97 259 ALA B CA 1
ATOM 5908 C C . ALA B 1 259 ? 11.984 -42.594 -25.203 1 97 259 ALA B C 1
ATOM 5910 O O . ALA B 1 259 ? 13.148 -42.688 -24.812 1 97 259 ALA B O 1
ATOM 5911 N N . ILE B 1 260 ? 11.594 -42.312 -26.453 1 95.75 260 ILE B N 1
ATOM 5912 C CA . ILE B 1 260 ? 12.594 -41.875 -27.422 1 95.75 260 ILE B CA 1
ATOM 5913 C C . ILE B 1 260 ? 13.219 -40.562 -26.969 1 95.75 260 ILE B C 1
ATOM 5915 O O . ILE B 1 260 ? 14.445 -40.375 -27 1 95.75 260 ILE B O 1
ATOM 5919 N N . ALA B 1 261 ? 12.375 -39.719 -26.547 1 97.56 261 ALA B N 1
ATOM 5920 C CA . ALA B 1 261 ? 12.805 -38.406 -26.047 1 97.56 261 ALA B CA 1
ATOM 5921 C C . ALA B 1 261 ? 11.664 -37.688 -25.328 1 97.56 261 ALA B C 1
ATOM 5923 O O . ALA B 1 261 ? 10.492 -37.969 -25.594 1 97.56 261 ALA B O 1
ATOM 5924 N N . LEU B 1 262 ? 12.031 -36.875 -24.422 1 98.06 262 LEU B N 1
ATOM 5925 C CA . LEU B 1 262 ? 11.125 -35.844 -23.953 1 98.06 262 LEU B CA 1
ATOM 5926 C C . LEU B 1 262 ? 11.148 -34.625 -24.891 1 98.06 262 LEU B C 1
ATOM 5928 O O . LEU B 1 262 ? 12.219 -34.062 -25.156 1 98.06 262 LEU B O 1
ATOM 5932 N N . VAL B 1 263 ? 10.016 -34.344 -25.406 1 96.5 263 VAL B N 1
ATOM 5933 C CA . VAL B 1 263 ? 9.875 -33.094 -26.188 1 96.5 263 VAL B CA 1
ATOM 5934 C C . VAL B 1 263 ? 9.273 -32 -25.328 1 96.5 263 VAL B C 1
ATOM 5936 O O . VAL B 1 263 ? 8.102 -32.062 -24.953 1 96.5 263 VAL B O 1
ATOM 5939 N N . TYR B 1 264 ? 10.117 -30.984 -25.031 1 95.31 264 TYR B N 1
ATOM 5940 C CA . TYR B 1 264 ? 9.766 -29.906 -24.109 1 95.31 264 TYR B CA 1
ATOM 5941 C C . TYR B 1 264 ? 10.07 -28.547 -24.719 1 95.31 264 TYR B C 1
ATOM 5943 O O . TYR B 1 264 ? 10.914 -27.797 -24.219 1 95.31 264 TYR B O 1
ATOM 5951 N N . PRO B 1 265 ? 9.305 -28.219 -25.75 1 94.44 265 PRO B N 1
ATOM 5952 C CA . PRO B 1 265 ? 9.602 -27 -26.516 1 94.44 265 PRO B CA 1
ATOM 5953 C C . PRO B 1 265 ? 9.016 -25.75 -25.906 1 94.44 265 PRO B C 1
ATOM 5955 O O . PRO B 1 265 ? 8.422 -24.922 -26.609 1 94.44 265 PRO B O 1
ATOM 5958 N N . SER B 1 266 ? 9.234 -25.578 -24.594 1 93.25 266 SER B N 1
ATOM 5959 C CA . SER B 1 266 ? 8.664 -24.438 -23.875 1 93.25 266 SER B CA 1
ATOM 5960 C C . SER B 1 266 ? 9.297 -23.125 -24.328 1 93.25 266 SER B C 1
ATOM 5962 O O . SER B 1 266 ? 10.508 -23.047 -24.516 1 93.25 266 SER B O 1
ATOM 5964 N N . LEU B 1 267 ? 8.43 -22.125 -24.438 1 93.38 267 LEU B N 1
ATOM 5965 C CA . LEU B 1 267 ? 8.906 -20.781 -24.797 1 93.38 267 LEU B CA 1
ATOM 5966 C C . LEU B 1 267 ? 9.469 -20.062 -23.578 1 93.38 267 LEU B C 1
ATOM 5968 O O . LEU B 1 267 ? 10.203 -19.078 -23.719 1 93.38 267 LEU B O 1
ATOM 5972 N N . TYR B 1 268 ? 9.094 -20.547 -22.422 1 94.56 268 TYR B N 1
ATOM 5973 C CA . TYR B 1 268 ? 9.602 -19.984 -21.172 1 94.56 268 TYR B CA 1
ATOM 5974 C C . TYR B 1 268 ? 9.445 -20.969 -20.016 1 94.56 268 TYR B C 1
ATOM 5976 O O . TYR B 1 268 ? 8.422 -21.641 -19.906 1 94.56 268 TYR B O 1
ATOM 5984 N N . GLU B 1 269 ? 10.547 -21.031 -19.234 1 94.75 269 GLU B N 1
ATOM 5985 C CA . GLU B 1 269 ? 10.5 -21.797 -17.984 1 94.75 269 GLU B CA 1
ATOM 5986 C C . GLU B 1 269 ? 11.219 -21.062 -16.859 1 94.75 269 GLU B C 1
ATOM 5988 O O . GLU B 1 269 ? 12.188 -20.344 -17.109 1 94.75 269 GLU B O 1
ATOM 5993 N N . GLY B 1 270 ? 10.734 -21.281 -15.688 1 96.88 270 GLY B N 1
ATOM 5994 C CA . GLY B 1 270 ? 11.453 -20.766 -14.531 1 96.88 270 GLY B CA 1
ATOM 5995 C C . GLY B 1 270 ? 12.727 -21.516 -14.227 1 96.88 270 GLY B C 1
ATOM 5996 O O . GLY B 1 270 ? 13.758 -20.922 -13.914 1 96.88 270 GLY B O 1
ATOM 5997 N N . PHE B 1 271 ? 12.602 -22.797 -14.297 1 97.5 271 PHE B N 1
ATOM 5998 C CA . PHE B 1 271 ? 13.75 -23.656 -14.062 1 97.5 271 PHE B CA 1
ATOM 5999 C C . PHE B 1 271 ? 13.773 -24.812 -15.07 1 97.5 271 PHE B C 1
ATOM 6001 O O . PHE B 1 271 ? 14.703 -24.922 -15.875 1 97.5 271 PHE B O 1
ATOM 6008 N N . GLY B 1 272 ? 12.766 -25.641 -15.141 1 96 272 GLY B N 1
ATOM 6009 C CA . GLY B 1 272 ? 12.711 -26.75 -16.078 1 96 272 GLY B CA 1
ATOM 6010 C C . GLY B 1 272 ? 12.914 -28.094 -15.414 1 96 272 GLY B C 1
ATOM 6011 O O . GLY B 1 272 ? 13.734 -28.906 -15.859 1 96 272 GLY B O 1
ATOM 6012 N N . LEU B 1 273 ? 12.117 -28.359 -14.461 1 96.25 273 LEU B N 1
ATOM 6013 C CA . LEU B 1 273 ? 12.211 -29.594 -13.695 1 96.25 273 LEU B CA 1
ATOM 6014 C C . LEU B 1 273 ? 12.055 -30.812 -14.609 1 96.25 273 LEU B C 1
ATOM 6016 O O . LEU B 1 273 ? 12.805 -31.781 -14.484 1 96.25 273 LEU B O 1
ATOM 6020 N N . PRO B 1 274 ? 11.172 -30.766 -15.602 1 95.31 274 PRO B N 1
ATOM 6021 C CA . PRO B 1 274 ? 10.953 -31.953 -16.422 1 95.31 274 PRO B CA 1
ATOM 6022 C C . PRO B 1 274 ? 12.195 -32.375 -17.203 1 95.31 274 PRO B C 1
ATOM 6024 O O . PRO B 1 274 ? 12.461 -33.562 -17.375 1 95.31 274 PRO B O 1
ATOM 6027 N N . ILE B 1 275 ? 12.969 -31.438 -17.703 1 97.75 275 ILE B N 1
ATOM 6028 C CA . ILE B 1 275 ? 14.141 -31.812 -18.484 1 97.75 275 ILE B CA 1
ATOM 6029 C C . ILE B 1 275 ? 15.188 -32.438 -17.562 1 97.75 275 ILE B C 1
ATOM 6031 O O . ILE B 1 275 ? 15.883 -33.375 -17.953 1 97.75 275 ILE B O 1
ATOM 6035 N N . LEU B 1 276 ? 15.219 -31.906 -16.359 1 97.81 276 LEU B N 1
ATOM 6036 C CA . LEU B 1 276 ? 16.141 -32.469 -15.383 1 97.81 276 LEU B CA 1
ATOM 6037 C C . LEU B 1 276 ? 15.742 -33.875 -15 1 97.81 276 LEU B C 1
ATOM 6039 O O . LEU B 1 276 ? 16.594 -34.75 -14.906 1 97.81 276 LEU B O 1
ATOM 6043 N N . GLU B 1 277 ? 14.516 -34.125 -14.758 1 97.62 277 GLU B N 1
ATOM 6044 C CA . GLU B 1 277 ? 13.984 -35.438 -14.438 1 97.62 277 GLU B CA 1
ATOM 6045 C C . GLU B 1 277 ? 14.242 -36.438 -15.578 1 97.62 277 GLU B C 1
ATOM 6047 O O . GLU B 1 277 ? 14.664 -37.562 -15.344 1 97.62 277 GLU B O 1
ATOM 6052 N N . ALA B 1 278 ? 13.992 -36 -16.75 1 98.31 278 ALA B N 1
ATOM 6053 C CA . ALA B 1 278 ? 14.211 -36.844 -17.922 1 98.31 278 ALA B CA 1
ATOM 6054 C C . ALA B 1 278 ? 15.68 -37.25 -18.047 1 98.31 278 ALA B C 1
ATOM 6056 O O . ALA B 1 278 ? 15.992 -38.406 -18.234 1 98.31 278 ALA B O 1
ATOM 6057 N N . MET B 1 279 ? 16.547 -36.25 -17.891 1 98.69 279 MET B N 1
ATOM 6058 C CA . MET B 1 279 ? 17.984 -36.5 -17.984 1 98.69 279 MET B CA 1
ATOM 6059 C C . MET B 1 279 ? 18.422 -37.5 -16.906 1 98.69 279 MET B C 1
ATOM 6061 O O . MET B 1 279 ? 19.188 -38.438 -17.188 1 98.69 279 MET B O 1
ATOM 6065 N N . ALA B 1 280 ? 17.906 -37.375 -15.734 1 98.44 280 ALA B N 1
ATOM 6066 C CA . ALA B 1 280 ? 18.234 -38.281 -14.633 1 98.44 280 ALA B CA 1
ATOM 6067 C C . ALA B 1 280 ? 17.812 -39.719 -14.953 1 98.44 280 ALA B C 1
ATOM 6069 O O . ALA B 1 280 ? 18.469 -40.656 -14.516 1 98.44 280 ALA B O 1
ATOM 6070 N N . CYS B 1 281 ? 16.797 -39.844 -15.719 1 98.38 281 CYS B N 1
ATOM 6071 C CA . CYS B 1 281 ? 16.25 -41.156 -16.047 1 98.38 281 CYS B CA 1
ATOM 6072 C C . CYS B 1 281 ? 16.875 -41.719 -17.312 1 98.38 281 CYS B C 1
ATOM 6074 O O . CYS B 1 281 ? 16.516 -42.812 -17.766 1 98.38 281 CYS B O 1
ATOM 6076 N N . GLY B 1 282 ? 17.734 -40.938 -17.922 1 98.19 282 GLY B N 1
ATOM 6077 C CA . GLY B 1 282 ? 18.375 -41.375 -19.156 1 98.19 282 GLY B CA 1
ATOM 6078 C C . GLY B 1 282 ? 17.531 -41.156 -20.391 1 98.19 282 GLY B C 1
ATOM 6079 O O . GLY B 1 282 ? 17.656 -41.875 -21.375 1 98.19 282 GLY B O 1
ATOM 6080 N N . CYS B 1 283 ? 16.703 -40.25 -20.328 1 98.44 283 CYS B N 1
ATOM 6081 C CA . CYS B 1 283 ? 15.852 -39.906 -21.453 1 98.44 283 CYS B CA 1
ATOM 6082 C C . CYS B 1 283 ? 16.422 -38.688 -22.203 1 98.44 283 CYS B C 1
ATOM 6084 O O . CYS B 1 283 ? 16.609 -37.625 -21.625 1 98.44 283 CYS B O 1
ATOM 6086 N N . PRO B 1 284 ? 16.719 -38.812 -23.516 1 98.56 284 PRO B N 1
ATOM 6087 C CA . PRO B 1 284 ? 17.109 -37.656 -24.281 1 98.56 284 PRO B CA 1
ATOM 6088 C C . PRO B 1 284 ? 16.047 -36.531 -24.25 1 98.56 284 PRO B C 1
ATOM 6090 O O . PRO B 1 284 ? 14.859 -36.844 -24.156 1 98.56 284 PRO B O 1
ATOM 6093 N N . VAL B 1 285 ? 16.547 -35.281 -24.375 1 98.75 285 VAL B N 1
ATOM 6094 C CA . VAL B 1 285 ? 15.641 -34.156 -24.266 1 98.75 285 VAL B CA 1
ATOM 6095 C C . VAL B 1 285 ? 15.773 -33.25 -25.5 1 98.75 285 VAL B C 1
ATOM 6097 O O . VAL B 1 285 ? 16.891 -32.969 -25.938 1 98.75 285 VAL B O 1
ATOM 6100 N N . ILE B 1 286 ? 14.656 -32.969 -26.109 1 98.31 286 ILE B N 1
ATOM 6101 C CA . ILE B 1 286 ? 14.547 -31.922 -27.109 1 98.31 286 ILE B CA 1
ATOM 6102 C C . ILE B 1 286 ? 13.836 -30.703 -26.5 1 98.31 286 ILE B C 1
ATOM 6104 O O . ILE B 1 286 ? 12.688 -30.812 -26.062 1 98.31 286 ILE B O 1
ATOM 6108 N N . THR B 1 287 ? 14.516 -29.578 -26.453 1 97.94 287 THR B N 1
ATOM 6109 C CA . THR B 1 287 ? 13.938 -28.391 -25.844 1 97.94 287 THR B CA 1
ATOM 6110 C C . THR B 1 287 ? 14.406 -27.125 -26.547 1 97.94 287 THR B C 1
ATOM 6112 O O . THR B 1 287 ? 14.961 -27.188 -27.641 1 97.94 287 THR B O 1
ATOM 6115 N N . CYS B 1 288 ? 14.055 -25.969 -25.984 1 97.25 288 CYS B N 1
ATOM 6116 C CA . CYS B 1 288 ? 14.391 -24.688 -26.594 1 97.25 288 CYS B CA 1
ATOM 6117 C C . CYS B 1 288 ? 15.57 -24.031 -25.891 1 97.25 288 CYS B C 1
ATOM 6119 O O . CYS B 1 288 ? 15.781 -24.25 -24.688 1 97.25 288 CYS B O 1
ATOM 6121 N N . HIS B 1 289 ? 16.328 -23.219 -26.641 1 96.81 289 HIS B N 1
ATOM 6122 C CA . HIS B 1 289 ? 17.438 -22.469 -26.062 1 96.81 289 HIS B CA 1
ATOM 6123 C C . HIS B 1 289 ? 16.984 -21.109 -25.547 1 96.81 289 HIS B C 1
ATOM 6125 O O . HIS B 1 289 ? 17.469 -20.078 -26.016 1 96.81 289 HIS B O 1
ATOM 6131 N N . ASN B 1 290 ? 16.125 -21.125 -24.625 1 95.69 290 ASN B N 1
ATOM 6132 C CA . ASN B 1 290 ? 15.586 -19.891 -24.047 1 95.69 290 ASN B CA 1
ATOM 6133 C C . ASN B 1 290 ? 15.359 -20.031 -22.547 1 95.69 290 ASN B C 1
ATOM 6135 O O . ASN B 1 290 ? 15.422 -21.141 -22 1 95.69 290 ASN B O 1
ATOM 6139 N N . SER B 1 291 ? 15.258 -18.875 -21.891 1 96.75 291 SER B N 1
ATOM 6140 C CA . SER B 1 291 ? 14.969 -18.797 -20.453 1 96.75 291 SER B CA 1
ATOM 6141 C C . SER B 1 291 ? 15.984 -19.594 -19.656 1 96.75 291 SER B C 1
ATOM 6143 O O . SER B 1 291 ? 17.188 -19.469 -19.859 1 96.75 291 SER B O 1
ATOM 6145 N N . SER B 1 292 ? 15.5 -20.438 -18.734 1 98.12 292 SER B N 1
ATOM 6146 C CA . SER B 1 292 ? 16.391 -21.156 -17.828 1 98.12 292 SER B CA 1
ATOM 6147 C C . SER B 1 292 ? 16.859 -22.469 -18.453 1 98.12 292 SER B C 1
ATOM 6149 O O . SER B 1 292 ? 17.781 -23.109 -17.938 1 98.12 292 SER B O 1
ATOM 6151 N N . LEU B 1 293 ? 16.406 -22.891 -19.578 1 98 293 LEU B N 1
ATOM 6152 C CA . LEU B 1 293 ? 16.594 -24.234 -20.125 1 98 293 LEU B CA 1
ATOM 6153 C C . LEU B 1 293 ? 18.047 -24.469 -20.484 1 98 293 LEU B C 1
ATOM 6155 O O . LEU B 1 293 ? 18.594 -25.547 -20.203 1 98 293 LEU B O 1
ATOM 6159 N N . PRO B 1 294 ? 18.766 -23.453 -20.969 1 97.88 294 PRO B N 1
ATOM 6160 C CA . PRO B 1 294 ? 20.188 -23.656 -21.234 1 97.88 294 PRO B CA 1
ATOM 6161 C C . PRO B 1 294 ? 21 -23.812 -19.953 1 97.88 294 PRO B C 1
ATOM 6163 O O . PRO B 1 294 ? 22.062 -24.469 -19.969 1 97.88 294 PRO B O 1
ATOM 6166 N N . GLU B 1 295 ? 20.531 -23.203 -18.875 1 97.25 295 GLU B N 1
ATOM 6167 C CA . GLU B 1 295 ? 21.188 -23.344 -17.578 1 97.25 295 GLU B CA 1
ATOM 6168 C C . GLU B 1 295 ? 21.062 -24.766 -17.047 1 97.25 295 GLU B C 1
ATOM 6170 O O . GLU B 1 295 ? 22 -25.297 -16.438 1 97.25 295 GLU B O 1
ATOM 6175 N N . VAL B 1 296 ? 20 -25.391 -17.375 1 97.88 296 VAL B N 1
ATOM 6176 C CA . VAL B 1 296 ? 19.703 -26.719 -16.859 1 97.88 296 VAL B CA 1
ATOM 6177 C C . VAL B 1 296 ? 20.266 -27.781 -17.797 1 97.88 296 VAL B C 1
ATOM 6179 O O . VAL B 1 296 ? 20.906 -28.734 -17.359 1 97.88 296 VAL B O 1
ATOM 6182 N N . GLY B 1 297 ? 20.078 -27.641 -19.109 1 98.31 297 GLY B N 1
ATOM 6183 C CA . GLY B 1 297 ? 20.406 -28.672 -20.078 1 98.31 297 GLY B CA 1
ATOM 6184 C C . GLY B 1 297 ? 21.844 -28.641 -20.562 1 98.31 297 GLY B C 1
ATOM 6185 O O . GLY B 1 297 ? 22.422 -29.672 -20.891 1 98.31 297 GLY B O 1
ATOM 6186 N N . LYS B 1 298 ? 22.391 -27.391 -20.625 1 97.94 298 LYS B N 1
ATOM 6187 C CA . LYS B 1 298 ? 23.719 -27.156 -21.203 1 97.94 298 LYS B CA 1
ATOM 6188 C C . LYS B 1 298 ? 23.875 -27.953 -22.5 1 97.94 298 LYS B C 1
ATOM 6190 O O . LYS B 1 298 ? 23.062 -27.844 -23.422 1 97.94 298 LYS B O 1
ATOM 6195 N N . ASP B 1 299 ? 24.906 -28.859 -22.562 1 97.56 299 ASP B N 1
ATOM 6196 C CA . ASP B 1 299 ? 25.156 -29.562 -23.812 1 97.56 299 ASP B CA 1
ATOM 6197 C C . ASP B 1 299 ? 24.547 -30.969 -23.781 1 97.56 299 ASP B C 1
ATOM 6199 O O . ASP B 1 299 ? 24.844 -31.797 -24.656 1 97.56 299 ASP B O 1
ATOM 6203 N N . ALA B 1 300 ? 23.656 -31.203 -22.891 1 98.5 300 ALA B N 1
ATOM 6204 C CA . ALA B 1 300 ? 23.125 -32.562 -22.703 1 98.5 300 ALA B CA 1
ATOM 6205 C C . ALA B 1 300 ? 21.766 -32.688 -23.406 1 98.5 300 ALA B C 1
ATOM 6207 O O . ALA B 1 300 ? 21.109 -33.719 -23.312 1 98.5 300 ALA B O 1
ATOM 6208 N N . VAL B 1 301 ? 21.328 -31.672 -24.125 1 98.62 301 VAL B N 1
ATOM 6209 C CA . VAL B 1 301 ? 20.016 -31.688 -24.766 1 98.62 301 VAL B CA 1
ATOM 6210 C C . VAL B 1 301 ? 20.125 -31.203 -26.203 1 98.62 301 VAL B C 1
ATOM 6212 O O . VAL B 1 301 ? 21.156 -30.672 -26.609 1 98.62 301 VAL B O 1
ATOM 6215 N N . ILE B 1 302 ? 19.109 -31.516 -27 1 98.5 302 ILE B N 1
ATOM 6216 C CA . ILE B 1 302 ? 18.984 -30.938 -28.328 1 98.5 302 ILE B CA 1
ATOM 6217 C C . ILE B 1 302 ? 18.141 -29.672 -28.266 1 98.5 302 ILE B C 1
ATOM 6219 O O . ILE B 1 302 ? 16.969 -29.719 -27.859 1 98.5 302 ILE B O 1
ATOM 6223 N N . TYR B 1 303 ? 18.797 -28.578 -28.656 1 98.38 303 TYR B N 1
ATOM 6224 C CA . TYR B 1 303 ? 18.078 -27.297 -28.641 1 98.38 303 TYR B CA 1
ATOM 6225 C C . TYR B 1 303 ? 17.469 -27 -30 1 98.38 303 TYR B C 1
ATOM 6227 O O . TYR B 1 303 ? 18.094 -27.266 -31.031 1 98.38 303 TYR B O 1
ATOM 6235 N N . ILE B 1 304 ? 16.266 -26.516 -29.984 1 97.69 304 ILE B N 1
ATOM 6236 C CA . ILE B 1 304 ? 15.609 -26.031 -31.203 1 97.69 304 ILE B CA 1
ATOM 6237 C C . ILE B 1 304 ? 15.039 -24.641 -30.969 1 97.69 304 ILE B C 1
ATOM 6239 O O . ILE B 1 304 ? 14.945 -24.188 -29.828 1 97.69 304 ILE B O 1
ATOM 6243 N N . ASP B 1 305 ? 14.742 -23.953 -32.062 1 96.19 305 ASP B N 1
ATOM 6244 C CA . ASP B 1 305 ? 13.93 -22.734 -32 1 96.19 305 ASP B CA 1
ATOM 6245 C C . ASP B 1 305 ? 12.445 -23.078 -31.859 1 96.19 305 ASP B C 1
ATOM 6247 O O . ASP B 1 305 ? 11.891 -23.812 -32.688 1 96.19 305 ASP B O 1
ATOM 6251 N N . GLY B 1 306 ? 11.82 -22.547 -30.859 1 92.25 306 GLY B N 1
ATOM 6252 C CA . GLY B 1 306 ? 10.453 -22.891 -30.516 1 92.25 306 GLY B CA 1
ATOM 6253 C C . GLY B 1 306 ? 9.445 -22.484 -31.578 1 92.25 306 GLY B C 1
ATOM 6254 O O . GLY B 1 306 ? 8.273 -22.875 -31.516 1 92.25 306 GLY B O 1
ATOM 6255 N N . GLN B 1 307 ? 9.945 -21.812 -32.594 1 91.88 307 GLN B N 1
ATOM 6256 C CA . GLN B 1 307 ? 9.047 -21.391 -33.656 1 91.88 307 GLN B CA 1
ATOM 6257 C C . GLN B 1 307 ? 9.438 -22.016 -35 1 91.88 307 GLN B C 1
ATOM 6259 O O . GLN B 1 307 ? 8.852 -21.688 -36.031 1 91.88 307 GLN B O 1
ATOM 6264 N N . ASN B 1 308 ? 10.359 -22.906 -34.938 1 94.75 308 ASN B N 1
ATOM 6265 C CA . ASN B 1 308 ? 10.883 -23.484 -36.188 1 94.75 308 ASN B CA 1
ATOM 6266 C C . ASN B 1 308 ? 10.523 -24.969 -36.281 1 94.75 308 ASN B C 1
ATOM 6268 O O . ASN B 1 308 ? 11.219 -25.828 -35.75 1 94.75 308 ASN B O 1
ATOM 6272 N N . LYS B 1 309 ? 9.617 -25.266 -37.188 1 93.62 309 LYS B N 1
ATOM 6273 C CA . LYS B 1 309 ? 9.117 -26.625 -37.406 1 93.62 309 LYS B CA 1
ATOM 6274 C C . LYS B 1 309 ? 10.195 -27.531 -38 1 93.62 309 LYS B C 1
ATOM 6276 O O . LYS B 1 309 ? 10.281 -28.719 -37.656 1 93.62 309 LYS B O 1
ATOM 6281 N N . ARG B 1 310 ? 10.945 -27 -38.875 1 95.25 310 ARG B N 1
ATOM 6282 C CA . ARG B 1 310 ? 12 -27.766 -39.531 1 95.25 310 ARG B CA 1
ATOM 6283 C C . ARG B 1 310 ? 13.031 -28.25 -38.531 1 95.25 310 ARG B C 1
ATOM 6285 O O . ARG B 1 310 ? 13.5 -29.391 -38.594 1 95.25 310 ARG B O 1
ATOM 6292 N N . GLU B 1 311 ? 13.328 -27.406 -37.594 1 97.06 311 GLU B N 1
ATOM 6293 C CA . GLU B 1 311 ? 14.273 -27.781 -36.562 1 97.06 311 GLU B CA 1
ATOM 6294 C C . GLU B 1 311 ? 13.703 -28.875 -35.656 1 97.06 311 GLU B C 1
ATOM 6296 O O . GLU B 1 311 ? 14.438 -29.75 -35.156 1 97.06 311 GLU B O 1
ATOM 6301 N N . MET B 1 312 ? 12.445 -28.828 -35.438 1 96 312 MET B N 1
ATOM 6302 C CA . MET B 1 312 ? 11.789 -29.891 -34.656 1 96 312 MET B CA 1
ATOM 6303 C C . MET B 1 312 ? 11.914 -31.219 -35.406 1 96 312 MET B C 1
ATOM 6305 O O . MET B 1 312 ? 12.258 -32.25 -34.781 1 96 312 MET B O 1
ATOM 6309 N N . ILE B 1 313 ? 11.672 -31.234 -36.719 1 94.88 313 ILE B N 1
ATOM 6310 C CA . ILE B 1 313 ? 11.758 -32.438 -37.5 1 94.88 313 ILE B CA 1
ATOM 6311 C C . ILE B 1 313 ? 13.188 -32.969 -37.5 1 94.88 313 ILE B C 1
ATOM 6313 O O . ILE B 1 313 ? 13.406 -34.188 -37.312 1 94.88 313 ILE B O 1
ATOM 6317 N N . GLU B 1 314 ? 14.117 -32.062 -37.656 1 96.31 314 GLU B N 1
ATOM 6318 C CA . GLU B 1 314 ? 15.523 -32.469 -37.625 1 96.31 314 GLU B CA 1
ATOM 6319 C C . GLU B 1 314 ? 15.906 -33.062 -36.281 1 96.31 314 GLU B C 1
ATOM 6321 O O . GLU B 1 314 ? 16.656 -34.031 -36.219 1 96.31 314 GLU B O 1
ATOM 6326 N N . ALA B 1 315 ? 15.445 -32.469 -35.219 1 97.06 315 ALA B N 1
ATOM 6327 C CA . ALA B 1 315 ? 15.727 -32.969 -33.875 1 97.06 315 ALA B CA 1
ATOM 6328 C C . ALA B 1 315 ? 15.148 -34.375 -33.656 1 97.06 315 ALA B C 1
ATOM 6330 O O . ALA B 1 315 ? 15.789 -35.219 -33.031 1 97.06 315 ALA B O 1
ATOM 6331 N N . LEU B 1 316 ? 13.953 -34.594 -34.188 1 94.62 316 LEU B N 1
ATOM 6332 C CA . LEU B 1 316 ? 13.305 -35.906 -34.062 1 94.62 316 LEU B CA 1
ATOM 6333 C C . LEU B 1 316 ? 14.086 -36.969 -34.812 1 94.62 316 LEU B C 1
ATOM 6335 O O . LEU B 1 316 ? 14.164 -38.125 -34.375 1 94.62 316 LEU B O 1
ATOM 6339 N N . GLU B 1 317 ? 14.617 -36.594 -35.906 1 93.81 317 GLU B N 1
ATOM 6340 C CA . GLU B 1 317 ? 15.445 -37.5 -36.656 1 93.81 317 GLU B CA 1
ATOM 6341 C C . GLU B 1 317 ? 16.781 -37.781 -35.969 1 93.81 317 GLU B C 1
ATOM 6343 O O . GLU B 1 317 ? 17.219 -38.938 -35.875 1 93.81 317 GLU B O 1
ATOM 6348 N N . LYS B 1 318 ? 17.328 -36.719 -35.5 1 95.5 318 LYS B N 1
ATOM 6349 C CA . LYS B 1 318 ? 18.625 -36.781 -34.844 1 95.5 318 LYS B CA 1
ATOM 6350 C C . LYS B 1 318 ? 18.578 -37.688 -33.594 1 95.5 318 LYS B C 1
ATOM 6352 O O . LYS B 1 318 ? 19.5 -38.469 -33.375 1 95.5 318 LYS B O 1
ATOM 6357 N N . VAL B 1 319 ? 17.562 -37.656 -32.844 1 95.5 319 VAL B N 1
ATOM 6358 C CA . VAL B 1 319 ? 17.484 -38.344 -31.562 1 95.5 319 VAL B CA 1
ATOM 6359 C C . VAL B 1 319 ? 17.297 -39.844 -31.797 1 95.5 319 VAL B C 1
ATOM 6361 O O . VAL B 1 319 ? 17.531 -40.656 -30.906 1 95.5 319 VAL B O 1
ATOM 6364 N N . GLN B 1 320 ? 16.938 -40.219 -33 1 90.94 320 GLN B N 1
ATOM 6365 C CA . GLN B 1 320 ? 16.734 -41.625 -33.312 1 90.94 320 GLN B CA 1
ATOM 6366 C C . GLN B 1 320 ? 18.047 -42.281 -33.688 1 90.94 320 GLN B C 1
ATOM 6368 O O . GLN B 1 320 ? 18.125 -43.5 -33.781 1 90.94 320 GLN B O 1
ATOM 6373 N N . ASN B 1 321 ? 19.047 -41.406 -33.969 1 93.5 321 ASN B N 1
ATOM 6374 C CA . ASN B 1 321 ? 20.391 -41.938 -34.188 1 93.5 321 ASN B CA 1
ATOM 6375 C C . ASN B 1 321 ? 20.984 -42.5 -32.875 1 93.5 321 ASN B C 1
ATOM 6377 O O . ASN B 1 321 ? 21.156 -41.781 -31.906 1 93.5 321 ASN B O 1
ATOM 6381 N N . GLN B 1 322 ? 21.453 -43.75 -32.938 1 94.62 322 GLN B N 1
ATOM 6382 C CA . GLN B 1 322 ? 21.859 -44.469 -31.734 1 94.62 322 GLN B CA 1
ATOM 6383 C C . GLN B 1 322 ? 23.094 -43.812 -31.109 1 94.62 322 GLN B C 1
ATOM 6385 O O . GLN B 1 322 ? 23.188 -43.719 -29.875 1 94.62 322 GLN B O 1
ATOM 6390 N N . ALA B 1 323 ? 23.984 -43.375 -31.922 1 96.5 323 ALA B N 1
ATOM 6391 C CA . ALA B 1 323 ? 25.203 -42.75 -31.406 1 96.5 323 ALA B CA 1
ATOM 6392 C C . ALA B 1 323 ? 24.875 -41.438 -30.703 1 96.5 323 ALA B C 1
ATOM 6394 O O . ALA B 1 323 ? 25.391 -41.156 -29.609 1 96.5 323 ALA B O 1
ATOM 6395 N N . ILE B 1 324 ? 24.078 -40.688 -31.297 1 96.94 324 ILE B N 1
ATOM 6396 C CA . ILE B 1 324 ? 23.688 -39.406 -30.75 1 96.94 324 ILE B CA 1
ATOM 6397 C C . ILE B 1 324 ? 22.875 -39.625 -29.469 1 96.94 324 ILE B C 1
ATOM 6399 O O . ILE B 1 324 ? 23.109 -38.938 -28.453 1 96.94 324 ILE B O 1
ATOM 6403 N N . ARG B 1 325 ? 21.969 -40.5 -29.516 1 96.81 325 ARG B N 1
ATOM 6404 C CA . ARG B 1 325 ? 21.109 -40.844 -28.375 1 96.81 325 ARG B CA 1
ATOM 6405 C C . ARG B 1 325 ? 21.953 -41.25 -27.156 1 96.81 325 ARG B C 1
ATOM 6407 O O . ARG B 1 325 ? 21.734 -40.75 -26.047 1 96.81 325 ARG B O 1
ATOM 6414 N N . ASN B 1 326 ? 22.938 -42.094 -27.391 1 97.19 326 ASN B N 1
ATOM 6415 C CA . ASN B 1 326 ? 23.781 -42.562 -26.312 1 97.19 326 ASN B CA 1
ATOM 6416 C C . ASN B 1 326 ? 24.609 -41.406 -25.719 1 97.19 326 ASN B C 1
ATOM 6418 O O . ASN B 1 326 ? 24.812 -41.375 -24.5 1 97.19 326 ASN B O 1
ATOM 6422 N N . GLU B 1 327 ? 25.047 -40.594 -26.531 1 98.06 327 GLU B N 1
ATOM 6423 C CA . GLU B 1 327 ? 25.797 -39.406 -26.062 1 98.06 327 GLU B CA 1
ATOM 6424 C C . GLU B 1 327 ? 24.922 -38.531 -25.188 1 98.06 327 GLU B C 1
ATOM 6426 O O . GLU B 1 327 ? 25.359 -38.062 -24.125 1 98.06 327 GLU B O 1
ATOM 6431 N N . LEU B 1 328 ? 23.703 -38.281 -25.609 1 98.44 328 LEU B N 1
ATOM 6432 C CA . LEU B 1 328 ? 22.766 -37.438 -24.859 1 98.44 328 LEU B CA 1
ATOM 6433 C C . LEU B 1 328 ? 22.422 -38.062 -23.516 1 98.44 328 LEU B C 1
ATOM 6435 O O . LEU B 1 328 ? 22.344 -37.375 -22.5 1 98.44 328 LEU B O 1
ATOM 6439 N N . ILE B 1 329 ? 22.234 -39.375 -23.531 1 98.38 329 ILE B N 1
ATOM 6440 C CA . ILE B 1 329 ? 21.906 -40.094 -22.297 1 98.38 329 ILE B CA 1
ATOM 6441 C C . ILE B 1 329 ? 23.062 -39.969 -21.297 1 98.38 329 ILE B C 1
ATOM 6443 O O . ILE B 1 329 ? 22.844 -39.656 -20.125 1 98.38 329 ILE B O 1
ATOM 6447 N N . THR B 1 330 ? 24.281 -40.125 -21.797 1 98.31 330 THR B N 1
ATOM 6448 C CA . THR B 1 330 ? 25.453 -40.062 -20.953 1 98.31 330 THR B CA 1
ATOM 6449 C C . THR B 1 330 ? 25.641 -38.656 -20.391 1 98.31 330 THR B C 1
ATOM 6451 O O . THR B 1 330 ? 25.812 -38.469 -19.188 1 98.31 330 THR B O 1
ATOM 6454 N N . LYS B 1 331 ? 25.578 -37.688 -21.172 1 98.56 331 LYS B N 1
ATOM 6455 C CA . LYS B 1 331 ? 25.719 -36.312 -20.75 1 98.56 331 LYS B CA 1
ATOM 6456 C C . LYS B 1 331 ? 24.594 -35.875 -19.812 1 98.56 331 LYS B C 1
ATOM 6458 O O . LYS B 1 331 ? 24.812 -35.125 -18.859 1 98.56 331 LYS B O 1
ATOM 6463 N N . GLY B 1 332 ? 23.391 -36.344 -20.172 1 98.62 332 GLY B N 1
ATOM 6464 C CA . GLY B 1 332 ? 22.234 -36 -19.344 1 98.62 332 GLY B CA 1
ATOM 6465 C C . GLY B 1 332 ? 22.344 -36.531 -17.922 1 98.62 332 GLY B C 1
ATOM 6466 O O . GLY B 1 332 ? 22.062 -35.812 -16.969 1 98.62 332 GLY B O 1
ATOM 6467 N N . LYS B 1 333 ? 22.75 -37.75 -17.812 1 98.12 333 LYS B N 1
ATOM 6468 C CA . LYS B 1 333 ? 22.922 -38.344 -16.5 1 98.12 333 LYS B CA 1
ATOM 6469 C C . LYS B 1 333 ? 23.984 -37.594 -15.688 1 98.12 333 LYS B C 1
ATOM 6471 O O . LYS B 1 333 ? 23.797 -37.344 -14.492 1 98.12 333 LYS B O 1
ATOM 6476 N N . GLU B 1 334 ? 25.078 -37.25 -16.312 1 98 334 GLU B N 1
ATOM 6477 C CA . GLU B 1 334 ? 26.141 -36.5 -15.648 1 98 334 GLU B CA 1
ATOM 6478 C C . GLU B 1 334 ? 25.656 -35.125 -15.227 1 98 334 GLU B C 1
ATOM 6480 O O . GLU B 1 334 ? 26 -34.656 -14.141 1 98 334 GLU B O 1
ATOM 6485 N N . ARG B 1 335 ? 24.906 -34.531 -16.078 1 98 335 ARG B N 1
ATOM 6486 C CA . ARG B 1 335 ? 24.359 -33.188 -15.805 1 98 335 ARG B CA 1
ATOM 6487 C C . ARG B 1 335 ? 23.406 -33.25 -14.625 1 98 335 ARG B C 1
ATOM 6489 O O . ARG B 1 335 ? 23.453 -32.375 -13.742 1 98 335 ARG B O 1
ATOM 6496 N N . ALA B 1 336 ? 22.516 -34.188 -14.57 1 98 336 ALA B N 1
ATOM 6497 C CA . ALA B 1 336 ? 21.5 -34.312 -13.539 1 98 336 ALA B CA 1
ATOM 6498 C C . ALA B 1 336 ? 22.141 -34.469 -12.156 1 98 336 ALA B C 1
ATOM 6500 O O . ALA B 1 336 ? 21.594 -34 -11.156 1 98 336 ALA B O 1
ATOM 6501 N N . LYS B 1 337 ? 23.312 -35.031 -12.078 1 97.12 337 LYS B N 1
ATOM 6502 C CA . LYS B 1 337 ? 24 -35.281 -10.82 1 97.12 337 LYS B CA 1
ATOM 6503 C C . LYS B 1 337 ? 24.422 -33.969 -10.148 1 97.12 337 LYS B C 1
ATOM 6505 O O . LYS B 1 337 ? 24.672 -33.938 -8.945 1 97.12 337 LYS B O 1
ATOM 6510 N N . LYS B 1 338 ? 24.438 -32.938 -10.859 1 97.56 338 LYS B N 1
ATOM 6511 C CA . LYS B 1 338 ? 24.891 -31.641 -10.352 1 97.56 338 LYS B CA 1
ATOM 6512 C C . LYS B 1 338 ? 23.781 -30.906 -9.617 1 97.56 338 LYS B C 1
ATOM 6514 O O . LYS B 1 338 ? 24.016 -29.859 -9.008 1 97.56 338 LYS B O 1
ATOM 6519 N N . PHE B 1 339 ? 22.594 -31.531 -9.562 1 98.31 339 PHE B N 1
ATOM 6520 C CA . PHE B 1 339 ? 21.453 -30.812 -9 1 98.31 339 PHE B CA 1
ATOM 6521 C C . PHE B 1 339 ? 20.812 -31.625 -7.875 1 98.31 339 PHE B C 1
ATOM 6523 O O . PHE B 1 339 ? 19.609 -31.922 -7.914 1 98.31 339 PHE B O 1
ATOM 6530 N N . PRO B 1 340 ? 21.531 -31.906 -6.844 1 97.56 340 PRO B N 1
ATOM 6531 C CA . PRO B 1 340 ? 20.891 -32.594 -5.707 1 97.56 340 PRO B CA 1
ATOM 6532 C C . PRO B 1 340 ? 20.047 -31.641 -4.863 1 97.56 340 PRO B C 1
ATOM 6534 O O . PRO B 1 340 ? 20.438 -30.484 -4.621 1 97.56 340 PRO B O 1
ATOM 6537 N N . TRP B 1 341 ? 18.938 -32.094 -4.355 1 98 341 TRP B N 1
ATOM 6538 C CA . TRP B 1 341 ? 18.047 -31.297 -3.518 1 98 341 TRP B CA 1
ATOM 6539 C C . TRP B 1 341 ? 18.734 -30.922 -2.205 1 98 341 TRP B C 1
ATOM 6541 O O . TRP B 1 341 ? 18.422 -29.891 -1.604 1 98 341 TRP B O 1
ATOM 6551 N N . SER B 1 342 ? 19.625 -31.734 -1.745 1 97.56 342 SER B N 1
ATOM 6552 C CA . SER B 1 342 ? 20.344 -31.453 -0.5 1 97.56 342 SER B CA 1
ATOM 6553 C C . SER B 1 342 ? 21.078 -30.125 -0.569 1 97.56 342 SER B C 1
ATOM 6555 O O . SER B 1 342 ? 21.094 -29.359 0.4 1 97.56 342 SER B O 1
ATOM 6557 N N . THR B 1 343 ? 21.656 -29.844 -1.735 1 97.81 343 THR B N 1
ATOM 6558 C CA . THR B 1 343 ? 22.328 -28.578 -1.942 1 97.81 343 THR B CA 1
ATOM 6559 C C . THR B 1 343 ? 21.344 -27.422 -1.915 1 97.81 343 THR B C 1
ATOM 6561 O O . THR B 1 343 ? 21.594 -26.391 -1.276 1 97.81 343 THR B O 1
ATOM 6564 N N . THR B 1 344 ? 20.266 -27.609 -2.59 1 98.38 344 THR B N 1
ATOM 6565 C CA . THR B 1 344 ? 19.219 -26.594 -2.635 1 98.38 344 THR B CA 1
ATOM 6566 C C . THR B 1 344 ? 18.703 -26.266 -1.231 1 98.38 344 THR B C 1
ATOM 6568 O O . THR B 1 344 ? 18.688 -25.109 -0.818 1 98.38 344 THR B O 1
ATOM 6571 N N . ALA B 1 345 ? 18.328 -27.312 -0.51 1 98.5 345 ALA B N 1
ATOM 6572 C CA . ALA B 1 345 ? 17.781 -27.156 0.833 1 98.5 345 ALA B CA 1
ATOM 6573 C C . ALA B 1 345 ? 18.797 -26.531 1.779 1 98.5 345 ALA B C 1
ATOM 6575 O O . ALA B 1 345 ? 18.453 -25.703 2.615 1 98.5 345 ALA B O 1
ATOM 6576 N N . GLY B 1 346 ? 20.031 -26.938 1.648 1 98.44 346 GLY B N 1
ATOM 6577 C CA . GLY B 1 346 ? 21.094 -26.375 2.469 1 98.44 346 GLY B CA 1
ATOM 6578 C C . GLY B 1 346 ? 21.312 -24.891 2.238 1 98.44 346 GLY B C 1
ATOM 6579 O O . GLY B 1 346 ? 21.438 -24.125 3.193 1 98.44 346 GLY B O 1
ATOM 6580 N N . LYS B 1 347 ? 21.312 -24.5 1.035 1 98.56 347 LYS B N 1
ATOM 6581 C CA . LYS B 1 347 ? 21.5 -23.078 0.698 1 98.56 347 LYS B CA 1
ATOM 6582 C C . LYS B 1 347 ? 20.344 -22.234 1.201 1 98.56 347 LYS B C 1
ATOM 6584 O O . LYS B 1 347 ? 20.531 -21.109 1.647 1 98.56 347 LYS B O 1
ATOM 6589 N N . ILE B 1 348 ? 19.141 -22.797 1.118 1 98.69 348 ILE B N 1
ATOM 6590 C CA . ILE B 1 348 ? 17.969 -22.062 1.579 1 98.69 348 ILE B CA 1
ATOM 6591 C C . ILE B 1 348 ? 18.031 -21.906 3.098 1 98.69 348 ILE B C 1
ATOM 6593 O O . ILE B 1 348 ? 17.734 -20.828 3.627 1 98.69 348 ILE B O 1
ATOM 6597 N N . SER B 1 349 ? 18.391 -23.016 3.799 1 98.25 349 SER B N 1
ATOM 6598 C CA . SER B 1 349 ? 18.484 -22.922 5.25 1 98.25 349 SER B CA 1
ATOM 6599 C C . SER B 1 349 ? 19.547 -21.906 5.664 1 98.25 349 SER B C 1
ATOM 6601 O O . SER B 1 349 ? 19.344 -21.141 6.613 1 98.25 349 SER B O 1
ATOM 6603 N N . ASP B 1 350 ? 20.688 -21.844 4.941 1 98 350 ASP B N 1
ATOM 6604 C CA . ASP B 1 350 ? 21.734 -20.859 5.219 1 98 350 ASP B CA 1
ATOM 6605 C C . ASP B 1 350 ? 21.219 -19.438 5.016 1 98 350 ASP B C 1
ATOM 6607 O O . ASP B 1 350 ? 21.531 -18.547 5.809 1 98 350 ASP B O 1
ATOM 6611 N N . LEU B 1 351 ? 20.484 -19.328 4.004 1 97.88 351 LEU B N 1
ATOM 6612 C CA . LEU B 1 351 ? 19.938 -18 3.701 1 97.88 351 LEU B CA 1
ATOM 6613 C C . LEU B 1 351 ? 18.953 -17.578 4.781 1 97.88 351 LEU B C 1
ATOM 6615 O O . LEU B 1 351 ? 18.906 -16.391 5.148 1 97.88 351 LEU B O 1
ATOM 6619 N N . CYS B 1 352 ? 18.094 -18.484 5.25 1 97.81 352 CYS B N 1
ATOM 6620 C CA . CYS B 1 352 ? 17.188 -18.188 6.344 1 97.81 352 CYS B CA 1
ATOM 6621 C C . CYS B 1 352 ? 17.938 -17.656 7.559 1 97.81 352 CYS B C 1
ATOM 6623 O O . CYS B 1 352 ? 17.547 -16.656 8.148 1 97.81 352 CYS B O 1
ATOM 6625 N N . LEU B 1 353 ? 19.016 -18.297 7.871 1 96.62 353 LEU B N 1
ATOM 6626 C CA . LEU B 1 353 ? 19.812 -17.906 9.031 1 96.62 353 LEU B CA 1
ATOM 6627 C C . LEU B 1 353 ? 20.406 -16.516 8.828 1 96.62 353 LEU B C 1
ATOM 6629 O O . LEU B 1 353 ? 20.438 -15.711 9.766 1 96.62 353 LEU B O 1
ATOM 6633 N N . GLU B 1 354 ? 20.812 -16.266 7.648 1 95.56 354 GLU B N 1
ATOM 6634 C CA . GLU B 1 354 ? 21.391 -14.969 7.32 1 95.56 354 GLU B CA 1
ATOM 6635 C C . GLU B 1 354 ? 20.359 -13.852 7.477 1 95.56 354 GLU B C 1
ATOM 6637 O O . GLU B 1 354 ? 20.656 -12.797 8.047 1 95.56 354 GLU B O 1
ATOM 6642 N N . ILE B 1 355 ? 19.203 -14.086 6.973 1 94.69 355 ILE B N 1
ATOM 6643 C CA . ILE B 1 355 ? 18.141 -13.078 7.02 1 94.69 355 ILE B CA 1
ATOM 6644 C C . ILE B 1 355 ? 17.766 -12.805 8.469 1 94.69 355 ILE B C 1
ATOM 6646 O O . ILE B 1 355 ? 17.578 -11.648 8.859 1 94.69 355 ILE B O 1
ATOM 6650 N N . ILE B 1 356 ? 17.641 -13.844 9.25 1 94.75 356 ILE B N 1
ATOM 6651 C CA . ILE B 1 356 ? 17.25 -13.719 10.648 1 94.75 356 ILE B CA 1
ATOM 6652 C C . ILE B 1 356 ? 18.297 -12.914 11.406 1 94.75 356 ILE B C 1
ATOM 6654 O O . ILE B 1 356 ? 17.953 -12.047 12.211 1 94.75 356 ILE B O 1
ATOM 6658 N N . ALA B 1 357 ? 19.531 -13.078 11.109 1 92.31 357 ALA B N 1
ATOM 6659 C CA . ALA B 1 357 ? 20.609 -12.328 11.742 1 92.31 357 ALA B CA 1
ATOM 6660 C C . ALA B 1 357 ? 20.578 -10.859 11.336 1 92.31 357 ALA B C 1
ATOM 6662 O O . ALA B 1 357 ? 20.781 -9.977 12.164 1 92.31 357 ALA B O 1
ATOM 6663 N N . ASP B 1 358 ? 20.266 -10.602 10.109 1 88.81 358 ASP B N 1
ATOM 6664 C CA . ASP B 1 358 ? 20.266 -9.25 9.562 1 88.81 358 ASP B CA 1
ATOM 6665 C C . ASP B 1 358 ? 19.078 -8.445 10.094 1 88.81 358 ASP B C 1
ATOM 6667 O O . ASP B 1 358 ? 19.203 -7.238 10.328 1 88.81 358 ASP B O 1
ATOM 6671 N N . THR B 1 359 ? 17.938 -9.031 10.133 1 83.38 359 THR B N 1
ATOM 6672 C CA . THR B 1 359 ? 16.719 -8.312 10.508 1 83.38 359 THR B CA 1
ATOM 6673 C C . THR B 1 359 ? 16.734 -7.98 12 1 83.38 359 THR B C 1
ATOM 6675 O O . THR B 1 359 ? 16.031 -7.062 12.438 1 83.38 359 THR B O 1
ATOM 6678 N N . LYS B 1 360 ? 17.359 -8.617 12.727 1 76.31 360 LYS B N 1
ATOM 6679 C CA . LYS B 1 360 ? 17.5 -8.297 14.141 1 76.31 360 LYS B CA 1
ATOM 6680 C C . LYS B 1 360 ? 18.359 -7.039 14.336 1 76.31 360 LYS B C 1
ATOM 6682 O O . LYS B 1 360 ? 18.125 -6.262 15.266 1 76.31 360 LYS B O 1
ATOM 6687 N N . ASN B 1 361 ? 19.094 -6.656 13.336 1 67.5 361 ASN B N 1
ATOM 6688 C CA . ASN B 1 361 ? 20.047 -5.562 13.461 1 67.5 361 ASN B CA 1
ATOM 6689 C C . ASN B 1 361 ? 19.562 -4.316 12.719 1 67.5 361 ASN B C 1
ATOM 6691 O O . ASN B 1 361 ? 20.062 -3.215 12.961 1 67.5 361 ASN B O 1
ATOM 6695 N N . LYS B 1 362 ? 18.844 -4.527 11.781 1 62.81 362 LYS B N 1
ATOM 6696 C CA . LYS B 1 362 ? 18.5 -3.385 10.945 1 62.81 362 LYS B CA 1
ATOM 6697 C C . LYS B 1 362 ? 16.984 -3.139 10.945 1 62.81 362 LYS B C 1
ATOM 6699 O O . LYS B 1 362 ? 16.203 -4.07 10.758 1 62.81 362 LYS B O 1
ATOM 6704 N N . ALA B 1 363 ? 16.641 -1.92 11.484 1 57.62 363 ALA B N 1
ATOM 6705 C CA . ALA B 1 363 ? 15.234 -1.523 11.312 1 57.62 363 ALA B CA 1
ATOM 6706 C C . ALA B 1 363 ? 14.93 -1.212 9.852 1 57.62 363 ALA B C 1
ATOM 6708 O O . ALA B 1 363 ? 15.352 -0.179 9.328 1 57.62 363 ALA B O 1
ATOM 6709 N N . GLU B 1 364 ? 14.641 -2.244 9.016 1 63.66 364 GLU B N 1
ATOM 6710 C CA . GLU B 1 364 ? 14.414 -1.92 7.613 1 63.66 364 GLU B CA 1
ATOM 6711 C C . GLU B 1 364 ? 12.93 -1.953 7.273 1 63.66 364 GLU B C 1
ATOM 6713 O O . GLU B 1 364 ? 12.148 -2.641 7.938 1 63.66 364 GLU B O 1
ATOM 6718 N N . LYS B 1 365 ? 12.312 -1.054 6.555 1 71.88 365 LYS B N 1
ATOM 6719 C CA . LYS B 1 365 ? 11.094 -0.954 5.75 1 71.88 365 LYS B CA 1
ATOM 6720 C C . LYS B 1 365 ? 9.906 -0.513 6.602 1 71.88 365 LYS B C 1
ATOM 6722 O O . LYS B 1 365 ? 8.781 -0.943 6.371 1 71.88 365 LYS B O 1
ATOM 6727 N N . ASN B 1 366 ? 10.18 0.198 7.719 1 77.56 366 ASN B N 1
ATOM 6728 C CA . ASN B 1 366 ? 9.109 0.538 8.648 1 77.56 366 ASN B CA 1
ATOM 6729 C C . ASN B 1 366 ? 8.008 1.351 7.973 1 77.56 366 ASN B C 1
ATOM 6731 O O . ASN B 1 366 ? 6.824 1.135 8.227 1 77.56 366 ASN B O 1
ATOM 6735 N N . ASN B 1 367 ? 8.461 2.174 7.113 1 83.38 367 ASN B N 1
ATOM 6736 C CA . ASN B 1 367 ? 7.465 3.016 6.453 1 83.38 367 ASN B CA 1
ATOM 6737 C C . ASN B 1 367 ? 6.59 2.205 5.504 1 83.38 367 ASN B C 1
ATOM 6739 O O . ASN B 1 367 ? 5.367 2.367 5.492 1 83.38 367 ASN B O 1
ATOM 6743 N N . PHE B 1 368 ? 7.176 1.294 4.816 1 87.25 368 PHE B N 1
ATOM 6744 C CA . PHE B 1 368 ? 6.406 0.438 3.922 1 87.25 368 PHE B CA 1
ATOM 6745 C C . PHE B 1 368 ? 5.473 -0.469 4.711 1 87.25 368 PHE B C 1
ATOM 6747 O O . PHE B 1 368 ? 4.316 -0.663 4.328 1 87.25 368 PHE B O 1
ATOM 6754 N N . ILE B 1 369 ? 5.969 -1.017 5.82 1 88.5 369 ILE B N 1
ATOM 6755 C CA . ILE B 1 369 ? 5.188 -1.949 6.629 1 88.5 369 ILE B CA 1
ATOM 6756 C C . ILE B 1 369 ? 3.939 -1.252 7.164 1 88.5 369 ILE B C 1
ATOM 6758 O O . ILE B 1 369 ? 2.861 -1.847 7.211 1 88.5 369 ILE B O 1
ATOM 6762 N N . SER B 1 370 ? 4.098 -0.018 7.477 1 88.69 370 SER B N 1
ATOM 6763 C CA . SER B 1 370 ? 2.943 0.739 7.953 1 88.69 370 SER B CA 1
ATOM 6764 C C . SER B 1 370 ? 1.885 0.873 6.863 1 88.69 370 SER B C 1
ATOM 6766 O O . SER B 1 370 ? 0.699 0.65 7.113 1 88.69 370 SER B O 1
ATOM 6768 N N . LEU B 1 371 ? 2.311 1.248 5.695 1 90.75 371 LEU B N 1
ATOM 6769 C CA . LEU B 1 371 ? 1.39 1.342 4.57 1 90.75 371 LEU B CA 1
ATOM 6770 C C . LEU B 1 371 ? 0.757 -0.013 4.27 1 90.75 371 LEU B C 1
ATOM 6772 O O . LEU B 1 371 ? -0.447 -0.099 4.016 1 90.75 371 LEU B O 1
ATOM 6776 N N . TRP B 1 372 ? 1.588 -1.063 4.285 1 92.25 372 TRP B N 1
ATOM 6777 C CA . TRP B 1 372 ? 1.132 -2.424 4.023 1 92.25 372 TRP B CA 1
ATOM 6778 C C . TRP B 1 372 ? 0.043 -2.834 5.008 1 92.25 372 TRP B C 1
ATOM 6780 O O . TRP B 1 372 ? -0.999 -3.359 4.609 1 92.25 372 TRP B O 1
ATOM 6790 N N . GLN B 1 373 ? 0.239 -2.531 6.266 1 91.69 373 GLN B N 1
ATOM 6791 C CA . GLN B 1 373 ? -0.742 -2.855 7.297 1 91.69 373 GLN B CA 1
ATOM 6792 C C . GLN B 1 373 ? -2.035 -2.07 7.094 1 91.69 373 GLN B C 1
ATOM 6794 O O . GLN B 1 373 ? -3.129 -2.623 7.227 1 91.69 373 GLN B O 1
ATOM 6799 N N . ASP B 1 374 ? -1.879 -0.796 6.734 1 90.81 374 ASP B N 1
ATOM 6800 C CA . ASP B 1 374 ? -3.053 0.028 6.461 1 90.81 374 ASP B CA 1
ATOM 6801 C C . ASP B 1 374 ? -3.854 -0.531 5.285 1 90.81 374 ASP B C 1
ATOM 6803 O O . ASP B 1 374 ? -5.086 -0.565 5.328 1 90.81 374 ASP B O 1
ATOM 6807 N N . PHE B 1 375 ? -3.18 -0.964 4.281 1 92.31 375 PHE B N 1
ATOM 6808 C CA . PHE B 1 375 ? -3.814 -1.489 3.078 1 92.31 375 PHE B CA 1
ATOM 6809 C C . PHE B 1 375 ? -4.582 -2.77 3.387 1 92.31 375 PHE B C 1
ATOM 6811 O O . PHE B 1 375 ? -5.762 -2.891 3.043 1 92.31 375 PHE B O 1
ATOM 6818 N N . ARG B 1 376 ? -3.893 -3.705 4.023 1 91.69 376 ARG B N 1
ATOM 6819 C CA . ARG B 1 376 ? -4.535 -4.977 4.34 1 91.69 376 ARG B CA 1
ATOM 6820 C C . ARG B 1 376 ? -5.73 -4.77 5.266 1 91.69 376 ARG B C 1
ATOM 6822 O O . ARG B 1 376 ? -6.77 -5.406 5.102 1 91.69 376 ARG B O 1
ATOM 6829 N N . GLN B 1 377 ? -5.598 -3.871 6.23 1 88.81 377 GLN B N 1
ATOM 6830 C CA . GLN B 1 377 ? -6.707 -3.557 7.125 1 88.81 377 GLN B CA 1
ATOM 6831 C C . GLN B 1 377 ? -7.875 -2.947 6.355 1 88.81 377 GLN B C 1
ATOM 6833 O O . GLN B 1 377 ? -9.039 -3.242 6.648 1 88.81 377 GLN B O 1
ATOM 6838 N N . CYS B 1 378 ? -7.555 -2.074 5.449 1 89.19 378 CYS B N 1
ATOM 6839 C CA . CYS B 1 378 ? -8.578 -1.468 4.605 1 89.19 378 CYS B CA 1
ATOM 6840 C C . CYS B 1 378 ? -9.352 -2.531 3.834 1 89.19 378 CYS B C 1
ATOM 6842 O O . CYS B 1 378 ? -10.578 -2.451 3.711 1 89.19 378 CYS B O 1
ATOM 6844 N N . GLN B 1 379 ? -8.602 -3.488 3.295 1 88 379 GLN B N 1
ATOM 6845 C CA . GLN B 1 379 ? -9.25 -4.57 2.559 1 88 379 GLN B CA 1
ATOM 6846 C C . GLN B 1 379 ? -10.219 -5.34 3.451 1 88 379 GLN B C 1
ATOM 6848 O O . GLN B 1 379 ? -11.297 -5.734 3.008 1 88 379 GLN B O 1
ATOM 6853 N N . VAL B 1 380 ? -9.844 -5.566 4.688 1 85.38 380 VAL B N 1
ATOM 6854 C CA . VAL B 1 380 ? -10.695 -6.258 5.648 1 85.38 380 VAL B CA 1
ATOM 6855 C C . VAL B 1 380 ? -11.969 -5.445 5.895 1 85.38 380 VAL B C 1
ATOM 6857 O O . VAL B 1 380 ? -13.07 -5.988 5.871 1 85.38 380 VAL B O 1
ATOM 6860 N N . GLN B 1 381 ? -11.773 -4.203 6.082 1 85.38 381 GLN B N 1
ATOM 6861 C CA . GLN B 1 381 ? -12.906 -3.33 6.352 1 85.38 381 GLN B CA 1
ATOM 6862 C C . GLN B 1 381 ? -13.836 -3.246 5.141 1 85.38 381 GLN B C 1
ATOM 6864 O O . GLN B 1 381 ? -15.055 -3.252 5.285 1 85.38 381 GLN B O 1
ATOM 6869 N N . GLU B 1 382 ? -13.227 -3.119 4.031 1 84.75 382 GLU B N 1
ATOM 6870 C CA . GLU B 1 382 ? -14.023 -3.092 2.807 1 84.75 382 GLU B CA 1
ATOM 6871 C C . GLU B 1 382 ? -14.906 -4.332 2.691 1 84.75 382 GLU B C 1
ATOM 6873 O O . GLU B 1 382 ? -16.078 -4.23 2.352 1 84.75 382 GLU B O 1
ATOM 6878 N N . TYR B 1 383 ? -14.336 -5.434 2.939 1 83.12 383 TYR B N 1
ATOM 6879 C CA . TYR B 1 383 ? -15.078 -6.688 2.879 1 83.12 383 TYR B CA 1
ATOM 6880 C C . TYR B 1 383 ? -16.203 -6.707 3.914 1 83.12 383 TYR B C 1
ATOM 6882 O O . TYR B 1 383 ? -17.312 -7.141 3.621 1 83.12 383 TYR B O 1
ATOM 6890 N N . GLN B 1 384 ? -15.906 -6.273 5.07 1 83.38 384 GLN B N 1
ATOM 6891 C CA . GLN B 1 384 ? -16.891 -6.254 6.145 1 83.38 384 GLN B CA 1
ATOM 6892 C C . GLN B 1 384 ? -18.078 -5.355 5.785 1 83.38 384 GLN B C 1
ATOM 6894 O O . GLN B 1 384 ? -19.234 -5.75 5.949 1 83.38 384 GLN B O 1
ATOM 6899 N N . TYR B 1 385 ? -17.75 -4.258 5.246 1 85 385 TYR B N 1
ATOM 6900 C CA . TYR B 1 385 ? -18.812 -3.32 4.895 1 85 385 TYR B CA 1
ATOM 6901 C C . TYR B 1 385 ? -19.594 -3.82 3.693 1 85 385 TYR B C 1
ATOM 6903 O O . TYR B 1 385 ? -20.812 -3.65 3.633 1 85 385 TYR B O 1
ATOM 6911 N N . SER B 1 386 ? -18.938 -4.34 2.791 1 84.31 386 SER B N 1
ATOM 6912 C CA . SER B 1 386 ? -19.625 -4.879 1.623 1 84.31 386 SER B CA 1
ATOM 6913 C C . SER B 1 386 ? -20.578 -6.016 2.012 1 84.31 386 SER B C 1
ATOM 6915 O O . SER B 1 386 ? -21.703 -6.086 1.531 1 84.31 386 SER B O 1
ATOM 6917 N N . SER B 1 387 ? -20.125 -6.867 2.857 1 82.81 387 SER B N 1
ATOM 6918 C CA . SER B 1 387 ? -20.938 -7.973 3.344 1 82.81 387 SER B CA 1
ATOM 6919 C C . SER B 1 387 ? -22.125 -7.469 4.16 1 82.81 387 SER B C 1
ATOM 6921 O O . SER B 1 387 ? -23.234 -7.988 4.035 1 82.81 387 SER B O 1
ATOM 6923 N N . MET B 1 388 ? -21.859 -6.523 4.934 1 83.81 388 MET B N 1
ATOM 6924 C CA . MET B 1 388 ? -22.906 -5.918 5.734 1 83.81 388 MET B CA 1
ATOM 6925 C C . MET B 1 388 ? -23.969 -5.273 4.844 1 83.81 388 MET B C 1
ATOM 6927 O O . MET B 1 388 ? -25.172 -5.43 5.086 1 83.81 388 MET B O 1
ATOM 6931 N N . ALA B 1 389 ? -23.531 -4.598 3.893 1 83.44 389 ALA B N 1
ATOM 6932 C CA . ALA B 1 389 ? -24.453 -3.955 2.959 1 83.44 389 ALA B CA 1
ATOM 6933 C C . ALA B 1 389 ? -25.344 -4.984 2.258 1 83.44 389 ALA B C 1
ATOM 6935 O O . ALA B 1 389 ? -26.547 -4.777 2.098 1 83.44 389 ALA B O 1
ATOM 6936 N N . GLU B 1 390 ? -24.734 -6.039 1.904 1 83.31 390 GLU B N 1
ATOM 6937 C CA . GLU B 1 390 ? -25.5 -7.105 1.251 1 83.31 390 GLU B CA 1
ATOM 6938 C C . GLU B 1 390 ? -26.531 -7.707 2.197 1 83.31 390 GLU B C 1
ATOM 6940 O O . GLU B 1 390 ? -27.672 -7.965 1.797 1 83.31 390 GLU B O 1
ATOM 6945 N N . THR B 1 391 ? -26.172 -7.875 3.371 1 84.25 391 THR B N 1
ATOM 6946 C CA . THR B 1 391 ? -27.062 -8.445 4.375 1 84.25 391 THR B CA 1
ATOM 6947 C C . THR B 1 391 ? -28.219 -7.496 4.668 1 84.25 391 THR B C 1
ATOM 6949 O O . THR B 1 391 ? -29.375 -7.922 4.727 1 84.25 391 THR B O 1
ATOM 6952 N N . ILE B 1 392 ? -27.906 -6.277 4.793 1 84 392 ILE B N 1
ATOM 6953 C CA . ILE B 1 392 ? -28.922 -5.281 5.102 1 84 392 ILE B CA 1
ATOM 6954 C C . ILE B 1 392 ? -29.875 -5.141 3.92 1 84 392 ILE B C 1
ATOM 6956 O O . ILE B 1 392 ? -31.094 -5.023 4.105 1 84 392 ILE B O 1
ATOM 6960 N N . GLN B 1 393 ? -29.359 -5.207 2.809 1 83.12 393 GLN B N 1
ATOM 6961 C CA . GLN B 1 393 ? -30.188 -5.117 1.616 1 83.12 393 GLN B CA 1
ATOM 6962 C C . GLN B 1 393 ? -31.156 -6.297 1.53 1 83.12 393 GLN B C 1
ATOM 6964 O O . GLN B 1 393 ? -32.312 -6.125 1.181 1 83.12 393 GLN B O 1
ATOM 6969 N N . ALA B 1 394 ? -30.719 -7.422 1.87 1 84.5 394 ALA B N 1
ATOM 6970 C CA . ALA B 1 394 ? -31.578 -8.602 1.875 1 84.5 394 ALA B CA 1
ATOM 6971 C C . ALA B 1 394 ? -32.688 -8.461 2.908 1 84.5 394 ALA B C 1
ATOM 6973 O O . ALA B 1 394 ? -33.844 -8.797 2.635 1 84.5 394 ALA B O 1
ATOM 6974 N N . LYS B 1 395 ? -32.375 -7.922 3.971 1 82.62 395 LYS B N 1
ATOM 6975 C CA . LYS B 1 395 ? -33.375 -7.703 5.016 1 82.62 395 LYS B CA 1
ATOM 6976 C C . LYS B 1 395 ? -34.406 -6.668 4.586 1 82.62 395 LYS B C 1
ATOM 6978 O O . LYS B 1 395 ? -35.594 -6.812 4.867 1 82.62 395 LYS B O 1
ATOM 6983 N N . ASN B 1 396 ? -33.938 -5.688 3.91 1 82.56 396 ASN B N 1
ATOM 6984 C CA . ASN B 1 396 ? -34.812 -4.645 3.422 1 82.56 396 ASN B CA 1
ATOM 6985 C C . ASN B 1 396 ? -35.812 -5.191 2.408 1 82.56 396 ASN B C 1
ATOM 6987 O O . ASN B 1 396 ? -37 -4.812 2.42 1 82.56 396 ASN B O 1
ATOM 6991 N N . ILE B 1 397 ? -35.375 -6.055 1.645 1 85.88 397 ILE B N 1
ATOM 6992 C CA . ILE B 1 397 ? -36.25 -6.672 0.669 1 85.88 397 ILE B CA 1
ATOM 6993 C C . ILE B 1 397 ? -37.312 -7.492 1.392 1 85.88 397 ILE B C 1
ATOM 6995 O O . ILE B 1 397 ? -38.5 -7.41 1.063 1 85.88 397 ILE B O 1
ATOM 6999 N N . ALA B 1 398 ? -36.969 -8.148 2.424 1 86.94 398 ALA B N 1
ATOM 7000 C CA . ALA B 1 398 ? -37.875 -8.977 3.195 1 86.94 398 ALA B CA 1
ATOM 7001 C C . ALA B 1 398 ? -38.906 -8.109 3.922 1 86.94 398 ALA B C 1
ATOM 7003 O O . ALA B 1 398 ? -40.094 -8.43 3.941 1 86.94 398 ALA B O 1
ATOM 7004 N N . VAL B 1 399 ? -38.469 -6.988 4.406 1 88.69 399 VAL B N 1
ATOM 7005 C CA . VAL B 1 399 ? -39.344 -6.117 5.172 1 88.69 399 VAL B CA 1
ATOM 7006 C C . VAL B 1 399 ? -40.312 -5.41 4.23 1 88.69 399 VAL B C 1
ATOM 7008 O O . VAL B 1 399 ? -41.5 -5.23 4.559 1 88.69 399 VAL B O 1
ATOM 7011 N N . ASN B 1 400 ? -39.906 -5.105 3.141 1 88.56 400 ASN B N 1
ATOM 7012 C CA . ASN B 1 400 ? -40.781 -4.484 2.162 1 88.56 400 ASN B CA 1
ATOM 7013 C C . ASN B 1 400 ? -41.875 -5.449 1.696 1 88.56 400 ASN B C 1
ATOM 7015 O O . ASN B 1 400 ? -43 -5.047 1.479 1 88.56 400 ASN B O 1
ATOM 7019 N N . ASP B 1 401 ? -41.438 -6.688 1.609 1 91.19 401 ASP B N 1
ATOM 7020 C CA . ASP B 1 401 ? -42.438 -7.707 1.288 1 91.19 401 ASP B CA 1
ATOM 7021 C C . ASP B 1 401 ? -43.5 -7.82 2.393 1 91.19 401 ASP B C 1
ATOM 7023 O O . ASP B 1 401 ? -44.688 -7.938 2.113 1 91.19 401 ASP B O 1
ATOM 7027 N N . LEU B 1 402 ? -43.062 -7.707 3.557 1 90.94 402 LEU B N 1
ATOM 7028 C CA . LEU B 1 402 ? -43.969 -7.75 4.699 1 90.94 402 LEU B CA 1
ATOM 7029 C C . LEU B 1 402 ? -44.906 -6.555 4.691 1 90.94 402 LEU B C 1
ATOM 7031 O O . LEU B 1 402 ? -46.094 -6.699 4.949 1 90.94 402 LEU B O 1
ATOM 7035 N N . VAL B 1 403 ? -44.406 -5.453 4.398 1 91.94 403 VAL B N 1
ATOM 7036 C CA . VAL B 1 403 ? -45.188 -4.234 4.34 1 91.94 403 VAL B CA 1
ATOM 7037 C C . VAL B 1 403 ? -46.312 -4.391 3.291 1 91.94 403 VAL B C 1
ATOM 7039 O O . VAL B 1 403 ? -47.469 -4.059 3.547 1 91.94 403 VAL B O 1
ATOM 7042 N N . CYS B 1 404 ? -45.938 -4.961 2.203 1 92.94 404 CYS B N 1
ATOM 7043 C CA . CYS B 1 404 ? -46.906 -5.18 1.145 1 92.94 404 CYS B CA 1
ATOM 7044 C C . CYS B 1 404 ? -48.031 -6.121 1.61 1 92.94 404 CYS B C 1
ATOM 7046 O O . CYS B 1 404 ? -49.188 -5.863 1.369 1 92.94 404 CYS B O 1
ATOM 7048 N N . HIS B 1 405 ? -47.656 -7.105 2.369 1 94.88 405 HIS B N 1
ATOM 7049 C CA . HIS B 1 405 ? -48.625 -8.055 2.898 1 94.88 405 HIS B CA 1
ATOM 7050 C C . HIS B 1 405 ? -49.531 -7.391 3.914 1 94.88 405 HIS B C 1
ATOM 7052 O O . HIS B 1 405 ? -50.75 -7.59 3.879 1 94.88 405 HIS B O 1
ATOM 7058 N N . LEU B 1 406 ? -48.969 -6.547 4.688 1 92.88 406 LEU B N 1
ATOM 7059 C CA . LEU B 1 406 ? -49.75 -5.883 5.727 1 92.88 406 LEU B CA 1
ATOM 7060 C C . LEU B 1 406 ? -50.719 -4.867 5.117 1 92.88 406 LEU B C 1
ATOM 7062 O O . LEU B 1 406 ? -51.875 -4.746 5.559 1 92.88 406 LEU B O 1
ATOM 7066 N N . GLU B 1 407 ? -50.25 -4.23 4.129 1 94.44 407 GLU B N 1
ATOM 7067 C CA . GLU B 1 407 ? -51.125 -3.273 3.445 1 94.44 407 GLU B CA 1
ATOM 7068 C C . GLU B 1 407 ? -52.312 -3.973 2.781 1 94.44 407 GLU B C 1
ATOM 7070 O O . GLU B 1 407 ? -53.438 -3.471 2.816 1 94.44 407 GLU B O 1
ATOM 7075 N N . ASN B 1 408 ? -52.062 -5.172 2.26 1 95.44 408 ASN B N 1
ATOM 7076 C CA . ASN B 1 408 ? -53.125 -5.961 1.668 1 95.44 408 ASN B CA 1
ATOM 7077 C C . ASN B 1 408 ? -54.125 -6.422 2.723 1 95.44 408 ASN B C 1
ATOM 7079 O O . ASN B 1 408 ? -55.344 -6.41 2.484 1 95.44 408 ASN B O 1
ATOM 7083 N N . GLU B 1 409 ? -53.625 -6.75 3.822 1 95.31 409 GLU B N 1
ATOM 7084 C CA . GLU B 1 409 ? -54.5 -7.172 4.918 1 95.31 409 GLU B CA 1
ATOM 7085 C C . GLU B 1 409 ? -55.375 -6.012 5.41 1 95.31 409 GLU B C 1
ATOM 7087 O O . GLU B 1 409 ? -56.562 -6.195 5.703 1 95.31 409 GLU B O 1
ATOM 7092 N N . ILE B 1 410 ? -54.844 -4.898 5.453 1 95 410 ILE B N 1
ATOM 7093 C CA . ILE B 1 410 ? -55.562 -3.715 5.895 1 95 410 ILE B CA 1
ATOM 7094 C C . ILE B 1 410 ? -56.656 -3.371 4.883 1 95 410 ILE B C 1
ATOM 7096 O O . ILE B 1 410 ? -57.781 -3.045 5.262 1 95 410 ILE B O 1
ATOM 7100 N N . GLU B 1 411 ? -56.344 -3.498 3.637 1 95.5 411 GLU B N 1
ATOM 7101 C CA . GLU B 1 411 ? -57.312 -3.254 2.596 1 95.5 411 GLU B CA 1
ATOM 7102 C C . GLU B 1 411 ? -58.469 -4.246 2.691 1 95.5 411 GLU B C 1
ATOM 7104 O O . GLU B 1 411 ? -59.656 -3.863 2.57 1 95.5 411 GLU B O 1
ATOM 7109 N N . ASN B 1 412 ? -58.219 -5.449 2.975 1 96.38 412 ASN B N 1
ATOM 7110 C CA . ASN B 1 412 ? -59.25 -6.473 3.162 1 96.38 412 ASN B CA 1
ATOM 7111 C C . ASN B 1 412 ? -60.094 -6.184 4.387 1 96.38 412 ASN B C 1
ATOM 7113 O O . ASN B 1 412 ? -61.312 -6.301 4.332 1 96.38 412 ASN B O 1
ATOM 7117 N N . ASN B 1 413 ? -59.438 -5.77 5.43 1 95.62 413 ASN B N 1
ATOM 7118 C CA . ASN B 1 413 ? -60.156 -5.438 6.645 1 95.62 413 ASN B CA 1
ATOM 7119 C C . ASN B 1 413 ? -61.094 -4.246 6.43 1 95.62 413 ASN B C 1
ATOM 7121 O O . ASN B 1 413 ? -62.219 -4.238 6.922 1 95.62 413 ASN B O 1
ATOM 7125 N N . ASN B 1 414 ? -60.625 -3.342 5.672 1 95.94 414 ASN B N 1
ATOM 7126 C CA . ASN B 1 414 ? -61.469 -2.184 5.367 1 95.94 414 ASN B CA 1
ATOM 7127 C C . ASN B 1 414 ? -62.688 -2.578 4.555 1 95.94 414 ASN B C 1
ATOM 7129 O O . ASN B 1 414 ? -63.781 -2.053 4.777 1 95.94 414 ASN B O 1
ATOM 7133 N N . TYR B 1 415 ? -62.531 -3.547 3.713 1 96.12 415 TYR B N 1
ATOM 7134 C CA . TYR B 1 415 ? -63.656 -4.062 2.936 1 96.12 415 TYR B CA 1
ATOM 7135 C C . TYR B 1 415 ? -64.688 -4.773 3.834 1 96.12 415 TYR B C 1
ATOM 7137 O O . TYR B 1 415 ? -65.875 -4.543 3.732 1 96.12 415 TYR B O 1
ATOM 7145 N N . VAL B 1 416 ? -64.188 -5.516 4.707 1 96.5 416 VAL B N 1
ATOM 7146 C CA . VAL B 1 416 ? -65.062 -6.254 5.633 1 96.5 416 VAL B CA 1
ATOM 7147 C C . VAL B 1 416 ? -65.812 -5.277 6.535 1 96.5 416 VAL B C 1
ATOM 7149 O O . VAL B 1 416 ? -67 -5.426 6.762 1 96.5 416 VAL B O 1
ATOM 7152 N N . ILE B 1 417 ? -65.125 -4.312 6.949 1 95.94 417 ILE B N 1
ATOM 7153 C CA . ILE B 1 417 ? -65.75 -3.316 7.824 1 95.94 417 ILE B CA 1
ATOM 7154 C C . ILE B 1 417 ? -66.875 -2.584 7.082 1 95.94 417 ILE B C 1
ATOM 7156 O O . ILE B 1 417 ? -67.938 -2.426 7.609 1 95.94 417 ILE B O 1
ATOM 7160 N N . ALA B 1 418 ? -66.625 -2.225 5.879 1 96.12 418 ALA B N 1
ATOM 7161 C CA . ALA B 1 418 ? -67.625 -1.536 5.074 1 96.12 418 ALA B CA 1
ATOM 7162 C C . ALA B 1 418 ? -68.875 -2.42 4.859 1 96.12 418 ALA B C 1
ATOM 7164 O O . ALA B 1 418 ? -70 -1.951 4.961 1 96.12 418 ALA B O 1
ATOM 7165 N N . HIS B 1 419 ? -68.688 -3.652 4.691 1 96.5 419 HIS B N 1
ATOM 7166 C CA . HIS B 1 419 ? -69.812 -4.602 4.488 1 96.5 419 HIS B CA 1
ATOM 7167 C C . HIS B 1 419 ? -70.625 -4.785 5.766 1 96.5 419 HIS B C 1
ATOM 7169 O O . HIS B 1 419 ? -71.812 -4.766 5.73 1 96.5 419 HIS B O 1
ATOM 7175 N N . LEU B 1 420 ? -69.938 -4.867 6.859 1 95.31 420 LEU B N 1
ATOM 7176 C CA . LEU B 1 420 ? -70.625 -5.055 8.133 1 95.31 420 LEU B CA 1
ATOM 7177 C C . LEU B 1 420 ? -71.438 -3.812 8.516 1 95.31 420 LEU B C 1
ATOM 7179 O O . LEU B 1 420 ? -72.5 -3.916 9.062 1 95.31 420 LEU B O 1
ATOM 7183 N N . GLN B 1 421 ? -70.875 -2.682 8.164 1 95.69 421 GLN B N 1
ATOM 7184 C CA . GLN B 1 421 ? -71.625 -1.438 8.438 1 95.69 421 GLN B CA 1
ATOM 7185 C C . GLN B 1 421 ? -72.875 -1.336 7.59 1 95.69 421 GLN B C 1
ATOM 7187 O O . GLN B 1 421 ? -73.938 -0.934 8.086 1 95.69 421 GLN B O 1
ATOM 7192 N N . THR B 1 422 ? -72.875 -1.798 6.398 1 96.06 422 THR B N 1
ATOM 7193 C CA . THR B 1 422 ? -74 -1.804 5.52 1 96.06 422 THR B CA 1
ATOM 7194 C C . THR B 1 422 ? -75.062 -2.795 6.012 1 96.06 422 THR B C 1
ATOM 7196 O O . THR B 1 422 ? -76.25 -2.48 6.047 1 96.06 422 THR B O 1
ATOM 7199 N N . GLU B 1 423 ? -74.625 -3.875 6.422 1 95.88 423 GLU B N 1
ATOM 7200 C CA . GLU B 1 423 ? -75.5 -4.887 6.969 1 95.88 423 GLU B CA 1
ATOM 7201 C C . GLU B 1 423 ? -76.188 -4.387 8.242 1 95.88 423 GLU B C 1
ATOM 7203 O O . GLU B 1 423 ? -77.375 -4.578 8.422 1 95.88 423 GLU B O 1
ATOM 7208 N N . ASN B 1 424 ? -75.438 -3.779 9.078 1 95.19 424 ASN B N 1
ATOM 7209 C CA . ASN B 1 424 ? -76 -3.201 10.297 1 95.19 424 ASN B CA 1
ATOM 7210 C C . ASN B 1 424 ? -77.062 -2.174 10 1 95.19 424 ASN B C 1
ATOM 7212 O O . ASN B 1 424 ? 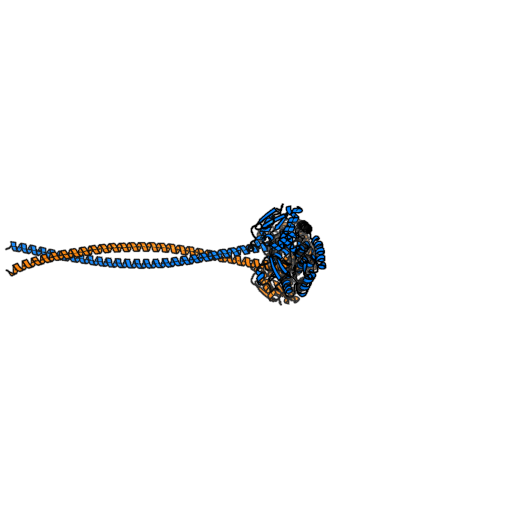-78.125 -2.168 10.641 1 95.19 424 ASN B O 1
ATOM 7216 N N . GLN B 1 425 ? -76.938 -1.407 8.992 1 94.94 425 GLN B N 1
ATOM 7217 C CA . GLN B 1 425 ? -77.875 -0.4 8.602 1 94.94 425 GLN B CA 1
ATOM 7218 C C . GLN B 1 425 ? -79.188 -1.049 8.055 1 94.94 425 GLN B C 1
ATOM 7220 O O . GLN B 1 425 ? -80.25 -0.628 8.383 1 94.94 425 GLN B O 1
ATOM 7225 N N . GLN B 1 426 ? -79.062 -2.113 7.324 1 95.25 426 GLN B N 1
ATOM 7226 C CA . GLN B 1 426 ? -80.188 -2.83 6.785 1 95.25 426 GLN B CA 1
ATOM 7227 C C . GLN B 1 426 ? -81 -3.49 7.898 1 95.25 426 GLN B C 1
ATOM 7229 O O . GLN B 1 426 ? -82.25 -3.455 7.879 1 95.25 426 GLN B O 1
ATOM 7234 N N . LEU B 1 427 ? -80.312 -3.99 8.859 1 94.94 427 LEU B N 1
ATOM 7235 C CA . LEU B 1 427 ? -81 -4.613 9.992 1 94.94 427 LEU B CA 1
ATOM 7236 C C . LEU B 1 427 ? -81.75 -3.572 10.82 1 94.94 427 LEU B C 1
ATOM 7238 O O . LEU B 1 427 ? -82.875 -3.807 11.25 1 94.94 427 LEU B O 1
ATOM 7242 N N . GLN B 1 428 ? -81.125 -2.434 10.93 1 95.19 428 GLN B N 1
ATOM 7243 C CA . GLN B 1 428 ? -81.812 -1.353 11.648 1 95.19 428 GLN B CA 1
ATOM 7244 C C . GLN B 1 428 ? -83.062 -0.878 10.906 1 95.19 428 GLN B C 1
ATOM 7246 O O . GLN B 1 428 ? -84.125 -0.641 11.523 1 95.19 428 GLN B O 1
ATOM 7251 N N . ASP B 1 429 ? -83.062 -0.854 9.617 1 94.5 429 ASP B N 1
ATOM 7252 C CA . ASP B 1 429 ? -84.188 -0.484 8.812 1 94.5 429 ASP B CA 1
ATOM 7253 C C . ASP B 1 429 ? -85.312 -1.521 8.945 1 94.5 429 ASP B C 1
ATOM 7255 O O . ASP B 1 429 ? -86.5 -1.167 9.047 1 94.5 429 ASP B O 1
ATOM 7259 N N . SER B 1 430 ? -84.938 -2.717 8.984 1 95.12 430 SER B N 1
ATOM 7260 C CA . SER B 1 430 ? -85.938 -3.791 9.156 1 95.12 430 SER B CA 1
ATOM 7261 C C . SER B 1 430 ? -86.625 -3.709 10.516 1 95.12 430 SER B C 1
ATOM 7263 O O . SER B 1 430 ? -87.812 -3.902 10.625 1 95.12 430 SER B O 1
ATOM 7265 N N . ILE B 1 431 ? -85.812 -3.41 11.469 1 94.94 431 ILE B N 1
ATOM 7266 C CA . ILE B 1 431 ? -86.375 -3.273 12.82 1 94.94 431 ILE B CA 1
ATOM 7267 C C . ILE B 1 431 ? -87.375 -2.117 12.852 1 94.94 431 ILE B C 1
ATOM 7269 O O . ILE B 1 431 ? -88.438 -2.246 13.422 1 94.94 431 ILE B O 1
ATOM 7273 N N . ASP B 1 432 ? -87.125 -1.025 12.195 1 94.06 432 ASP B N 1
ATOM 7274 C CA . ASP B 1 432 ? -88 0.118 12.141 1 94.06 432 ASP B CA 1
ATOM 7275 C C . ASP B 1 432 ? -89.312 -0.244 11.43 1 94.06 432 ASP B C 1
ATOM 7277 O O . ASP B 1 432 ? -90.438 0.123 11.891 1 94.06 432 ASP B O 1
ATOM 7281 N N . LYS B 1 433 ? -89.312 -1.03 10.445 1 94.62 433 LYS B N 1
ATOM 7282 C CA . LYS B 1 433 ? -90.5 -1.472 9.719 1 94.62 433 LYS B CA 1
ATOM 7283 C C . LYS B 1 433 ? -91.375 -2.387 10.586 1 94.62 433 LYS B C 1
ATOM 7285 O O . LYS B 1 433 ? -92.562 -2.24 10.633 1 94.62 433 LYS B O 1
ATOM 7290 N N . LEU B 1 434 ? -90.625 -3.203 11.273 1 93.75 434 LEU B N 1
ATOM 7291 C CA . LEU B 1 434 ? -91.375 -4.121 12.133 1 93.75 434 LEU B CA 1
ATOM 7292 C C . LEU B 1 434 ? -92.062 -3.371 13.289 1 93.75 434 LEU B C 1
ATOM 7294 O O . LEU B 1 434 ? -93.188 -3.672 13.656 1 93.75 434 LEU B O 1
ATOM 7298 N N . ASN B 1 435 ? -91.312 -2.412 13.766 1 93.69 435 ASN B N 1
ATOM 7299 C CA . ASN B 1 435 ? -91.938 -1.59 14.812 1 93.69 435 ASN B CA 1
ATOM 7300 C C . ASN B 1 435 ? -93.188 -0.84 14.305 1 93.69 435 ASN B C 1
ATOM 7302 O O . ASN B 1 435 ? -94.188 -0.734 15.008 1 93.69 435 ASN B O 1
ATOM 7306 N N . TRP B 1 436 ? -93.25 -0.429 13.07 1 94.38 436 TRP B N 1
ATOM 7307 C CA . TRP B 1 436 ? -94.375 0.222 12.469 1 94.38 436 TRP B CA 1
ATOM 7308 C C . TRP B 1 436 ? -95.562 -0.763 12.312 1 94.38 436 TRP B C 1
ATOM 7310 O O . TRP B 1 436 ? -96.688 -0.448 12.648 1 94.38 436 TRP B O 1
ATOM 7320 N N . GLN B 1 437 ? -95.25 -1.889 11.945 1 93.38 437 GLN B N 1
ATOM 7321 C CA . GLN B 1 437 ? -96.25 -2.916 11.797 1 93.38 437 GLN B CA 1
ATOM 7322 C C . GLN B 1 437 ? -96.875 -3.266 13.148 1 93.38 437 GLN B C 1
ATOM 7324 O O . GLN B 1 437 ? -98.125 -3.441 13.25 1 93.38 437 GLN B O 1
ATOM 7329 N N . ILE B 1 438 ? -96 -3.371 14.102 1 93.31 438 ILE B N 1
ATOM 7330 C CA . ILE B 1 438 ? -96.5 -3.67 15.445 1 93.31 438 ILE B CA 1
ATOM 7331 C C . ILE B 1 438 ? -97.375 -2.541 15.922 1 93.31 438 ILE B C 1
ATOM 7333 O O . ILE B 1 438 ? -98.438 -2.791 16.469 1 93.31 438 ILE B O 1
ATOM 7337 N N . GLU B 1 439 ? -97.062 -1.327 15.648 1 91.94 439 GLU B N 1
ATOM 7338 C CA . GLU B 1 439 ? -97.938 -0.197 16.031 1 91.94 439 GLU B CA 1
ATOM 7339 C C . GLU B 1 439 ? -99.25 -0.235 15.305 1 91.94 439 GLU B C 1
ATOM 7341 O O . GLU B 1 439 ? -100.312 -0.003 15.914 1 91.94 439 GLU B O 1
ATOM 7346 N N . GLU B 1 440 ? -99.312 -0.611 14.109 1 91.44 440 GLU B N 1
ATOM 7347 C CA . GLU B 1 440 ? -100.5 -0.721 13.344 1 91.44 440 GLU B CA 1
ATOM 7348 C C . GLU B 1 440 ? -101.438 -1.843 13.883 1 91.44 440 GLU B C 1
ATOM 7350 O O . GLU B 1 440 ? -102.625 -1.67 14.031 1 91.44 440 GLU B O 1
ATOM 7355 N N . LEU B 1 441 ? -100.75 -2.91 14.227 1 90.31 441 LEU B N 1
ATOM 7356 C CA . LEU B 1 441 ? -101.562 -4.039 14.766 1 90.31 441 LEU B CA 1
ATOM 7357 C C . LEU B 1 441 ? -102.125 -3.715 16.141 1 90.31 441 LEU B C 1
ATOM 7359 O O . LEU B 1 441 ? -103.25 -4.09 16.469 1 90.31 441 LEU B O 1
ATOM 7363 N N . LEU B 1 442 ? -101.375 -3 16.906 1 90.75 442 LEU B N 1
ATOM 7364 C CA . LEU B 1 442 ? -101.875 -2.59 18.203 1 90.75 442 LEU B CA 1
ATOM 7365 C C . LEU B 1 442 ? -103.062 -1.625 18.078 1 90.75 442 LEU B C 1
ATOM 7367 O O . LEU B 1 442 ? -104 -1.727 18.812 1 90.75 442 LEU B O 1
ATOM 7371 N N . ASN B 1 443 ? -103.062 -0.782 17.094 1 90 443 ASN B N 1
ATOM 7372 C CA . ASN B 1 443 ? -104.188 0.114 16.844 1 90 443 ASN B CA 1
ATOM 7373 C C . ASN B 1 443 ? -105.375 -0.649 16.359 1 90 443 ASN B C 1
ATOM 7375 O O . ASN B 1 443 ? -106.5 -0.382 16.812 1 90 443 ASN B O 1
ATOM 7379 N N . THR B 1 444 ? -105.125 -1.518 15.586 1 89.5 444 THR B N 1
ATOM 7380 C CA . THR B 1 444 ? -106.188 -2.338 15.102 1 89.5 444 THR B CA 1
ATOM 7381 C C . THR B 1 444 ? -106.812 -3.143 16.25 1 89.5 444 THR B C 1
ATOM 7383 O O . THR B 1 444 ? -108.062 -3.25 16.359 1 89.5 444 THR B O 1
ATOM 7386 N N . LYS B 1 445 ? -106 -3.697 17.047 1 87.06 445 LYS B N 1
ATOM 7387 C CA . LYS B 1 445 ? -106.438 -4.438 18.219 1 87.06 445 LYS B CA 1
ATOM 7388 C C . LYS B 1 445 ? -107.312 -3.549 19.125 1 87.06 445 LYS B C 1
ATOM 7390 O O . LYS B 1 445 ? -108.375 -3.959 19.578 1 87.06 445 LYS B O 1
ATOM 7395 N N . LYS B 1 446 ? -107 -2.375 19.359 1 86.12 446 LYS B N 1
ATOM 7396 C CA . LYS B 1 446 ? -107.75 -1.443 20.172 1 86.12 446 LYS B CA 1
ATOM 7397 C C . LYS B 1 446 ? -109.125 -1.127 19.531 1 86.12 446 LYS B C 1
ATOM 7399 O O . LYS B 1 446 ? -110.125 -1.108 20.219 1 86.12 446 LYS B O 1
ATOM 7404 N N . THR B 1 447 ? -109.125 -1 18.266 1 87.62 447 THR B N 1
ATOM 7405 C CA . THR B 1 447 ? -110.375 -0.705 17.562 1 87.62 447 THR B CA 1
ATOM 7406 C C . THR B 1 447 ? -111.312 -1.892 17.625 1 87.62 447 THR B C 1
ATOM 7408 O O . THR B 1 447 ? -112.5 -1.72 17.891 1 87.62 447 THR B O 1
ATOM 7411 N N . LEU B 1 448 ? -110.75 -2.986 17.484 1 86.19 448 LEU B N 1
ATOM 7412 C CA . LEU B 1 448 ? -111.562 -4.18 17.547 1 86.19 448 LEU B CA 1
ATOM 7413 C C . LEU B 1 448 ? -112.125 -4.383 18.953 1 86.19 448 LEU B C 1
ATOM 7415 O O . LEU B 1 448 ? -113.25 -4.754 19.125 1 86.19 448 LEU B O 1
ATOM 7419 N N . LYS B 1 449 ? -111.375 -4.152 19.969 1 84.75 449 LYS B N 1
ATOM 7420 C CA . LYS B 1 449 ? -111.875 -4.262 21.344 1 84.75 449 LYS B CA 1
ATOM 7421 C C . LYS B 1 449 ? -113 -3.25 21.641 1 84.75 449 LYS B C 1
ATOM 7423 O O . LYS B 1 449 ? -114 -3.58 22.266 1 84.75 449 LYS B O 1
ATOM 7428 N N . ARG B 1 450 ? -113 -2.096 21.047 1 85.62 450 ARG B N 1
ATOM 7429 C CA . ARG B 1 450 ? -114 -1.082 21.234 1 85.62 450 ARG B CA 1
ATOM 7430 C C . ARG B 1 450 ? -115.312 -1.488 20.531 1 85.62 450 ARG B C 1
ATOM 7432 O O . ARG B 1 450 ? -116.375 -1.354 21.094 1 85.62 450 ARG B O 1
ATOM 7439 N N . LEU B 1 451 ? -115.062 -2.031 19.422 1 84.69 451 LEU B N 1
ATOM 7440 C CA . LEU B 1 451 ? -116.25 -2.467 18.672 1 84.69 451 LEU B CA 1
ATOM 7441 C C . LEU B 1 451 ? -116.938 -3.633 19.359 1 84.69 451 LEU B C 1
ATOM 7443 O O . LEU B 1 451 ? -118.188 -3.652 19.469 1 84.69 451 LEU B O 1
ATOM 7447 N N . CYS B 1 452 ? -116.125 -4.508 19.859 1 82.69 452 CYS B N 1
ATOM 7448 C CA . CYS B 1 452 ? -116.75 -5.641 20.578 1 82.69 452 CYS B CA 1
ATOM 7449 C C . CYS B 1 452 ? -117.438 -5.18 21.844 1 82.69 452 CYS B C 1
ATOM 7451 O O . CYS B 1 452 ? -118.5 -5.648 22.156 1 82.69 452 CYS B O 1
ATOM 7453 N N . ARG B 1 453 ? -117 -4.305 22.547 1 82.88 453 ARG B N 1
ATOM 7454 C CA . ARG B 1 453 ? -117.625 -3.785 23.734 1 82.88 453 ARG B CA 1
ATOM 7455 C C . ARG B 1 453 ? -118.938 -3.09 23.391 1 82.88 453 ARG B C 1
ATOM 7457 O O . ARG B 1 453 ? -120 -3.264 24.078 1 82.88 453 ARG B O 1
ATOM 7464 N N . LYS B 1 454 ? -119.062 -2.498 22.25 1 83.56 454 LYS B N 1
ATOM 7465 C CA . LYS B 1 454 ? -120.25 -1.823 21.812 1 83.56 454 LYS B CA 1
ATOM 7466 C C . LYS B 1 454 ? -121.312 -2.832 21.438 1 83.56 454 LYS B C 1
ATOM 7468 O O . LYS B 1 454 ? -122.5 -2.676 21.797 1 83.56 454 LYS B O 1
ATOM 7473 N N . VAL B 1 455 ? -120.812 -3.865 20.844 1 82.31 455 VAL B N 1
ATOM 7474 C CA . VAL B 1 455 ? -121.75 -4.875 20.391 1 82.31 455 VAL B CA 1
ATOM 7475 C C . VAL B 1 455 ? -122.25 -5.672 21.594 1 82.31 455 VAL B C 1
ATOM 7477 O O . VAL B 1 455 ? -123.438 -5.953 21.719 1 82.31 455 VAL B O 1
ATOM 7480 N N . LEU B 1 456 ? -121.5 -5.941 22.547 1 82.31 456 LEU B N 1
ATOM 7481 C CA . LEU B 1 456 ? -121.875 -6.664 23.75 1 82.31 456 LEU B CA 1
ATOM 7482 C C . LEU B 1 456 ? -122.812 -5.812 24.609 1 82.31 456 LEU B C 1
ATOM 7484 O O . LEU B 1 456 ? -123.812 -6.316 25.172 1 82.31 456 LEU B O 1
ATOM 7488 N N . LYS B 1 457 ? -122.688 -4.586 24.656 1 81.44 457 LYS B N 1
ATOM 7489 C CA . LYS B 1 457 ? -123.562 -3.715 25.391 1 81.44 457 LYS B CA 1
ATOM 7490 C C . LYS B 1 457 ? -124.938 -3.656 24.734 1 81.44 457 LYS B C 1
ATOM 7492 O O . LYS B 1 457 ? -126 -3.699 25.406 1 81.44 457 LYS B O 1
ATOM 7497 N N . LYS B 1 458 ? -124.938 -3.695 23.438 1 79.25 458 LYS B N 1
ATOM 7498 C CA . LYS B 1 458 ? -126.188 -3.699 22.734 1 79.25 458 LYS B CA 1
ATOM 7499 C C . LYS B 1 458 ? -126.875 -5.035 22.891 1 79.25 458 LYS B C 1
ATOM 7501 O O . LYS B 1 458 ? -128.125 -5.078 23.031 1 79.25 458 LYS B O 1
ATOM 7506 N N . LEU B 1 459 ? -126.125 -6.102 22.922 1 79 459 LEU B N 1
ATOM 7507 C CA . LEU B 1 459 ? -126.688 -7.422 23.141 1 79 459 LEU B CA 1
ATOM 7508 C C . LEU B 1 459 ? -127.25 -7.566 24.562 1 79 459 LEU B C 1
ATOM 7510 O O . LEU B 1 459 ? -128.25 -8.117 24.766 1 79 459 LEU B O 1
ATOM 7514 N N . PHE B 1 460 ? -126.562 -7.082 25.531 1 80.31 460 PHE B N 1
ATOM 7515 C CA . PHE B 1 460 ? -127.062 -7.141 26.906 1 80.31 460 PHE B CA 1
ATOM 7516 C C . PHE B 1 460 ? -128.25 -6.262 27.078 1 80.31 460 PHE B C 1
ATOM 7518 O O . PHE B 1 460 ? -129.25 -6.645 27.766 1 80.31 460 PHE B O 1
ATOM 7525 N N . ARG B 1 461 ? -128.5 -5.25 26.453 1 76.12 461 ARG B N 1
ATOM 7526 C CA . ARG B 1 461 ? -129.625 -4.406 26.531 1 76.12 461 ARG B CA 1
ATOM 7527 C C . ARG B 1 461 ? -130.875 -5.07 25.859 1 76.12 461 ARG B C 1
ATOM 7529 O O . ARG B 1 461 ? -132 -5.016 26.375 1 76.12 461 ARG B O 1
ATOM 7536 N N . LEU B 1 462 ? -130.5 -5.797 24.859 1 72.81 462 LEU B N 1
ATOM 7537 C CA . LEU B 1 462 ? -131.625 -6.477 24.172 1 72.81 462 LEU B CA 1
ATOM 7538 C C . LEU B 1 462 ? -132.125 -7.699 24.953 1 72.81 462 LEU B C 1
ATOM 7540 O O . LEU B 1 462 ? -133.25 -8 24.984 1 72.81 462 LEU B O 1
ATOM 7544 N N . LYS B 1 463 ? -131.375 -8.445 25.625 1 75.62 463 LYS B N 1
ATOM 7545 C CA . LYS B 1 463 ? -131.75 -9.57 26.469 1 75.62 463 LYS B CA 1
ATOM 7546 C C . LYS B 1 463 ? -132.5 -9.078 27.734 1 75.62 463 LYS B C 1
ATOM 7548 O O . LYS B 1 463 ? -133.5 -9.703 28.172 1 75.62 463 LYS B O 1
ATOM 7553 N N . LEU B 1 464 ? -132 -8.078 28.375 1 73.81 464 LEU B N 1
ATOM 7554 C CA . LEU B 1 464 ? -132.75 -7.535 29.516 1 73.81 464 LEU B CA 1
ATOM 7555 C C . LEU B 1 464 ? -134.125 -7.062 29.094 1 73.81 464 LEU B C 1
ATOM 7557 O O . LEU B 1 464 ? -135.125 -7.238 29.828 1 73.81 464 LEU B O 1
ATOM 7561 N N . ASP B 1 465 ? -134.25 -6.527 27.938 1 66.25 465 ASP B N 1
ATOM 7562 C CA . ASP B 1 465 ? -135.5 -6.098 27.438 1 66.25 465 ASP B CA 1
ATOM 7563 C C . ASP B 1 465 ? -136.375 -7.297 27.094 1 66.25 465 ASP B C 1
ATOM 7565 O O . ASP B 1 465 ? -137.625 -7.246 27.281 1 66.25 465 ASP B O 1
ATOM 7569 N N . THR B 1 466 ? -135.875 -8.406 26.688 1 63.12 466 THR B N 1
ATOM 7570 C CA . THR B 1 466 ? -136.75 -9.609 26.438 1 63.12 466 THR B CA 1
ATOM 7571 C C . THR B 1 466 ? -137 -10.359 27.719 1 63.12 466 THR B C 1
ATOM 7573 O O . THR B 1 466 ? -138 -10.969 27.875 1 63.12 466 THR B O 1
ATOM 7576 N N . ASP B 1 467 ? -136.25 -10.695 28.609 1 62.19 467 ASP B N 1
ATOM 7577 C CA . ASP B 1 467 ? -136.5 -11.328 29.891 1 62.19 467 ASP B CA 1
ATOM 7578 C C . ASP B 1 467 ? -137.5 -10.508 30.703 1 62.19 467 ASP B C 1
ATOM 7580 O O . ASP B 1 467 ? -138.375 -11.055 31.469 1 62.19 467 ASP B O 1
ATOM 7584 N N . LYS B 1 468 ? -137.375 -9.375 30.75 1 60.88 468 LYS B N 1
ATOM 7585 C CA . LYS B 1 468 ? -138.5 -8.602 31.406 1 60.88 468 LYS B CA 1
ATOM 7586 C C . LYS B 1 468 ? -139.75 -8.805 30.703 1 60.88 468 LYS B C 1
ATOM 7588 O O . LYS B 1 468 ? -140.875 -8.758 31.359 1 60.88 468 LYS B O 1
ATOM 7593 N N . ARG B 1 469 ? -139.875 -8.875 29.547 1 52.06 469 ARG B N 1
ATOM 7594 C CA . ARG B 1 469 ? -141.125 -9.203 28.891 1 52.06 469 ARG B CA 1
ATOM 7595 C C . ARG B 1 469 ? -141.5 -10.664 29.125 1 52.06 469 ARG B C 1
ATOM 7597 O O . ARG B 1 469 ? -142.75 -11.031 29.047 1 52.06 469 ARG B O 1
ATOM 7604 N N . TYR B 1 470 ? -140.875 -11.742 29.391 1 50.28 470 TYR B N 1
ATOM 7605 C CA . TYR B 1 470 ? -141.25 -13.086 29.828 1 50.28 470 TYR B CA 1
ATOM 7606 C C . TYR B 1 470 ? -141.5 -13.117 31.328 1 50.28 470 TYR B C 1
ATOM 7608 O O . TYR B 1 470 ? -142.125 -14.047 31.812 1 50.28 470 TYR B O 1
ATOM 7616 N N . ARG B 1 471 ? -140.75 -12.766 32.094 1 44.88 471 ARG B N 1
ATOM 7617 C CA . ARG B 1 471 ? -141.25 -12.734 33.469 1 44.88 471 ARG B CA 1
ATOM 7618 C C . ARG B 1 471 ? -142.5 -12.008 33.562 1 44.88 471 ARG B C 1
ATOM 7620 O O . ARG B 1 471 ? -143.375 -12.219 34.531 1 44.88 471 ARG B O 1
ATOM 7627 N N . ASP B 1 472 ? -143 -10.969 33.094 1 49.44 472 ASP B N 1
ATOM 7628 C CA . ASP B 1 472 ? -144.25 -10.305 33.125 1 49.44 472 ASP B CA 1
ATOM 7629 C C . ASP B 1 472 ? -145.25 -11.109 32.344 1 49.44 472 ASP B C 1
ATOM 7631 O O . ASP B 1 472 ? -146.5 -10.719 32.281 1 49.44 472 ASP B O 1
ATOM 7635 N N . HIS B 1 473 ? -145 -12.062 31.578 1 35.34 473 HIS B N 1
ATOM 7636 C CA . HIS B 1 473 ? -145.875 -13.133 31.422 1 35.34 473 HIS B CA 1
ATOM 7637 C C . HIS B 1 473 ? -145.625 -14.344 32.281 1 35.34 473 HIS B C 1
ATOM 7639 O O . HIS B 1 473 ? -144.375 -14.734 32.344 1 35.34 473 HIS B O 1
#